Protein AF-0000000084848000 (afdb_homodimer)

Structure (mmCIF, N/CA/C/O backbone):
data_AF-0000000084848000-model_v1
#
loop_
_entity.id
_entity.type
_entity.pdbx_description
1 polymer 'Auxin efflux carrier'
#
loop_
_atom_site.group_PDB
_atom_site.id
_atom_site.type_symbol
_atom_site.label_atom_id
_atom_site.label_alt_id
_atom_site.label_comp_id
_atom_site.label_asym_id
_atom_site.label_entity_id
_atom_site.label_seq_id
_atom_site.pdbx_PDB_ins_code
_atom_site.Cartn_x
_atom_site.Cartn_y
_atom_site.Cartn_z
_atom_site.occupancy
_atom_site.B_iso_or_equiv
_atom_site.auth_seq_id
_atom_site.auth_comp_id
_atom_site.auth_asym_id
_atom_site.auth_atom_id
_atom_site.pdbx_PDB_model_num
ATOM 1 N N . MET A 1 1 ? 20.281 26.844 -19.078 1 39.47 1 MET A N 1
ATOM 2 C CA . MET A 1 1 ? 20.391 26 -17.891 1 39.47 1 MET A CA 1
ATOM 3 C C . MET A 1 1 ? 19.266 26.266 -16.906 1 39.47 1 MET A C 1
ATOM 5 O O . MET A 1 1 ? 19.109 27.391 -16.422 1 39.47 1 MET A O 1
ATOM 9 N N . VAL A 1 2 ? 18.25 25.625 -17.125 1 59.88 2 VAL A N 1
ATOM 10 C CA . VAL A 1 2 ? 17.094 25.906 -16.281 1 59.88 2 VAL A CA 1
ATOM 11 C C . VAL A 1 2 ? 17.516 25.922 -14.812 1 59.88 2 VAL A C 1
ATOM 13 O O . VAL A 1 2 ? 18.281 25.062 -14.375 1 59.88 2 VAL A O 1
ATOM 16 N N . SER A 1 3 ? 17.391 27.094 -14.102 1 76.31 3 SER A N 1
ATOM 17 C CA . SER A 1 3 ? 17.797 27.344 -12.727 1 76.31 3 SER A CA 1
ATOM 18 C C . SER A 1 3 ? 17.344 26.219 -11.805 1 76.31 3 SER A C 1
ATOM 20 O O . SER A 1 3 ? 16.344 25.547 -12.078 1 76.31 3 SER A O 1
ATOM 22 N N . ALA A 1 4 ? 18.281 25.672 -11.039 1 79.06 4 ALA A N 1
ATOM 23 C CA . ALA A 1 4 ? 18.031 24.656 -10.008 1 79.06 4 ALA A CA 1
ATOM 24 C C . ALA A 1 4 ? 16.719 24.938 -9.273 1 79.06 4 ALA A C 1
ATOM 26 O O . ALA A 1 4 ? 16.016 24.016 -8.875 1 79.06 4 ALA A O 1
ATOM 27 N N . LEU A 1 5 ? 16.359 26.219 -9.25 1 83.38 5 LEU A N 1
ATOM 28 C CA . LEU A 1 5 ? 15.141 26.641 -8.555 1 83.38 5 LEU A CA 1
ATOM 29 C C . LEU A 1 5 ? 13.898 26.25 -9.352 1 83.38 5 LEU A C 1
ATOM 31 O O . LEU A 1 5 ? 12.914 25.781 -8.781 1 83.38 5 LEU A O 1
ATOM 35 N N . VAL A 1 6 ? 13.977 26.422 -10.609 1 84.81 6 VAL A N 1
ATOM 36 C CA . VAL A 1 6 ? 12.836 26.109 -11.469 1 84.81 6 VAL A CA 1
ATOM 37 C C . VAL A 1 6 ? 12.602 24.609 -11.5 1 84.81 6 VAL A C 1
ATOM 39 O O . VAL A 1 6 ? 11.453 24.156 -11.445 1 84.81 6 VAL A O 1
ATOM 42 N N . VAL A 1 7 ? 13.664 23.891 -11.508 1 82.38 7 VAL A N 1
ATOM 43 C CA . VAL A 1 7 ? 13.578 22.438 -11.531 1 82.38 7 VAL A CA 1
ATOM 44 C C . VAL A 1 7 ? 12.961 21.938 -10.227 1 82.38 7 VAL A C 1
ATOM 46 O O . VAL A 1 7 ? 12.094 21.062 -10.234 1 82.38 7 VAL A O 1
ATOM 49 N N . SER A 1 8 ? 13.383 22.547 -9.141 1 85.5 8 SER A N 1
ATOM 50 C CA . SER A 1 8 ? 12.852 22.156 -7.84 1 85.5 8 SER A CA 1
ATOM 51 C C . SER A 1 8 ? 11.375 22.531 -7.711 1 85.5 8 SER A C 1
ATOM 53 O O . SER A 1 8 ? 10.594 21.797 -7.109 1 85.5 8 SER A O 1
ATOM 55 N N . PHE A 1 9 ? 11.094 23.641 -8.25 1 89.44 9 PHE A N 1
ATOM 56 C CA . PHE A 1 9 ? 9.703 24.078 -8.18 1 89.44 9 PHE A CA 1
ATOM 57 C C . PHE A 1 9 ? 8.797 23.125 -8.953 1 89.44 9 PHE A C 1
ATOM 59 O O . PHE A 1 9 ? 7.75 22.719 -8.453 1 89.44 9 PHE A O 1
ATOM 66 N N . PHE A 1 10 ? 9.18 22.797 -10.141 1 88.69 10 PHE A N 1
ATOM 67 C CA . PHE A 1 10 ? 8.367 21.906 -10.961 1 88.69 10 PHE A CA 1
ATOM 68 C C . PHE A 1 10 ? 8.297 20.516 -10.328 1 88.69 10 PHE A C 1
ATOM 70 O O . PHE A 1 10 ? 7.266 19.844 -10.414 1 88.69 10 PHE A O 1
ATOM 77 N N . GLY A 1 11 ? 9.391 20.094 -9.75 1 87.12 11 GLY A N 1
ATOM 78 C CA . GLY A 1 11 ? 9.359 18.844 -9.008 1 87.12 11 GLY A CA 1
ATOM 79 C C . GLY A 1 11 ? 8.375 18.859 -7.852 1 87.12 11 GLY A C 1
ATOM 80 O O . GLY A 1 11 ? 7.617 17.906 -7.668 1 87.12 11 GLY A O 1
ATOM 81 N N . GLY A 1 12 ? 8.43 19.984 -7.105 1 89.44 12 GLY A N 1
ATOM 82 C CA . GLY A 1 12 ? 7.484 20.141 -6.012 1 89.44 12 GLY A CA 1
ATOM 83 C C . GLY A 1 12 ? 6.043 20.172 -6.477 1 89.44 12 GLY A C 1
ATOM 84 O O . GLY A 1 12 ? 5.164 19.594 -5.832 1 89.44 12 GLY A O 1
ATOM 85 N N . LEU A 1 13 ? 5.836 20.812 -7.555 1 92.06 13 LEU A N 1
ATOM 86 C CA . LEU A 1 13 ? 4.488 20.891 -8.117 1 92.06 13 LEU A CA 1
ATOM 87 C C . LEU A 1 13 ? 3.996 19.516 -8.547 1 92.06 13 LEU A C 1
ATOM 89 O O . LEU A 1 13 ? 2.852 19.141 -8.273 1 92.06 13 LEU A O 1
ATOM 93 N N . GLN A 1 14 ? 4.793 18.828 -9.211 1 91 14 GLN A N 1
ATOM 94 C CA . GLN A 1 14 ? 4.434 17.484 -9.664 1 91 14 GLN A CA 1
ATOM 95 C C . GLN A 1 14 ? 4.105 16.562 -8.484 1 91 14 GLN A C 1
ATOM 97 O O . GLN A 1 14 ? 3.115 15.836 -8.523 1 91 14 GLN A O 1
ATOM 102 N N . ALA A 1 15 ? 4.922 16.641 -7.516 1 90.94 15 ALA A N 1
ATOM 103 C CA . ALA A 1 15 ? 4.703 15.812 -6.328 1 90.94 15 ALA A CA 1
ATOM 104 C C . ALA A 1 15 ? 3.379 16.156 -5.652 1 90.94 15 ALA A C 1
ATOM 106 O O . ALA A 1 15 ? 2.633 15.266 -5.242 1 90.94 15 ALA A O 1
ATOM 107 N N . SER A 1 16 ? 3.115 17.422 -5.555 1 92.31 16 SER A N 1
ATOM 108 C CA . SER A 1 16 ? 1.875 17.844 -4.922 1 92.31 16 SER A CA 1
ATOM 109 C C . SER A 1 16 ? 0.66 17.438 -5.746 1 92.31 16 SER A C 1
ATOM 111 O O . SER A 1 16 ? -0.38 17.078 -5.191 1 92.31 16 SER A O 1
ATOM 113 N N . VAL A 1 17 ? 0.767 17.5 -7 1 92.81 17 VAL A N 1
ATOM 114 C CA . VAL A 1 17 ? -0.326 17.109 -7.883 1 92.81 17 VAL A CA 1
ATOM 115 C C . VAL A 1 17 ? -0.573 15.602 -7.758 1 92.81 17 VAL A C 1
ATOM 117 O O . VAL A 1 17 ? -1.718 15.148 -7.828 1 92.81 17 VAL A O 1
ATOM 120 N N . SER A 1 18 ? 0.479 14.859 -7.613 1 92.81 18 SER A N 1
ATOM 121 C CA . SER A 1 18 ? 0.333 13.422 -7.43 1 92.81 18 SER A CA 1
ATOM 122 C C . SER A 1 18 ? -0.536 13.102 -6.215 1 92.81 18 SER A C 1
ATOM 124 O O . SER A 1 18 ? -1.395 12.227 -6.273 1 92.81 18 SER A O 1
ATOM 126 N N . VAL A 1 19 ? -0.26 13.789 -5.188 1 91.75 19 VAL A N 1
ATOM 127 C CA . VAL A 1 19 ? -1.029 13.586 -3.963 1 91.75 19 VAL A CA 1
ATOM 128 C C . VAL A 1 19 ? -2.49 13.969 -4.203 1 91.75 19 VAL A C 1
ATOM 130 O O . VAL A 1 19 ? -3.398 13.234 -3.799 1 91.75 19 VAL A O 1
ATOM 133 N N . LEU A 1 20 ? -2.68 15.07 -4.875 1 92.94 20 LEU A N 1
ATOM 134 C CA . LEU A 1 20 ? -4.031 15.523 -5.191 1 92.94 20 LEU A CA 1
ATOM 135 C C . LEU A 1 20 ? -4.742 14.523 -6.098 1 92.94 20 LEU A C 1
ATOM 137 O O . LEU A 1 20 ? -5.934 14.266 -5.922 1 92.94 20 LEU A O 1
ATOM 141 N N . LEU A 1 21 ? -4.035 14.016 -7.043 1 94.38 21 LEU A N 1
ATOM 142 C CA . LEU A 1 21 ? -4.633 13.047 -7.961 1 94.38 21 LEU A CA 1
ATOM 143 C C . LEU A 1 21 ? -5.012 11.766 -7.23 1 94.38 21 LEU A C 1
ATOM 145 O O . LEU A 1 21 ? -6.02 11.133 -7.555 1 94.38 21 LEU A O 1
ATOM 149 N N . THR A 1 22 ? -4.227 11.375 -6.324 1 93.56 22 THR A N 1
ATOM 150 C CA . THR A 1 22 ? -4.562 10.211 -5.52 1 93.56 22 THR A CA 1
ATOM 151 C C . THR A 1 22 ? -5.867 10.43 -4.758 1 93.56 22 THR A C 1
ATOM 153 O O . THR A 1 22 ? -6.73 9.555 -4.723 1 93.56 22 THR A O 1
ATOM 156 N N . LEU A 1 23 ? -5.938 11.578 -4.195 1 93.12 23 LEU A N 1
ATOM 157 C CA . LEU A 1 23 ? -7.172 11.977 -3.529 1 93.12 23 LEU A CA 1
ATOM 158 C C . LEU A 1 23 ? -8.336 11.992 -4.508 1 93.12 23 LEU A C 1
ATOM 160 O O . LEU A 1 23 ? -9.445 11.547 -4.176 1 93.12 23 LEU A O 1
ATOM 164 N N . CYS A 1 24 ? -8.141 12.438 -5.688 1 94 24 CYS A N 1
ATOM 165 C CA . CYS A 1 24 ? -9.18 12.531 -6.711 1 94 24 CYS A CA 1
ATOM 166 C C . CYS A 1 24 ? -9.672 11.148 -7.121 1 94 24 CYS A C 1
ATOM 168 O O . CYS A 1 24 ? -10.844 10.984 -7.453 1 94 24 CYS A O 1
ATOM 170 N N . CYS A 1 25 ? -8.805 10.211 -7.098 1 93.94 25 CYS A N 1
ATOM 171 C CA . CYS A 1 25 ? -9.234 8.844 -7.391 1 93.94 25 CYS A CA 1
ATOM 172 C C . CYS A 1 25 ? -10.305 8.391 -6.41 1 93.94 25 CYS A C 1
ATOM 174 O O . CYS A 1 25 ? -11.289 7.758 -6.805 1 93.94 25 CYS A O 1
ATOM 176 N N . GLY A 1 26 ? -10.125 8.695 -5.133 1 92.12 26 GLY A N 1
ATOM 177 C CA . GLY A 1 26 ? -11.156 8.406 -4.152 1 92.12 26 GLY A CA 1
ATOM 178 C C . GLY A 1 26 ? -12.438 9.188 -4.375 1 92.12 26 GLY A C 1
ATOM 179 O O . GLY A 1 26 ? -13.531 8.648 -4.23 1 92.12 26 GLY A O 1
ATOM 180 N N . PHE A 1 27 ? -12.242 10.414 -4.754 1 91.94 27 PHE A N 1
ATOM 181 C CA . PHE A 1 27 ? -13.375 11.289 -5.031 1 91.94 27 PHE A CA 1
ATOM 182 C C . PHE A 1 27 ? -14.195 10.758 -6.199 1 91.94 27 PHE A C 1
ATOM 184 O O . PHE A 1 27 ? -15.422 10.633 -6.098 1 91.94 27 PHE A O 1
ATOM 191 N N . ILE A 1 28 ? -13.547 10.398 -7.254 1 91.06 28 ILE A N 1
ATOM 192 C CA . ILE A 1 28 ? -14.195 9.891 -8.461 1 91.06 28 ILE A CA 1
ATOM 193 C C . ILE A 1 28 ? -14.82 8.531 -8.172 1 91.06 28 ILE A C 1
ATOM 195 O O . ILE A 1 28 ? -15.922 8.234 -8.641 1 91.06 28 ILE A O 1
ATOM 199 N N . GLY A 1 29 ? -14.109 7.742 -7.441 1 89.25 29 GLY A N 1
ATOM 200 C CA . GLY A 1 29 ? -14.664 6.453 -7.055 1 89.25 29 GLY A CA 1
ATOM 201 C C . GLY A 1 29 ? -15.984 6.574 -6.316 1 89.25 29 GLY A C 1
ATOM 202 O O . GLY A 1 29 ? -16.922 5.805 -6.57 1 89.25 29 GLY A O 1
ATOM 203 N N . ALA A 1 30 ? -16.047 7.492 -5.43 1 89.19 30 ALA A N 1
ATOM 204 C CA . ALA A 1 30 ? -17.281 7.719 -4.684 1 89.19 30 ALA A CA 1
ATOM 205 C C . ALA A 1 30 ? -18.375 8.273 -5.598 1 89.19 30 ALA A C 1
ATOM 207 O O . ALA A 1 30 ? -19.531 7.859 -5.508 1 89.19 30 ALA A O 1
ATOM 208 N N . ARG A 1 31 ? -18.047 9.125 -6.488 1 88.12 31 ARG A N 1
ATOM 209 C CA . ARG A 1 31 ? -19 9.758 -7.398 1 88.12 31 ARG A CA 1
ATOM 210 C C . ARG A 1 31 ? -19.578 8.734 -8.383 1 88.12 31 ARG A C 1
ATOM 212 O O . ARG A 1 31 ? -20.734 8.844 -8.789 1 88.12 31 ARG A O 1
ATOM 219 N N . MET A 1 32 ? -18.766 7.77 -8.68 1 88.5 32 MET A N 1
ATOM 220 C CA . MET A 1 32 ? -19.188 6.742 -9.625 1 88.5 32 MET A CA 1
ATOM 221 C C . MET A 1 32 ? -19.922 5.617 -8.914 1 88.5 32 MET A C 1
ATOM 223 O O . MET A 1 32 ? -20.297 4.617 -9.539 1 88.5 32 MET A O 1
ATOM 227 N N . GLY A 1 33 ? -20.078 5.719 -7.617 1 85.12 33 GLY A N 1
ATOM 228 C CA . GLY A 1 33 ? -20.828 4.746 -6.844 1 85.12 33 GLY A CA 1
ATOM 229 C C . GLY A 1 33 ? -20.031 3.512 -6.492 1 85.12 33 GLY A C 1
ATOM 230 O O . GLY A 1 33 ? -20.594 2.496 -6.07 1 85.12 33 GLY A O 1
ATOM 231 N N . MET A 1 34 ? -18.781 3.588 -6.633 1 85 34 MET A N 1
ATOM 232 C CA . MET A 1 34 ? -17.922 2.445 -6.328 1 85 34 MET A CA 1
ATOM 233 C C . MET A 1 34 ? -17.656 2.352 -4.832 1 85 34 MET A C 1
ATOM 235 O O . MET A 1 34 ? -17.328 1.278 -4.32 1 85 34 MET A O 1
ATOM 239 N N . VAL A 1 35 ? -17.719 3.463 -4.172 1 88.75 35 VAL A N 1
ATOM 240 C CA . VAL A 1 35 ? -17.453 3.523 -2.74 1 88.75 35 VAL A CA 1
ATOM 241 C C . VAL A 1 35 ? -18.625 4.18 -2.02 1 88.75 35 VAL A C 1
ATOM 243 O O . VAL A 1 35 ? -18.859 5.383 -2.164 1 88.75 35 VAL A O 1
ATOM 246 N N . ARG A 1 36 ? -19.328 3.387 -1.323 1 88.62 36 ARG A N 1
ATOM 247 C CA . ARG A 1 36 ? -20.422 3.916 -0.509 1 88.62 36 ARG A CA 1
ATOM 248 C C . ARG A 1 36 ? -19.891 4.656 0.711 1 88.62 36 ARG A C 1
ATOM 250 O O . ARG A 1 36 ? -18.75 4.441 1.122 1 88.62 36 ARG A O 1
ATOM 257 N N . SER A 1 37 ? -20.672 5.516 1.333 1 85.31 37 SER A N 1
ATOM 258 C CA . SER A 1 37 ? -20.281 6.273 2.516 1 85.31 37 SER A CA 1
ATOM 259 C C . SER A 1 37 ? -19.922 5.348 3.676 1 85.31 37 SER A C 1
ATOM 261 O O . SER A 1 37 ? -18.984 5.609 4.422 1 85.31 37 SER A O 1
ATOM 263 N N . THR A 1 38 ? -20.641 4.348 3.77 1 86.81 38 THR A N 1
ATOM 264 C CA . THR A 1 38 ? -20.375 3.377 4.824 1 86.81 38 THR A CA 1
ATOM 265 C C . THR A 1 38 ? -19.031 2.686 4.602 1 86.81 38 THR A C 1
ATOM 267 O O . THR A 1 38 ? -18.297 2.43 5.555 1 86.81 38 THR A O 1
ATOM 270 N N . THR A 1 39 ? -18.75 2.43 3.395 1 90.56 39 THR A N 1
ATOM 271 C CA . THR A 1 39 ? -17.469 1.815 3.045 1 90.56 39 THR A CA 1
ATOM 272 C C . THR A 1 39 ? -16.312 2.748 3.383 1 90.56 39 THR A C 1
ATOM 274 O O . THR A 1 39 ? -15.305 2.316 3.955 1 90.56 39 THR A O 1
ATOM 277 N N . ALA A 1 40 ? -16.516 3.977 3.047 1 88.56 40 ALA A N 1
ATOM 278 C CA . ALA A 1 40 ? -15.477 4.961 3.35 1 88.56 40 ALA A CA 1
ATOM 279 C C . ALA A 1 40 ? -15.234 5.055 4.855 1 88.56 40 ALA A C 1
ATOM 281 O O . ALA A 1 40 ? -14.094 5.176 5.301 1 88.56 40 ALA A O 1
ATOM 282 N N . ARG A 1 41 ? -16.25 4.961 5.57 1 85.31 41 ARG A N 1
ATOM 283 C CA . ARG A 1 41 ? -16.156 5.023 7.027 1 85.31 41 ARG A CA 1
ATOM 284 C C . ARG A 1 41 ? -15.43 3.799 7.578 1 85.31 41 ARG A C 1
ATOM 286 O O . ARG A 1 41 ? -14.594 3.916 8.477 1 85.31 41 ARG A O 1
ATOM 293 N N . ASP A 1 42 ? -15.766 2.703 7.047 1 89.38 42 ASP A N 1
ATOM 294 C CA . ASP A 1 42 ? -15.141 1.468 7.5 1 89.38 42 ASP A CA 1
ATOM 295 C C . ASP A 1 42 ? -13.648 1.456 7.168 1 89.38 42 ASP A C 1
ATOM 297 O O . ASP A 1 42 ? -12.828 1.024 7.98 1 89.38 42 ASP A O 1
ATOM 301 N N . ILE A 1 43 ? -13.359 1.891 6.004 1 90.94 43 ILE A N 1
ATOM 302 C CA . ILE A 1 43 ? -11.953 1.924 5.598 1 90.94 43 ILE A CA 1
ATOM 303 C C . ILE A 1 43 ? -11.188 2.9 6.48 1 90.94 43 ILE A C 1
ATOM 305 O O . ILE A 1 43 ? -10.055 2.619 6.891 1 90.94 43 ILE A O 1
ATOM 309 N N . SER A 1 44 ? -11.781 4.02 6.777 1 87.88 44 SER A N 1
ATOM 310 C CA . SER A 1 44 ? -11.148 4.992 7.66 1 87.88 44 SER A CA 1
ATOM 311 C C . SER A 1 44 ? -10.891 4.402 9.039 1 87.88 44 SER A C 1
ATOM 313 O O . SER A 1 44 ? -9.852 4.664 9.648 1 87.88 44 SER A O 1
ATOM 315 N N . ALA A 1 45 ? -11.82 3.666 9.484 1 87 45 ALA A N 1
ATOM 316 C CA . ALA A 1 45 ? -11.672 3.006 10.773 1 87 45 ALA A CA 1
ATOM 317 C C . ALA A 1 45 ? -10.547 1.974 10.734 1 87 45 ALA A C 1
ATOM 319 O O . ALA A 1 45 ? -9.781 1.846 11.695 1 87 45 ALA A O 1
ATOM 320 N N . LEU A 1 46 ? -10.469 1.281 9.68 1 90.94 46 LEU A N 1
ATOM 321 C CA . LEU A 1 46 ? -9.391 0.312 9.516 1 90.94 46 LEU A CA 1
ATOM 322 C C . LEU A 1 46 ? -8.031 1.008 9.492 1 90.94 46 LEU A C 1
ATOM 324 O O . LEU A 1 46 ? -7.07 0.514 10.086 1 90.94 46 LEU A O 1
ATOM 328 N N . CYS A 1 47 ? -7.957 2.113 8.781 1 91 47 CYS A N 1
ATOM 329 C CA . CYS A 1 47 ? -6.727 2.896 8.727 1 91 47 CYS A CA 1
ATOM 330 C C . CYS A 1 47 ? -6.289 3.324 10.117 1 91 47 CYS A C 1
ATOM 332 O O . CYS A 1 47 ? -5.121 3.182 10.477 1 91 47 CYS A O 1
ATOM 334 N N . ARG A 1 48 ? -7.23 3.736 10.883 1 85.75 48 ARG A N 1
ATOM 335 C CA . ARG A 1 48 ? -6.93 4.27 12.211 1 85.75 48 ARG A CA 1
ATOM 336 C C . ARG A 1 48 ? -6.598 3.148 13.188 1 85.75 48 ARG A C 1
ATOM 338 O O . ARG A 1 48 ? -5.711 3.299 14.031 1 85.75 48 ARG A O 1
ATOM 345 N N . ASN A 1 49 ? -7.254 2.004 13.062 1 89.19 49 ASN A N 1
ATOM 346 C CA . ASN A 1 49 ? -7.191 0.981 14.102 1 89.19 49 ASN A CA 1
ATOM 347 C C . ASN A 1 49 ? -6.172 -0.103 13.766 1 89.19 49 ASN A C 1
ATOM 349 O O . ASN A 1 49 ? -5.699 -0.818 14.648 1 89.19 49 ASN A O 1
ATOM 353 N N . LEU A 1 50 ? -5.949 -0.204 12.523 1 92.88 50 LEU A N 1
ATOM 354 C CA . LEU A 1 50 ? -5.117 -1.347 12.156 1 92.88 50 LEU A CA 1
ATOM 355 C C . LEU A 1 50 ? -3.934 -0.907 11.297 1 92.88 50 LEU A C 1
ATOM 357 O O . LEU A 1 50 ? -2.783 -1.22 11.617 1 92.88 50 LEU A O 1
ATOM 361 N N . PHE A 1 51 ? -4.113 -0.175 10.234 1 95.38 51 PHE A N 1
ATOM 362 C CA . PHE A 1 51 ? -3.064 0.145 9.273 1 95.38 51 PHE A CA 1
ATOM 363 C C . PHE A 1 51 ? -2.043 1.097 9.883 1 95.38 51 PHE A C 1
ATOM 365 O O . PHE A 1 51 ? -0.835 0.871 9.781 1 95.38 51 PHE A O 1
ATOM 372 N N . LEU A 1 52 ? -2.504 2.17 10.516 1 93.31 52 LEU A N 1
ATOM 373 C CA . LEU A 1 52 ? -1.604 3.178 11.062 1 93.31 52 LEU A CA 1
ATOM 374 C C . LEU A 1 52 ? -0.755 2.592 12.188 1 93.31 52 LEU A C 1
ATOM 376 O O . LEU A 1 52 ? 0.466 2.764 12.203 1 93.31 52 LEU A O 1
ATOM 380 N N . PRO A 1 53 ? -1.347 1.887 13.164 1 93.5 53 PRO A N 1
ATOM 381 C CA . PRO A 1 53 ? -0.516 1.258 14.195 1 93.5 53 PRO A CA 1
ATOM 382 C C . PRO A 1 53 ? 0.545 0.328 13.609 1 93.5 53 PRO A C 1
ATOM 384 O O . PRO A 1 53 ? 1.689 0.326 14.07 1 93.5 53 PRO A O 1
ATOM 387 N N . ALA A 1 54 ? 0.153 -0.478 12.648 1 95.75 54 ALA A N 1
ATOM 388 C CA . ALA A 1 54 ? 1.112 -1.37 12 1 95.75 54 ALA A CA 1
ATOM 389 C C . ALA A 1 54 ? 2.23 -0.578 11.328 1 95.75 54 ALA A C 1
ATOM 391 O O . ALA A 1 54 ? 3.4 -0.964 11.391 1 95.75 54 ALA A O 1
ATOM 392 N N . LEU A 1 55 ? 1.863 0.519 10.695 1 95.44 55 LEU A N 1
ATOM 393 C CA . LEU A 1 55 ? 2.834 1.387 10.039 1 95.44 55 LEU A CA 1
ATOM 394 C C . LEU A 1 55 ? 3.795 1.995 11.055 1 95.44 55 LEU A C 1
ATOM 396 O O . LEU A 1 55 ? 5 2.072 10.812 1 95.44 55 LEU A O 1
ATOM 400 N N . LEU A 1 56 ? 3.287 2.42 12.195 1 95.12 56 LEU A N 1
ATOM 401 C CA . LEU A 1 56 ? 4.109 2.99 13.258 1 95.12 56 LEU A CA 1
ATOM 402 C C . LEU A 1 56 ? 5.125 1.974 13.766 1 95.12 56 LEU A C 1
ATOM 404 O O . LEU A 1 56 ? 6.312 2.283 13.883 1 95.12 56 LEU A O 1
ATOM 408 N N . ILE A 1 57 ? 4.684 0.788 13.992 1 95.88 57 ILE A N 1
ATOM 409 C CA . ILE A 1 57 ? 5.559 -0.254 14.523 1 95.88 57 ILE A CA 1
ATOM 410 C C . ILE A 1 57 ? 6.695 -0.525 13.539 1 95.88 57 ILE A C 1
ATOM 412 O O . ILE A 1 57 ? 7.859 -0.612 13.938 1 95.88 57 ILE A O 1
ATOM 416 N N . THR A 1 58 ? 6.41 -0.601 12.273 1 95.06 58 THR A N 1
ATOM 417 C CA . THR A 1 58 ? 7.414 -1.021 11.305 1 95.06 58 THR A CA 1
ATOM 418 C C . THR A 1 58 ? 8.32 0.147 10.922 1 95.06 58 THR A C 1
ATOM 420 O O . THR A 1 58 ? 9.547 -0 10.875 1 95.06 58 THR A O 1
ATOM 423 N N . GLU A 1 59 ? 7.758 1.342 10.695 1 94.5 59 GLU A N 1
ATOM 424 C CA . GLU A 1 59 ? 8.547 2.447 10.164 1 94.5 59 GLU A CA 1
ATOM 425 C C . GLU A 1 59 ? 9.25 3.215 11.281 1 94.5 59 GLU A C 1
ATOM 427 O O . GLU A 1 59 ? 10.391 3.645 11.133 1 94.5 59 GLU A O 1
ATOM 432 N N . VAL A 1 60 ? 8.578 3.453 12.391 1 93.56 60 VAL A N 1
ATOM 433 C CA . VAL A 1 60 ? 9.219 4.121 13.516 1 93.56 60 VAL A CA 1
ATOM 434 C C . VAL A 1 60 ? 10.07 3.125 14.297 1 93.56 60 VAL A C 1
ATOM 436 O O . VAL A 1 60 ? 11.211 3.422 14.656 1 93.56 60 VAL A O 1
ATOM 439 N N . GLY A 1 61 ? 9.586 1.946 14.508 1 93.94 61 GLY A N 1
ATOM 440 C CA . GLY A 1 61 ? 10.312 0.938 15.258 1 93.94 61 GLY A CA 1
ATOM 441 C C . GLY A 1 61 ? 11.633 0.548 14.625 1 93.94 61 GLY A C 1
ATOM 442 O O . GLY A 1 61 ? 12.617 0.316 15.32 1 93.94 61 GLY A O 1
ATOM 443 N N . SER A 1 62 ? 11.648 0.441 13.328 1 93.25 62 SER A N 1
ATOM 444 C CA . SER A 1 62 ? 12.852 -0.014 12.641 1 93.25 62 SER A CA 1
ATOM 445 C C . SER A 1 62 ? 13.938 1.052 12.672 1 93.25 62 SER A C 1
ATOM 447 O O . SER A 1 62 ? 15.133 0.734 12.594 1 93.25 62 SER A O 1
ATOM 449 N N . GLN A 1 63 ? 13.531 2.324 12.781 1 90.19 63 GLN A N 1
ATOM 450 C CA . GLN A 1 63 ? 14.508 3.406 12.719 1 90.19 63 GLN A CA 1
ATOM 451 C C . GLN A 1 63 ? 14.859 3.902 14.117 1 90.19 63 GLN A C 1
ATOM 453 O O . GLN A 1 63 ? 15.898 4.539 14.312 1 90.19 63 GLN A O 1
ATOM 458 N N . LEU A 1 64 ? 13.977 3.561 15.055 1 89.5 64 LEU A N 1
ATOM 459 C CA . LEU A 1 64 ? 14.148 4.031 16.422 1 89.5 64 LEU A CA 1
ATOM 460 C C . LEU A 1 64 ? 15.07 3.102 17.203 1 89.5 64 LEU A C 1
ATOM 462 O O . LEU A 1 64 ? 14.633 2.066 17.703 1 89.5 64 LEU A O 1
ATOM 466 N N . THR A 1 65 ? 16.328 3.342 17.234 1 90.94 65 THR A N 1
ATOM 467 C CA . THR A 1 65 ? 17.297 2.605 18.031 1 90.94 65 THR A CA 1
ATOM 468 C C . THR A 1 65 ? 17.797 3.461 19.203 1 90.94 65 THR A C 1
ATOM 470 O O . THR A 1 65 ? 17.625 4.68 19.188 1 90.94 65 THR A O 1
ATOM 473 N N . LEU A 1 66 ? 18.406 2.834 20.109 1 89.75 66 LEU A N 1
ATOM 474 C CA . LEU A 1 66 ? 18.953 3.561 21.25 1 89.75 66 LEU A CA 1
ATOM 475 C C . LEU A 1 66 ? 20 4.578 20.797 1 89.75 66 LEU A C 1
ATOM 477 O O . LEU A 1 66 ? 20.094 5.672 21.359 1 89.75 66 LEU A O 1
ATOM 481 N N . GLU A 1 67 ? 20.703 4.219 19.766 1 87.88 67 GLU A N 1
ATOM 482 C CA . GLU A 1 67 ? 21.766 5.082 19.266 1 87.88 67 GLU A CA 1
ATOM 483 C C . GLU A 1 67 ? 21.188 6.301 18.547 1 87.88 67 GLU A C 1
ATOM 485 O O . GLU A 1 67 ? 21.797 7.371 18.531 1 87.88 67 GLU A O 1
ATOM 490 N N . ARG A 1 68 ? 19.922 6.176 18.047 1 88.75 68 ARG A N 1
ATOM 491 C CA . ARG A 1 68 ? 19.344 7.238 17.234 1 88.75 68 ARG A CA 1
ATOM 492 C C . ARG A 1 68 ? 18.25 7.969 18.016 1 88.75 68 ARG A C 1
ATOM 494 O O . ARG A 1 68 ? 17.609 8.883 17.484 1 88.75 68 ARG A O 1
ATOM 501 N N . LEU A 1 69 ? 18.062 7.625 19.203 1 88.56 69 LEU A N 1
ATOM 502 C CA . LEU A 1 69 ? 16.984 8.195 20.031 1 88.56 69 LEU A CA 1
ATOM 503 C C . LEU A 1 69 ? 17.109 9.711 20.094 1 88.56 69 LEU A C 1
ATOM 505 O O . LEU A 1 69 ? 16.109 10.422 20.141 1 88.56 69 LEU A O 1
ATOM 509 N N . HIS A 1 70 ? 18.281 10.227 20.078 1 88.88 70 HIS A N 1
ATOM 510 C CA . HIS A 1 70 ? 18.531 11.656 20.188 1 88.88 70 HIS A CA 1
ATOM 511 C C . HIS A 1 70 ? 18.031 12.414 18.969 1 88.88 70 HIS A C 1
ATOM 513 O O . HIS A 1 70 ? 17.734 13.609 19.047 1 88.88 70 HIS A O 1
ATOM 519 N N . GLU A 1 71 ? 17.875 11.758 17.859 1 90.31 71 GLU A N 1
ATOM 520 C CA . GLU A 1 71 ? 17.375 12.375 16.641 1 90.31 71 GLU A CA 1
ATOM 521 C C . GLU A 1 71 ? 15.867 12.594 16.719 1 90.31 71 GLU A C 1
ATOM 523 O O . GLU A 1 71 ? 15.32 13.43 15.992 1 90.31 71 GLU A O 1
ATOM 528 N N . TYR A 1 72 ? 15.227 11.938 17.609 1 92.81 72 TYR A N 1
ATOM 529 C CA . TYR A 1 72 ? 13.773 11.992 17.656 1 92.81 72 TYR A CA 1
ATOM 530 C C . TYR A 1 72 ? 13.305 12.969 18.734 1 92.81 72 TYR A C 1
ATOM 532 O O . TYR A 1 72 ? 12.148 13.414 18.719 1 92.81 72 TYR A O 1
ATOM 540 N N . THR A 1 73 ? 14.172 13.359 19.625 1 93.06 73 THR A N 1
ATOM 541 C CA . THR A 1 73 ? 13.812 14.281 20.688 1 93.06 73 THR A CA 1
ATOM 542 C C . THR A 1 73 ? 13.438 15.648 20.125 1 93.06 73 THR A C 1
ATOM 544 O O . THR A 1 73 ? 12.414 16.219 20.516 1 93.06 73 THR A O 1
ATOM 547 N N . PRO A 1 74 ? 14.219 16.141 19.188 1 95.31 74 PRO A N 1
ATOM 548 C CA . PRO A 1 74 ? 13.82 17.422 18.609 1 95.31 74 PRO A CA 1
ATOM 549 C C . PRO A 1 74 ? 12.469 17.359 17.906 1 95.31 74 PRO A C 1
ATOM 551 O O . PRO A 1 74 ? 11.719 18.344 17.906 1 95.31 74 PRO A O 1
ATOM 554 N N . ILE A 1 75 ? 12.188 16.25 17.25 1 96.06 75 ILE A N 1
ATOM 555 C CA . ILE A 1 75 ? 10.906 16.094 16.562 1 96.06 75 ILE A CA 1
ATOM 556 C C . ILE A 1 75 ? 9.766 16.156 17.562 1 96.06 75 ILE A C 1
ATOM 558 O O . ILE A 1 75 ? 8.75 16.812 17.328 1 96.06 75 ILE A O 1
ATOM 562 N N . PHE A 1 76 ? 9.977 15.492 18.672 1 94.62 76 PHE A N 1
ATOM 563 C CA . PHE A 1 76 ? 8.984 15.453 19.734 1 94.62 76 PHE A CA 1
ATOM 564 C C . PHE A 1 76 ? 8.703 16.859 20.281 1 94.62 76 PHE A C 1
ATOM 566 O O . PHE A 1 76 ? 7.543 17.25 20.406 1 94.62 76 PHE A O 1
ATOM 573 N N . ILE A 1 77 ? 9.664 17.562 20.516 1 96.38 77 ILE A N 1
ATOM 574 C CA . ILE A 1 77 ? 9.547 18.906 21.062 1 96.38 77 ILE A CA 1
ATOM 575 C C . ILE A 1 77 ? 8.938 19.828 20 1 96.38 77 ILE A C 1
ATOM 577 O O . ILE A 1 77 ? 8.039 20.625 20.312 1 96.38 77 ILE A O 1
ATOM 581 N N . TRP A 1 78 ? 9.391 19.719 18.781 1 97.44 78 TRP A N 1
ATOM 582 C CA . TRP A 1 78 ? 8.906 20.547 17.688 1 97.44 78 TRP A CA 1
ATOM 583 C C . TRP A 1 78 ? 7.422 20.312 17.438 1 97.44 78 TRP A C 1
ATOM 585 O O . TRP A 1 78 ? 6.668 21.266 17.203 1 97.44 78 TRP A O 1
ATOM 595 N N . SER A 1 79 ? 7.023 19.078 17.484 1 96.69 79 SER A N 1
ATOM 596 C CA . SER A 1 79 ? 5.625 18.734 17.25 1 96.69 79 SER A CA 1
ATOM 597 C C . SER A 1 79 ? 4.707 19.422 18.25 1 96.69 79 SER A C 1
ATOM 599 O O . SER A 1 79 ? 3.641 19.922 17.891 1 96.69 79 SER A O 1
ATOM 601 N N . ILE A 1 80 ? 5.129 19.469 19.469 1 95.94 80 ILE A N 1
ATOM 602 C CA . ILE A 1 80 ? 4.352 20.109 20.516 1 95.94 80 ILE A CA 1
ATOM 603 C C . ILE A 1 80 ? 4.406 21.625 20.359 1 95.94 80 ILE A C 1
ATOM 605 O O . ILE A 1 80 ? 3.379 22.297 20.438 1 95.94 80 ILE A O 1
ATOM 609 N N . ALA A 1 81 ? 5.555 22.094 20.109 1 97.12 81 ALA A N 1
ATOM 610 C CA . ALA A 1 81 ? 5.777 23.547 20.031 1 97.12 81 ALA A CA 1
ATOM 611 C C . ALA A 1 81 ? 4.957 24.156 18.891 1 97.12 81 ALA A C 1
ATOM 613 O O . ALA A 1 81 ? 4.305 25.188 19.094 1 97.12 81 ALA A O 1
ATOM 614 N N . TYR A 1 82 ? 5.02 23.531 17.719 1 96.62 82 TYR A N 1
ATOM 615 C CA . TYR A 1 82 ? 4.301 24.172 16.625 1 96.62 82 TYR A CA 1
ATOM 616 C C . TYR A 1 82 ? 2.793 24 16.781 1 96.62 82 TYR A C 1
ATOM 618 O O . TYR A 1 82 ? 2.016 24.859 16.344 1 96.62 82 TYR A O 1
ATOM 626 N N . ALA A 1 83 ? 2.379 22.891 17.406 1 95.19 83 ALA A N 1
ATOM 627 C CA . ALA A 1 83 ? 0.956 22.734 17.703 1 95.19 83 ALA A CA 1
ATOM 628 C C . ALA A 1 83 ? 0.468 23.859 18.609 1 95.19 83 ALA A C 1
ATOM 630 O O . ALA A 1 83 ? -0.576 24.469 18.359 1 95.19 83 ALA A O 1
ATOM 631 N N . MET A 1 84 ? 1.224 24.172 19.641 1 95.81 84 MET A N 1
ATOM 632 C CA . MET A 1 84 ? 0.866 25.234 20.578 1 95.81 84 MET A CA 1
ATOM 633 C C . MET A 1 84 ? 0.872 26.594 19.891 1 95.81 84 MET A C 1
ATOM 635 O O . MET A 1 84 ? -0.004 27.422 20.156 1 95.81 84 MET A O 1
ATOM 639 N N . THR A 1 85 ? 1.824 26.781 19.156 1 96.88 85 THR A N 1
ATOM 640 C CA . THR A 1 85 ? 1.904 28.031 18.422 1 96.88 85 THR A CA 1
ATOM 641 C C . THR A 1 85 ? 0.711 28.188 17.484 1 96.88 85 THR A C 1
ATOM 643 O O . THR A 1 85 ? 0.14 29.281 17.375 1 96.88 85 THR A O 1
ATOM 646 N N . MET A 1 86 ? 0.367 27.094 16.781 1 96.12 86 MET A N 1
ATOM 647 C CA . MET A 1 86 ? -0.752 27.141 15.844 1 96.12 86 MET A CA 1
ATOM 648 C C . MET A 1 86 ? -2.07 27.359 16.578 1 96.12 86 MET A C 1
ATOM 650 O O . MET A 1 86 ? -2.98 28 16.047 1 96.12 86 MET A O 1
ATOM 654 N N . ILE A 1 87 ? -2.184 26.812 17.766 1 94.75 87 ILE A N 1
ATOM 655 C CA . ILE A 1 87 ? -3.357 27.094 18.578 1 94.75 87 ILE A CA 1
ATOM 656 C C . ILE A 1 87 ? -3.453 28.578 18.875 1 94.75 87 ILE A C 1
ATOM 658 O O . ILE A 1 87 ? -4.523 29.188 18.734 1 94.75 87 ILE A O 1
ATOM 662 N N . ALA A 1 88 ? -2.355 29.156 19.266 1 96.31 88 ALA A N 1
ATOM 663 C CA . ALA A 1 88 ? -2.32 30.578 19.562 1 96.31 88 ALA A CA 1
ATOM 664 C C . ALA A 1 88 ? -2.705 31.406 18.344 1 96.31 88 ALA A C 1
ATOM 666 O O . ALA A 1 88 ? -3.484 32.375 18.438 1 96.31 88 ALA A O 1
ATOM 667 N N . ILE A 1 89 ? -2.189 31.016 17.234 1 96.12 89 ILE A N 1
ATOM 668 C CA . ILE A 1 89 ? -2.498 31.719 15.984 1 96.12 89 ILE A CA 1
ATOM 669 C C . ILE A 1 89 ? -3.979 31.547 15.648 1 96.12 89 ILE A C 1
ATOM 671 O O . ILE A 1 89 ? -4.637 32.5 15.211 1 96.12 89 ILE A O 1
ATOM 675 N N . GLY A 1 90 ? -4.441 30.328 15.812 1 94.31 90 GLY A N 1
ATOM 676 C CA . GLY A 1 90 ? -5.855 30.062 15.578 1 94.31 90 GLY A CA 1
ATOM 677 C C . GLY A 1 90 ? -6.762 30.891 16.469 1 94.31 90 GLY A C 1
ATOM 678 O O . GLY A 1 90 ? -7.754 31.453 16 1 94.31 90 GLY A O 1
ATOM 679 N N . GLU A 1 91 ? -6.426 31.031 17.734 1 94.06 91 GLU A N 1
ATOM 680 C CA . GLU A 1 91 ? -7.199 31.828 18.672 1 94.06 91 GLU A CA 1
ATOM 681 C C . GLU A 1 91 ? -7.188 33.312 18.297 1 94.06 91 GLU A C 1
ATOM 683 O O . GLU A 1 91 ? -8.203 34 18.406 1 94.06 91 GLU A O 1
ATOM 688 N N . MET A 1 92 ? -6.07 33.719 17.906 1 95.69 92 MET A N 1
ATOM 689 C CA . MET A 1 92 ? -5.949 35.094 17.469 1 95.69 92 MET A CA 1
ATOM 690 C C . MET A 1 92 ? -6.801 35.344 16.219 1 95.69 92 MET A C 1
ATOM 692 O O . MET A 1 92 ? -7.398 36.406 16.078 1 95.69 92 MET A O 1
ATOM 696 N N . ALA A 1 93 ? -6.844 34.375 15.336 1 94.5 93 ALA A N 1
ATOM 697 C CA . ALA A 1 93 ? -7.629 34.5 14.109 1 94.5 93 ALA A CA 1
ATOM 698 C C . ALA A 1 93 ? -9.117 34.594 14.422 1 94.5 93 ALA A C 1
ATOM 700 O O . ALA A 1 93 ? -9.859 35.312 13.766 1 94.5 93 ALA A O 1
ATOM 701 N N . VAL A 1 94 ? -9.516 33.781 15.375 1 92.44 94 VAL A N 1
ATOM 702 C CA . VAL A 1 94 ? -10.922 33.812 15.781 1 92.44 94 VAL A CA 1
ATOM 703 C C . VAL A 1 94 ? -11.273 35.219 16.297 1 92.44 94 VAL A C 1
ATOM 705 O O . VAL A 1 94 ? -12.336 35.75 15.969 1 92.44 94 VAL A O 1
ATOM 708 N N . LYS A 1 95 ? -10.453 35.875 17.047 1 93.19 95 LYS A N 1
ATOM 709 C CA . LYS A 1 95 ? -10.703 37.188 17.641 1 93.19 95 LYS A CA 1
ATOM 710 C C . LYS A 1 95 ? -10.602 38.281 16.609 1 93.19 95 LYS A C 1
ATOM 712 O O . LYS A 1 95 ? -11.438 39.188 16.578 1 93.19 95 LYS A O 1
ATOM 717 N N . LEU A 1 96 ? -9.617 38.156 15.781 1 94.44 96 LEU A N 1
ATOM 718 C CA . LEU A 1 96 ? -9.312 39.25 14.859 1 94.44 96 LEU A CA 1
ATOM 719 C C . LEU A 1 96 ? -10.242 39.188 13.648 1 94.44 96 LEU A C 1
ATOM 721 O O . LEU A 1 96 ? -10.633 40.25 13.133 1 94.44 96 LEU A O 1
ATOM 725 N N . PHE A 1 97 ? -10.602 38 13.172 1 94.38 97 PHE A N 1
ATOM 726 C CA . PHE A 1 97 ? -11.328 37.906 11.914 1 94.38 97 PHE A CA 1
ATOM 727 C C . PHE A 1 97 ? -12.742 37.375 12.148 1 94.38 97 PHE A C 1
ATOM 729 O O . PHE A 1 97 ? -13.5 37.156 11.195 1 94.38 97 PHE A O 1
ATOM 736 N N . GLN A 1 98 ? -13.133 37.031 13.336 1 91.56 98 GLN A N 1
ATOM 737 C CA . GLN A 1 98 ? -14.469 36.562 13.734 1 91.56 98 GLN A CA 1
ATOM 738 C C . GLN A 1 98 ? -14.867 35.312 12.984 1 91.56 98 GLN A C 1
ATOM 740 O O . GLN A 1 98 ? -15.953 35.25 12.406 1 91.56 98 GLN A O 1
ATOM 745 N N . VAL A 1 99 ? -13.938 34.438 12.891 1 90.69 99 VAL A N 1
ATOM 746 C CA . VAL A 1 99 ? -14.203 33.125 12.258 1 90.69 99 VAL A CA 1
ATOM 747 C C . VAL A 1 99 ? -14.68 32.125 13.305 1 90.69 99 VAL A C 1
ATOM 749 O O . VAL A 1 99 ? -14.484 32.344 14.508 1 90.69 99 VAL A O 1
ATOM 752 N N . PRO A 1 100 ? -15.406 31.141 12.867 1 85.44 100 PRO A N 1
ATOM 753 C CA . PRO A 1 100 ? -15.914 30.141 13.82 1 85.44 100 PRO A CA 1
ATOM 754 C C . PRO A 1 100 ? -14.797 29.469 14.609 1 85.44 100 PRO A C 1
ATOM 756 O O . PRO A 1 100 ? -13.672 29.359 14.125 1 85.44 100 PRO A O 1
ATOM 759 N N . ARG A 1 101 ? -15.133 28.969 15.727 1 85.06 101 ARG A N 1
ATOM 760 C CA . ARG A 1 101 ? -14.18 28.406 16.672 1 85.06 101 ARG A CA 1
ATOM 761 C C . ARG A 1 101 ? -13.523 27.141 16.094 1 85.06 101 ARG A C 1
ATOM 763 O O . ARG A 1 101 ? -12.383 26.828 16.422 1 85.06 101 ARG A O 1
ATOM 770 N N . TRP A 1 102 ? -14.219 26.422 15.273 1 83.5 102 TRP A N 1
ATOM 771 C CA . TRP A 1 102 ? -13.664 25.203 14.703 1 83.5 102 TRP A CA 1
ATOM 772 C C . TRP A 1 102 ? -12.469 25.516 13.805 1 83.5 102 TRP A C 1
ATOM 774 O O . TRP A 1 102 ? -11.695 24.625 13.445 1 83.5 102 TRP A O 1
ATOM 784 N N . THR A 1 103 ? -12.281 26.797 13.508 1 88.69 103 THR A N 1
ATOM 785 C CA . THR A 1 103 ? -11.133 27.234 12.727 1 88.69 103 THR A CA 1
ATOM 786 C C . THR A 1 103 ? -9.836 26.984 13.484 1 88.69 103 THR A C 1
ATOM 788 O O . THR A 1 103 ? -8.797 26.703 12.875 1 88.69 103 THR A O 1
ATOM 791 N N . VAL A 1 104 ? -9.906 27.016 14.797 1 91.06 104 VAL A N 1
ATOM 792 C CA . VAL A 1 104 ? -8.711 26.781 15.602 1 91.06 104 VAL A CA 1
ATOM 793 C C . VAL A 1 104 ? -8.219 25.344 15.391 1 91.06 104 VAL A C 1
ATOM 795 O O . VAL A 1 104 ? -7.023 25.125 15.203 1 91.06 104 VAL A O 1
ATOM 798 N N . VAL A 1 105 ? -9.141 24.438 15.352 1 88.5 105 VAL A N 1
ATOM 799 C CA . VAL A 1 105 ? -8.797 23.031 15.164 1 88.5 105 VAL A CA 1
ATOM 800 C C . VAL A 1 105 ? -8.289 22.797 13.742 1 88.5 105 VAL A C 1
ATOM 802 O O . VAL A 1 105 ? -7.32 22.062 13.531 1 88.5 105 VAL A O 1
ATOM 805 N N . ALA A 1 106 ? -8.883 23.453 12.812 1 89.94 106 ALA A N 1
ATOM 806 C CA . ALA A 1 106 ? -8.516 23.297 11.406 1 89.94 106 ALA A CA 1
ATOM 807 C C . ALA A 1 106 ? -7.117 23.859 11.148 1 89.94 106 ALA A C 1
ATOM 809 O O . ALA A 1 106 ? -6.379 23.328 10.32 1 89.94 106 ALA A O 1
ATOM 810 N N . VAL A 1 107 ? -6.773 24.891 11.891 1 92.75 107 VAL A N 1
ATOM 811 C CA . VAL A 1 107 ? -5.48 25.531 11.711 1 92.75 107 VAL A CA 1
ATOM 812 C C . VAL A 1 107 ? -4.402 24.766 12.461 1 92.75 107 VAL A C 1
ATOM 814 O O . VAL A 1 107 ? -3.246 24.719 12.031 1 92.75 107 VAL A O 1
ATOM 817 N N . THR A 1 108 ? -4.777 24.125 13.508 1 92.62 108 THR A N 1
ATOM 818 C CA . THR A 1 108 ? -3.811 23.5 14.398 1 92.62 108 THR A CA 1
ATOM 819 C C . THR A 1 108 ? -3.41 22.125 13.883 1 92.62 108 THR A C 1
ATOM 821 O O . THR A 1 108 ? -2.225 21.781 13.844 1 92.62 108 THR A O 1
ATOM 824 N N . PHE A 1 109 ? -4.402 21.344 13.445 1 90.88 109 PHE A N 1
ATOM 825 C CA . PHE A 1 109 ? -4.129 19.938 13.148 1 90.88 109 PHE A CA 1
ATOM 826 C C . PHE A 1 109 ? -4.215 19.688 11.648 1 90.88 109 PHE A C 1
ATOM 828 O O . PHE A 1 109 ? -5.27 19.859 11.039 1 90.88 109 PHE A O 1
ATOM 835 N N . ASN A 1 110 ? -3.115 19.312 11.086 1 91.75 110 ASN A N 1
ATOM 836 C CA . ASN A 1 110 ? -3.049 19.016 9.656 1 91.75 110 ASN A CA 1
ATOM 837 C C . ASN A 1 110 ? -2.824 17.531 9.406 1 91.75 110 ASN A C 1
ATOM 839 O O . ASN A 1 110 ? -2.697 16.75 10.352 1 91.75 110 ASN A O 1
ATOM 843 N N . ASN A 1 111 ? -2.904 17.125 8.148 1 88.81 111 ASN A N 1
ATOM 844 C CA . ASN A 1 111 ? -2.541 15.773 7.742 1 88.81 111 ASN A CA 1
ATOM 845 C C . ASN A 1 111 ? -1.04 15.531 7.879 1 88.81 111 ASN A C 1
ATOM 847 O O . ASN A 1 111 ? -0.253 16.016 7.066 1 88.81 111 ASN A O 1
ATOM 851 N N . THR A 1 112 ? -0.707 14.734 8.844 1 90.25 112 THR A N 1
ATOM 852 C CA . THR A 1 112 ? 0.7 14.641 9.219 1 90.25 112 THR A CA 1
ATOM 853 C C . THR A 1 112 ? 1.311 13.336 8.711 1 90.25 112 THR A C 1
ATOM 855 O O . THR A 1 112 ? 2.518 13.125 8.836 1 90.25 112 THR A O 1
ATOM 858 N N . VAL A 1 113 ? 0.521 12.445 8.133 1 90.75 113 VAL A N 1
ATOM 859 C CA . VAL A 1 113 ? 1.091 11.141 7.793 1 90.75 113 VAL A CA 1
ATOM 860 C C . VAL A 1 113 ? 1.042 10.93 6.281 1 90.75 113 VAL A C 1
ATOM 862 O O . VAL A 1 113 ? 2.053 11.094 5.594 1 90.75 113 VAL A O 1
ATOM 865 N N . SER A 1 114 ? -0.137 10.797 5.746 1 90.88 114 SER A N 1
ATOM 866 C CA . SER A 1 114 ? -0.298 10.359 4.363 1 90.88 114 SER A CA 1
ATOM 867 C C . SER A 1 114 ? 0.226 11.406 3.389 1 90.88 114 SER A C 1
ATOM 869 O O . SER A 1 114 ? 0.947 11.078 2.443 1 90.88 114 SER A O 1
ATOM 871 N N . LEU A 1 115 ? -0.047 12.656 3.699 1 91 115 LEU A N 1
ATOM 872 C CA . LEU A 1 115 ? 0.293 13.703 2.742 1 91 115 LEU A CA 1
ATOM 873 C C . LEU A 1 115 ? 1.805 13.875 2.645 1 91 115 LEU A C 1
ATOM 875 O O . LEU A 1 115 ? 2.381 13.75 1.562 1 91 115 LEU A O 1
ATOM 879 N N . PRO A 1 116 ? 2.482 14.109 3.711 1 92.81 116 PRO A N 1
ATOM 880 C CA . PRO A 1 116 ? 3.926 14.328 3.576 1 92.81 116 PRO A CA 1
ATOM 881 C C . PRO A 1 116 ? 4.66 13.086 3.072 1 92.81 116 PRO A C 1
ATOM 883 O O . PRO A 1 116 ? 5.652 13.203 2.346 1 92.81 116 PRO A O 1
ATOM 886 N N . ILE A 1 117 ? 4.188 11.93 3.441 1 94 117 ILE A N 1
ATOM 887 C CA . ILE A 1 117 ? 4.875 10.711 3.029 1 94 117 ILE A CA 1
ATOM 888 C C . ILE A 1 117 ? 4.676 10.484 1.532 1 94 117 ILE A C 1
ATOM 890 O O . ILE A 1 117 ? 5.633 10.188 0.812 1 94 117 ILE A O 1
ATOM 894 N N . LEU A 1 118 ? 3.482 10.633 1.029 1 92.38 118 LEU A N 1
ATOM 895 C CA . LEU A 1 118 ? 3.227 10.492 -0.399 1 92.38 118 LEU A CA 1
ATOM 896 C C . LEU A 1 118 ? 3.945 11.57 -1.193 1 92.38 118 LEU A C 1
ATOM 898 O O . LEU A 1 118 ? 4.465 11.312 -2.281 1 92.38 118 LEU A O 1
ATOM 902 N N . LEU A 1 119 ? 3.928 12.719 -0.58 1 91.88 119 LEU A N 1
ATOM 903 C CA . LEU A 1 119 ? 4.625 13.836 -1.212 1 91.88 119 LEU A CA 1
ATOM 904 C C . LEU A 1 119 ? 6.117 13.547 -1.331 1 91.88 119 LEU A C 1
ATOM 906 O O . LEU A 1 119 ? 6.711 13.75 -2.393 1 91.88 119 LEU A O 1
ATOM 910 N N . THR A 1 120 ? 6.695 13.109 -0.322 1 92.12 120 THR A N 1
ATOM 911 C CA . THR A 1 120 ? 8.117 12.797 -0.301 1 92.12 120 THR A CA 1
ATOM 912 C C . THR A 1 120 ? 8.438 11.672 -1.283 1 92.12 120 THR A C 1
ATOM 914 O O . THR A 1 120 ? 9.453 11.711 -1.974 1 92.12 120 THR A O 1
ATOM 917 N N . ARG A 1 121 ? 7.59 10.703 -1.338 1 90.31 121 ARG A N 1
ATOM 918 C CA . ARG A 1 121 ? 7.777 9.602 -2.275 1 90.31 121 ARG A CA 1
ATOM 919 C C . ARG A 1 121 ? 7.746 10.094 -3.717 1 90.31 121 ARG A C 1
ATOM 921 O O . ARG A 1 121 ? 8.539 9.656 -4.551 1 90.31 121 ARG A O 1
ATOM 928 N N . SER A 1 122 ? 6.84 10.953 -4 1 88.94 122 SER A N 1
ATOM 929 C CA . SER A 1 122 ? 6.746 11.531 -5.336 1 88.94 122 SER A CA 1
ATOM 930 C C . SER A 1 122 ? 7.969 12.383 -5.664 1 88.94 122 SER A C 1
ATOM 932 O O . SER A 1 122 ? 8.43 12.391 -6.805 1 88.94 122 SER A O 1
ATOM 934 N N . LEU A 1 123 ? 8.5 13.062 -4.68 1 89.06 123 LEU A N 1
ATOM 935 C CA . LEU A 1 123 ? 9.672 13.906 -4.871 1 89.06 123 LEU A CA 1
ATOM 936 C C . LEU A 1 123 ? 10.914 13.062 -5.164 1 89.06 123 LEU A C 1
ATOM 938 O O . LEU A 1 123 ? 11.812 13.5 -5.883 1 89.06 123 LEU A O 1
ATOM 942 N N . LEU A 1 124 ? 10.938 11.867 -4.586 1 84.5 124 LEU A N 1
ATOM 943 C CA . LEU A 1 124 ? 12.031 10.945 -4.867 1 84.5 124 LEU A CA 1
ATOM 944 C C . LEU A 1 124 ? 12.094 10.609 -6.352 1 84.5 124 LEU A C 1
ATOM 946 O O . LEU A 1 124 ? 13.18 10.477 -6.922 1 84.5 124 LEU A O 1
ATOM 950 N N . GLU A 1 125 ? 10.922 10.516 -6.934 1 81.5 125 GLU A N 1
ATOM 951 C CA . GLU A 1 125 ? 10.836 10.148 -8.344 1 81.5 125 GLU A CA 1
ATOM 952 C C . GLU A 1 125 ? 11.344 11.281 -9.234 1 81.5 125 GLU A C 1
ATOM 954 O O . GLU A 1 125 ? 11.75 11.039 -10.375 1 81.5 125 GLU A O 1
ATOM 959 N N . THR A 1 126 ? 11.305 12.469 -8.742 1 82.56 126 THR A N 1
ATOM 960 C CA . THR A 1 126 ? 11.789 13.617 -9.5 1 82.56 126 THR A CA 1
ATOM 961 C C . THR A 1 126 ? 13.312 13.719 -9.406 1 82.56 126 THR A C 1
ATOM 963 O O . THR A 1 126 ? 13.945 14.375 -10.234 1 82.56 126 THR A O 1
ATOM 966 N N . GLY A 1 127 ? 13.93 13.227 -8.328 1 82.19 127 GLY A N 1
ATOM 967 C CA . GLY A 1 127 ? 15.367 13.273 -8.117 1 82.19 127 GLY A CA 1
ATOM 968 C C . GLY A 1 127 ? 15.828 14.531 -7.395 1 82.19 127 GLY A C 1
ATOM 969 O O . GLY A 1 127 ? 17.016 14.688 -7.117 1 82.19 127 GLY A O 1
ATOM 970 N N . ILE A 1 128 ? 14.953 15.375 -7.012 1 83.5 128 ILE A N 1
ATOM 971 C CA . ILE A 1 128 ? 15.344 16.672 -6.465 1 83.5 128 ILE A CA 1
ATOM 972 C C . ILE A 1 128 ? 15.875 16.5 -5.047 1 83.5 128 ILE A C 1
ATOM 974 O O . ILE A 1 128 ? 16.578 17.359 -4.527 1 83.5 128 ILE A O 1
ATOM 978 N N . LEU A 1 129 ? 15.555 15.344 -4.414 1 86.25 129 LEU A N 1
ATOM 979 C CA . LEU A 1 129 ? 15.961 15.125 -3.027 1 86.25 129 LEU A CA 1
ATOM 980 C C . LEU A 1 129 ? 17.344 14.508 -2.957 1 86.25 129 LEU A C 1
ATOM 982 O O . LEU A 1 129 ? 17.891 14.289 -1.866 1 86.25 129 LEU A O 1
ATOM 986 N N . THR A 1 130 ? 17.969 14.219 -4.066 1 85.56 130 THR A N 1
ATOM 987 C CA . THR A 1 130 ? 19.266 13.555 -4.102 1 85.56 130 THR A CA 1
ATOM 988 C C . THR A 1 130 ? 20.328 14.398 -3.416 1 85.56 130 THR A C 1
ATOM 990 O O . THR A 1 130 ? 21.281 13.867 -2.838 1 85.56 130 THR A O 1
ATOM 993 N N . GLY A 1 131 ? 20.188 15.688 -3.426 1 85.19 131 GLY A N 1
ATOM 994 C CA . GLY A 1 131 ? 21.172 16.578 -2.84 1 85.19 131 GLY A CA 1
ATOM 995 C C . GLY A 1 131 ? 21.234 16.5 -1.326 1 85.19 131 GLY A C 1
ATOM 996 O O . GLY A 1 131 ? 22.266 16.797 -0.723 1 85.19 131 GLY A O 1
ATOM 997 N N . ILE A 1 132 ? 20.125 16 -0.742 1 89 132 ILE A N 1
ATOM 998 C CA . ILE A 1 132 ? 20.109 15.969 0.716 1 89 132 ILE A CA 1
ATOM 999 C C . ILE A 1 132 ? 20.109 14.523 1.201 1 89 132 ILE A C 1
ATOM 1001 O O . ILE A 1 132 ? 20.141 14.266 2.406 1 89 132 ILE A O 1
ATOM 1005 N N . ALA A 1 133 ? 20.016 13.438 0.362 1 87 133 ALA A N 1
ATOM 1006 C CA . ALA A 1 133 ? 19.859 12.031 0.713 1 87 133 ALA A CA 1
ATOM 1007 C C . ALA A 1 133 ? 21.203 11.383 1.026 1 87 133 ALA A C 1
ATOM 1009 O O . ALA A 1 133 ? 21.25 10.234 1.482 1 87 133 ALA A O 1
ATOM 1010 N N . ASP A 1 134 ? 22.266 12.023 1.058 1 81.56 134 ASP A N 1
ATOM 1011 C CA . ASP A 1 134 ? 23.594 11.516 1.38 1 81.56 134 ASP A CA 1
ATOM 1012 C C . ASP A 1 134 ? 23.906 10.227 0.616 1 81.56 134 ASP A C 1
ATOM 1014 O O . ASP A 1 134 ? 24.297 9.227 1.213 1 81.56 134 ASP A O 1
ATOM 1018 N N . GLY A 1 135 ? 23.531 10.016 -0.667 1 80.38 135 GLY A N 1
ATOM 1019 C CA . GLY A 1 135 ? 23.922 8.906 -1.523 1 80.38 135 GLY A CA 1
ATOM 1020 C C . GLY A 1 135 ? 22.906 7.789 -1.573 1 80.38 135 GLY A C 1
ATOM 1021 O O . GLY A 1 135 ? 22.875 7.016 -2.529 1 80.38 135 GLY A O 1
ATOM 1022 N N . ASN A 1 136 ? 22.125 7.594 -0.508 1 85.5 136 ASN A N 1
ATOM 1023 C CA . ASN A 1 136 ? 21.125 6.543 -0.491 1 85.5 136 ASN A CA 1
ATOM 1024 C C . ASN A 1 136 ? 19.719 7.121 -0.346 1 85.5 136 ASN A C 1
ATOM 1026 O O . ASN A 1 136 ? 19.234 7.34 0.77 1 85.5 136 ASN A O 1
ATOM 1030 N N . VAL A 1 137 ? 19.062 7.191 -1.399 1 84.75 137 VAL A N 1
ATOM 1031 C CA . VAL A 1 137 ? 17.766 7.867 -1.473 1 84.75 137 VAL A CA 1
ATOM 1032 C C . VAL A 1 137 ? 16.719 7.035 -0.752 1 84.75 137 VAL A C 1
ATOM 1034 O O . VAL A 1 137 ? 15.844 7.582 -0.066 1 84.75 137 VAL A O 1
ATOM 1037 N N . GLU A 1 138 ? 16.781 5.742 -0.842 1 83.69 138 GLU A N 1
ATOM 1038 C CA . GLU A 1 138 ? 15.805 4.879 -0.188 1 83.69 138 GLU A CA 1
ATOM 1039 C C . GLU A 1 138 ? 15.93 4.953 1.331 1 83.69 138 GLU A C 1
ATOM 1041 O O . GLU A 1 138 ? 14.922 4.957 2.043 1 83.69 138 GLU A O 1
ATOM 1046 N N . ALA A 1 139 ? 17.156 5.004 1.76 1 87.44 139 ALA A N 1
ATOM 1047 C CA . ALA A 1 139 ? 17.391 5.129 3.197 1 87.44 139 ALA A CA 1
ATOM 1048 C C . ALA A 1 139 ? 16.891 6.477 3.715 1 87.44 139 ALA A C 1
ATOM 1050 O O . ALA A 1 139 ? 16.328 6.555 4.809 1 87.44 139 ALA A O 1
ATOM 1051 N N . ALA A 1 140 ? 17.125 7.516 2.947 1 90.25 140 ALA A N 1
ATOM 1052 C CA . ALA A 1 140 ? 16.641 8.844 3.305 1 90.25 140 ALA A CA 1
ATOM 1053 C C . ALA A 1 140 ? 15.117 8.867 3.385 1 90.25 140 ALA A C 1
ATOM 1055 O O . ALA A 1 140 ? 14.547 9.508 4.273 1 90.25 140 ALA A O 1
ATOM 1056 N N . MET A 1 141 ? 14.453 8.164 2.504 1 90.31 141 MET A N 1
ATOM 1057 C CA . MET A 1 141 ? 12.992 8.078 2.492 1 90.31 141 MET A CA 1
ATOM 1058 C C . MET A 1 141 ? 12.484 7.359 3.738 1 90.31 141 MET A C 1
ATOM 1060 O O . MET A 1 141 ? 11.484 7.777 4.336 1 90.31 141 MET A O 1
ATOM 1064 N N . ARG A 1 142 ? 13.156 6.348 4.133 1 90.56 142 ARG A N 1
ATOM 1065 C CA . ARG A 1 142 ? 12.758 5.602 5.324 1 90.56 142 ARG A CA 1
ATOM 1066 C C . ARG A 1 142 ? 12.906 6.453 6.578 1 90.56 142 ARG A C 1
ATOM 1068 O O . ARG A 1 142 ? 12.047 6.426 7.461 1 90.56 142 ARG A O 1
ATOM 1075 N N . ARG A 1 143 ? 13.953 7.215 6.629 1 92.56 143 ARG A N 1
ATOM 1076 C CA . ARG A 1 143 ? 14.156 8.117 7.758 1 92.56 143 ARG A CA 1
ATOM 1077 C C . ARG A 1 143 ? 13.086 9.195 7.801 1 92.56 143 ARG A C 1
ATOM 1079 O O . ARG A 1 143 ? 12.492 9.445 8.844 1 92.56 143 ARG A O 1
ATOM 1086 N N . ALA A 1 144 ? 12.883 9.797 6.664 1 94.44 144 ALA A N 1
ATOM 1087 C CA . ALA A 1 144 ? 11.867 10.844 6.59 1 94.44 144 ALA A CA 1
ATOM 1088 C C . ALA A 1 144 ? 10.5 10.312 7.02 1 94.44 144 ALA A C 1
ATOM 1090 O O . ALA A 1 144 ? 9.781 10.977 7.773 1 94.44 144 ALA A O 1
ATOM 1091 N N . THR A 1 145 ? 10.195 9.141 6.527 1 94.62 145 THR A N 1
ATOM 1092 C CA . THR A 1 145 ? 8.938 8.508 6.887 1 94.62 145 THR A CA 1
ATOM 1093 C C . THR A 1 145 ? 8.828 8.32 8.398 1 94.62 145 THR A C 1
ATOM 1095 O O . THR A 1 145 ? 7.797 8.617 8.992 1 94.62 145 THR A O 1
ATOM 1098 N N . SER A 1 146 ? 9.891 7.848 8.961 1 95.19 146 SER A N 1
ATOM 1099 C CA . SER A 1 146 ? 9.906 7.641 10.406 1 95.19 146 SER A CA 1
ATOM 1100 C C . SER A 1 146 ? 9.75 8.961 11.156 1 95.19 146 SER A C 1
ATOM 1102 O O . SER A 1 146 ? 9.062 9.023 12.18 1 95.19 146 SER A O 1
ATOM 1104 N N . TYR A 1 147 ? 10.344 10.031 10.68 1 96.19 147 TYR A N 1
ATOM 1105 C CA . TYR A 1 147 ? 10.234 11.344 11.305 1 96.19 147 TYR A CA 1
ATOM 1106 C C . TYR A 1 147 ? 8.805 11.867 11.219 1 96.19 147 TYR A C 1
ATOM 1108 O O . TYR A 1 147 ? 8.266 12.367 12.211 1 96.19 147 TYR A O 1
ATOM 1116 N N . PHE A 1 148 ? 8.227 11.734 10.07 1 96.38 148 PHE A N 1
ATOM 1117 C CA . PHE A 1 148 ? 6.848 12.188 9.898 1 96.38 148 PHE A CA 1
ATOM 1118 C C . PHE A 1 148 ? 5.906 11.398 10.805 1 96.38 148 PHE A C 1
ATOM 1120 O O . PHE A 1 148 ? 4.953 11.953 11.352 1 96.38 148 PHE A O 1
ATOM 1127 N N . LEU A 1 149 ? 6.219 10.141 10.891 1 94.81 149 LEU A N 1
ATOM 1128 C CA . LEU A 1 149 ? 5.352 9.297 11.711 1 94.81 149 LEU A CA 1
ATOM 1129 C C . LEU A 1 149 ? 5.484 9.648 13.188 1 94.81 149 LEU A C 1
ATOM 1131 O O . LEU A 1 149 ? 4.504 9.617 13.93 1 94.81 149 LEU A O 1
ATOM 1135 N N . MET A 1 150 ? 6.656 9.953 13.625 1 94.19 150 MET A N 1
ATOM 1136 C CA . MET A 1 150 ? 6.836 10.414 15 1 94.19 150 MET A CA 1
ATOM 1137 C C . MET A 1 150 ? 6.059 11.703 15.25 1 94.19 150 MET A C 1
ATOM 1139 O O . MET A 1 150 ? 5.398 11.844 16.281 1 94.19 150 MET A O 1
ATOM 1143 N N . ASN A 1 151 ? 6.188 12.57 14.352 1 95.5 151 ASN A N 1
ATOM 1144 C CA . ASN A 1 151 ? 5.402 13.797 14.43 1 95.5 151 ASN A CA 1
ATOM 1145 C C . ASN A 1 151 ? 3.904 13.508 14.477 1 95.5 151 ASN A C 1
ATOM 1147 O O . ASN A 1 151 ? 3.172 14.117 15.25 1 95.5 151 ASN A O 1
ATOM 1151 N N . SER A 1 152 ? 3.514 12.648 13.609 1 92.44 152 SER A N 1
ATOM 1152 C CA . SER A 1 152 ? 2.1 12.297 13.539 1 92.44 152 SER A CA 1
ATOM 1153 C C . SER A 1 152 ? 1.613 11.68 14.844 1 92.44 152 SER A C 1
ATOM 1155 O O . SER A 1 152 ? 0.47 11.898 15.25 1 92.44 152 SER A O 1
ATOM 1157 N N . PHE A 1 153 ? 2.434 10.875 15.383 1 90.88 153 PHE A N 1
ATOM 1158 C CA . PHE A 1 153 ? 2.098 10.25 16.656 1 90.88 153 PHE A CA 1
ATOM 1159 C C . PHE A 1 153 ? 1.803 11.305 17.719 1 90.88 153 PHE A C 1
ATOM 1161 O O . PHE A 1 153 ? 0.762 11.258 18.375 1 90.88 153 PHE A O 1
ATOM 1168 N N . VAL A 1 154 ? 2.645 12.25 17.844 1 91.56 154 VAL A N 1
ATOM 1169 C CA . VAL A 1 154 ? 2.479 13.32 18.828 1 91.56 154 VAL A CA 1
ATOM 1170 C C . VAL A 1 154 ? 1.249 14.156 18.484 1 91.56 154 VAL A C 1
ATOM 1172 O O . VAL A 1 154 ? 0.436 14.469 19.344 1 91.56 154 VAL A O 1
ATOM 1175 N N . SER A 1 155 ? 1.162 14.477 17.25 1 91.25 155 SER A N 1
ATOM 1176 C CA . SER A 1 155 ? 0.046 15.289 16.781 1 91.25 155 SER A CA 1
ATOM 1177 C C . SER A 1 155 ? -1.291 14.617 17.062 1 91.25 155 SER A C 1
ATOM 1179 O O . SER A 1 155 ? -2.256 15.273 17.453 1 91.25 155 SER A O 1
ATOM 1181 N N . LYS A 1 156 ? -1.397 13.359 16.875 1 85.81 156 LYS A N 1
ATOM 1182 C CA . LYS A 1 156 ? -2.645 12.633 17.094 1 85.81 156 LYS A CA 1
ATOM 1183 C C . LYS A 1 156 ? -2.98 12.57 18.594 1 85.81 156 LYS A C 1
ATOM 1185 O O . LYS A 1 156 ? -4.148 12.656 18.969 1 85.81 156 LYS A O 1
ATOM 1190 N N . VAL A 1 157 ? -1.979 12.367 19.344 1 84.19 157 VAL A N 1
ATOM 1191 C CA . VAL A 1 157 ? -2.201 12.383 20.781 1 84.19 157 VAL A CA 1
ATOM 1192 C C . VAL A 1 157 ? -2.742 13.742 21.203 1 84.19 157 VAL A C 1
ATOM 1194 O O . VAL A 1 157 ? -3.701 13.828 21.984 1 84.19 157 VAL A O 1
ATOM 1197 N N . LEU A 1 158 ? -2.221 14.781 20.656 1 86.38 158 LEU A N 1
ATOM 1198 C CA . LEU A 1 158 ? -2.664 16.141 20.969 1 86.38 158 LEU A CA 1
ATOM 1199 C C . LEU A 1 158 ? -4.074 16.375 20.453 1 86.38 158 LEU A C 1
ATOM 1201 O O . LEU A 1 158 ? -4.879 17.047 21.109 1 86.38 158 LEU A O 1
ATOM 1205 N N . THR A 1 159 ? -4.32 15.883 19.297 1 84.5 159 THR A N 1
ATOM 1206 C CA . THR A 1 159 ? -5.629 16.062 18.672 1 84.5 159 THR A CA 1
ATOM 1207 C C . THR A 1 159 ? -6.73 15.477 19.547 1 84.5 159 THR A C 1
ATOM 1209 O O . THR A 1 159 ? -7.762 16.109 19.766 1 84.5 159 THR A O 1
ATOM 1212 N N . PHE A 1 160 ? -6.555 14.398 20.078 1 76.94 160 PHE A N 1
ATOM 1213 C CA . PHE A 1 160 ? -7.605 13.727 20.828 1 76.94 160 PHE A CA 1
ATOM 1214 C C . PHE A 1 160 ? -7.617 14.195 22.281 1 76.94 160 PHE A C 1
ATOM 1216 O O . PHE A 1 160 ? -8.648 14.117 22.953 1 76.94 160 PHE A O 1
ATOM 1223 N N . SER A 1 161 ? -6.508 14.727 22.703 1 78.44 161 SER A N 1
ATOM 1224 C CA . SER A 1 161 ? -6.434 15.219 24.078 1 78.44 161 SER A CA 1
ATOM 1225 C C . SER A 1 161 ? -6.965 16.641 24.188 1 78.44 161 SER A C 1
ATOM 1227 O O . SER A 1 161 ? -7.703 16.969 25.109 1 78.44 161 SER A O 1
ATOM 1229 N N . ILE A 1 162 ? -6.633 17.453 23.172 1 83.44 162 ILE A N 1
ATOM 1230 C CA . ILE A 1 162 ? -6.926 18.875 23.297 1 83.44 162 ILE A CA 1
ATOM 1231 C C . ILE A 1 162 ? -7.965 19.281 22.25 1 83.44 162 ILE A C 1
ATOM 1233 O O . ILE A 1 162 ? -8.648 20.297 22.406 1 83.44 162 ILE A O 1
ATOM 1237 N N . GLY A 1 163 ? -8.125 18.484 21.25 1 81.31 163 GLY A N 1
ATOM 1238 C CA . GLY A 1 163 ? -9.031 18.812 20.172 1 81.31 163 GLY A CA 1
ATOM 1239 C C . GLY A 1 163 ? -10.445 19.078 20.625 1 81.31 163 GLY A C 1
ATOM 1240 O O . GLY A 1 163 ? -11.008 20.141 20.328 1 81.31 163 GLY A O 1
ATOM 1241 N N . PRO A 1 164 ? -11.047 18.172 21.375 1 77.56 164 PRO A N 1
ATOM 1242 C CA . PRO A 1 164 ? -12.422 18.375 21.859 1 77.56 164 PRO A CA 1
ATOM 1243 C C . PRO A 1 164 ? -12.562 19.625 22.719 1 77.56 164 PRO A C 1
ATOM 1245 O O . PRO A 1 164 ? -13.602 20.297 22.688 1 77.56 164 PRO A O 1
ATOM 1248 N N . LEU A 1 165 ? -11.578 20 23.391 1 78.69 165 LEU A N 1
ATOM 1249 C CA . LEU A 1 165 ? -11.594 21.188 24.234 1 78.69 165 LEU A CA 1
ATOM 1250 C C . LEU A 1 165 ? -11.602 22.453 23.406 1 78.69 165 LEU A C 1
ATOM 1252 O O . LEU A 1 165 ? -12.25 23.438 23.766 1 78.69 165 LEU A O 1
ATOM 1256 N N . LEU A 1 166 ? -10.961 22.391 22.359 1 81.31 166 LEU A N 1
ATOM 1257 C CA . LEU A 1 166 ? -10.859 23.547 21.484 1 81.31 166 LEU A CA 1
ATOM 1258 C C . LEU A 1 166 ? -12.18 23.797 20.75 1 81.31 166 LEU A C 1
ATOM 1260 O O . LEU A 1 166 ? -12.477 24.938 20.375 1 81.31 166 LEU A O 1
ATOM 1264 N N . LEU A 1 167 ? -12.977 22.766 20.578 1 75.94 167 LEU A N 1
ATOM 1265 C CA . LEU A 1 167 ? -14.242 22.891 19.875 1 75.94 167 LEU A CA 1
ATOM 1266 C C . LEU A 1 167 ? -15.352 23.359 20.812 1 75.94 167 LEU A C 1
ATOM 1268 O O . LEU A 1 167 ? -16.266 24.078 20.391 1 75.94 167 LEU A O 1
ATOM 1272 N N . HIS A 1 168 ? -15.531 22.922 22.047 1 66.81 168 HIS A N 1
ATOM 1273 C CA . HIS A 1 168 ? -16.609 23.188 22.984 1 66.81 168 HIS A CA 1
ATOM 1274 C C . HIS A 1 168 ? -16.438 24.547 23.656 1 66.81 168 HIS A C 1
ATOM 1276 O O . HIS A 1 168 ? -17.406 25.109 24.188 1 66.81 168 HIS A O 1
ATOM 1282 N N . SER A 1 169 ? -15.484 25.156 23.719 1 54.31 169 SER A N 1
ATOM 1283 C CA . SER A 1 169 ? -15.359 26.359 24.531 1 54.31 169 SER A CA 1
ATOM 1284 C C . SER A 1 169 ? -16.359 27.422 24.109 1 54.31 169 SER A C 1
ATOM 1286 O O . SER A 1 169 ? -16.438 28.5 24.719 1 54.31 169 SER A O 1
ATOM 1288 N N . ASP A 1 170 ? -17.234 27.281 23.141 1 46.19 170 ASP A N 1
ATOM 1289 C CA . ASP A 1 170 ? -18.234 28.328 22.953 1 46.19 170 ASP A CA 1
ATOM 1290 C C . ASP A 1 170 ? -19.359 28.203 23.969 1 46.19 170 ASP A C 1
ATOM 1292 O O . ASP A 1 170 ? -20.422 28.828 23.812 1 46.19 170 ASP A O 1
ATOM 1296 N N . SER A 1 171 ? -19.547 27.188 24.766 1 38.12 171 SER A N 1
ATOM 1297 C CA . SER A 1 171 ? -20.797 27.328 25.5 1 38.12 171 SER A CA 1
ATOM 1298 C C . SER A 1 171 ? -20.859 28.656 26.25 1 38.12 171 SER A C 1
ATOM 1300 O O . SER A 1 171 ? -20.109 28.875 27.188 1 38.12 171 SER A O 1
ATOM 1302 N N . THR A 1 172 ? -21.141 29.672 25.672 1 34.38 172 THR A N 1
ATOM 1303 C CA . THR A 1 172 ? -21.859 30.703 26.422 1 34.38 172 THR A CA 1
ATOM 1304 C C . THR A 1 172 ? -22.828 30.078 27.422 1 34.38 172 THR A C 1
ATOM 1306 O O . THR A 1 172 ? -23.484 29.094 27.109 1 34.38 172 THR A O 1
ATOM 1309 N N . PRO A 1 173 ? -22.703 30.234 28.766 1 34.53 173 PRO A N 1
ATOM 1310 C CA . PRO A 1 173 ? -23.781 29.938 29.703 1 34.53 173 PRO A CA 1
ATOM 1311 C C . PRO A 1 173 ? -25.172 30.281 29.156 1 34.53 173 PRO A C 1
ATOM 1313 O O . PRO A 1 173 ? -26.125 30.406 29.906 1 34.53 173 PRO A O 1
ATOM 1316 N N . SER A 1 174 ? -25.328 30.531 27.875 1 32.34 174 SER A N 1
ATOM 1317 C CA . SER A 1 174 ? -26.703 31 27.688 1 32.34 174 SER A CA 1
ATOM 1318 C C . SER A 1 174 ? -27.703 30.047 28.312 1 32.34 174 SER A C 1
ATOM 1320 O O . SER A 1 174 ? -28.547 30.453 29.125 1 32.34 174 SER A O 1
ATOM 1322 N N . ASP A 1 175 ? -28.656 29.391 27.469 1 31.14 175 ASP A N 1
ATOM 1323 C CA . ASP A 1 175 ? -30.047 29.062 27.75 1 31.14 175 ASP A CA 1
ATOM 1324 C C . ASP A 1 175 ? -30.172 27.797 28.562 1 31.14 175 ASP A C 1
ATOM 1326 O O . ASP A 1 175 ? -30.062 26.688 28.031 1 31.14 175 ASP A O 1
ATOM 1330 N N . HIS A 1 176 ? -29.438 27.531 29.703 1 28.3 176 HIS A N 1
ATOM 1331 C CA . HIS A 1 176 ? -30.188 26.766 30.688 1 28.3 176 HIS A CA 1
ATOM 1332 C C . HIS A 1 176 ? -31.625 27.234 30.781 1 28.3 176 HIS A C 1
ATOM 1334 O O . HIS A 1 176 ? -31.922 28.25 31.438 1 28.3 176 HIS A O 1
ATOM 1340 N N . VAL A 1 177 ? -32.406 27.25 29.656 1 26.98 177 VAL A N 1
ATOM 1341 C CA . VAL A 1 177 ? -33.875 27.328 29.859 1 26.98 177 VAL A CA 1
ATOM 1342 C C . VAL A 1 177 ? -34.281 26.422 31.016 1 26.98 177 VAL A C 1
ATOM 1344 O O . VAL A 1 177 ? -34 25.219 30.984 1 26.98 177 VAL A O 1
ATOM 1347 N N . GLU A 1 178 ? -34.344 26.922 32.25 1 27.77 178 GLU A N 1
ATOM 1348 C CA . GLU A 1 178 ? -35.188 26.5 33.344 1 27.77 178 GLU A CA 1
ATOM 1349 C C . GLU A 1 178 ? -36.5 25.906 32.844 1 27.77 178 GLU A C 1
ATOM 1351 O O . GLU A 1 178 ? -37.312 26.609 32.219 1 27.77 178 GLU A O 1
ATOM 1356 N N . ARG A 1 179 ? -36.406 24.672 32.219 1 25.19 179 ARG A N 1
ATOM 1357 C CA . ARG A 1 179 ? -37.688 24.016 32.219 1 25.19 179 ARG A CA 1
ATOM 1358 C C . ARG A 1 179 ? -38.469 24.297 33.5 1 25.19 179 ARG A C 1
ATOM 1360 O O . ARG A 1 179 ? -38.031 23.922 34.594 1 25.19 179 ARG A O 1
ATOM 1367 N N . GLY A 1 180 ? -39.125 25.469 33.688 1 24.36 180 GLY A N 1
ATOM 1368 C CA . GLY A 1 180 ? -40.188 25.734 34.594 1 24.36 180 GLY A CA 1
ATOM 1369 C C . GLY A 1 180 ? -41.125 24.562 34.781 1 24.36 180 GLY A C 1
ATOM 1370 O O . GLY A 1 180 ? -41.562 23.938 33.812 1 24.36 180 GLY A O 1
ATOM 1371 N N . VAL A 1 181 ? -40.875 23.75 35.812 1 22.72 181 VAL A N 1
ATOM 1372 C CA . VAL A 1 181 ? -41.875 22.891 36.438 1 22.72 181 VAL A CA 1
ATOM 1373 C C . VAL A 1 181 ? -43.25 23.578 36.375 1 22.72 181 VAL A C 1
ATOM 1375 O O . VAL A 1 181 ? -43.406 24.672 36.938 1 22.72 181 VAL A O 1
ATOM 1378 N N . GLU A 1 182 ? -43.875 23.5 35.156 1 24.94 182 GLU A N 1
ATOM 1379 C CA . GLU A 1 182 ? -45.312 23.75 35.188 1 24.94 182 GLU A CA 1
ATOM 1380 C C . GLU A 1 182 ? -46 23.016 36.344 1 24.94 182 GLU A C 1
ATOM 1382 O O . GLU A 1 182 ? -46 21.781 36.375 1 24.94 182 GLU A O 1
ATOM 1387 N N . GLY A 1 183 ? -45.75 23.453 37.656 1 20.22 183 GLY A N 1
ATOM 1388 C CA . GLY A 1 183 ? -46.719 23.234 38.719 1 20.22 183 GLY A CA 1
ATOM 1389 C C . GLY A 1 183 ? -48.156 23.328 38.25 1 20.22 183 GLY A C 1
ATOM 1390 O O . GLY A 1 183 ? -48.469 24.141 37.375 1 20.22 183 GLY A O 1
ATOM 1391 N N . GLY A 1 184 ? -48.906 22.25 38.375 1 21.67 184 GLY A N 1
ATOM 1392 C CA . GLY A 1 184 ? -50.344 22.062 38.375 1 21.67 184 GLY A CA 1
ATOM 1393 C C . GLY A 1 184 ? -51.094 23.062 39.219 1 21.67 184 GLY A C 1
ATOM 1394 O O . GLY A 1 184 ? -52.281 22.891 39.5 1 21.67 184 GLY A O 1
ATOM 1395 N N . ASP A 1 185 ? -50.438 24.016 40.031 1 21.38 185 ASP A N 1
ATOM 1396 C CA . ASP A 1 185 ? -51.562 24.531 40.812 1 21.38 185 ASP A CA 1
ATOM 1397 C C . ASP A 1 185 ? -52.688 24.984 39.875 1 21.38 185 ASP A C 1
ATOM 1399 O O . ASP A 1 185 ? -52.438 25.406 38.75 1 21.38 185 ASP A O 1
ATOM 1403 N N . ILE A 1 186 ? -53.906 24.656 40.438 1 21.55 186 ILE A N 1
ATOM 1404 C CA . ILE A 1 186 ? -55.344 24.812 40.344 1 21.55 186 ILE A CA 1
ATOM 1405 C C . ILE A 1 186 ? -55.688 26.266 40.125 1 21.55 186 ILE A C 1
ATOM 1407 O O . ILE A 1 186 ? -55.094 27.172 40.719 1 21.55 186 ILE A O 1
ATOM 1411 N N . ASP A 1 187 ? -56.531 26.531 39.156 1 20.31 187 ASP A N 1
ATOM 1412 C CA . ASP A 1 187 ? -57.406 27.562 38.625 1 20.31 187 ASP A CA 1
ATOM 1413 C C . ASP A 1 187 ? -58.125 28.297 39.719 1 20.31 187 ASP A C 1
ATOM 1415 O O . ASP A 1 187 ? -59.125 27.812 40.25 1 20.31 187 ASP A O 1
ATOM 1419 N N . ASP A 1 188 ? -57.375 28.969 40.781 1 19.56 188 ASP A N 1
ATOM 1420 C CA . ASP A 1 188 ? -58.281 29.969 41.344 1 19.56 188 ASP A CA 1
ATOM 1421 C C . ASP A 1 188 ? -58.719 30.953 40.25 1 19.56 188 ASP A C 1
ATOM 1423 O O . ASP A 1 188 ? -57.969 31.203 39.281 1 19.56 188 ASP A O 1
ATOM 1427 N N . ASP A 1 189 ? -60 31.438 40.281 1 20.16 189 ASP A N 1
ATOM 1428 C CA . ASP A 1 189 ? -60.75 32.125 39.25 1 20.16 189 ASP A CA 1
ATOM 1429 C C . ASP A 1 189 ? -60.031 33.375 38.781 1 20.16 189 ASP A C 1
ATOM 1431 O O . ASP A 1 189 ? -59.781 33.531 37.562 1 20.16 189 ASP A O 1
ATOM 1435 N N . GLU A 1 190 ? -60.406 34.562 39.219 1 18.42 190 GLU A N 1
ATOM 1436 C CA . GLU A 1 190 ? -61.094 35.781 38.812 1 18.42 190 GLU A CA 1
ATOM 1437 C C . GLU A 1 190 ? -60.156 36.969 38.75 1 18.42 190 GLU A C 1
ATOM 1439 O O . GLU A 1 190 ? -60.438 37.969 38.094 1 18.42 190 GLU A O 1
ATOM 1444 N N . ALA A 1 191 ? -59.219 37.156 39.719 1 19.19 191 ALA A N 1
ATOM 1445 C CA . ALA A 1 191 ? -59.375 38.5 40.281 1 19.19 191 ALA A CA 1
ATOM 1446 C C . ALA A 1 191 ? -58.719 39.531 39.375 1 19.19 191 ALA A C 1
ATOM 1448 O O . ALA A 1 191 ? -57.781 39.188 38.625 1 19.19 191 ALA A O 1
ATOM 1449 N N . GLU A 1 192 ? -59.031 40.812 39.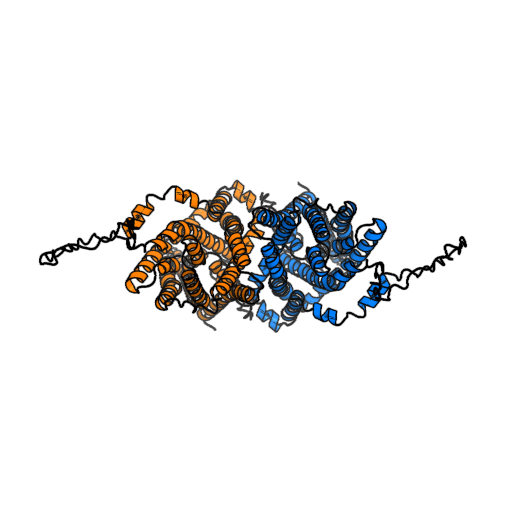531 1 20.25 192 GLU A N 1
ATOM 1450 C CA . GLU A 1 192 ? -59.312 42.094 38.906 1 20.25 192 GLU A CA 1
ATOM 1451 C C . GLU A 1 192 ? -58.031 42.844 38.594 1 20.25 192 GLU A C 1
ATOM 1453 O O . GLU A 1 192 ? -57.844 43.312 37.469 1 20.25 192 GLU A O 1
ATOM 1458 N N . SER A 1 193 ? -57.281 43.406 39.656 1 20.94 193 SER A N 1
ATOM 1459 C CA . SER A 1 193 ? -57.125 44.875 39.594 1 20.94 193 SER A CA 1
ATOM 1460 C C . SER A 1 193 ? -55.844 45.25 38.844 1 20.94 193 SER A C 1
ATOM 1462 O O . SER A 1 193 ? -54.781 44.594 39.031 1 20.94 193 SER A O 1
ATOM 1464 N N . CYS A 1 194 ? -55.875 46.125 37.781 1 19.22 194 CYS A N 1
ATOM 1465 C CA . CYS A 1 194 ? -55.188 46.75 36.656 1 19.22 194 CYS A CA 1
ATOM 1466 C C . CYS A 1 194 ? -54 47.594 37.156 1 19.22 194 CYS A C 1
ATOM 1468 O O . CYS A 1 194 ? -53.344 48.219 36.344 1 19.22 194 CYS A O 1
ATOM 1470 N N . GLN A 1 195 ? -53.844 47.844 38.5 1 18 195 GLN A N 1
ATOM 1471 C CA . GLN A 1 195 ? -53.406 49.25 38.531 1 18 195 GLN A CA 1
ATOM 1472 C C . GLN A 1 195 ? -52 49.406 37.969 1 18 195 GLN A C 1
ATOM 1474 O O . GLN A 1 195 ? -51.781 50.219 37.094 1 18 195 GLN A O 1
ATOM 1479 N N . ASP A 1 196 ? -51 49.844 38.875 1 20.2 196 ASP A N 1
ATOM 1480 C CA . ASP A 1 196 ? -50.188 51.031 38.844 1 20.2 196 ASP A CA 1
ATOM 1481 C C . ASP A 1 196 ? -48.875 50.812 38.125 1 20.2 196 ASP A C 1
ATOM 1483 O O . ASP A 1 196 ? -48.344 49.719 38.125 1 20.2 196 ASP A O 1
ATOM 1487 N N . GLU A 1 197 ? -48.281 51.844 37.594 1 20.64 197 GLU A N 1
ATOM 1488 C CA . GLU A 1 197 ? -47.469 52.375 36.5 1 20.64 197 GLU A CA 1
ATOM 1489 C C . GLU A 1 197 ? -46 51.938 36.688 1 20.64 197 GLU A C 1
ATOM 1491 O O . GLU A 1 197 ? -45.438 51.25 35.812 1 20.64 197 GLU A O 1
ATOM 1496 N N . ARG A 1 198 ? -44.969 53.094 36.938 1 22.16 198 ARG A N 1
ATOM 1497 C CA . ARG A 1 198 ? -43.938 53.812 36.188 1 22.16 198 ARG A CA 1
ATOM 1498 C C . ARG A 1 198 ? -42.562 53.375 36.625 1 22.16 198 ARG A C 1
ATOM 1500 O O . ARG A 1 198 ? -41.562 53.906 36.094 1 22.16 198 ARG A O 1
ATOM 1507 N N . ALA A 1 199 ? -42.156 53 37.875 1 21.06 199 ALA A N 1
ATOM 1508 C CA . ALA A 1 199 ? -40.844 53.5 38.344 1 21.06 199 ALA A CA 1
ATOM 1509 C C . ALA A 1 199 ? -39.719 52.75 37.656 1 21.06 199 ALA A C 1
ATOM 1511 O O . ALA A 1 199 ? -39.719 51.531 37.5 1 21.06 199 ALA A O 1
ATOM 1512 N N . LEU A 1 200 ? -38.719 53.5 37.031 1 23.09 200 LEU A N 1
ATOM 1513 C CA . LEU A 1 200 ? -37.531 53.562 36.188 1 23.09 200 LEU A CA 1
ATOM 1514 C C . LEU A 1 200 ? -36.344 52.906 36.875 1 23.09 200 LEU A C 1
ATOM 1516 O O . LEU A 1 200 ? -35.5 53.562 37.469 1 23.09 200 LEU A O 1
ATOM 1520 N N . LEU A 1 201 ? -36.438 51.938 37.781 1 20.08 201 LEU A N 1
ATOM 1521 C CA . LEU A 1 201 ? -35.281 51.531 38.562 1 20.08 201 LEU A CA 1
ATOM 1522 C C . LEU A 1 201 ? -34.125 51.156 37.625 1 20.08 201 LEU A C 1
ATOM 1524 O O . LEU A 1 201 ? -34.281 50.312 36.75 1 20.08 201 LEU A O 1
ATOM 1528 N N . LEU A 1 202 ? -33.188 52.156 37.375 1 22.92 202 LEU A N 1
ATOM 1529 C CA . LEU A 1 202 ? -31.938 52.188 36.625 1 22.92 202 LEU A CA 1
ATOM 1530 C C . LEU A 1 202 ? -31.016 51.062 37.062 1 22.92 202 LEU A C 1
ATOM 1532 O O . LEU A 1 202 ? -30.625 51 38.25 1 22.92 202 LEU A O 1
ATOM 1536 N N . PRO A 1 203 ? -31.125 49.875 36.625 1 26.95 203 PRO A N 1
ATOM 1537 C CA . PRO A 1 203 ? -30.234 48.812 37.125 1 26.95 203 PRO A CA 1
ATOM 1538 C C . PRO A 1 203 ? -28.766 49.125 36.875 1 26.95 203 PRO A C 1
ATOM 1540 O O . PRO A 1 203 ? -28.406 49.656 35.812 1 26.95 203 PRO A O 1
ATOM 1543 N N . ARG A 1 204 ? -28 49.688 37.875 1 25.98 204 ARG A N 1
ATOM 1544 C CA . ARG A 1 204 ? -26.562 49.938 37.938 1 25.98 204 ARG A CA 1
ATOM 1545 C C . ARG A 1 204 ? -25.797 48.719 37.438 1 25.98 204 ARG A C 1
ATOM 1547 O O . ARG A 1 204 ? -25.859 47.625 38 1 25.98 204 ARG A O 1
ATOM 1554 N N . THR A 1 205 ? -25.516 48.656 36.094 1 26.06 205 THR A N 1
ATOM 1555 C CA . THR A 1 205 ? -24.719 47.688 35.344 1 26.06 205 THR A CA 1
ATOM 1556 C C . THR A 1 205 ? -23.281 47.656 35.844 1 26.06 205 THR A C 1
ATOM 1558 O O . THR A 1 205 ? -22.516 48.594 35.594 1 26.06 205 THR A O 1
ATOM 1561 N N . GLN A 1 206 ? -22.969 47.5 37.188 1 26.8 206 GLN A N 1
ATOM 1562 C CA . GLN A 1 206 ? -21.562 47.438 37.562 1 26.8 206 GLN A CA 1
ATOM 1563 C C . GLN A 1 206 ? -20.828 46.406 36.688 1 26.8 206 GLN A C 1
ATOM 1565 O O . GLN A 1 206 ? -21.219 45.219 36.656 1 26.8 206 GLN A O 1
ATOM 1570 N N . SER A 1 207 ? -20.109 46.844 35.625 1 27.8 207 SER A N 1
ATOM 1571 C CA . SER A 1 207 ? -19.203 46.219 34.688 1 27.8 207 SER A CA 1
ATOM 1572 C C . SER A 1 207 ? -18.094 45.438 35.406 1 27.8 207 SER A C 1
ATOM 1574 O O . SER A 1 207 ? -17.125 46.062 35.875 1 27.8 207 SER A O 1
ATOM 1576 N N . THR A 1 208 ? -18.297 44.719 36.5 1 29.45 208 THR A N 1
ATOM 1577 C CA . THR A 1 208 ? -17.109 44.031 36.969 1 29.45 208 THR A CA 1
ATOM 1578 C C . THR A 1 208 ? -16.438 43.25 35.844 1 29.45 208 THR A C 1
ATOM 1580 O O . THR A 1 208 ? -17.047 42.406 35.219 1 29.45 208 THR A O 1
ATOM 1583 N N . LEU A 1 209 ? -15.531 43.938 35.125 1 28.81 209 LEU A N 1
ATOM 1584 C CA . LEU A 1 209 ? -14.547 43.344 34.219 1 28.81 209 LEU A CA 1
ATOM 1585 C C . LEU A 1 209 ? -13.922 42.094 34.812 1 28.81 209 LEU A C 1
ATOM 1587 O O . LEU A 1 209 ? -13.156 42.188 35.781 1 28.81 209 LEU A O 1
ATOM 1591 N N . GLU A 1 210 ? -14.656 41.094 35.125 1 33.75 210 GLU A N 1
ATOM 1592 C CA . GLU A 1 210 ? -13.922 39.875 35.469 1 33.75 210 GLU A CA 1
ATOM 1593 C C . GLU A 1 210 ? -12.75 39.625 34.531 1 33.75 210 GLU A C 1
ATOM 1595 O O . GLU A 1 210 ? -12.906 39.719 33.312 1 33.75 210 GLU A O 1
ATOM 1600 N N . PRO A 1 211 ? -11.539 39.906 35 1 33.19 211 PRO A N 1
ATOM 1601 C CA . PRO A 1 211 ? -10.359 39.656 34.156 1 33.19 211 PRO A CA 1
ATOM 1602 C C . PRO A 1 211 ? -10.492 38.375 33.344 1 33.19 211 PRO A C 1
ATOM 1604 O O . PRO A 1 211 ? -11.109 37.406 33.781 1 33.19 211 PRO A O 1
ATOM 1607 N N . SER A 1 212 ? -10.641 38.531 32.062 1 34.59 212 SER A N 1
ATOM 1608 C CA . SER A 1 212 ? -10.523 37.469 31.062 1 34.59 212 SER A CA 1
ATOM 1609 C C . SER A 1 212 ? -9.469 36.438 31.469 1 34.59 212 SER A C 1
ATOM 1611 O O . SER A 1 212 ? -8.297 36.781 31.625 1 34.59 212 SER A O 1
ATOM 1613 N N . ALA A 1 213 ? -9.742 35.594 32.469 1 38.34 213 ALA A N 1
ATOM 1614 C CA . ALA A 1 213 ? -8.836 34.5 32.781 1 38.34 213 ALA A CA 1
ATOM 1615 C C . ALA A 1 213 ? -8.094 34.031 31.531 1 38.34 213 ALA A C 1
ATOM 1617 O O . ALA A 1 213 ? -8.719 33.75 30.5 1 38.34 213 ALA A O 1
ATOM 1618 N N . ASN A 1 214 ? -6.902 34.562 31.359 1 36.81 214 ASN A N 1
ATOM 1619 C CA . ASN A 1 214 ? -5.973 34.281 30.266 1 36.81 214 ASN A CA 1
ATOM 1620 C C . ASN A 1 214 ? -6.059 32.844 29.812 1 36.81 214 ASN A C 1
ATOM 1622 O O . ASN A 1 214 ? -6.109 31.938 30.656 1 36.81 214 ASN A O 1
ATOM 1626 N N . ILE A 1 215 ? -6.695 32.594 28.719 1 40.34 215 ILE A N 1
ATOM 1627 C CA . ILE A 1 215 ? -6.766 31.312 28.031 1 40.34 215 ILE A CA 1
ATOM 1628 C C . ILE A 1 215 ? -5.512 30.484 28.328 1 40.34 215 ILE A C 1
ATOM 1630 O O . ILE A 1 215 ? -5.547 29.266 28.328 1 40.34 215 ILE A O 1
ATOM 1634 N N . GLY A 1 216 ? -4.398 31.188 28.578 1 38.94 216 GLY A N 1
ATOM 1635 C CA . GLY A 1 216 ? -3.168 30.531 28.984 1 38.94 216 GLY A CA 1
ATOM 1636 C C . GLY A 1 216 ? -3.283 29.812 30.312 1 38.94 216 GLY A C 1
ATOM 1637 O O . GLY A 1 216 ? -2.738 28.719 30.484 1 38.94 216 GLY A O 1
ATOM 1638 N N . ASP A 1 217 ? -3.844 30.422 31.312 1 44.78 217 ASP A N 1
ATOM 1639 C CA . ASP A 1 217 ? -3.969 29.828 32.656 1 44.78 217 ASP A CA 1
ATOM 1640 C C . ASP A 1 217 ? -4.91 28.625 32.625 1 44.78 217 ASP A C 1
ATOM 1642 O O . ASP A 1 217 ? -4.711 27.672 33.375 1 44.78 217 ASP A O 1
ATOM 1646 N N . LYS A 1 218 ? -6.016 28.703 31.844 1 42.88 218 LYS A N 1
ATOM 1647 C CA . LYS A 1 218 ? -6.914 27.547 31.75 1 42.88 218 LYS A CA 1
ATOM 1648 C C . LYS A 1 218 ? -6.254 26.406 30.984 1 42.88 218 LYS A C 1
ATOM 1650 O O . LYS A 1 218 ? -6.465 25.234 31.312 1 42.88 218 LYS A O 1
ATOM 1655 N N . ILE A 1 219 ? -5.496 26.719 29.984 1 44.06 219 ILE A N 1
ATOM 1656 C CA . ILE A 1 219 ? -4.711 25.688 29.328 1 44.06 219 ILE A CA 1
ATOM 1657 C C . ILE A 1 219 ? -3.709 25.094 30.312 1 44.06 219 ILE A C 1
ATOM 1659 O O . ILE A 1 219 ? -3.537 23.875 30.391 1 44.06 219 ILE A O 1
ATOM 1663 N N . ALA A 1 220 ? -2.889 25.969 31.109 1 42.12 220 ALA A N 1
ATOM 1664 C CA . ALA A 1 220 ? -1.94 25.484 32.125 1 42.12 220 ALA A CA 1
ATOM 1665 C C . ALA A 1 220 ? -2.654 24.719 33.219 1 42.12 220 ALA A C 1
ATOM 1667 O O . ALA A 1 220 ? -2.146 23.703 33.719 1 42.12 220 ALA A O 1
ATOM 1668 N N . SER A 1 221 ? -3.693 25.188 33.812 1 43.34 221 SER A N 1
ATOM 1669 C CA . SER A 1 221 ? -4.43 24.453 34.844 1 43.34 221 SER A CA 1
ATOM 1670 C C . SER A 1 221 ? -5.027 23.156 34.281 1 43.34 221 SER A C 1
ATOM 1672 O O . SER A 1 221 ? -5.109 22.156 35 1 43.34 221 SER A O 1
ATOM 1674 N N . THR A 1 222 ? -5.594 23.234 33.156 1 38.06 222 THR A N 1
ATOM 1675 C CA . THR A 1 222 ? -6.125 22.016 32.531 1 38.06 222 THR A CA 1
ATOM 1676 C C . THR A 1 222 ? -4.992 21.125 32.031 1 38.06 222 THR A C 1
ATOM 1678 O O . THR A 1 222 ? -5.133 19.891 32 1 38.06 222 THR A O 1
ATOM 1681 N N . LEU A 1 223 ? -3.914 21.625 31.625 1 41.75 223 LEU A N 1
ATOM 1682 C CA . LEU A 1 223 ? -2.764 20.781 31.328 1 41.75 223 LEU A CA 1
ATOM 1683 C C . LEU A 1 223 ? -2.252 20.094 32.594 1 41.75 223 LEU A C 1
ATOM 1685 O O . LEU A 1 223 ? -1.58 19.062 32.5 1 41.75 223 LEU A O 1
ATOM 1689 N N . GLY A 1 224 ? -2.211 20.703 33.781 1 38.38 224 GLY A N 1
ATOM 1690 C CA . GLY A 1 224 ? -1.769 20.047 35 1 38.38 224 GLY A CA 1
ATOM 1691 C C . GLY A 1 224 ? -2.562 18.797 35.312 1 38.38 224 GLY A C 1
ATOM 1692 O O . GLY A 1 224 ? -2.057 17.875 35.969 1 38.38 224 GLY A O 1
ATOM 1693 N N . PHE A 1 225 ? -3.951 18.781 35.406 1 35.66 225 PHE A N 1
ATOM 1694 C CA . PHE A 1 225 ? -4.738 17.594 35.688 1 35.66 225 PHE A CA 1
ATOM 1695 C C . PHE A 1 225 ? -5.031 16.828 34.406 1 35.66 225 PHE A C 1
ATOM 1697 O O . PHE A 1 225 ? -5.988 17.125 33.719 1 35.66 225 PHE A O 1
ATOM 1704 N N . ILE A 1 226 ? -4.172 16.375 33.688 1 41.88 226 ILE A N 1
ATOM 1705 C CA . ILE A 1 226 ? -4.512 15.383 32.688 1 41.88 226 ILE A CA 1
ATOM 1706 C C . ILE A 1 226 ? -5.551 14.414 33.25 1 41.88 226 ILE A C 1
ATOM 1708 O O . ILE A 1 226 ? -5.262 13.648 34.156 1 41.88 226 ILE A O 1
ATOM 1712 N N . PRO A 1 227 ? -6.848 14.711 33.312 1 40.56 227 PRO A N 1
ATOM 1713 C CA . PRO A 1 227 ? -7.773 13.727 33.875 1 40.56 227 PRO A CA 1
ATOM 1714 C C . PRO A 1 227 ? -7.445 12.297 33.469 1 40.56 227 PRO A C 1
ATOM 1716 O O . PRO A 1 227 ? -6.867 12.078 32.375 1 40.56 227 PRO A O 1
ATOM 1719 N N . LEU A 1 228 ? -7.281 11.328 34.375 1 41.66 2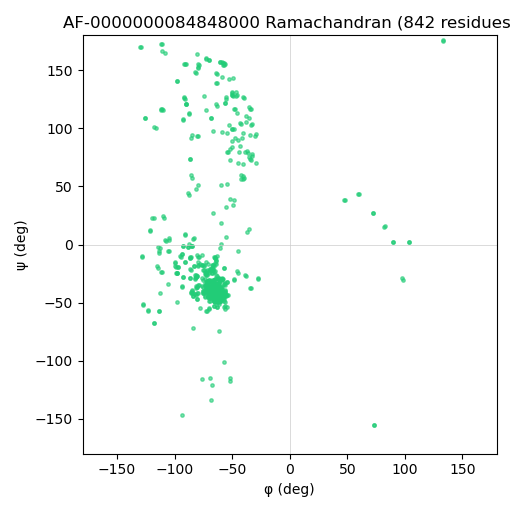28 LEU A N 1
ATOM 1720 C CA . LEU A 1 228 ? -7.18 9.883 34.219 1 41.66 228 LEU A CA 1
ATOM 1721 C C . LEU A 1 228 ? -8.047 9.391 33.062 1 41.66 228 LEU A C 1
ATOM 1723 O O . LEU A 1 228 ? -7.719 8.398 32.406 1 41.66 228 LEU A O 1
ATOM 1727 N N . SER A 1 229 ? -9.18 10.008 32.938 1 44.09 229 SER A N 1
ATOM 1728 C CA . SER A 1 229 ? -10.031 9.664 31.797 1 44.09 229 SER A CA 1
ATOM 1729 C C . SER A 1 229 ? -9.312 9.906 30.484 1 44.09 229 SER A C 1
ATOM 1731 O O . SER A 1 229 ? -9.672 9.32 29.453 1 44.09 229 SER A O 1
ATOM 1733 N N . PHE A 1 230 ? -8.453 10.812 30.453 1 44.66 230 PHE A N 1
ATOM 1734 C CA . PHE A 1 230 ? -7.559 11.109 29.344 1 44.66 230 PHE A CA 1
ATOM 1735 C C . PHE A 1 230 ? -6.668 9.914 29.031 1 44.66 230 PHE A C 1
ATOM 1737 O O . PHE A 1 230 ? -6.375 9.633 27.875 1 44.66 230 PHE A O 1
ATOM 1744 N N . ILE A 1 231 ? -6.246 9.289 30.172 1 46.31 231 ILE A N 1
ATOM 1745 C CA . ILE A 1 231 ? -5.422 8.102 30 1 46.31 231 ILE A CA 1
ATOM 1746 C C . ILE A 1 231 ? -6.215 7.035 29.25 1 46.31 231 ILE A C 1
ATOM 1748 O O . ILE A 1 231 ? -5.656 6.301 28.422 1 46.31 231 ILE A O 1
ATOM 1752 N N . GLY A 1 232 ? -7.461 6.957 29.625 1 47.06 232 GLY A N 1
ATOM 1753 C CA . GLY A 1 232 ? -8.281 5.965 28.953 1 47.06 232 GLY A CA 1
ATOM 1754 C C . GLY A 1 232 ? -8.398 6.203 27.469 1 47.06 232 GLY A C 1
ATOM 1755 O O . GLY A 1 232 ? -8.438 5.254 26.672 1 47.06 232 GLY A O 1
ATOM 1756 N N . SER A 1 233 ? -8.594 7.477 27.125 1 50.91 233 SER A N 1
ATOM 1757 C CA . SER A 1 233 ? -8.695 7.852 25.719 1 50.91 233 SER A CA 1
ATOM 1758 C C . SER A 1 233 ? -7.363 7.664 25 1 50.91 233 SER A C 1
ATOM 1760 O O . SER A 1 233 ? -7.309 7.68 23.766 1 50.91 233 SER A O 1
ATOM 1762 N N . LEU A 1 234 ? -6.34 7.719 25.844 1 52.06 234 LEU A N 1
ATOM 1763 C CA . LEU A 1 234 ? -5.008 7.465 25.297 1 52.06 234 LEU A CA 1
ATOM 1764 C C . LEU A 1 234 ? -4.895 6.031 24.781 1 52.06 234 LEU A C 1
ATOM 1766 O O . LEU A 1 234 ? -3.961 5.703 24.047 1 52.06 234 LEU A O 1
ATOM 1770 N N . PHE A 1 235 ? -5.824 5.203 25.141 1 62.22 235 PHE A N 1
ATOM 1771 C CA . PHE A 1 235 ? -5.664 3.816 24.719 1 62.22 235 PHE A CA 1
ATOM 1772 C C . PHE A 1 235 ? -6.273 3.6 23.328 1 62.22 235 PHE A C 1
ATOM 1774 O O . PHE A 1 235 ? -7.16 2.762 23.156 1 62.22 235 PHE A O 1
ATOM 1781 N N . ASN A 1 236 ? -5.973 4.617 22.5 1 76.94 236 ASN A N 1
ATOM 1782 C CA . ASN A 1 236 ? -6.34 4.43 21.109 1 76.94 236 ASN A CA 1
ATOM 1783 C C . ASN A 1 236 ? -5.309 3.582 20.359 1 76.94 236 ASN A C 1
ATOM 1785 O O . ASN A 1 236 ? -4.168 3.449 20.812 1 76.94 236 ASN A O 1
ATOM 1789 N N . PRO A 1 237 ? -5.738 2.844 19.438 1 83.75 237 PRO A N 1
ATOM 1790 C CA . PRO A 1 237 ? -4.848 1.943 18.703 1 83.75 237 PRO A CA 1
ATOM 1791 C C . PRO A 1 237 ? -3.57 2.635 18.219 1 83.75 237 PRO A C 1
ATOM 1793 O O . PRO A 1 237 ? -2.502 2.02 18.203 1 83.75 237 PRO A O 1
ATOM 1796 N N . THR A 1 238 ? -3.66 3.871 17.969 1 84.81 238 THR A N 1
ATOM 1797 C CA . THR A 1 238 ? -2.488 4.617 17.531 1 84.81 238 THR A CA 1
ATOM 1798 C C . THR A 1 238 ? -1.467 4.742 18.656 1 84.81 238 THR A C 1
ATOM 1800 O O . THR A 1 238 ? -0.265 4.586 18.438 1 84.81 238 THR A O 1
ATOM 1803 N N . THR A 1 239 ? -1.896 5 19.812 1 87.12 239 THR A N 1
ATOM 1804 C CA . THR A 1 239 ? -1 5.098 20.969 1 87.12 239 THR A CA 1
ATOM 1805 C C . THR A 1 239 ? -0.326 3.754 21.234 1 87.12 239 THR A C 1
ATOM 1807 O O . THR A 1 239 ? 0.872 3.701 21.516 1 87.12 239 THR A O 1
ATOM 1810 N N . TRP A 1 240 ? -1.107 2.752 21.062 1 89.25 240 TRP A N 1
ATOM 1811 C CA . TRP A 1 240 ? -0.521 1.429 21.25 1 89.25 240 TRP A CA 1
ATOM 1812 C C . TRP A 1 240 ? 0.495 1.125 20.141 1 89.25 240 TRP A C 1
ATOM 1814 O O . TRP A 1 240 ? 1.515 0.477 20.406 1 89.25 240 TRP A O 1
ATOM 1824 N N . GLY A 1 241 ? 0.162 1.513 18.953 1 91.81 241 GLY A N 1
ATOM 1825 C CA . GLY A 1 241 ? 1.142 1.381 17.891 1 91.81 241 GLY A CA 1
ATOM 1826 C C . GLY A 1 241 ? 2.447 2.092 18.188 1 91.81 241 GLY A C 1
ATOM 1827 O O . GLY A 1 241 ? 3.527 1.548 17.938 1 91.81 241 GLY A O 1
ATOM 1828 N N . GLY A 1 242 ? 2.318 3.281 18.766 1 91.25 242 GLY A N 1
ATOM 1829 C CA . GLY A 1 242 ? 3.502 4.035 19.156 1 91.25 242 GLY A CA 1
ATOM 1830 C C . GLY A 1 242 ? 4.289 3.379 20.281 1 91.25 242 GLY A C 1
ATOM 1831 O O . GLY A 1 242 ? 5.52 3.336 20.234 1 91.25 242 GLY A O 1
ATOM 1832 N N . VAL A 1 243 ? 3.629 2.848 21.266 1 91.38 243 VAL A N 1
ATOM 1833 C CA . VAL A 1 243 ? 4.281 2.184 22.391 1 91.38 243 VAL A CA 1
ATOM 1834 C C . VAL A 1 243 ? 5.016 0.938 21.891 1 91.38 243 VAL A C 1
ATOM 1836 O O . VAL A 1 243 ? 6.172 0.708 22.266 1 91.38 243 VAL A O 1
ATOM 1839 N N . LEU A 1 244 ? 4.359 0.169 21.062 1 94.5 244 LEU A N 1
ATOM 1840 C CA . LEU A 1 244 ? 4.988 -1.034 20.531 1 94.5 244 LEU A CA 1
ATOM 1841 C C . LEU A 1 244 ? 6.168 -0.677 19.641 1 94.5 244 LEU A C 1
ATOM 1843 O O . LEU A 1 244 ? 7.172 -1.393 19.609 1 94.5 244 LEU A O 1
ATOM 1847 N N . ALA A 1 245 ? 5.984 0.381 18.859 1 95.44 245 ALA A N 1
ATOM 1848 C CA . ALA A 1 245 ? 7.109 0.86 18.062 1 95.44 245 ALA A CA 1
ATOM 1849 C C . ALA A 1 245 ? 8.312 1.178 18.938 1 95.44 245 ALA A C 1
ATOM 1851 O O . ALA A 1 245 ? 9.445 0.826 18.609 1 95.44 245 ALA A O 1
ATOM 1852 N N . ALA A 1 246 ? 8.062 1.802 20.094 1 93.19 246 ALA A N 1
ATOM 1853 C CA . ALA A 1 246 ? 9.133 2.141 21.031 1 93.19 246 ALA A CA 1
ATOM 1854 C C . ALA A 1 246 ? 9.75 0.885 21.641 1 93.19 246 ALA A C 1
ATOM 1856 O O . ALA A 1 246 ? 10.969 0.79 21.781 1 93.19 246 ALA A O 1
ATOM 1857 N N . ILE A 1 247 ? 8.938 -0.073 21.953 1 95.38 247 ILE A N 1
ATOM 1858 C CA . ILE A 1 247 ? 9.414 -1.312 22.562 1 95.38 247 ILE A CA 1
ATOM 1859 C C . ILE A 1 247 ? 10.289 -2.066 21.562 1 95.38 247 ILE A C 1
ATOM 1861 O O . ILE A 1 247 ? 11.422 -2.439 21.875 1 95.38 247 ILE A O 1
ATOM 1865 N N . PHE A 1 248 ? 9.844 -2.246 20.344 1 95.12 248 PHE A N 1
ATOM 1866 C CA . PHE A 1 248 ? 10.602 -2.965 19.328 1 95.12 248 PHE A CA 1
ATOM 1867 C C . PHE A 1 248 ? 11.82 -2.16 18.891 1 95.12 248 PHE A C 1
ATOM 1869 O O . PHE A 1 248 ? 12.836 -2.732 18.484 1 95.12 248 PHE A O 1
ATOM 1876 N N . GLY A 1 249 ? 11.695 -0.858 18.938 1 93.94 249 GLY A N 1
ATOM 1877 C CA . GLY A 1 249 ? 12.773 0.007 18.484 1 93.94 249 GLY A CA 1
ATOM 1878 C C . GLY A 1 249 ? 13.867 0.177 19.531 1 93.94 249 GLY A C 1
ATOM 1879 O O . GLY A 1 249 ? 15.055 0.125 19.203 1 93.94 249 GLY A O 1
ATOM 1880 N N . LEU A 1 250 ? 13.586 0.249 20.875 1 93.44 250 LEU A N 1
ATOM 1881 C CA . LEU A 1 250 ? 14.531 0.656 21.906 1 93.44 250 LEU A CA 1
ATOM 1882 C C . LEU A 1 250 ? 15.141 -0.56 22.594 1 93.44 250 LEU A C 1
ATOM 1884 O O . LEU A 1 250 ? 16.234 -0.475 23.141 1 93.44 250 LEU A O 1
ATOM 1888 N N . ILE A 1 251 ? 14.461 -1.697 22.578 1 95.19 251 ILE A N 1
ATOM 1889 C CA . ILE A 1 251 ? 15.023 -2.916 23.141 1 95.19 251 ILE A CA 1
ATOM 1890 C C . ILE A 1 251 ? 15.852 -3.648 22.078 1 95.19 251 ILE A C 1
ATOM 1892 O O . ILE A 1 251 ? 15.297 -4.176 21.109 1 95.19 251 ILE A O 1
ATOM 1896 N N . PRO A 1 252 ? 17.172 -3.734 22.266 1 93.5 252 PRO A N 1
ATOM 1897 C CA . PRO A 1 252 ? 18.062 -4.258 21.234 1 93.5 252 PRO A CA 1
ATOM 1898 C C . PRO A 1 252 ? 17.703 -5.676 20.797 1 93.5 252 PRO A C 1
ATOM 1900 O O . PRO A 1 252 ? 17.734 -5.988 19.609 1 93.5 252 PRO A O 1
ATOM 1903 N N . PHE A 1 253 ? 17.359 -6.508 21.719 1 94.12 253 PHE A N 1
ATOM 1904 C CA . PHE A 1 253 ? 17 -7.883 21.391 1 94.12 253 PHE A CA 1
ATOM 1905 C C . PHE A 1 253 ? 15.773 -7.922 20.484 1 94.12 253 PHE A C 1
ATOM 1907 O O . PHE A 1 253 ? 15.758 -8.625 19.469 1 94.12 253 PHE A O 1
ATOM 1914 N N . LEU A 1 254 ? 14.781 -7.16 20.797 1 94.75 254 LEU A N 1
ATOM 1915 C CA . LEU A 1 254 ? 13.539 -7.141 20.047 1 94.75 254 LEU A CA 1
ATOM 1916 C C . LEU A 1 254 ? 13.734 -6.438 18.703 1 94.75 254 LEU A C 1
ATOM 1918 O O . LEU A 1 254 ? 13.125 -6.82 17.703 1 94.75 254 LEU A O 1
ATOM 1922 N N . HIS A 1 255 ? 14.555 -5.465 18.719 1 94.88 255 HIS A N 1
ATOM 1923 C CA . HIS A 1 255 ? 14.859 -4.754 17.484 1 94.88 255 HIS A CA 1
ATOM 1924 C C . HIS A 1 255 ? 15.516 -5.68 16.469 1 94.88 255 HIS A C 1
ATOM 1926 O O . HIS A 1 255 ? 15.141 -5.688 15.297 1 94.88 255 HIS A O 1
ATOM 1932 N N . GLN A 1 256 ? 16.5 -6.414 16.969 1 93.62 256 GLN A N 1
ATOM 1933 C CA . GLN A 1 256 ? 17.188 -7.363 16.109 1 93.62 256 GLN A CA 1
ATOM 1934 C C . GLN A 1 256 ? 16.234 -8.461 15.633 1 93.62 256 GLN A C 1
ATOM 1936 O O . GLN A 1 256 ? 16.25 -8.828 14.453 1 93.62 256 GLN A O 1
ATOM 1941 N N . ALA A 1 257 ? 15.469 -8.891 16.5 1 93.5 257 ALA A N 1
ATOM 1942 C CA . ALA A 1 257 ? 14.547 -9.977 16.188 1 93.5 257 ALA A CA 1
ATOM 1943 C C . ALA A 1 257 ? 13.516 -9.531 15.148 1 93.5 257 ALA A C 1
ATOM 1945 O O . ALA A 1 257 ? 13.133 -10.312 14.273 1 93.5 257 ALA A O 1
ATOM 1946 N N . ALA A 1 258 ? 13.117 -8.336 15.18 1 94.12 258 ALA A N 1
ATOM 1947 C CA . ALA A 1 258 ? 11.992 -7.867 14.375 1 94.12 258 ALA A CA 1
ATOM 1948 C C . ALA A 1 258 ? 12.469 -7.293 13.047 1 94.12 258 ALA A C 1
ATOM 1950 O O . ALA A 1 258 ? 11.766 -7.375 12.039 1 94.12 258 ALA A O 1
ATOM 1951 N N . PHE A 1 259 ? 13.734 -6.746 13 1 92.31 259 PHE A N 1
ATOM 1952 C CA . PHE A 1 259 ? 14.031 -5.926 11.836 1 92.31 259 PHE A CA 1
ATOM 1953 C C . PHE A 1 259 ? 15.328 -6.379 11.172 1 92.31 259 PHE A C 1
ATOM 1955 O O . PHE A 1 259 ? 15.625 -5.992 10.039 1 92.31 259 PHE A O 1
ATOM 1962 N N . ALA A 1 260 ? 16.078 -7.215 11.773 1 89.12 260 ALA A N 1
ATOM 1963 C CA . ALA A 1 260 ? 17.281 -7.762 11.148 1 89.12 260 ALA A CA 1
ATOM 1964 C C . ALA A 1 260 ? 16.922 -8.883 10.18 1 89.12 260 ALA A C 1
ATOM 1966 O O . ALA A 1 260 ? 15.852 -9.484 10.273 1 89.12 260 ALA A O 1
ATOM 1967 N N . PRO A 1 261 ? 17.781 -9.039 9.195 1 82.56 261 PRO A N 1
ATOM 1968 C CA . PRO A 1 261 ? 17.547 -10.195 8.328 1 82.56 261 PRO A CA 1
ATOM 1969 C C . PRO A 1 261 ? 17.547 -11.516 9.086 1 82.56 261 PRO A C 1
ATOM 1971 O O . PRO A 1 261 ? 18.156 -11.617 10.156 1 82.56 261 PRO A O 1
ATOM 1974 N N . SER A 1 262 ? 16.875 -12.461 8.539 1 80.62 262 SER A N 1
ATOM 1975 C CA . SER A 1 262 ? 16.719 -13.75 9.203 1 80.62 262 SER A CA 1
ATOM 1976 C C . SER A 1 262 ? 18.062 -14.398 9.492 1 80.62 262 SER A C 1
ATOM 1978 O O . SER A 1 262 ? 18.219 -15.094 10.5 1 80.62 262 SER A O 1
ATOM 1980 N N . ASN A 1 263 ? 19.031 -14.102 8.664 1 77.12 263 ASN A N 1
ATOM 1981 C CA . ASN A 1 263 ? 20.344 -14.703 8.836 1 77.12 263 ASN A CA 1
ATOM 1982 C C . ASN A 1 263 ? 21.156 -13.984 9.914 1 77.12 263 ASN A C 1
ATOM 1984 O O . ASN A 1 263 ? 22.156 -14.5 10.398 1 77.12 263 ASN A O 1
ATOM 1988 N N . GLN A 1 264 ? 20.672 -12.875 10.383 1 83.31 264 GLN A N 1
ATOM 1989 C CA . GLN A 1 264 ? 21.391 -12.094 11.391 1 83.31 264 GLN A CA 1
ATOM 1990 C C . GLN A 1 264 ? 20.562 -11.969 12.664 1 83.31 264 GLN A C 1
ATOM 1992 O O . GLN A 1 264 ? 20.578 -10.93 13.328 1 83.31 264 GLN A O 1
ATOM 1997 N N . GLY A 1 265 ? 19.625 -12.938 12.82 1 83.81 265 GLY A N 1
ATOM 1998 C CA . GLY A 1 265 ? 18.906 -12.984 14.078 1 83.81 265 GLY A CA 1
ATOM 1999 C C . GLY A 1 265 ? 17.5 -12.43 13.977 1 83.81 265 GLY A C 1
ATOM 2000 O O . GLY A 1 265 ? 16.781 -12.336 14.977 1 83.81 265 GLY A O 1
ATOM 2001 N N . GLY A 1 266 ? 17.109 -12.055 12.852 1 89.44 266 GLY A N 1
ATOM 2002 C CA . GLY A 1 266 ? 15.766 -11.516 12.664 1 89.44 266 GLY A CA 1
ATOM 2003 C C . GLY A 1 266 ? 14.727 -12.586 12.414 1 89.44 266 GLY A C 1
ATOM 2004 O O . GLY A 1 266 ? 14.102 -12.617 11.344 1 89.44 266 GLY A O 1
ATOM 2005 N N . PHE A 1 267 ? 14.375 -13.305 13.461 1 87.19 267 PHE A N 1
ATOM 2006 C CA . PHE A 1 267 ? 13.508 -14.453 13.25 1 87.19 267 PHE A CA 1
ATOM 2007 C C . PHE A 1 267 ? 12.055 -14.008 13.102 1 87.19 267 PHE A C 1
ATOM 2009 O O . PHE A 1 267 ? 11.211 -14.773 12.625 1 87.19 267 PHE A O 1
ATOM 2016 N N . LEU A 1 268 ? 11.711 -12.773 13.477 1 92.38 268 LEU A N 1
ATOM 2017 C CA . LEU A 1 268 ? 10.344 -12.281 13.344 1 92.38 268 LEU A CA 1
ATOM 2018 C C . LEU A 1 268 ? 10.164 -11.5 12.047 1 92.38 268 LEU A C 1
ATOM 2020 O O . LEU A 1 268 ? 9.039 -11.203 11.648 1 92.38 268 LEU A O 1
ATOM 2024 N N . ASN A 1 269 ? 11.219 -11.211 11.383 1 90.94 269 ASN A N 1
ATOM 2025 C CA . ASN A 1 269 ? 11.211 -10.258 10.281 1 90.94 269 ASN A CA 1
ATOM 2026 C C . ASN A 1 269 ? 10.414 -10.781 9.094 1 90.94 269 ASN A C 1
ATOM 2028 O O . ASN A 1 269 ? 9.547 -10.094 8.562 1 90.94 269 ASN A O 1
ATOM 2032 N N . ALA A 1 270 ? 10.555 -12.031 8.766 1 87.56 270 ALA A N 1
ATOM 2033 C CA . ALA A 1 270 ? 10.055 -12.547 7.496 1 87.56 270 ALA A CA 1
ATOM 2034 C C . ALA A 1 270 ? 8.594 -12.961 7.609 1 87.56 270 ALA A C 1
ATOM 2036 O O . ALA A 1 270 ? 7.926 -13.203 6.598 1 87.56 270 ALA A O 1
ATOM 2037 N N . TRP A 1 271 ? 8.125 -13.008 8.797 1 89.06 271 TRP A N 1
ATOM 2038 C CA . TRP A 1 271 ? 6.715 -13.367 8.906 1 89.06 271 TRP A CA 1
ATOM 2039 C C . TRP A 1 271 ? 5.934 -12.297 9.648 1 89.06 271 TRP A C 1
ATOM 2041 O O . TRP A 1 271 ? 5.336 -11.406 9.031 1 89.06 271 TRP A O 1
ATOM 2051 N N . PHE A 1 272 ? 6.367 -11.992 10.875 1 93.5 272 PHE A N 1
ATOM 2052 C CA . PHE A 1 272 ? 5.621 -11.047 11.695 1 93.5 272 PHE A CA 1
ATOM 2053 C C . PHE A 1 272 ? 5.785 -9.625 11.172 1 93.5 272 PHE A C 1
ATOM 2055 O O . PHE A 1 272 ? 4.801 -8.961 10.836 1 93.5 272 PHE A O 1
ATOM 2062 N N . THR A 1 273 ? 6.961 -9.156 11.078 1 94 273 THR A N 1
ATOM 2063 C CA . THR A 1 273 ? 7.234 -7.793 10.617 1 94 273 THR A CA 1
ATOM 2064 C C . THR A 1 273 ? 6.781 -7.605 9.18 1 94 273 THR A C 1
ATOM 2066 O O . THR A 1 273 ? 6.246 -6.551 8.82 1 94 273 THR A O 1
ATOM 2069 N N . SER A 1 274 ? 6.969 -8.602 8.398 1 92.88 274 SER A N 1
ATOM 2070 C CA . SER A 1 274 ? 6.527 -8.539 7.012 1 92.88 274 SER A CA 1
ATOM 2071 C C . SER A 1 274 ? 5.012 -8.383 6.918 1 92.88 274 SER A C 1
ATOM 2073 O O . SER A 1 274 ? 4.508 -7.645 6.066 1 92.88 274 SER A O 1
ATOM 2075 N N . THR A 1 275 ? 4.34 -9.07 7.746 1 94.31 275 THR A N 1
ATOM 2076 C CA . THR A 1 275 ? 2.889 -8.93 7.793 1 94.31 275 THR A CA 1
ATOM 2077 C C . THR A 1 275 ? 2.5 -7.5 8.172 1 94.31 275 THR A C 1
ATOM 2079 O O . THR A 1 275 ? 1.62 -6.902 7.543 1 94.31 275 THR A O 1
ATOM 2082 N N . LEU A 1 276 ? 3.164 -6.996 9.156 1 95.31 276 LEU A N 1
ATOM 2083 C CA . LEU A 1 276 ? 2.891 -5.633 9.594 1 95.31 276 LEU A CA 1
ATOM 2084 C C . LEU A 1 276 ? 3.207 -4.637 8.477 1 95.31 276 LEU A C 1
ATOM 2086 O O . LEU A 1 276 ? 2.508 -3.631 8.32 1 95.31 276 LEU A O 1
ATOM 2090 N N . ARG A 1 277 ? 4.18 -4.941 7.715 1 94.25 277 ARG A N 1
ATOM 2091 C CA . ARG A 1 277 ? 4.535 -4.086 6.59 1 94.25 277 ARG A CA 1
ATOM 2092 C C . ARG A 1 277 ? 3.473 -4.148 5.496 1 94.25 277 ARG A C 1
ATOM 2094 O O . ARG A 1 277 ? 3.145 -3.129 4.883 1 94.25 277 ARG A O 1
ATOM 2101 N N . ASN A 1 278 ? 2.959 -5.301 5.277 1 93.19 278 ASN A N 1
ATOM 2102 C CA . ASN A 1 278 ? 1.908 -5.461 4.281 1 93.19 278 ASN A CA 1
ATOM 2103 C C . ASN A 1 278 ? 0.665 -4.652 4.637 1 93.19 278 ASN A C 1
ATOM 2105 O O . ASN A 1 278 ? 0.075 -4 3.775 1 93.19 278 ASN A O 1
ATOM 2109 N N . ILE A 1 279 ? 0.385 -4.707 5.875 1 95.25 279 ILE A N 1
ATOM 2110 C CA . ILE A 1 279 ? -0.822 -4.047 6.359 1 95.25 279 ILE A CA 1
ATOM 2111 C C . ILE A 1 279 ? -0.561 -2.553 6.523 1 95.25 279 ILE A C 1
ATOM 2113 O O . ILE A 1 279 ? -1.386 -1.724 6.129 1 95.25 279 ILE A O 1
ATOM 2117 N N . GLY A 1 280 ? 0.516 -2.211 7.117 1 95.62 280 GLY A N 1
ATOM 2118 C CA . GLY A 1 280 ? 0.866 -0.816 7.336 1 95.62 280 GLY A CA 1
ATOM 2119 C C . GLY A 1 280 ? 1.065 -0.041 6.047 1 95.62 280 GLY A C 1
ATOM 2120 O O . GLY A 1 280 ? 0.766 1.153 5.984 1 95.62 280 GLY A O 1
ATOM 2121 N N . GLY A 1 281 ? 1.569 -0.718 5.059 1 94.38 281 GLY A N 1
ATOM 2122 C CA . GLY A 1 281 ? 1.818 -0.086 3.773 1 94.38 281 GLY A CA 1
ATOM 2123 C C . GLY A 1 281 ? 0.552 0.379 3.08 1 94.38 281 GLY A C 1
ATOM 2124 O O . GLY A 1 281 ? 0.607 1.179 2.145 1 94.38 281 GLY A O 1
ATOM 2125 N N . LEU A 1 282 ? -0.524 -0.039 3.574 1 95.56 282 LEU A N 1
ATOM 2126 C CA . LEU A 1 282 ? -1.808 0.315 2.979 1 95.56 282 LEU A CA 1
ATOM 2127 C C . LEU A 1 282 ? -2.271 1.687 3.459 1 95.56 282 LEU A C 1
ATOM 2129 O O . LEU A 1 282 ? -3.162 2.291 2.859 1 95.56 282 LEU A O 1
ATOM 2133 N N . PHE A 1 283 ? -1.751 2.154 4.504 1 94.75 283 PHE A N 1
ATOM 2134 C CA . PHE A 1 283 ? -2.307 3.305 5.207 1 94.75 283 PHE A CA 1
ATOM 2135 C C . PHE A 1 283 ? -2.268 4.547 4.328 1 94.75 283 PHE A C 1
ATOM 2137 O O . PHE A 1 283 ? -3.297 5.188 4.098 1 94.75 283 PHE A O 1
ATOM 2144 N N . ASN A 1 284 ? -1.125 4.895 3.797 1 93.69 284 ASN A N 1
ATOM 2145 C CA . ASN A 1 284 ? -0.943 6.184 3.139 1 93.69 284 ASN A CA 1
ATOM 2146 C C . ASN A 1 284 ? -1.84 6.32 1.912 1 93.69 284 ASN A C 1
ATOM 2148 O O . ASN A 1 284 ? -2.57 7.305 1.777 1 93.69 284 ASN A O 1
ATOM 2152 N N . GLY A 1 285 ? -1.798 5.316 1.096 1 94.12 285 GLY A N 1
ATOM 2153 C CA . GLY A 1 285 ? -2.625 5.355 -0.099 1 94.12 285 GLY A CA 1
ATOM 2154 C C . GLY A 1 285 ? -4.109 5.285 0.202 1 94.12 285 GLY A C 1
ATOM 2155 O O . GLY A 1 285 ? -4.902 6.039 -0.367 1 94.12 285 GLY A O 1
ATOM 2156 N N . MET A 1 286 ? -4.43 4.449 1.1 1 94.75 286 MET A N 1
ATOM 2157 C CA . MET A 1 286 ? -5.84 4.246 1.423 1 94.75 286 MET A CA 1
ATOM 2158 C C . MET A 1 286 ? -6.418 5.473 2.129 1 94.75 286 MET A C 1
ATOM 2160 O O . MET A 1 286 ? -7.566 5.844 1.893 1 94.75 286 MET A O 1
ATOM 2164 N N . GLU A 1 287 ? -5.633 5.98 3.027 1 92.31 287 GLU A N 1
ATOM 2165 C CA . GLU A 1 287 ? -6.105 7.156 3.75 1 92.31 287 GLU A CA 1
ATOM 2166 C C . GLU A 1 287 ? -6.391 8.312 2.795 1 92.31 287 GLU A C 1
ATOM 2168 O O . GLU A 1 287 ? -7.422 8.977 2.906 1 92.31 287 GLU A O 1
ATOM 2173 N N . MET A 1 288 ? -5.477 8.531 1.88 1 92.5 288 MET A N 1
ATOM 2174 C CA . MET A 1 288 ? -5.688 9.602 0.91 1 92.5 288 MET A CA 1
ATOM 2175 C C . MET A 1 288 ? -6.891 9.297 0.022 1 92.5 288 MET A C 1
ATOM 2177 O O . MET A 1 288 ? -7.656 10.203 -0.315 1 92.5 288 MET A O 1
ATOM 2181 N N . PHE A 1 289 ? -7.016 8.07 -0.356 1 92.19 289 PHE A N 1
ATOM 2182 C CA . PHE A 1 289 ? -8.156 7.625 -1.153 1 92.19 289 PHE A CA 1
ATOM 2183 C C . PHE A 1 289 ? -9.461 7.875 -0.415 1 92.19 289 PHE A C 1
ATOM 2185 O O . PHE A 1 289 ? -10.43 8.367 -1.004 1 92.19 289 PHE A O 1
ATOM 2192 N N . VAL A 1 290 ? -9.555 7.641 0.866 1 89.38 290 VAL A N 1
ATOM 2193 C CA . VAL A 1 290 ? -10.766 7.773 1.676 1 89.38 290 VAL A CA 1
ATOM 2194 C C . VAL A 1 290 ? -11.078 9.25 1.891 1 89.38 290 VAL A C 1
ATOM 2196 O O . VAL A 1 290 ? -12.25 9.641 1.937 1 89.38 290 VAL A O 1
ATOM 2199 N N . VAL A 1 291 ? -10.055 10.047 2.107 1 86.75 291 VAL A N 1
ATOM 2200 C CA . VAL A 1 291 ? -10.281 11.484 2.221 1 86.75 291 VAL A CA 1
ATOM 2201 C C . VAL A 1 291 ? -11.031 11.992 0.994 1 86.75 291 VAL A C 1
ATOM 2203 O O . VAL A 1 291 ? -12 12.742 1.119 1 86.75 291 VAL A O 1
ATOM 2206 N N . GLY A 1 292 ? -10.633 11.539 -0.15 1 89.06 292 GLY A N 1
ATOM 2207 C CA . GLY A 1 292 ? -11.328 11.906 -1.37 1 89.06 292 GLY A CA 1
ATOM 2208 C C . GLY A 1 292 ? -12.773 11.43 -1.396 1 89.06 292 GLY A C 1
ATOM 2209 O O . GLY A 1 292 ? -13.672 12.188 -1.78 1 89.06 292 GLY A O 1
ATOM 2210 N N . SER A 1 293 ? -12.961 10.25 -0.964 1 88.94 293 SER A N 1
ATOM 2211 C CA . SER A 1 293 ? -14.312 9.688 -0.955 1 88.94 293 SER A CA 1
ATOM 2212 C C . SER A 1 293 ? -15.219 10.438 0.014 1 88.94 293 SER A C 1
ATOM 2214 O O . SER A 1 293 ? -16.375 10.703 -0.293 1 88.94 293 SER A O 1
ATOM 2216 N N . LYS A 1 294 ? -14.672 10.75 1.124 1 82.62 294 LYS A N 1
ATOM 2217 C CA . LYS A 1 294 ? -15.453 11.469 2.133 1 82.62 294 LYS A CA 1
ATOM 2218 C C . LYS A 1 294 ? -15.773 12.883 1.67 1 82.62 294 LYS A C 1
ATOM 2220 O O . LYS A 1 294 ? -16.844 13.414 1.99 1 82.62 294 LYS A O 1
ATOM 2225 N N . LEU A 1 295 ? -14.844 13.438 0.977 1 83.56 295 LEU A N 1
ATOM 2226 C CA . LEU A 1 295 ? -15.094 14.758 0.417 1 83.56 295 LEU A CA 1
ATOM 2227 C C . LEU A 1 295 ? -16.25 14.719 -0.583 1 83.56 295 LEU A C 1
ATOM 2229 O O . LEU A 1 295 ? -17.094 15.617 -0.604 1 83.56 295 LEU A O 1
ATOM 2233 N N . SER A 1 296 ? -16.266 13.688 -1.374 1 84.31 296 SER A N 1
ATOM 2234 C CA . SER A 1 296 ? -17.359 13.523 -2.342 1 84.31 296 SER A CA 1
ATOM 2235 C C . SER A 1 296 ? -18.703 13.406 -1.646 1 84.31 296 SER A C 1
ATOM 2237 O O . SER A 1 296 ? -19.688 14.023 -2.07 1 84.31 296 SER A O 1
ATOM 2239 N N . ASP A 1 297 ? -18.719 12.664 -0.592 1 78.44 297 ASP A N 1
ATOM 2240 C CA . ASP A 1 297 ? -19.938 12.453 0.167 1 78.44 297 ASP A CA 1
ATOM 2241 C C . ASP A 1 297 ? -20.422 13.75 0.817 1 78.44 297 ASP A C 1
ATOM 2243 O O . ASP A 1 297 ? -21.625 14 0.904 1 78.44 297 ASP A O 1
ATOM 2247 N N . SER A 1 298 ? -19.531 14.477 1.27 1 72.94 298 SER A N 1
ATOM 2248 C CA . SER A 1 298 ? -19.875 15.711 1.969 1 72.94 298 SER A CA 1
ATOM 2249 C C . SER A 1 298 ? -20.391 16.766 1 1 72.94 298 SER A C 1
ATOM 2251 O O . SER A 1 298 ? -21.078 17.719 1.408 1 72.94 298 SER A O 1
ATOM 2253 N N . LEU A 1 299 ? -20.016 16.609 -0.234 1 75.25 299 LEU A N 1
ATOM 2254 C CA . LEU A 1 299 ? -20.453 17.578 -1.235 1 75.25 299 LEU A CA 1
ATOM 2255 C C . LEU A 1 299 ? -21.828 17.203 -1.787 1 75.25 299 LEU A C 1
ATOM 2257 O O . LEU A 1 299 ? -22.453 18 -2.484 1 75.25 299 LEU A O 1
ATOM 2261 N N . ASP A 1 300 ? -22.219 15.961 -1.419 1 74.62 300 ASP A N 1
ATOM 2262 C CA . ASP A 1 300 ? -23.547 15.555 -1.861 1 74.62 300 ASP A CA 1
ATOM 2263 C C . ASP A 1 300 ? -24.625 16.125 -0.948 1 74.62 300 ASP A C 1
ATOM 2265 O O . ASP A 1 300 ? -24.781 15.672 0.187 1 74.62 300 ASP A O 1
ATOM 2269 N N . VAL A 1 301 ? -25.188 17.25 -1.261 1 66.69 301 VAL A N 1
ATOM 2270 C CA . VAL A 1 301 ? -26.234 17.938 -0.521 1 66.69 301 VAL A CA 1
ATOM 2271 C C . VAL A 1 301 ? -27.594 17.5 -1.047 1 66.69 301 VAL A C 1
ATOM 2273 O O . VAL A 1 301 ? -27.797 17.375 -2.258 1 66.69 301 VAL A O 1
ATOM 2276 N N . PRO A 1 302 ? -28.312 17.062 -0.028 1 63.72 302 PRO A N 1
ATOM 2277 C CA . PRO A 1 302 ? -29.672 16.797 -0.509 1 63.72 302 PRO A CA 1
ATOM 2278 C C . PRO A 1 302 ? -30.266 17.953 -1.297 1 63.72 302 PRO A C 1
ATOM 2280 O O . PRO A 1 302 ? -29.984 19.125 -0.99 1 63.72 302 PRO A O 1
ATOM 2283 N N . PRO A 1 303 ? -30.766 17.641 -2.402 1 64.06 303 PRO A N 1
ATOM 2284 C CA . PRO A 1 303 ? -31.266 18.672 -3.32 1 64.06 303 PRO A CA 1
ATOM 2285 C C . PRO A 1 303 ? -32.125 19.734 -2.615 1 64.06 303 PRO A C 1
ATOM 2287 O O . PRO A 1 303 ? -32.156 20.875 -3.059 1 64.06 303 PRO A O 1
ATOM 2290 N N . HIS A 1 304 ? -32.688 19.422 -1.506 1 67.25 304 HIS A N 1
ATOM 2291 C CA . HIS A 1 304 ? -33.656 20.359 -0.952 1 67.25 304 HIS A CA 1
ATOM 2292 C C . HIS A 1 304 ? -33 21.312 0.041 1 67.25 304 HIS A C 1
ATOM 2294 O O . HIS A 1 304 ? -33.625 22.281 0.493 1 67.25 304 HIS A O 1
ATOM 2300 N N . ILE A 1 305 ? -31.844 21.094 0.351 1 64.25 305 ILE A N 1
ATOM 2301 C CA . ILE A 1 305 ? -31.172 21.938 1.33 1 64.25 305 ILE A CA 1
ATOM 2302 C C . ILE A 1 305 ? -30.062 22.75 0.648 1 64.25 305 ILE A C 1
ATOM 2304 O O . ILE A 1 305 ? -29.25 22.188 -0.095 1 64.25 305 ILE A O 1
ATOM 2308 N N . PRO A 1 306 ? -30.266 24.016 0.673 1 66.81 306 PRO A N 1
ATOM 2309 C CA . PRO A 1 306 ? -29.172 24.812 0.098 1 66.81 306 PRO A CA 1
ATOM 2310 C C . PRO A 1 306 ? -27.812 24.422 0.657 1 66.81 306 PRO A C 1
ATOM 2312 O O . PRO A 1 306 ? -27.672 24.156 1.854 1 66.81 306 PRO A O 1
ATOM 2315 N N . PRO A 1 307 ? -26.891 24.172 -0.209 1 65.38 307 PRO A N 1
ATOM 2316 C CA . PRO A 1 307 ? -25.547 23.797 0.256 1 65.38 307 PRO A CA 1
ATOM 2317 C C . PRO A 1 307 ? -24.938 24.844 1.191 1 65.38 307 PRO A C 1
ATOM 2319 O O . PRO A 1 307 ? -24.938 26.031 0.886 1 65.38 307 PRO A O 1
ATOM 2322 N N . PRO A 1 308 ? -24.625 24.344 2.396 1 72.12 308 PRO A N 1
ATOM 2323 C CA . PRO A 1 308 ? -24.016 25.297 3.316 1 72.12 308 PRO A CA 1
ATOM 2324 C C . PRO A 1 308 ? -22.672 25.812 2.82 1 72.12 308 PRO A C 1
ATOM 2326 O O . PRO A 1 308 ? -21.844 25.031 2.35 1 72.12 308 PRO A O 1
ATOM 2329 N N . ARG A 1 309 ? -22.641 27.156 2.631 1 77.31 309 ARG A N 1
ATOM 2330 C CA . ARG A 1 309 ? -21.375 27.766 2.229 1 77.31 309 ARG A CA 1
ATOM 2331 C C . ARG A 1 309 ? -20.562 28.188 3.445 1 77.31 309 ARG A C 1
ATOM 2333 O O . ARG A 1 309 ? -21.062 28.891 4.324 1 77.31 309 ARG A O 1
ATOM 2340 N N . PRO A 1 310 ? -19.328 27.578 3.51 1 81.75 310 PRO A N 1
ATOM 2341 C CA . PRO A 1 310 ? -18.484 28.031 4.613 1 81.75 310 PRO A CA 1
ATOM 2342 C C . PRO A 1 310 ? -18.125 29.516 4.496 1 81.75 310 PRO A C 1
ATOM 2344 O O . PRO A 1 310 ? -18.047 30.047 3.389 1 81.75 310 PRO A O 1
ATOM 2347 N N . PRO A 1 311 ? -18 30.156 5.652 1 85.88 311 PRO A N 1
ATOM 2348 C CA . PRO A 1 311 ? -17.562 31.562 5.598 1 85.88 311 PRO A CA 1
ATOM 2349 C C . PRO A 1 311 ? -16.25 31.734 4.852 1 85.88 311 PRO A C 1
ATOM 2351 O O . PRO A 1 311 ? -15.266 31.047 5.145 1 85.88 311 PRO A O 1
ATOM 2354 N N . ARG A 1 312 ? -16.234 32.594 3.904 1 88.25 312 ARG A N 1
ATOM 2355 C CA . ARG A 1 312 ? -15.078 32.812 3.055 1 88.25 312 ARG A CA 1
ATOM 2356 C C . ARG A 1 312 ? -13.859 33.219 3.887 1 88.25 312 ARG A C 1
ATOM 2358 O O . ARG A 1 312 ? -12.734 32.844 3.576 1 88.25 312 ARG A O 1
ATOM 2365 N N . ASN A 1 313 ? -14.141 34 4.91 1 91.12 313 ASN A N 1
ATOM 2366 C CA . ASN A 1 313 ? -13.039 34.438 5.762 1 91.12 313 ASN A CA 1
ATOM 2367 C C . ASN A 1 313 ? -12.367 33.281 6.461 1 91.12 313 ASN A C 1
ATOM 2369 O O . ASN A 1 313 ? -11.148 33.25 6.617 1 91.12 313 ASN A O 1
ATOM 2373 N N . ALA A 1 314 ? -13.172 32.344 6.871 1 89.94 314 ALA A N 1
ATOM 2374 C CA . ALA A 1 314 ? -12.617 31.156 7.527 1 89.94 314 ALA A CA 1
ATOM 2375 C C . ALA A 1 314 ? -11.742 30.344 6.566 1 89.94 314 ALA A C 1
ATOM 2377 O O . ALA A 1 314 ? -10.641 29.922 6.93 1 89.94 314 ALA A O 1
ATOM 2378 N N . VAL A 1 315 ? -12.219 30.188 5.328 1 91.38 315 VAL A N 1
ATOM 2379 C CA . VAL A 1 315 ? -11.484 29.438 4.316 1 91.38 315 VAL A CA 1
ATOM 2380 C C . VAL A 1 315 ? -10.156 30.125 4.023 1 91.38 315 VAL A C 1
ATOM 2382 O O . VAL A 1 315 ? -9.109 29.469 3.977 1 91.38 315 VAL A O 1
ATOM 2385 N N . ILE A 1 316 ? -10.133 31.391 3.938 1 93.38 316 ILE A N 1
ATOM 2386 C CA . ILE A 1 316 ? -8.945 32.188 3.586 1 93.38 316 ILE A CA 1
ATOM 2387 C C . ILE A 1 316 ? -7.949 32.125 4.742 1 93.38 316 ILE A C 1
ATOM 2389 O O . ILE A 1 316 ? -6.75 31.953 4.531 1 93.38 316 ILE A O 1
ATOM 2393 N N . VAL A 1 317 ? -8.5 32.312 5.941 1 94.38 317 VAL A N 1
ATOM 2394 C CA . VAL A 1 317 ? -7.633 32.312 7.117 1 94.38 317 VAL A CA 1
ATOM 2395 C C . VAL A 1 317 ? -6.941 30.969 7.254 1 94.38 317 VAL A C 1
ATOM 2397 O O . VAL A 1 317 ? -5.742 30.906 7.531 1 94.38 317 VAL A O 1
ATOM 2400 N N . ILE A 1 318 ? -7.672 29.922 7.066 1 93.88 318 ILE A N 1
ATOM 2401 C CA . ILE A 1 318 ? -7.109 28.594 7.191 1 93.88 318 ILE A CA 1
ATOM 2402 C C . ILE A 1 318 ? -6.066 28.359 6.102 1 93.88 318 ILE A C 1
ATOM 2404 O O . ILE A 1 318 ? -4.965 27.875 6.375 1 93.88 318 ILE A O 1
ATOM 2408 N N . MET A 1 319 ? -6.301 28.75 4.91 1 93.81 319 MET A N 1
ATOM 2409 C CA . MET A 1 319 ? -5.391 28.547 3.785 1 93.81 319 MET A CA 1
ATOM 2410 C C . MET A 1 319 ? -4.098 29.328 3.99 1 93.81 319 MET A C 1
ATOM 2412 O O . MET A 1 319 ? -3.006 28.781 3.822 1 93.81 319 MET A O 1
ATOM 2416 N N . ILE A 1 320 ? -4.23 30.531 4.387 1 94.62 320 ILE A N 1
ATOM 2417 C CA . ILE A 1 320 ? -3.061 31.391 4.57 1 94.62 320 ILE A CA 1
ATOM 2418 C C . ILE A 1 320 ? -2.221 30.875 5.734 1 94.62 320 ILE A C 1
ATOM 2420 O O . ILE A 1 320 ? -0.991 30.828 5.645 1 94.62 320 ILE A O 1
ATOM 2424 N N . THR A 1 321 ? -2.867 30.516 6.777 1 94.94 321 THR A N 1
ATOM 2425 C CA . THR A 1 321 ? -2.145 30.062 7.961 1 94.94 321 THR A CA 1
ATOM 2426 C C . THR A 1 321 ? -1.467 28.719 7.695 1 94.94 321 THR A C 1
ATOM 2428 O O . THR A 1 321 ? -0.306 28.531 8.062 1 94.94 321 THR A O 1
ATOM 2431 N N . ARG A 1 322 ? -2.104 27.828 6.98 1 93.56 322 ARG A N 1
ATOM 2432 C CA . ARG A 1 322 ? -1.633 26.469 6.805 1 93.56 322 ARG A CA 1
ATOM 2433 C C . ARG A 1 322 ? -0.569 26.391 5.715 1 93.56 322 ARG A C 1
ATOM 2435 O O . ARG A 1 322 ? 0.319 25.531 5.77 1 93.56 322 ARG A O 1
ATOM 2442 N N . PHE A 1 323 ? -0.569 27.266 4.719 1 94.19 323 PHE A N 1
ATOM 2443 C CA . PHE A 1 323 ? 0.328 27.109 3.578 1 94.19 323 PHE A CA 1
ATOM 2444 C C . PHE A 1 323 ? 1.396 28.188 3.578 1 94.19 323 PHE A C 1
ATOM 2446 O O . PHE A 1 323 ? 2.492 28 3.051 1 94.19 323 PHE A O 1
ATOM 2453 N N . LEU A 1 324 ? 1.086 29.297 4.23 1 94.81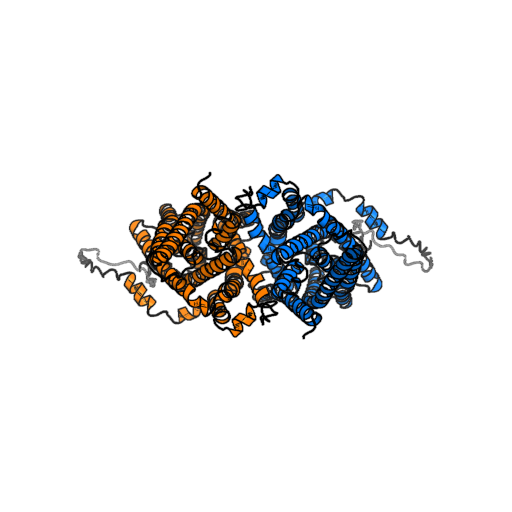 324 LEU A N 1
ATOM 2454 C CA . LEU A 1 324 ? 2.041 30.406 4.168 1 94.81 324 LEU A CA 1
ATOM 2455 C C . LEU A 1 324 ? 2.646 30.672 5.543 1 94.81 324 LEU A C 1
ATOM 2457 O O . LEU A 1 324 ? 3.863 30.578 5.719 1 94.81 324 LEU A O 1
ATOM 2461 N N . VAL A 1 325 ? 1.81 30.938 6.527 1 96 325 VAL A N 1
ATOM 2462 C CA . VAL A 1 325 ? 2.293 31.297 7.855 1 96 325 VAL A CA 1
ATOM 2463 C C . VAL A 1 325 ? 3.076 30.141 8.461 1 96 325 VAL A C 1
ATOM 2465 O O . VAL A 1 325 ? 4.176 30.328 8.984 1 96 325 VAL A O 1
ATOM 2468 N N . SER A 1 326 ? 2.492 28.969 8.398 1 96 326 SER A N 1
ATOM 2469 C CA . SER A 1 326 ? 3.168 27.812 8.953 1 96 326 SER A CA 1
ATOM 2470 C C . SER A 1 326 ? 4.477 27.531 8.227 1 96 326 SER A C 1
ATOM 2472 O O . SER A 1 326 ? 5.473 27.156 8.852 1 96 326 SER A O 1
ATOM 2474 N N . ALA A 1 327 ? 4.555 27.703 6.918 1 96.5 327 ALA A N 1
ATOM 2475 C CA . ALA A 1 327 ? 5.758 27.469 6.129 1 96.5 327 ALA A CA 1
ATOM 2476 C C . ALA A 1 327 ? 6.867 28.453 6.516 1 96.5 327 ALA A C 1
ATOM 2478 O O . ALA A 1 327 ? 8 28.047 6.781 1 96.5 327 ALA A O 1
ATOM 2479 N N . LEU A 1 328 ? 6.527 29.719 6.574 1 96.62 328 LEU A N 1
ATOM 2480 C CA . LEU A 1 328 ? 7.523 30.734 6.898 1 96.62 328 LEU A CA 1
ATOM 2481 C C . LEU A 1 328 ? 8.039 30.562 8.32 1 96.62 328 LEU A C 1
ATOM 2483 O O . LEU A 1 328 ? 9.242 30.672 8.57 1 96.62 328 LEU A O 1
ATOM 2487 N N . MET A 1 329 ? 7.129 30.297 9.18 1 96.94 329 MET A N 1
ATOM 2488 C CA . MET A 1 329 ? 7.504 30.109 10.586 1 96.94 329 MET A CA 1
ATOM 2489 C C . MET A 1 329 ? 8.375 28.859 10.75 1 96.94 329 MET A C 1
ATOM 2491 O O . MET A 1 329 ? 9.438 28.922 11.367 1 96.94 329 MET A O 1
ATOM 2495 N N . SER A 1 330 ? 7.922 27.719 10.25 1 97.62 330 SER A N 1
ATOM 2496 C CA . SER A 1 330 ? 8.625 26.453 10.438 1 97.62 330 SER A CA 1
ATOM 2497 C C . SER A 1 330 ? 9.984 26.469 9.75 1 97.62 330 SER A C 1
ATOM 2499 O O . SER A 1 330 ? 10.992 26.078 10.344 1 97.62 330 SER A O 1
ATOM 2501 N N . ILE A 1 331 ? 10.047 26.922 8.492 1 97.69 331 ILE A N 1
ATOM 2502 C CA . ILE A 1 331 ? 11.297 26.953 7.73 1 97.69 331 ILE A CA 1
ATOM 2503 C C . ILE A 1 331 ? 12.273 27.922 8.383 1 97.69 331 ILE A C 1
ATOM 2505 O O . ILE A 1 331 ? 13.453 27.609 8.547 1 97.69 331 ILE A O 1
ATOM 2509 N N . GLY A 1 332 ? 11.781 29.094 8.82 1 97.19 332 GLY A N 1
ATOM 2510 C CA . GLY A 1 332 ? 12.625 30.062 9.492 1 97.19 332 GLY A CA 1
ATOM 2511 C C . GLY A 1 332 ? 13.203 29.562 10.797 1 97.19 332 GLY A C 1
ATOM 2512 O O . GLY A 1 332 ? 14.406 29.641 11.031 1 97.19 332 GLY A O 1
ATOM 2513 N N . ILE A 1 333 ? 12.367 28.984 11.641 1 97.31 333 ILE A N 1
ATOM 2514 C CA . ILE A 1 333 ? 12.781 28.531 12.969 1 97.31 333 ILE A CA 1
ATOM 2515 C C . ILE A 1 333 ? 13.75 27.359 12.836 1 97.31 333 ILE A C 1
ATOM 2517 O O . ILE A 1 333 ? 14.797 27.344 13.484 1 97.31 333 ILE A O 1
ATOM 2521 N N . ILE A 1 334 ? 13.43 26.391 11.977 1 97.56 334 ILE A N 1
ATOM 2522 C CA . ILE A 1 334 ? 14.273 25.203 11.844 1 97.56 334 ILE A CA 1
ATOM 2523 C C . ILE A 1 334 ? 15.602 25.578 11.188 1 97.56 334 ILE A C 1
ATOM 2525 O O . ILE A 1 334 ? 16.656 25.031 11.539 1 97.56 334 ILE A O 1
ATOM 2529 N N . TYR A 1 335 ? 15.516 26.516 10.203 1 96.5 335 TYR A N 1
ATOM 2530 C CA . TYR A 1 335 ? 16.75 26.984 9.586 1 96.5 335 TYR A CA 1
ATOM 2531 C C . TYR A 1 335 ? 17.672 27.609 10.625 1 96.5 335 TYR A C 1
ATOM 2533 O O . TYR A 1 335 ? 18.859 27.297 10.68 1 96.5 335 TYR A O 1
ATOM 2541 N N . LEU A 1 336 ? 17.141 28.484 11.492 1 95.62 336 LEU A N 1
ATOM 2542 C CA . LEU A 1 336 ? 17.922 29.156 12.516 1 95.62 336 LEU A CA 1
ATOM 2543 C C . LEU A 1 336 ? 18.484 28.141 13.516 1 95.62 336 LEU A C 1
ATOM 2545 O O . LEU A 1 336 ? 19.641 28.25 13.945 1 95.62 336 LEU A O 1
ATOM 2549 N N . LEU A 1 337 ? 17.688 27.172 13.867 1 95.5 337 LEU A N 1
ATOM 2550 C CA . LEU A 1 337 ? 18.141 26.141 14.797 1 95.5 337 LEU A CA 1
ATOM 2551 C C . LEU A 1 337 ? 19.234 25.281 14.172 1 95.5 337 LEU A C 1
ATOM 2553 O O . LEU A 1 337 ? 20.172 24.859 14.852 1 95.5 337 LEU A O 1
ATOM 2557 N N . ALA A 1 338 ? 19.078 24.938 12.875 1 94.25 338 ALA A N 1
ATOM 2558 C CA . ALA A 1 338 ? 20.031 24.094 12.172 1 94.25 338 ALA A CA 1
ATOM 2559 C C . ALA A 1 338 ? 21.375 24.797 12.008 1 94.25 338 ALA A C 1
ATOM 2561 O O . ALA A 1 338 ? 22.438 24.172 12.102 1 94.25 338 ALA A O 1
ATOM 2562 N N . VAL A 1 339 ? 21.391 26.141 11.812 1 93.31 339 VAL A N 1
ATOM 2563 C CA . VAL A 1 339 ? 22.625 26.875 11.5 1 93.31 339 VAL A CA 1
ATOM 2564 C C . VAL A 1 339 ? 23.25 27.406 12.789 1 93.31 339 VAL A C 1
ATOM 2566 O O . VAL A 1 339 ? 24.469 27.375 12.953 1 93.31 339 VAL A O 1
ATOM 2569 N N . LYS A 1 340 ? 22.438 27.797 13.695 1 92.81 340 LYS A N 1
ATOM 2570 C CA . LYS A 1 340 ? 22.969 28.516 14.852 1 92.81 340 LYS A CA 1
ATOM 2571 C C . LYS A 1 340 ? 23.172 27.578 16.031 1 92.81 340 LYS A C 1
ATOM 2573 O O . LYS A 1 340 ? 23.891 27.906 16.984 1 92.81 340 LYS A O 1
ATOM 2578 N N . THR A 1 341 ? 22.516 26.438 16 1 91.38 341 THR A N 1
ATOM 2579 C CA . THR A 1 341 ? 22.641 25.531 17.125 1 91.38 341 THR A CA 1
ATOM 2580 C C . THR A 1 341 ? 22.984 24.125 16.641 1 91.38 341 THR A C 1
ATOM 2582 O O . THR A 1 341 ? 23 23.859 15.43 1 91.38 341 THR A O 1
ATOM 2585 N N . ASN A 1 342 ? 23.344 23.219 17.625 1 88.56 342 ASN A N 1
ATOM 2586 C CA . ASN A 1 342 ? 23.594 21.812 17.328 1 88.56 342 ASN A CA 1
ATOM 2587 C C . ASN A 1 342 ? 22.484 20.922 17.906 1 88.56 342 ASN A C 1
ATOM 2589 O O . ASN A 1 342 ? 22.688 19.719 18.094 1 88.56 342 ASN A O 1
ATOM 2593 N N . LEU A 1 343 ? 21.375 21.516 18.078 1 90.06 343 LEU A N 1
ATOM 2594 C CA . LEU A 1 343 ? 20.266 20.812 18.734 1 90.06 343 LEU A CA 1
ATOM 2595 C C . LEU A 1 343 ? 19.641 19.797 17.781 1 90.06 343 LEU A C 1
ATOM 2597 O O . LEU A 1 343 ? 19.062 18.797 18.234 1 90.06 343 LEU A O 1
ATOM 2601 N N . LEU A 1 344 ? 19.812 19.969 16.422 1 92.94 344 LEU A N 1
ATOM 2602 C CA . LEU A 1 344 ? 19.109 19.141 15.461 1 92.94 344 LEU A CA 1
ATOM 2603 C C . LEU A 1 344 ? 20.047 18.094 14.844 1 92.94 344 LEU A C 1
ATOM 2605 O O . LEU A 1 344 ? 19.625 17.297 14 1 92.94 344 LEU A O 1
ATOM 2609 N N . GLY A 1 345 ? 21.172 18.031 15.266 1 88.44 345 GLY A N 1
ATOM 2610 C CA . GLY A 1 345 ? 22.109 17.062 14.703 1 88.44 345 GLY A CA 1
ATOM 2611 C C . GLY A 1 345 ? 22.594 17.438 13.32 1 88.44 345 GLY A C 1
ATOM 2612 O O . GLY A 1 345 ? 22.531 18.609 12.93 1 88.44 345 GLY A O 1
ATOM 2613 N N . HIS A 1 346 ? 23.047 16.375 12.469 1 88.31 346 HIS A N 1
ATOM 2614 C CA . HIS A 1 346 ? 23.703 16.656 11.203 1 88.31 346 HIS A CA 1
ATOM 2615 C C . HIS A 1 346 ? 22.953 16.031 10.031 1 88.31 346 HIS A C 1
ATOM 2617 O O . HIS A 1 346 ? 23.453 16.031 8.906 1 88.31 346 HIS A O 1
ATOM 2623 N N . ASP A 1 347 ? 21.734 15.57 10.289 1 91.81 347 ASP A N 1
ATOM 2624 C CA . ASP A 1 347 ? 20.984 14.922 9.219 1 91.81 347 ASP A CA 1
ATOM 2625 C C . ASP A 1 347 ? 20.094 15.93 8.492 1 91.81 347 ASP A C 1
ATOM 2627 O O . ASP A 1 347 ? 19.062 16.359 9.023 1 91.81 347 ASP A O 1
ATOM 2631 N N . PRO A 1 348 ? 20.422 16.297 7.305 1 94.5 348 PRO A N 1
ATOM 2632 C CA . PRO A 1 348 ? 19.609 17.266 6.555 1 94.5 348 PRO A CA 1
ATOM 2633 C C . PRO A 1 348 ? 18.188 16.781 6.297 1 94.5 348 PRO A C 1
ATOM 2635 O O . PRO A 1 348 ? 17.266 17.594 6.152 1 94.5 348 PRO A O 1
ATOM 2638 N N . VAL A 1 349 ? 18.016 15.484 6.199 1 94.56 349 VAL A N 1
ATOM 2639 C CA . VAL A 1 349 ? 16.688 14.93 5.996 1 94.56 349 VAL A CA 1
ATOM 2640 C C . VAL A 1 349 ? 15.797 15.273 7.188 1 94.56 349 VAL A C 1
ATOM 2642 O O . VAL A 1 349 ? 14.602 15.531 7.023 1 94.56 349 VAL A O 1
ATOM 2645 N N . LEU A 1 350 ? 16.391 15.273 8.344 1 95.88 350 LEU A N 1
ATOM 2646 C CA . LEU A 1 350 ? 15.656 15.648 9.547 1 95.88 350 LEU A CA 1
ATOM 2647 C C . LEU A 1 350 ? 15.203 17.109 9.484 1 95.88 350 LEU A C 1
ATOM 2649 O O . LEU A 1 350 ? 14.047 17.406 9.781 1 95.88 350 LEU A O 1
ATOM 2653 N N . TRP A 1 351 ? 16.094 18 9.102 1 97 351 TRP A N 1
ATOM 2654 C CA . TRP A 1 351 ? 15.773 19.422 9.008 1 97 351 TRP A CA 1
ATOM 2655 C C . TRP A 1 351 ? 14.641 19.656 8.016 1 97 351 TRP A C 1
ATOM 2657 O O . TRP A 1 351 ? 13.664 20.344 8.328 1 97 351 TRP A O 1
ATOM 2667 N N . TRP A 1 352 ? 14.82 19.062 6.891 1 96.25 352 TRP A N 1
ATOM 2668 C CA . TRP A 1 352 ? 13.844 19.219 5.82 1 96.25 352 TRP A CA 1
ATOM 2669 C C . TRP A 1 352 ? 12.477 18.703 6.258 1 96.25 352 TRP A C 1
ATOM 2671 O O . TRP A 1 352 ? 11.453 19.344 6.016 1 96.25 352 TRP A O 1
ATOM 2681 N N . SER A 1 353 ? 12.422 17.547 6.887 1 96.56 353 SER A N 1
ATOM 2682 C CA . SER A 1 353 ? 11.172 16.953 7.359 1 96.56 353 SER A CA 1
ATOM 2683 C C . SER A 1 353 ? 10.508 17.859 8.398 1 96.56 353 SER A C 1
ATOM 2685 O O . SER A 1 353 ? 9.289 18.062 8.352 1 96.56 353 SER A O 1
ATOM 2687 N N . MET A 1 354 ? 11.312 18.359 9.32 1 97.44 354 MET A N 1
ATOM 2688 C CA . MET A 1 354 ? 10.773 19.203 10.375 1 97.44 354 MET A CA 1
ATOM 2689 C C . MET A 1 354 ? 10.18 20.484 9.797 1 97.44 354 MET A C 1
ATOM 2691 O O . MET A 1 354 ? 9.18 21 10.297 1 97.44 354 MET A O 1
ATOM 2695 N N . MET A 1 355 ? 10.789 21.031 8.797 1 97.56 355 MET A N 1
ATOM 2696 C CA . MET A 1 355 ? 10.281 22.234 8.141 1 97.56 355 MET A CA 1
ATOM 2697 C C . MET A 1 355 ? 8.898 21.984 7.535 1 97.56 355 MET A C 1
ATOM 2699 O O . MET A 1 355 ? 8.047 22.875 7.531 1 97.56 355 MET A O 1
ATOM 2703 N N . LEU A 1 356 ? 8.68 20.766 7.094 1 96.5 356 LEU A N 1
ATOM 2704 C CA . LEU A 1 356 ? 7.469 20.453 6.34 1 96.5 356 LEU A CA 1
ATOM 2705 C C . LEU A 1 356 ? 6.348 20 7.27 1 96.5 356 LEU A C 1
ATOM 2707 O O . LEU A 1 356 ? 5.176 20.016 6.887 1 96.5 356 LEU A O 1
ATOM 2711 N N . MET A 1 357 ? 6.598 19.672 8.453 1 96.88 357 MET A N 1
ATOM 2712 C CA . MET A 1 357 ? 5.676 19 9.367 1 96.88 357 MET A CA 1
ATOM 2713 C C . MET A 1 357 ? 4.43 19.844 9.609 1 96.88 357 MET A C 1
ATOM 2715 O O . MET A 1 357 ? 3.309 19.344 9.523 1 96.88 357 MET A O 1
ATOM 2719 N N . PRO A 1 358 ? 4.551 21.109 9.82 1 96.25 358 PRO A N 1
ATOM 2720 C CA . PRO A 1 358 ? 3.342 21.875 10.141 1 96.25 358 PRO A CA 1
ATOM 2721 C C . PRO A 1 358 ? 2.584 22.328 8.898 1 96.25 358 PRO A C 1
ATOM 2723 O O . PRO A 1 358 ? 1.521 22.953 9.008 1 96.25 358 PRO A O 1
ATOM 2726 N N . ILE A 1 359 ? 3.049 22.047 7.715 1 95.62 359 ILE A N 1
ATOM 2727 C CA . ILE A 1 359 ? 2.504 22.609 6.48 1 95.62 359 ILE A CA 1
ATOM 2728 C C . ILE A 1 359 ? 1.536 21.609 5.848 1 95.62 359 ILE A C 1
ATOM 2730 O O . ILE A 1 359 ? 1.813 20.406 5.801 1 95.62 359 ILE A O 1
ATOM 2734 N N . GLY A 1 360 ? 0.455 22.109 5.312 1 92.56 360 GLY A N 1
ATOM 2735 C CA . GLY A 1 360 ? -0.481 21.266 4.59 1 92.56 360 GLY A CA 1
ATOM 2736 C C . GLY A 1 360 ? -1.926 21.5 4.988 1 92.56 360 GLY A C 1
ATOM 2737 O O . GLY A 1 360 ? -2.205 22.266 5.914 1 92.56 360 GLY A O 1
ATOM 2738 N N . PRO A 1 361 ? -2.84 20.828 4.324 1 91.81 361 PRO A N 1
ATOM 2739 C CA . PRO A 1 361 ? -4.266 20.984 4.621 1 91.81 361 PRO A CA 1
ATOM 2740 C C . PRO A 1 361 ? -4.656 20.391 5.969 1 91.81 361 PRO A C 1
ATOM 2742 O O . PRO A 1 361 ? -3.912 19.578 6.523 1 91.81 361 PRO A O 1
ATOM 2745 N N . PRO A 1 362 ? -5.773 20.875 6.465 1 88.81 362 PRO A N 1
ATOM 2746 C CA . PRO A 1 362 ? -6.238 20.328 7.742 1 88.81 362 PRO A CA 1
ATOM 2747 C C . PRO A 1 362 ? -6.527 18.828 7.68 1 88.81 362 PRO A C 1
ATOM 2749 O O . PRO A 1 362 ? -6.793 18.297 6.598 1 88.81 362 PRO A O 1
ATOM 2752 N N . ALA A 1 363 ? -6.48 18.234 8.805 1 78.56 363 ALA A N 1
ATOM 2753 C CA . ALA A 1 363 ? -6.695 16.797 8.938 1 78.56 363 ALA A CA 1
ATOM 2754 C C . ALA A 1 363 ? -8.18 16.453 8.898 1 78.56 363 ALA A C 1
ATOM 2756 O O . ALA A 1 363 ? -9.023 17.297 9.242 1 78.56 363 ALA A O 1
ATOM 2757 N N . LEU A 1 364 ? -8.469 15.25 8.492 1 67.75 364 LEU A N 1
ATOM 2758 C CA . LEU A 1 364 ? -9.828 14.719 8.453 1 67.75 364 LEU A CA 1
ATOM 2759 C C . LEU A 1 364 ? -10.391 14.57 9.867 1 67.75 364 LEU A C 1
ATOM 2761 O O . LEU A 1 364 ? -11.602 14.469 10.047 1 67.75 364 LEU A O 1
ATOM 2765 N N . VAL A 1 365 ? -9.508 14.523 10.711 1 63.84 365 VAL A N 1
ATOM 2766 C CA . VAL A 1 365 ? -9.922 14.32 12.094 1 63.84 365 VAL A CA 1
ATOM 2767 C C . VAL A 1 365 ? -10.898 15.43 12.508 1 63.84 365 VAL A C 1
ATOM 2769 O O . VAL A 1 365 ? -11.703 15.242 13.422 1 63.84 365 VAL A O 1
ATOM 2772 N N . LEU A 1 366 ? -10.844 16.484 11.789 1 66.69 366 LEU A N 1
ATOM 2773 C CA . LEU A 1 366 ? -11.781 17.562 12.031 1 66.69 366 LEU A CA 1
ATOM 2774 C C . LEU A 1 366 ? -13.227 17.094 11.875 1 66.69 366 LEU A C 1
ATOM 2776 O O . LEU A 1 366 ? -14.094 17.453 12.664 1 66.69 366 LEU A O 1
ATOM 2780 N N . VAL A 1 367 ? -13.328 16.234 10.859 1 66.31 367 VAL A N 1
ATOM 2781 C CA . VAL A 1 367 ? -14.664 15.727 10.578 1 66.31 367 VAL A CA 1
ATOM 2782 C C . VAL A 1 367 ? -15.039 14.672 11.617 1 66.31 367 VAL A C 1
ATOM 2784 O O . VAL A 1 367 ? -16.188 14.602 12.047 1 66.31 367 VAL A O 1
ATOM 2787 N N . VAL A 1 368 ? -14.055 14.047 12.086 1 63.69 368 VAL A N 1
ATOM 2788 C CA . VAL A 1 368 ? -14.289 12.984 13.062 1 63.69 368 VAL A CA 1
ATOM 2789 C C . VAL A 1 368 ? -14.641 13.594 14.414 1 63.69 368 VAL A C 1
ATOM 2791 O O . VAL A 1 368 ? -15.531 13.102 15.109 1 63.69 368 VAL A O 1
ATOM 2794 N N . LEU A 1 369 ? -13.984 14.633 14.766 1 65.25 369 LEU A N 1
ATOM 2795 C CA . LEU A 1 369 ? -14.211 15.297 16.047 1 65.25 369 LEU A CA 1
ATOM 2796 C C . LEU A 1 369 ? -15.617 15.891 16.109 1 65.25 369 LEU A C 1
ATOM 2798 O O . LEU A 1 369 ? -16.234 15.945 17.172 1 65.25 369 LEU A O 1
ATOM 2802 N N . GLN A 1 370 ? -16.109 16.109 15.008 1 64.94 370 GLN A N 1
ATOM 2803 C CA . GLN A 1 370 ? -17.453 16.672 14.969 1 64.94 370 GLN A CA 1
ATOM 2804 C C . GLN A 1 370 ? -18.5 15.602 15.203 1 64.94 370 GLN A C 1
ATOM 2806 O O . GLN A 1 370 ? -19.578 15.891 15.75 1 64.94 370 GLN A O 1
ATOM 2811 N N . GLU A 1 371 ? -18.125 14.516 14.68 1 61.09 371 GLU A N 1
ATOM 2812 C CA . GLU A 1 371 ? -19.047 13.406 14.914 1 61.09 371 GLU A CA 1
ATOM 2813 C C . GLU A 1 371 ? -19.156 13.086 16.406 1 61.09 371 GLU A C 1
ATOM 2815 O O . GLU A 1 371 ? -20.234 12.75 16.891 1 61.09 371 GLU A O 1
ATOM 2820 N N . VAL A 1 372 ? -18.156 13.391 17.062 1 57.75 372 VAL A N 1
ATOM 2821 C CA . VAL A 1 372 ? -18.109 13.07 18.484 1 57.75 372 VAL A CA 1
ATOM 2822 C C . VAL A 1 372 ? -18.766 14.188 19.297 1 57.75 372 VAL A C 1
ATOM 2824 O O . VAL A 1 372 ? -19.375 13.93 20.328 1 57.75 372 VAL A O 1
ATOM 2827 N N . THR A 1 373 ? -18.719 15.398 18.781 1 59.06 373 THR A N 1
ATOM 2828 C CA . THR A 1 373 ? -19.25 16.531 19.531 1 59.06 373 THR A CA 1
ATOM 2829 C C . THR A 1 373 ? -20.703 16.781 19.172 1 59.06 373 THR A C 1
ATOM 2831 O O . THR A 1 373 ? -21.375 17.594 19.828 1 59.06 373 THR A O 1
ATOM 2834 N N . GLY A 1 374 ? -21.219 16 18.266 1 59.19 374 GLY A N 1
ATOM 2835 C CA . GLY A 1 374 ? -22.625 16.125 17.922 1 59.19 374 GLY A CA 1
ATOM 2836 C C . GLY A 1 374 ? -22.938 17.375 17.125 1 59.19 374 GLY A C 1
ATOM 2837 O O . GLY A 1 374 ? -24.016 17.969 17.281 1 59.19 374 GLY A O 1
ATOM 2838 N N . VAL A 1 375 ? -22.062 17.844 16.438 1 60.88 375 VAL A N 1
ATOM 2839 C CA . VAL A 1 375 ? -22.312 19 15.586 1 60.88 375 VAL A CA 1
ATOM 2840 C C . VAL A 1 375 ? -23.359 18.641 14.523 1 60.88 375 VAL A C 1
ATOM 2842 O O . VAL A 1 375 ? -23.422 17.5 14.07 1 60.88 375 VAL A O 1
ATOM 2845 N N . GLU A 1 376 ? -24.234 19.531 14.281 1 65.5 376 GLU A N 1
ATOM 2846 C CA . GLU A 1 376 ? -25.312 19.344 13.312 1 65.5 376 GLU A CA 1
ATOM 2847 C C . GLU A 1 376 ? -24.75 19 11.93 1 65.5 376 GLU A C 1
ATOM 2849 O O . GLU A 1 376 ? -23.594 19.281 11.641 1 65.5 376 GLU A O 1
ATOM 2854 N N . GLN A 1 377 ? -25.516 18.375 11.172 1 69.62 377 GLN A N 1
ATOM 2855 C CA . GLN A 1 377 ? -25.172 17.938 9.828 1 69.62 377 GLN A CA 1
ATOM 2856 C C . GLN A 1 377 ? -24.688 19.094 8.969 1 69.62 377 GLN A C 1
ATOM 2858 O O . GLN A 1 377 ? -23.781 18.938 8.148 1 69.62 377 GLN A O 1
ATOM 2863 N N . ARG A 1 378 ? -25.25 20.25 9.25 1 71.5 378 ARG A N 1
ATOM 2864 C CA . ARG A 1 378 ? -24.859 21.438 8.492 1 71.5 378 ARG A CA 1
ATOM 2865 C C . ARG A 1 378 ? -23.406 21.828 8.781 1 71.5 378 ARG A C 1
ATOM 2867 O O . ARG A 1 378 ? -22.672 22.203 7.875 1 71.5 378 ARG A O 1
ATOM 2874 N N . GLY A 1 379 ? -23.078 21.734 10.039 1 71.19 379 GLY A N 1
ATOM 2875 C CA . GLY A 1 379 ? -21.719 22.016 10.43 1 71.19 379 GLY A CA 1
ATOM 2876 C C . GLY A 1 379 ? -20.703 21.047 9.828 1 71.19 379 GLY A C 1
ATOM 2877 O O . GLY A 1 379 ? -19.641 21.453 9.383 1 71.19 379 GLY A O 1
ATOM 2878 N N . LYS A 1 380 ? -21.094 19.844 9.711 1 72.38 380 LYS A N 1
ATOM 2879 C CA . LYS A 1 380 ? -20.25 18.812 9.125 1 72.38 380 LYS A CA 1
ATOM 2880 C C . LYS A 1 380 ? -20 19.078 7.645 1 72.38 380 LYS A C 1
ATOM 2882 O O . LYS A 1 380 ? -18.891 18.922 7.152 1 72.38 380 LYS A O 1
ATOM 2887 N N . MET A 1 381 ? -21 19.547 7.016 1 75.62 381 MET A N 1
ATOM 2888 C CA . MET A 1 381 ? -20.906 19.797 5.582 1 75.62 381 MET A CA 1
ATOM 2889 C C . MET A 1 381 ? -20.031 21.031 5.309 1 75.62 381 MET A C 1
ATOM 2891 O O . MET A 1 381 ? -19.281 21.047 4.328 1 75.62 381 MET A O 1
ATOM 2895 N N . MET A 1 382 ? -20.156 21.984 6.152 1 77.44 382 MET A N 1
ATOM 2896 C CA . MET A 1 382 ? -19.328 23.188 5.992 1 77.44 382 MET A CA 1
ATOM 2897 C C . MET A 1 382 ? -17.859 22.859 6.176 1 77.44 382 MET A C 1
ATOM 2899 O O . MET A 1 382 ? -17.016 23.312 5.395 1 77.44 382 MET A O 1
ATOM 2903 N N . MET A 1 383 ? -17.609 22.062 7.113 1 77.31 383 MET A N 1
ATOM 2904 C CA . MET A 1 383 ? -16.219 21.672 7.391 1 77.31 383 MET A CA 1
ATOM 2905 C C . MET A 1 383 ? -15.648 20.844 6.254 1 77.31 383 MET A C 1
ATOM 2907 O O . MET A 1 383 ? -14.484 20.984 5.895 1 77.31 383 MET A O 1
ATOM 2911 N N . ALA A 1 384 ? -16.469 20.016 5.75 1 76.31 384 ALA A N 1
ATOM 2912 C CA . ALA A 1 384 ? -16.047 19.188 4.629 1 76.31 384 ALA A CA 1
ATOM 2913 C C . ALA A 1 384 ? -15.68 20.031 3.42 1 76.31 384 ALA A C 1
ATOM 2915 O O . ALA A 1 384 ? -14.719 19.734 2.707 1 76.31 384 ALA A O 1
ATOM 2916 N N . ARG A 1 385 ? -16.406 21.062 3.236 1 81.5 385 ARG A N 1
ATOM 2917 C CA . ARG A 1 385 ? -16.125 21.938 2.107 1 81.5 385 ARG A CA 1
ATOM 2918 C C . ARG A 1 385 ? -14.82 22.719 2.326 1 81.5 385 ARG A C 1
ATOM 2920 O O . ARG A 1 385 ? -14.047 22.922 1.388 1 81.5 385 ARG A O 1
ATOM 2927 N N . VAL A 1 386 ? -14.742 23.125 3.537 1 83.12 386 VAL A N 1
ATOM 2928 C CA . VAL A 1 386 ? -13.5 23.812 3.867 1 83.12 386 VAL A CA 1
ATOM 2929 C C . VAL A 1 386 ? -12.312 22.875 3.621 1 83.12 386 VAL A C 1
ATOM 2931 O O . VAL A 1 386 ? -11.289 23.297 3.07 1 83.12 386 VAL A O 1
ATOM 2934 N N . LEU A 1 387 ? -12.453 21.703 4.008 1 83.25 387 LEU A N 1
ATOM 2935 C CA . LEU A 1 387 ? -11.414 20.688 3.801 1 83.25 387 LEU A CA 1
ATOM 2936 C C . LEU A 1 387 ? -11.148 20.484 2.314 1 83.25 387 LEU A C 1
ATOM 2938 O O . LEU A 1 387 ? -9.992 20.406 1.89 1 83.25 387 LEU A O 1
ATOM 2942 N N . ALA A 1 388 ? -12.219 20.469 1.566 1 83.56 388 ALA A N 1
ATOM 2943 C CA . ALA A 1 388 ? -12.094 20.266 0.127 1 83.56 388 ALA A CA 1
ATOM 2944 C C . ALA A 1 388 ? -11.305 21.391 -0.523 1 83.56 388 ALA A C 1
ATOM 2946 O O . ALA A 1 388 ? -10.406 21.141 -1.333 1 83.56 388 ALA A O 1
ATOM 2947 N N . TYR A 1 389 ? -11.578 22.578 -0.109 1 86.62 389 TYR A N 1
ATOM 2948 C CA . TYR A 1 389 ? -10.883 23.719 -0.671 1 86.62 389 TYR A CA 1
ATOM 2949 C C . TYR A 1 389 ? -9.398 23.703 -0.304 1 86.62 389 TYR A C 1
ATOM 2951 O O . TYR A 1 389 ? -8.547 24.031 -1.128 1 86.62 389 TYR A O 1
ATOM 2959 N N . ASN A 1 390 ? -9.164 23.312 0.847 1 88.81 390 ASN A N 1
ATOM 2960 C CA . ASN A 1 390 ? -7.777 23.297 1.295 1 88.81 390 ASN A CA 1
ATOM 2961 C C . ASN A 1 390 ? -6.984 22.172 0.617 1 88.81 390 ASN A C 1
ATOM 2963 O O . ASN A 1 390 ? -5.797 22.344 0.332 1 88.81 390 ASN A O 1
ATOM 2967 N N . TYR A 1 391 ? -7.582 21.078 0.356 1 88.31 391 TYR A N 1
ATOM 2968 C CA . TYR A 1 391 ? -6.883 20.016 -0.35 1 88.31 391 TYR A CA 1
ATOM 2969 C C . TYR A 1 391 ? -6.66 20.375 -1.812 1 88.31 391 TYR A C 1
ATOM 2971 O O . TYR A 1 391 ? -5.648 20 -2.408 1 88.31 391 TYR A O 1
ATOM 2979 N N . LEU A 1 392 ? -7.59 21.156 -2.4 1 88.06 392 LEU A N 1
ATOM 2980 C CA . LEU A 1 392 ? -7.414 21.625 -3.771 1 88.06 392 LEU A CA 1
ATOM 2981 C C . LEU A 1 392 ? -6.238 22.594 -3.867 1 88.06 392 LEU A C 1
ATOM 2983 O O . LEU A 1 392 ? -5.637 22.734 -4.934 1 88.06 392 LEU A O 1
ATOM 2987 N N . ALA A 1 393 ? -5.898 23.172 -2.717 1 89.75 393 ALA A N 1
ATOM 2988 C CA . ALA A 1 393 ? -4.805 24.141 -2.68 1 89.75 393 ALA A CA 1
ATOM 2989 C C . ALA A 1 393 ? -3.475 23.453 -2.385 1 89.75 393 ALA A C 1
ATOM 2991 O O . ALA A 1 393 ? -2.447 24.109 -2.232 1 89.75 393 ALA A O 1
ATOM 2992 N N . THR A 1 394 ? -3.42 22.141 -2.377 1 89.25 394 THR A N 1
ATOM 2993 C CA . THR A 1 394 ? -2.23 21.375 -2.027 1 89.25 394 THR A CA 1
ATOM 2994 C C . THR A 1 394 ? -1.079 21.688 -2.975 1 89.25 394 THR A C 1
ATOM 2996 O O . THR A 1 394 ? 0.085 21.688 -2.568 1 89.25 394 THR A O 1
ATOM 2999 N N . PRO A 1 395 ? -1.325 22.047 -4.219 1 90.06 395 PRO A N 1
ATOM 3000 C CA . PRO A 1 395 ? -0.206 22.391 -5.102 1 90.06 395 PRO A CA 1
ATOM 3001 C C . PRO A 1 395 ? 0.559 23.625 -4.637 1 90.06 395 PRO A C 1
ATOM 3003 O O . PRO A 1 395 ? 1.704 23.844 -5.043 1 90.06 395 PRO A O 1
ATOM 3006 N N . LEU A 1 396 ? -0.022 24.422 -3.758 1 90.44 396 LEU A N 1
ATOM 3007 C CA . LEU A 1 396 ? 0.662 25.578 -3.189 1 90.44 396 LEU A CA 1
ATOM 3008 C C . LEU A 1 396 ? 1.82 25.141 -2.299 1 90.44 396 LEU A C 1
ATOM 3010 O O . LEU A 1 396 ? 2.713 25.938 -1.998 1 90.44 396 LEU A O 1
ATOM 3014 N N . MET A 1 397 ? 1.775 23.906 -1.928 1 91.75 397 MET A N 1
ATOM 3015 C CA . MET A 1 397 ? 2.85 23.359 -1.098 1 91.75 397 MET A CA 1
ATOM 3016 C C . MET A 1 397 ? 4.164 23.328 -1.87 1 91.75 397 MET A C 1
ATOM 3018 O O . MET A 1 397 ? 5.238 23.219 -1.272 1 91.75 397 MET A O 1
ATOM 3022 N N . ALA A 1 398 ? 4.062 23.406 -3.195 1 91.38 398 ALA A N 1
ATOM 3023 C CA . ALA A 1 398 ? 5.266 23.391 -4.023 1 91.38 398 ALA A CA 1
ATOM 3024 C C . ALA A 1 398 ? 6.23 24.5 -3.619 1 91.38 398 ALA A C 1
ATOM 3026 O O . ALA A 1 398 ? 7.445 24.297 -3.584 1 91.38 398 ALA A O 1
ATOM 3027 N N . PHE A 1 399 ? 5.723 25.609 -3.227 1 91.81 399 PHE A N 1
ATOM 3028 C CA . PHE A 1 399 ? 6.555 26.734 -2.816 1 91.81 399 PHE A CA 1
ATOM 3029 C C . PHE A 1 399 ? 7.281 26.422 -1.513 1 91.81 399 PHE A C 1
ATOM 3031 O O . PHE A 1 399 ? 8.477 26.688 -1.383 1 91.81 399 PHE A O 1
ATOM 3038 N N . ALA A 1 400 ? 6.543 25.875 -0.612 1 93.44 400 ALA A N 1
ATOM 3039 C CA . ALA A 1 400 ? 7.125 25.531 0.684 1 93.44 400 ALA A CA 1
ATOM 3040 C C . ALA A 1 400 ? 8.188 24.438 0.539 1 93.44 400 ALA A C 1
ATOM 3042 O O . ALA A 1 400 ? 9.219 24.484 1.216 1 93.44 400 ALA A O 1
ATOM 3043 N N . ILE A 1 401 ? 7.945 23.531 -0.314 1 92.12 401 ILE A N 1
ATOM 3044 C CA . ILE A 1 401 ? 8.867 22.422 -0.54 1 92.12 401 ILE A CA 1
ATOM 3045 C C . ILE A 1 401 ? 10.188 22.953 -1.091 1 92.12 401 ILE A C 1
ATOM 3047 O O . ILE A 1 401 ? 11.266 22.594 -0.613 1 92.12 401 ILE A O 1
ATOM 3051 N N . VAL A 1 402 ? 10.102 23.828 -2.047 1 90.38 402 VAL A N 1
ATOM 3052 C CA . VAL A 1 402 ? 11.289 24.391 -2.68 1 90.38 402 VAL A CA 1
ATOM 3053 C C . VAL A 1 402 ? 12.062 25.234 -1.674 1 90.38 402 VAL A C 1
ATOM 3055 O O . VAL A 1 402 ? 13.281 25.141 -1.577 1 90.38 402 VAL A O 1
ATOM 3058 N N . LEU A 1 403 ? 11.32 26 -1.007 1 93.62 403 LEU A N 1
ATOM 3059 C CA . LEU A 1 403 ? 11.953 26.859 -0.012 1 93.62 403 LEU A CA 1
ATOM 3060 C C . LEU A 1 403 ? 12.641 26.031 1.064 1 93.62 403 LEU A C 1
ATOM 3062 O O . LEU A 1 403 ? 13.758 26.344 1.479 1 93.62 403 LEU A O 1
ATOM 3066 N N . ALA A 1 404 ? 11.977 25.016 1.534 1 95.56 404 ALA A N 1
ATOM 3067 C CA . ALA A 1 404 ? 12.539 24.141 2.553 1 95.56 404 ALA A CA 1
ATOM 3068 C C . ALA A 1 404 ? 13.789 23.438 2.035 1 95.56 404 ALA A C 1
ATOM 3070 O O . ALA A 1 404 ? 14.773 23.297 2.76 1 95.56 404 ALA A O 1
ATOM 3071 N N . LEU A 1 405 ? 13.734 22.969 0.8 1 93.19 405 LEU A N 1
ATOM 3072 C CA . LEU A 1 405 ? 14.867 22.25 0.208 1 93.19 405 LEU A CA 1
ATOM 3073 C C . LEU A 1 405 ? 16.062 23.188 0.049 1 93.19 405 LEU A C 1
ATOM 3075 O O . LEU A 1 405 ? 17.188 22.828 0.411 1 93.19 405 LEU A O 1
ATOM 3079 N N . ARG A 1 406 ? 15.859 24.359 -0.449 1 92.94 406 ARG A N 1
ATOM 3080 C CA . ARG A 1 406 ? 16.938 25.312 -0.661 1 92.94 406 ARG A CA 1
ATOM 3081 C C . ARG A 1 406 ? 17.531 25.766 0.667 1 92.94 406 ARG A C 1
ATOM 3083 O O . ARG A 1 406 ? 18.75 25.953 0.782 1 92.94 406 ARG A O 1
ATOM 3090 N N . THR A 1 407 ? 16.688 25.969 1.563 1 94.62 407 THR A N 1
ATOM 3091 C CA . THR A 1 407 ? 17.141 26.375 2.885 1 94.62 407 THR A CA 1
ATOM 3092 C C . THR A 1 407 ? 17.953 25.266 3.543 1 94.62 407 THR A C 1
ATOM 3094 O O . THR A 1 407 ? 18.953 25.547 4.223 1 94.62 407 THR A O 1
ATOM 3097 N N . THR A 1 408 ? 17.516 24.047 3.381 1 95.12 408 THR A N 1
ATOM 3098 C CA . THR A 1 408 ? 18.25 22.906 3.932 1 95.12 408 THR A CA 1
ATOM 3099 C C . THR A 1 408 ? 19.625 22.781 3.275 1 95.12 408 THR A C 1
ATOM 3101 O O . THR A 1 408 ? 20.625 22.531 3.953 1 95.12 408 THR A O 1
ATOM 3104 N N . GLU A 1 409 ? 19.672 22.938 1.967 1 92.44 409 GLU A N 1
ATOM 3105 C CA . GLU A 1 409 ? 20.953 22.891 1.253 1 92.44 409 GLU A CA 1
ATOM 3106 C C . GLU A 1 409 ? 21.875 24.031 1.688 1 92.44 409 GLU A C 1
ATOM 3108 O O . GLU A 1 409 ? 23.078 23.828 1.824 1 92.44 409 GLU A O 1
ATOM 3113 N N . ALA A 1 410 ? 21.297 25.188 1.841 1 92.12 410 ALA A N 1
ATOM 3114 C CA . ALA A 1 410 ? 22.062 26.328 2.307 1 92.12 410 ALA A CA 1
ATOM 3115 C C . ALA A 1 410 ? 22.625 26.078 3.703 1 92.12 410 ALA A C 1
ATOM 3117 O O . ALA A 1 410 ? 23.766 26.453 3.996 1 92.12 410 ALA A O 1
ATOM 3118 N N . ALA A 1 411 ? 21.828 25.516 4.559 1 93.12 411 ALA A N 1
ATOM 3119 C CA . ALA A 1 411 ? 22.281 25.203 5.91 1 93.12 411 ALA A CA 1
ATOM 3120 C C . ALA A 1 411 ? 23.406 24.172 5.879 1 93.12 411 ALA A C 1
ATOM 3122 O O . ALA A 1 411 ? 24.359 24.266 6.664 1 93.12 411 ALA A O 1
ATOM 3123 N N . LEU A 1 412 ? 23.297 23.203 5 1 90.56 412 LEU A N 1
ATOM 3124 C CA . LEU A 1 412 ? 24.312 22.188 4.848 1 90.56 412 LEU A CA 1
ATOM 3125 C C . LEU A 1 412 ? 25.641 22.797 4.395 1 90.56 412 LEU A C 1
ATOM 3127 O O . LEU A 1 412 ? 26.703 22.422 4.875 1 90.56 412 LEU A O 1
ATOM 3131 N N . GLU A 1 413 ? 25.594 23.75 3.488 1 88.88 413 GLU A N 1
ATOM 3132 C CA . GLU A 1 413 ? 26.781 24.422 2.98 1 88.88 413 GLU A CA 1
ATOM 3133 C C . GLU A 1 413 ? 27.422 25.281 4.066 1 88.88 413 GLU A C 1
ATOM 3135 O O . GLU A 1 413 ? 28.656 25.312 4.18 1 88.88 413 GLU A O 1
ATOM 3140 N N . LEU A 1 414 ? 26.656 25.938 4.816 1 88.56 414 LEU A N 1
ATOM 3141 C CA . LEU A 1 414 ? 27.172 26.797 5.871 1 88.56 414 LEU A CA 1
ATOM 3142 C C . LEU A 1 414 ? 27.828 25.969 6.973 1 88.56 414 LEU A C 1
ATOM 3144 O O . LEU A 1 414 ? 28.859 26.375 7.531 1 88.56 414 LEU A O 1
ATOM 3148 N N . ARG A 1 415 ? 27.234 24.891 7.281 1 86.62 415 ARG A N 1
ATOM 3149 C CA . ARG A 1 415 ? 27.797 24.031 8.32 1 86.62 415 ARG A CA 1
ATOM 3150 C C . ARG A 1 415 ? 29.094 23.375 7.852 1 86.62 415 ARG A C 1
ATOM 3152 O O . ARG A 1 415 ? 30 23.125 8.648 1 86.62 415 ARG A O 1
ATOM 3159 N N . SER A 1 416 ? 29.094 22.969 6.613 1 80.56 416 SER A N 1
ATOM 3160 C CA . SER A 1 416 ? 30.312 22.391 6.07 1 80.56 416 SER A CA 1
ATOM 3161 C C . SER A 1 416 ? 31.453 23.406 6.035 1 80.56 416 SER A C 1
ATOM 3163 O O . SER A 1 416 ? 32.625 23.047 6.254 1 80.56 416 SER A O 1
ATOM 3165 N N . GLN A 1 417 ? 31.156 24.625 5.77 1 74.81 417 GLN A N 1
ATOM 3166 C CA . GLN A 1 417 ? 32.156 25.672 5.754 1 74.81 417 GLN A CA 1
ATOM 3167 C C . GLN A 1 417 ? 32.625 26 7.164 1 74.81 417 GLN A C 1
ATOM 3169 O O . GLN A 1 417 ? 33.812 26.281 7.375 1 74.81 417 GLN A O 1
ATOM 3174 N N . SER A 1 418 ? 31.672 26.031 8.055 1 65.69 418 SER A N 1
ATOM 3175 C CA . SER A 1 418 ? 32.062 26.312 9.438 1 65.69 418 SER A CA 1
ATOM 3176 C C . SER A 1 418 ? 32.969 25.219 9.992 1 65.69 418 SER A C 1
ATOM 3178 O O . SER A 1 418 ? 33.875 25.5 10.781 1 65.69 418 SER A O 1
ATOM 3180 N N . PHE A 1 419 ? 32.688 24.047 9.547 1 58.19 419 PHE A N 1
ATOM 3181 C CA . PHE A 1 419 ? 33.594 22.969 9.969 1 58.19 419 PHE A CA 1
ATOM 3182 C C . PHE A 1 419 ? 34.938 23.047 9.25 1 58.19 419 PHE A C 1
ATOM 3184 O O . PHE A 1 419 ? 35.969 22.703 9.82 1 58.19 419 PHE A O 1
ATOM 3191 N N . SER A 1 420 ? 34.969 23.484 8.016 1 54.19 420 SER A N 1
ATOM 3192 C CA . SER A 1 420 ? 36.219 23.656 7.312 1 54.19 420 SER A CA 1
ATOM 3193 C C . SER A 1 420 ? 37 24.859 7.84 1 54.19 420 SER A C 1
ATOM 3195 O O . SER A 1 420 ? 38.219 24.922 7.719 1 54.19 420 SER A O 1
ATOM 3197 N N . GLY A 1 421 ? 36.375 25.953 8.273 1 44.5 421 GLY A N 1
ATOM 3198 C CA . GLY A 1 421 ? 37.094 27.078 8.836 1 44.5 421 GLY A CA 1
ATOM 3199 C C . GLY A 1 421 ? 37.719 26.781 10.18 1 44.5 421 GLY A C 1
ATOM 3200 O O . GLY A 1 421 ? 38.5 27.578 10.703 1 44.5 421 GLY A O 1
ATOM 3201 N N . VAL A 1 422 ? 37.219 26.031 10.938 1 39.31 422 VAL A N 1
ATOM 3202 C CA . VAL A 1 422 ? 37.906 25.688 12.188 1 39.31 422 VAL A CA 1
ATOM 3203 C C . VAL A 1 422 ? 39.094 24.781 11.914 1 39.31 422 VAL A C 1
ATOM 3205 O O . VAL A 1 422 ? 39.875 24.484 12.812 1 39.31 422 VAL A O 1
ATOM 3208 N N . ILE A 1 423 ? 39.219 24.156 10.727 1 31.95 423 ILE A N 1
ATOM 3209 C CA . ILE A 1 423 ? 40.562 23.578 10.508 1 31.95 423 ILE A CA 1
ATOM 3210 C C . ILE A 1 423 ? 41.5 24.656 9.992 1 31.95 423 ILE A C 1
ATOM 3212 O O . ILE A 1 423 ? 41.188 25.359 9.031 1 31.95 423 ILE A O 1
ATOM 3216 N N . MET B 1 1 ? 26.672 -26.266 10.617 1 39.41 1 MET B N 1
ATOM 3217 C CA . MET B 1 1 ? 26.344 -25.422 9.477 1 39.41 1 MET B CA 1
ATOM 3218 C C . MET B 1 1 ? 24.953 -25.75 8.93 1 39.41 1 MET B C 1
ATOM 3220 O O . MET B 1 1 ? 24.719 -26.875 8.5 1 39.41 1 MET B O 1
ATOM 3224 N N . VAL B 1 2 ? 24.031 -25.172 9.477 1 60.19 2 VAL B N 1
ATOM 3225 C CA . VAL B 1 2 ? 22.672 -25.516 9.07 1 60.19 2 VAL B CA 1
ATOM 3226 C C . VAL B 1 2 ? 22.578 -25.5 7.543 1 60.19 2 VAL B C 1
ATOM 3228 O O . VAL B 1 2 ? 23.125 -24.609 6.887 1 60.19 2 VAL B O 1
ATOM 3231 N N . SER B 1 3 ? 22.281 -26.688 6.898 1 76.12 3 SER B N 1
ATOM 3232 C CA . SER B 1 3 ? 22.219 -26.922 5.457 1 76.12 3 SER B CA 1
ATOM 3233 C C . SER B 1 3 ? 21.438 -25.812 4.758 1 76.12 3 SER B C 1
ATOM 3235 O O . SER B 1 3 ? 20.547 -25.203 5.355 1 76.12 3 SER B O 1
ATOM 3237 N N . ALA B 1 4 ? 22.031 -25.25 3.744 1 78.94 4 ALA B N 1
ATOM 3238 C CA . ALA B 1 4 ? 21.422 -24.25 2.867 1 78.94 4 ALA B CA 1
ATOM 3239 C C . ALA B 1 4 ? 19.953 -24.609 2.598 1 78.94 4 ALA B C 1
ATOM 3241 O O . ALA B 1 4 ? 19.109 -23.703 2.469 1 78.94 4 ALA B O 1
ATOM 3242 N N . LEU B 1 5 ? 19.656 -25.906 2.688 1 83.19 5 LEU B N 1
ATOM 3243 C CA . LEU B 1 5 ? 18.312 -26.375 2.432 1 83.19 5 LEU B CA 1
ATOM 3244 C C . LEU B 1 5 ? 17.391 -26.047 3.598 1 83.19 5 LEU B C 1
ATOM 3246 O O . LEU B 1 5 ? 16.234 -25.625 3.391 1 83.19 5 LEU B O 1
ATOM 3250 N N . VAL B 1 6 ? 17.875 -26.219 4.758 1 84.69 6 VAL B N 1
ATOM 3251 C CA . VAL B 1 6 ? 17.078 -25.953 5.949 1 84.69 6 VAL B CA 1
ATOM 3252 C C . VAL B 1 6 ? 16.797 -24.469 6.074 1 84.69 6 VAL B C 1
ATOM 3254 O O . VAL B 1 6 ? 15.672 -24.062 6.402 1 84.69 6 VAL B O 1
ATOM 3257 N N . VAL B 1 7 ? 17.766 -23.719 5.738 1 82.19 7 VAL B N 1
ATOM 3258 C CA . VAL B 1 7 ? 17.625 -22.266 5.801 1 82.19 7 VAL B CA 1
ATOM 3259 C C . VAL B 1 7 ? 16.594 -21.797 4.781 1 82.19 7 VAL B C 1
ATOM 3261 O O . VAL B 1 7 ? 15.742 -20.969 5.086 1 82.19 7 VAL B O 1
ATOM 3264 N N . SER B 1 8 ? 16.641 -22.391 3.611 1 85.56 8 SER B N 1
ATOM 3265 C CA . SER B 1 8 ? 15.688 -22.031 2.564 1 85.56 8 SER B CA 1
ATOM 3266 C C . SER B 1 8 ? 14.273 -22.469 2.93 1 85.56 8 SER B C 1
ATOM 3268 O O . SER B 1 8 ? 13.305 -21.766 2.633 1 85.56 8 SER B O 1
ATOM 3270 N N . PHE B 1 9 ? 14.234 -23.562 3.529 1 89.44 9 PHE B N 1
ATOM 3271 C CA . PHE B 1 9 ? 12.922 -24.078 3.922 1 89.44 9 PHE B CA 1
ATOM 3272 C C . PHE B 1 9 ? 12.281 -23.172 4.969 1 89.44 9 PHE B C 1
ATOM 3274 O O . PHE B 1 9 ? 11.109 -22.797 4.848 1 89.44 9 PHE B O 1
ATOM 3281 N N . PHE B 1 10 ? 13.031 -22.812 5.957 1 88.62 10 PHE B N 1
ATOM 3282 C CA . PHE B 1 10 ? 12.5 -21.953 7.004 1 88.62 10 PHE B CA 1
ATOM 3283 C C . PHE B 1 10 ? 12.156 -20.578 6.445 1 88.62 10 PHE B C 1
ATOM 3285 O O . PHE B 1 10 ? 11.188 -19.953 6.879 1 88.62 10 PHE B O 1
ATOM 3292 N N . GLY B 1 11 ? 12.977 -20.109 5.527 1 87.12 11 GLY B N 1
ATOM 3293 C CA . GLY B 1 11 ? 12.641 -18.875 4.848 1 87.12 11 GLY B CA 1
ATOM 3294 C C . GLY B 1 11 ? 11.328 -18.938 4.09 1 87.12 11 GLY B C 1
ATOM 3295 O O . GLY B 1 11 ? 10.508 -18.031 4.18 1 87.12 11 GLY B O 1
ATOM 3296 N N . GLY B 1 12 ? 11.188 -20.062 3.365 1 89.5 12 GLY B N 1
ATOM 3297 C CA . GLY B 1 12 ? 9.938 -20.281 2.652 1 89.5 12 GLY B CA 1
ATOM 3298 C C . GLY B 1 12 ? 8.734 -20.375 3.57 1 89.5 12 GLY B C 1
ATOM 3299 O O . GLY B 1 12 ? 7.668 -19.828 3.264 1 89.5 12 GLY B O 1
ATOM 3300 N N . LEU B 1 13 ? 8.93 -21 4.656 1 92 13 LEU B N 1
ATOM 3301 C CA . LEU B 1 13 ? 7.855 -21.141 5.633 1 92 13 LEU B CA 1
ATOM 3302 C C . LEU B 1 13 ? 7.477 -19.781 6.219 1 92 13 LEU B C 1
ATOM 3304 O O . LEU B 1 13 ? 6.289 -19.469 6.344 1 92 13 LEU B O 1
ATOM 3308 N N . GLN B 1 14 ? 8.414 -19.047 6.582 1 90.94 14 GLN B N 1
ATOM 3309 C CA . GLN B 1 14 ? 8.164 -17.734 7.141 1 90.94 14 GLN B CA 1
ATOM 3310 C C . GLN B 1 14 ? 7.418 -16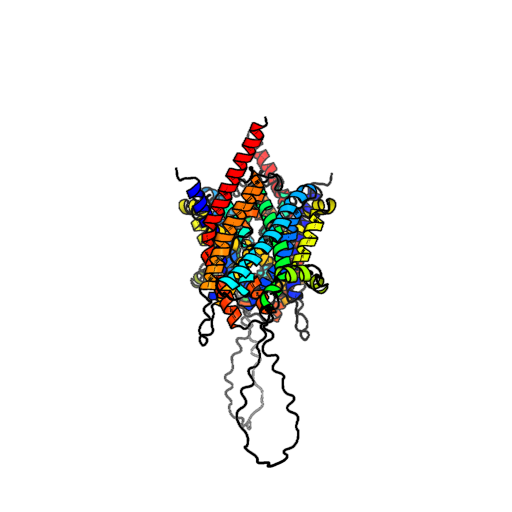.844 6.148 1 90.94 14 GLN B C 1
ATOM 3312 O O . GLN B 1 14 ? 6.469 -16.141 6.52 1 90.94 14 GLN B O 1
ATOM 3317 N N . ALA B 1 15 ? 7.871 -16.891 4.949 1 91 15 ALA B N 1
ATOM 3318 C CA . ALA B 1 15 ? 7.23 -16.078 3.912 1 91 15 ALA B CA 1
ATOM 3319 C C . ALA B 1 15 ? 5.773 -16.484 3.721 1 91 15 ALA B C 1
ATOM 3321 O O . ALA B 1 15 ? 4.895 -15.633 3.596 1 91 15 ALA B O 1
ATOM 3322 N N . SER B 1 16 ? 5.539 -17.75 3.717 1 92.38 16 SER B N 1
ATOM 3323 C CA . SER B 1 16 ? 4.176 -18.25 3.537 1 92.38 16 SER B CA 1
ATOM 3324 C C . SER B 1 16 ? 3.295 -17.875 4.727 1 92.38 16 SER B C 1
ATOM 3326 O O . SER B 1 16 ? 2.115 -17.578 4.559 1 92.38 16 SER B O 1
ATOM 3328 N N . VAL B 1 17 ? 3.816 -17.922 5.867 1 92.81 17 VAL B N 1
ATOM 3329 C CA . VAL B 1 17 ? 3.072 -17.562 7.07 1 92.81 17 VAL B CA 1
ATOM 3330 C C . VAL B 1 17 ? 2.73 -16.078 7.051 1 92.81 17 VAL B C 1
ATOM 3332 O O . VAL B 1 17 ? 1.655 -15.68 7.504 1 92.81 17 VAL B O 1
ATOM 3335 N N . SER B 1 18 ? 3.639 -15.297 6.559 1 92.69 18 SER B N 1
ATOM 3336 C CA . SER B 1 18 ? 3.373 -13.867 6.445 1 92.69 18 SER B CA 1
ATOM 3337 C C . SER B 1 18 ? 2.135 -13.602 5.598 1 92.69 18 SER B C 1
ATOM 3339 O O . SER B 1 18 ? 1.307 -12.758 5.949 1 92.69 18 SER B O 1
ATOM 3341 N N . VAL B 1 19 ? 2.08 -14.289 4.535 1 91.75 19 VAL B N 1
ATOM 3342 C CA . VAL B 1 19 ? 0.936 -14.133 3.643 1 91.75 19 VAL B CA 1
ATOM 3343 C C . VAL B 1 19 ? -0.341 -14.57 4.359 1 91.75 19 VAL B C 1
ATOM 3345 O O . VAL B 1 19 ? -1.364 -13.883 4.289 1 91.75 19 VAL B O 1
ATOM 3348 N N . LEU B 1 20 ? -0.25 -15.672 5.051 1 93 20 LEU B N 1
ATOM 3349 C CA . LEU B 1 20 ? -1.392 -16.188 5.801 1 93 20 LEU B CA 1
ATOM 3350 C C . LEU B 1 20 ? -1.801 -15.211 6.902 1 93 20 LEU B C 1
ATOM 3352 O O . LEU B 1 20 ? -2.992 -15 7.141 1 93 20 LEU B O 1
ATOM 3356 N N . LEU B 1 21 ? -0.84 -14.656 7.551 1 94.38 21 LEU B N 1
ATOM 3357 C CA . LEU B 1 21 ? -1.136 -13.711 8.625 1 94.38 21 LEU B CA 1
ATOM 3358 C C . LEU B 1 21 ? -1.795 -12.453 8.07 1 94.38 21 LEU B C 1
ATOM 3360 O O . LEU B 1 21 ? -2.662 -11.867 8.719 1 94.38 21 LEU B O 1
ATOM 3364 N N . THR B 1 22 ? -1.378 -12.039 6.953 1 93.5 22 THR B N 1
ATOM 3365 C CA . THR B 1 22 ? -2.018 -10.891 6.316 1 93.5 22 THR B CA 1
ATOM 3366 C C . THR B 1 22 ? -3.49 -11.18 6.039 1 93.5 22 THR B C 1
ATOM 3368 O O . THR B 1 22 ? -4.352 -10.344 6.301 1 93.5 22 THR B O 1
ATOM 3371 N N . LEU B 1 23 ? -3.691 -12.344 5.527 1 93.19 23 LEU B N 1
ATOM 3372 C CA . LEU B 1 23 ? -5.062 -12.797 5.312 1 93.19 23 LEU B CA 1
ATOM 3373 C C . LEU B 1 23 ? -5.828 -12.859 6.629 1 93.19 23 LEU B C 1
ATOM 3375 O O . LEU B 1 23 ? -6.996 -12.469 6.691 1 93.19 23 LEU B O 1
ATOM 3379 N N . CYS B 1 24 ? -5.23 -13.281 7.672 1 93.94 24 CYS B N 1
ATOM 3380 C CA . CYS B 1 24 ? -5.852 -13.414 8.984 1 93.94 24 CYS B CA 1
ATOM 3381 C C . CYS B 1 24 ? -6.246 -12.055 9.547 1 93.94 24 CYS B C 1
ATOM 3383 O O . CYS B 1 24 ? -7.246 -11.938 10.258 1 93.94 24 CYS B O 1
ATOM 3385 N N . CYS B 1 25 ? -5.48 -11.07 9.234 1 93.88 25 CYS B N 1
ATOM 3386 C CA . CYS B 1 25 ? -5.852 -9.727 9.664 1 93.88 25 CYS B CA 1
ATOM 3387 C C . CYS B 1 25 ? -7.211 -9.328 9.109 1 93.88 25 CYS B C 1
ATOM 3389 O O . CYS B 1 25 ? -8.031 -8.742 9.812 1 93.88 25 CYS B O 1
ATOM 3391 N N . GLY B 1 26 ? -7.457 -9.641 7.852 1 92.25 26 GLY B N 1
ATOM 3392 C CA . GLY B 1 26 ? -8.766 -9.398 7.273 1 92.25 26 GLY B CA 1
ATOM 3393 C C . GLY B 1 26 ? -9.859 -10.242 7.906 1 92.25 26 GLY B C 1
ATOM 3394 O O . GLY B 1 26 ? -10.969 -9.758 8.148 1 92.25 26 GLY B O 1
ATOM 3395 N N . PHE B 1 27 ? -9.5 -11.469 8.188 1 91.88 27 PHE B N 1
ATOM 3396 C CA . PHE B 1 27 ? -10.43 -12.391 8.828 1 91.88 27 PHE B CA 1
ATOM 3397 C C . PHE B 1 27 ? -10.836 -11.883 10.211 1 91.88 27 PHE B C 1
ATOM 3399 O O . 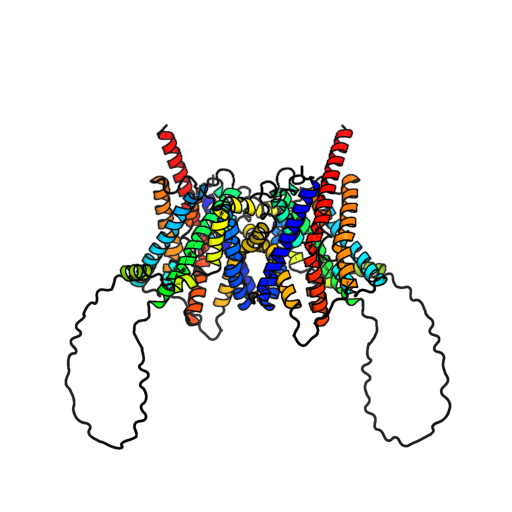PHE B 1 27 ? -12.023 -11.812 10.523 1 91.88 27 PHE B O 1
ATOM 3406 N N . ILE B 1 28 ? -9.883 -11.477 10.984 1 91 28 ILE B N 1
ATOM 3407 C CA . ILE B 1 28 ? -10.117 -10.992 12.336 1 91 28 ILE B CA 1
ATOM 3408 C C . ILE B 1 28 ? -10.859 -9.664 12.289 1 91 28 ILE B C 1
ATOM 3410 O O . ILE B 1 28 ? -11.758 -9.414 13.102 1 91 28 ILE B O 1
ATOM 3414 N N . GLY B 1 29 ? -10.469 -8.852 11.367 1 89.19 29 GLY B N 1
ATOM 3415 C CA . GLY B 1 29 ? -11.18 -7.594 11.203 1 89.19 29 GLY B CA 1
ATOM 3416 C C . GLY B 1 29 ? -12.664 -7.777 10.953 1 89.19 29 GLY B C 1
ATOM 3417 O O . GLY B 1 29 ? -13.492 -7.051 11.508 1 89.19 29 GLY B O 1
ATOM 3418 N N . ALA B 1 30 ? -12.984 -8.703 10.125 1 89.19 30 ALA B N 1
ATOM 3419 C CA . ALA B 1 30 ? -14.391 -8.992 9.844 1 89.19 30 ALA B CA 1
ATOM 3420 C C . ALA B 1 30 ? -15.086 -9.586 11.062 1 89.19 30 ALA B C 1
ATOM 3422 O O . ALA B 1 30 ? -16.219 -9.227 11.375 1 89.19 30 ALA B O 1
ATOM 3423 N N . ARG B 1 31 ? -14.43 -10.422 11.797 1 88.12 31 ARG B N 1
ATOM 3424 C CA . ARG B 1 31 ? -14.992 -11.086 12.969 1 88.12 31 ARG B CA 1
ATOM 3425 C C . ARG B 1 31 ? -15.25 -10.086 14.086 1 88.12 31 ARG B C 1
ATOM 3427 O O . ARG B 1 31 ? -16.203 -10.242 14.859 1 88.12 31 ARG B O 1
ATOM 3434 N N . MET B 1 32 ? -14.422 -9.086 14.109 1 88.5 32 MET B N 1
ATOM 3435 C CA . MET B 1 32 ? -14.547 -8.062 15.148 1 88.5 32 MET B CA 1
ATOM 3436 C C . MET B 1 32 ? -15.547 -6.984 14.734 1 88.5 32 MET B C 1
ATOM 3438 O O . MET B 1 32 ? -15.734 -6 15.453 1 88.5 32 MET B O 1
ATOM 3442 N N . GLY B 1 33 ? -16.109 -7.102 13.57 1 85.06 33 GLY B N 1
ATOM 3443 C CA . GLY B 1 33 ? -17.125 -6.172 13.102 1 85.06 33 GLY B CA 1
ATOM 3444 C C . GLY B 1 33 ? -16.547 -4.902 12.508 1 85.06 33 GLY B C 1
ATOM 3445 O O . GLY B 1 33 ? -17.266 -3.922 12.305 1 85.06 33 GLY B O 1
ATOM 3446 N N . MET B 1 34 ? -15.328 -4.918 12.211 1 84.88 34 MET B N 1
ATOM 3447 C CA . MET B 1 34 ? -14.68 -3.74 11.648 1 84.88 34 MET B CA 1
ATOM 3448 C C . MET B 1 34 ? -14.93 -3.645 10.148 1 84.88 34 MET B C 1
ATOM 3450 O O . MET B 1 34 ? -14.844 -2.561 9.562 1 84.88 34 MET B O 1
ATOM 3454 N N . VAL B 1 35 ? -15.156 -4.77 9.547 1 88.69 35 VAL B N 1
ATOM 3455 C CA . VAL B 1 35 ? -15.383 -4.828 8.109 1 88.69 35 VAL B CA 1
ATOM 3456 C C . VAL B 1 35 ? -16.703 -5.539 7.816 1 88.69 35 VAL B C 1
ATOM 3458 O O . VAL B 1 35 ? -16.812 -6.75 8.023 1 88.69 35 VAL B O 1
ATOM 3461 N N . ARG B 1 36 ? -17.641 -4.781 7.398 1 88.5 36 ARG B N 1
ATOM 3462 C CA . ARG B 1 36 ? -18.922 -5.359 6.992 1 88.5 36 ARG B CA 1
ATOM 3463 C C . ARG B 1 36 ? -18.797 -6.086 5.656 1 88.5 36 ARG B C 1
ATOM 3465 O O . ARG B 1 36 ? -17.859 -5.828 4.891 1 88.5 36 ARG B O 1
ATOM 3472 N N . SER B 1 37 ? -19.703 -6.988 5.328 1 85.44 37 SER B N 1
ATOM 3473 C CA . SER B 1 37 ? -19.688 -7.734 4.078 1 85.44 37 SER B CA 1
ATOM 3474 C C . SER B 1 37 ? -19.797 -6.805 2.873 1 85.44 37 SER B C 1
ATOM 3476 O O . SER B 1 37 ? -19.141 -7.027 1.852 1 85.44 37 SER B O 1
ATOM 3478 N N . THR B 1 38 ? -20.547 -5.828 3.031 1 87 38 THR B N 1
ATOM 3479 C CA . THR B 1 38 ? -20.688 -4.855 1.953 1 87 38 THR B CA 1
ATOM 3480 C C . THR B 1 38 ? -19.391 -4.102 1.718 1 87 38 THR B C 1
ATOM 3482 O O . THR B 1 38 ? -19.031 -3.818 0.573 1 87 38 THR B O 1
ATOM 3485 N N . THR B 1 39 ? -18.719 -3.836 2.758 1 90.62 39 THR B N 1
ATOM 3486 C CA . THR B 1 39 ? -17.422 -3.162 2.662 1 90.62 39 THR B CA 1
ATOM 3487 C C . THR B 1 39 ? -16.406 -4.043 1.947 1 90.62 39 THR B C 1
ATOM 3489 O O . THR B 1 39 ? -15.68 -3.574 1.072 1 90.62 39 THR B O 1
ATOM 3492 N N . ALA B 1 40 ? -16.422 -5.277 2.33 1 88.62 40 ALA B N 1
ATOM 3493 C CA . ALA B 1 40 ? -15.508 -6.215 1.688 1 88.62 40 ALA B CA 1
ATOM 3494 C C . ALA B 1 40 ? -15.789 -6.312 0.19 1 88.62 40 ALA B C 1
ATOM 3496 O O . ALA B 1 40 ? -14.852 -6.387 -0.615 1 88.62 40 ALA B O 1
ATOM 3497 N N . ARG B 1 41 ? -16.984 -6.27 -0.143 1 85.44 41 ARG B N 1
ATOM 3498 C CA . ARG B 1 41 ? -17.391 -6.34 -1.547 1 85.44 41 ARG B CA 1
ATOM 3499 C C . ARG B 1 41 ? -16.938 -5.09 -2.301 1 85.44 41 ARG B C 1
ATOM 3501 O O . ARG B 1 41 ? -16.453 -5.176 -3.428 1 85.44 41 ARG B O 1
ATOM 3508 N N . ASP B 1 42 ? -17.125 -3.998 -1.684 1 89.44 42 ASP B N 1
ATOM 3509 C CA . ASP B 1 42 ? -16.734 -2.74 -2.314 1 89.44 42 ASP B CA 1
ATOM 3510 C C . ASP B 1 42 ? -15.219 -2.664 -2.502 1 89.44 42 ASP B C 1
ATOM 3512 O O . ASP B 1 42 ? -14.742 -2.201 -3.537 1 89.44 42 ASP B O 1
ATOM 3516 N N . ILE B 1 43 ? -14.539 -3.082 -1.507 1 91.06 43 ILE B N 1
ATOM 3517 C CA . ILE B 1 43 ? -13.086 -3.053 -1.593 1 91.06 43 ILE B CA 1
ATOM 3518 C C . ILE B 1 43 ? -12.609 -3.998 -2.693 1 91.06 43 ILE B C 1
ATOM 3520 O O . ILE B 1 43 ? -11.703 -3.668 -3.457 1 91.06 43 ILE B O 1
ATOM 3524 N N . SER B 1 44 ? -13.227 -5.141 -2.771 1 88 44 SER B N 1
ATOM 3525 C CA . SER B 1 44 ? -12.883 -6.094 -3.824 1 88 44 SER B CA 1
ATOM 3526 C C . SER B 1 44 ? -13.133 -5.5 -5.207 1 88 44 SER B C 1
ATOM 3528 O O . SER B 1 44 ? -12.352 -5.719 -6.133 1 88 44 SER B O 1
ATOM 3530 N N . ALA B 1 45 ? -14.188 -4.812 -5.312 1 87.12 45 ALA B N 1
ATOM 3531 C CA . ALA B 1 45 ? -14.508 -4.156 -6.578 1 87.12 45 ALA B CA 1
ATOM 3532 C C . ALA B 1 45 ? -13.484 -3.076 -6.914 1 87.12 45 ALA B C 1
ATOM 3534 O O . ALA B 1 45 ? -13.086 -2.924 -8.07 1 87.12 45 ALA B O 1
ATOM 3535 N N . LEU B 1 46 ? -13.094 -2.365 -5.926 1 91 46 LEU B N 1
ATOM 3536 C CA . LEU B 1 46 ? -12.062 -1.349 -6.125 1 91 46 LEU B CA 1
ATOM 3537 C C . LEU B 1 46 ? -10.75 -1.983 -6.57 1 91 46 LEU B C 1
ATOM 3539 O O . LEU B 1 46 ? -10.062 -1.452 -7.445 1 91 46 LEU B O 1
ATOM 3543 N N . CYS B 1 47 ? -10.383 -3.08 -5.938 1 91.06 47 CYS B N 1
ATOM 3544 C CA . CYS B 1 47 ? -9.172 -3.805 -6.305 1 91.06 47 CYS B CA 1
ATOM 3545 C C . CYS B 1 47 ? -9.211 -4.227 -7.77 1 91.06 47 CYS B C 1
ATOM 3547 O O . CYS B 1 47 ? -8.242 -4.031 -8.5 1 91.06 47 CYS B O 1
ATOM 3549 N N . ARG B 1 48 ? -10.328 -4.691 -8.172 1 85.88 48 ARG B N 1
ATOM 3550 C CA . ARG B 1 48 ? -10.469 -5.223 -9.523 1 85.88 48 ARG B CA 1
ATOM 3551 C C . ARG B 1 48 ? -10.531 -4.098 -10.555 1 85.88 48 ARG B C 1
ATOM 3553 O O . ARG B 1 48 ? -9.977 -4.215 -11.648 1 85.88 48 ARG B O 1
ATOM 3560 N N . ASN B 1 49 ? -11.172 -2.977 -10.211 1 89.12 49 ASN B N 1
ATOM 3561 C CA . ASN B 1 49 ? -11.5 -1.961 -11.203 1 89.12 49 ASN B CA 1
ATOM 3562 C C . ASN B 1 49 ? -10.477 -0.831 -11.219 1 89.12 49 ASN B C 1
ATOM 3564 O O . ASN B 1 49 ? -10.359 -0.105 -12.203 1 89.12 49 ASN B O 1
ATOM 3568 N N . LEU B 1 50 ? -9.852 -0.7 -10.133 1 92.88 50 LEU B N 1
ATOM 3569 C CA . LEU B 1 50 ? -8.992 0.481 -10.062 1 92.88 50 LEU B CA 1
ATOM 3570 C C . LEU B 1 50 ? -7.574 0.103 -9.656 1 92.88 50 LEU B C 1
ATOM 3572 O O . LEU B 1 50 ? -6.613 0.464 -10.336 1 92.88 50 LEU B O 1
ATOM 3576 N N . PHE B 1 51 ? -7.359 -0.629 -8.594 1 95.44 51 PHE B N 1
ATOM 3577 C CA . PHE B 1 51 ? -6.031 -0.894 -8.039 1 95.44 51 PHE B CA 1
ATOM 3578 C C . PHE B 1 51 ? -5.234 -1.804 -8.969 1 95.44 51 PHE B C 1
ATOM 3580 O O . PHE B 1 51 ? -4.074 -1.521 -9.273 1 95.44 51 PHE B O 1
ATOM 3587 N N . LEU B 1 52 ? -5.836 -2.9 -9.406 1 93.31 52 LEU B N 1
ATOM 3588 C CA . LEU B 1 52 ? -5.133 -3.869 -10.242 1 93.31 52 LEU B CA 1
ATOM 3589 C C . LEU B 1 52 ? -4.738 -3.254 -11.578 1 93.31 52 LEU B C 1
ATOM 3591 O O . LEU B 1 52 ? -3.588 -3.371 -12.008 1 93.31 52 LEU B O 1
ATOM 3595 N N . PRO B 1 53 ? -5.652 -2.586 -12.297 1 93.5 53 PRO B N 1
ATOM 3596 C CA . PRO B 1 53 ? -5.246 -1.929 -13.539 1 93.5 53 PRO B CA 1
ATOM 3597 C C . PRO B 1 53 ? -4.094 -0.947 -13.344 1 93.5 53 PRO B C 1
ATOM 3599 O O . PRO B 1 53 ? -3.174 -0.896 -14.164 1 93.5 53 PRO B O 1
ATOM 3602 N N . ALA B 1 54 ? -4.168 -0.153 -12.297 1 95.75 54 ALA B N 1
ATOM 3603 C CA . ALA B 1 54 ? -3.086 0.786 -12 1 95.75 54 ALA B CA 1
ATOM 3604 C C . ALA B 1 54 ? -1.773 0.05 -11.75 1 95.75 54 ALA B C 1
ATOM 3606 O O . ALA B 1 54 ? -0.713 0.489 -12.203 1 95.75 54 ALA B O 1
ATOM 3607 N N . LEU B 1 55 ? -1.864 -1.061 -11.047 1 95.5 55 LEU B N 1
ATOM 3608 C CA . LEU B 1 55 ? -0.691 -1.879 -10.758 1 95.5 55 LEU B CA 1
ATOM 3609 C C . LEU B 1 55 ? -0.1 -2.449 -12.047 1 95.5 55 LEU B C 1
ATOM 3611 O O . LEU B 1 55 ? 1.12 -2.467 -12.219 1 95.5 55 LEU B O 1
ATOM 3615 N N . LEU B 1 56 ? -0.939 -2.904 -12.953 1 95.12 56 LEU B N 1
ATOM 3616 C CA . LEU B 1 56 ? -0.495 -3.445 -14.234 1 95.12 56 LEU B CA 1
ATOM 3617 C C . LEU B 1 56 ? 0.246 -2.389 -15.039 1 95.12 56 LEU B C 1
ATOM 3619 O O . LEU B 1 56 ? 1.336 -2.646 -15.555 1 95.12 56 LEU B O 1
ATOM 3623 N N . ILE B 1 57 ? -0.299 -1.22 -15.102 1 95.88 57 ILE B N 1
ATOM 3624 C CA . ILE B 1 57 ? 0.297 -0.143 -15.883 1 95.88 57 ILE B CA 1
ATOM 3625 C C . ILE B 1 57 ? 1.684 0.188 -15.336 1 95.88 57 ILE B C 1
ATOM 3627 O O . ILE B 1 57 ? 2.643 0.324 -16.094 1 95.88 57 ILE B O 1
ATOM 3631 N N . THR B 1 58 ? 1.832 0.254 -14.047 1 95.12 58 THR B N 1
ATOM 3632 C CA . THR B 1 58 ? 3.084 0.724 -13.461 1 95.12 58 THR B CA 1
ATOM 3633 C C . THR B 1 58 ? 4.117 -0.4 -13.422 1 95.12 58 THR B C 1
ATOM 3635 O O . THR B 1 58 ? 5.277 -0.2 -13.781 1 95.12 58 THR B O 1
ATOM 3638 N N . GLU B 1 59 ? 3.723 -1.614 -13.023 1 94.56 59 GLU B N 1
ATOM 3639 C CA . GLU B 1 59 ? 4.695 -2.68 -12.797 1 94.56 59 GLU B CA 1
ATOM 3640 C C . GLU B 1 59 ? 5.012 -3.422 -14.094 1 94.56 59 GLU B C 1
ATOM 3642 O O . GLU B 1 59 ? 6.16 -3.799 -14.328 1 94.56 59 GLU B O 1
ATOM 3647 N N . VAL B 1 60 ? 4.031 -3.693 -14.914 1 93.56 60 VAL B N 1
ATOM 3648 C CA . VAL B 1 60 ? 4.285 -4.344 -16.188 1 93.56 60 VAL B CA 1
ATOM 3649 C C . VAL B 1 60 ? 4.777 -3.314 -17.203 1 93.56 60 VAL B C 1
ATOM 3651 O O . VAL B 1 60 ? 5.742 -3.561 -17.938 1 93.56 60 VAL B O 1
ATOM 3654 N N . GLY B 1 61 ? 4.191 -2.164 -17.219 1 94 61 GLY B N 1
ATOM 3655 C CA . GLY B 1 61 ? 4.57 -1.128 -18.172 1 94 61 GLY B CA 1
ATOM 3656 C C . GLY B 1 61 ? 6.012 -0.673 -18.016 1 94 61 GLY B C 1
ATOM 3657 O O . GLY B 1 61 ? 6.695 -0.402 -19 1 94 61 GLY B O 1
ATOM 3658 N N . SER B 1 62 ? 6.457 -0.558 -16.797 1 93.19 62 SER B N 1
ATOM 3659 C CA . SER B 1 62 ? 7.801 -0.04 -16.562 1 93.19 62 SER B CA 1
ATOM 3660 C C . SER B 1 62 ? 8.867 -1.055 -16.953 1 93.19 62 SER B C 1
ATOM 3662 O O . SER B 1 62 ? 9.992 -0.681 -17.297 1 93.19 62 SER B O 1
ATOM 3664 N N . GLN B 1 63 ? 8.508 -2.34 -16.922 1 90.19 63 GLN B N 1
ATOM 3665 C CA . GLN B 1 63 ? 9.492 -3.375 -17.203 1 90.19 63 GLN B CA 1
ATOM 3666 C C . GLN B 1 63 ? 9.383 -3.861 -18.656 1 90.19 63 GLN B C 1
ATOM 3668 O O . GLN B 1 63 ? 10.328 -4.449 -19.188 1 90.19 63 GLN B O 1
ATOM 3673 N N . LEU B 1 64 ? 8.227 -3.576 -19.219 1 89.44 64 LEU B N 1
ATOM 3674 C CA . LEU B 1 64 ? 7.957 -4.039 -20.578 1 89.44 64 LEU B CA 1
ATOM 3675 C C . LEU B 1 64 ? 8.523 -3.07 -21.609 1 89.44 64 LEU B C 1
ATOM 3677 O O . LEU B 1 64 ? 7.945 -2.014 -21.859 1 89.44 64 LEU B O 1
ATOM 3681 N N . THR B 1 65 ? 9.68 -3.285 -22.094 1 90.81 65 THR B N 1
ATOM 3682 C CA . THR B 1 65 ? 10.281 -2.51 -23.172 1 90.81 65 THR B CA 1
ATOM 3683 C C . THR B 1 65 ? 10.398 -3.35 -24.438 1 90.81 65 THR B C 1
ATOM 3685 O O . THR B 1 65 ? 10.289 -4.578 -24.391 1 90.81 65 THR B O 1
ATOM 3688 N N . LEU B 1 66 ? 10.648 -2.701 -25.5 1 89.69 66 LEU B N 1
ATOM 3689 C CA . LEU B 1 66 ? 10.805 -3.414 -26.766 1 89.69 66 LEU B CA 1
ATOM 3690 C C . LEU B 1 66 ? 11.992 -4.375 -26.703 1 89.69 66 LEU B C 1
ATOM 3692 O O . LEU B 1 66 ? 11.938 -5.473 -27.266 1 89.69 66 LEU B O 1
ATOM 3696 N N . GLU B 1 67 ? 12.984 -3.977 -25.969 1 87.75 67 GLU B N 1
ATOM 3697 C CA . GLU B 1 67 ? 14.195 -4.785 -25.844 1 87.75 67 GLU B CA 1
ATOM 3698 C C . GLU B 1 67 ? 13.945 -6.023 -24.984 1 87.75 67 GLU B C 1
ATOM 3700 O O . GLU B 1 67 ? 14.578 -7.062 -25.188 1 87.75 67 GLU B O 1
ATOM 3705 N N . ARG B 1 68 ? 12.93 -5.949 -24.094 1 88.62 68 ARG B N 1
ATOM 3706 C CA . ARG B 1 68 ? 12.688 -7.031 -23.141 1 88.62 68 ARG B CA 1
ATOM 3707 C C . ARG B 1 68 ? 11.438 -7.816 -23.516 1 88.62 68 ARG B C 1
ATOM 3709 O O . ARG B 1 68 ? 11.055 -8.75 -22.797 1 88.62 68 ARG B O 1
ATOM 3716 N N . LEU B 1 69 ? 10.844 -7.504 -24.562 1 88.5 69 LEU B N 1
ATOM 3717 C CA . LEU B 1 69 ? 9.594 -8.133 -24.984 1 88.5 69 LEU B CA 1
ATOM 3718 C C . LEU B 1 69 ? 9.75 -9.641 -25.094 1 88.5 69 LEU B C 1
ATOM 3720 O O . LEU B 1 69 ? 8.828 -10.391 -24.797 1 88.5 69 LEU B O 1
ATOM 3724 N N . HIS B 1 70 ? 10.891 -10.102 -25.469 1 88.81 70 HIS B N 1
ATOM 3725 C CA . HIS B 1 70 ? 11.148 -11.516 -25.688 1 88.81 70 HIS B CA 1
ATOM 3726 C C . HIS B 1 70 ? 11.125 -12.281 -24.359 1 88.81 70 HIS B C 1
ATOM 3728 O O . HIS B 1 70 ? 10.867 -13.484 -24.344 1 88.81 70 HIS B O 1
ATOM 3734 N N . GLU B 1 71 ? 11.305 -11.625 -23.266 1 90.31 71 GLU B N 1
ATOM 3735 C CA . GLU B 1 71 ? 11.273 -12.25 -21.953 1 90.31 71 GLU B CA 1
ATOM 3736 C C . GLU B 1 71 ? 9.836 -12.547 -21.516 1 90.31 71 GLU B C 1
ATOM 3738 O O . GLU B 1 71 ? 9.602 -13.391 -20.656 1 90.31 71 GLU B O 1
ATOM 3743 N N . TYR B 1 72 ? 8.914 -11.93 -22.141 1 92.69 72 TYR B N 1
ATOM 3744 C CA . TYR B 1 72 ? 7.527 -12.047 -21.703 1 92.69 72 TYR B CA 1
ATOM 3745 C C . TYR B 1 72 ? 6.77 -13.055 -22.562 1 92.69 72 TYR B C 1
ATOM 3747 O O . TYR B 1 72 ? 5.711 -13.547 -22.156 1 92.69 72 TYR B O 1
ATOM 3755 N N . THR B 1 73 ? 7.301 -13.414 -23.688 1 92.88 73 THR B N 1
ATOM 3756 C CA . THR B 1 73 ? 6.648 -14.359 -24.578 1 92.88 73 THR B CA 1
ATOM 3757 C C . THR B 1 73 ? 6.543 -15.734 -23.922 1 92.88 73 THR B C 1
ATOM 3759 O O . THR B 1 73 ? 5.48 -16.359 -23.953 1 92.88 73 THR B O 1
ATOM 3762 N N . PRO B 1 74 ? 7.613 -16.172 -23.312 1 95.31 74 PRO B N 1
ATOM 3763 C CA . PRO B 1 74 ? 7.496 -17.469 -22.641 1 95.31 74 PRO B CA 1
ATOM 3764 C C . PRO B 1 74 ? 6.457 -17.469 -21.516 1 95.31 74 PRO B C 1
ATOM 3766 O O . PRO B 1 74 ? 5.797 -18.484 -21.281 1 95.31 74 PRO B O 1
ATOM 3769 N N . ILE B 1 75 ? 6.359 -16.359 -20.797 1 96 75 ILE B N 1
ATOM 3770 C CA . ILE B 1 75 ? 5.383 -16.266 -19.719 1 96 75 ILE B CA 1
ATOM 3771 C C . ILE B 1 75 ? 3.969 -16.375 -20.297 1 96 75 ILE B C 1
ATOM 3773 O O . ILE B 1 75 ? 3.125 -17.078 -19.734 1 96 75 ILE B O 1
ATOM 3777 N N . PHE B 1 76 ? 3.766 -15.727 -21.406 1 94.5 76 PHE B N 1
ATOM 3778 C CA . PHE B 1 76 ? 2.469 -15.742 -22.078 1 94.5 76 PHE B CA 1
ATOM 3779 C C . PHE B 1 76 ? 2.092 -17.156 -22.484 1 94.5 76 PHE B C 1
ATOM 3781 O O . PHE B 1 76 ? 0.981 -17.625 -22.219 1 94.5 76 PHE B O 1
ATOM 3788 N N . ILE B 1 77 ? 2.949 -17.828 -23.031 1 96.31 77 ILE B N 1
ATOM 3789 C CA . ILE B 1 77 ? 2.725 -19.188 -23.516 1 96.31 77 ILE B CA 1
ATOM 3790 C C . ILE B 1 77 ? 2.543 -20.125 -22.328 1 96.31 77 ILE B C 1
ATOM 3792 O O . ILE B 1 77 ? 1.639 -20.969 -22.312 1 96.31 77 ILE B O 1
ATOM 3796 N N . TRP B 1 78 ? 3.379 -19.969 -21.328 1 97.44 78 TRP B N 1
ATOM 3797 C CA . TRP B 1 78 ? 3.334 -20.812 -20.141 1 97.44 78 TRP B CA 1
ATOM 3798 C C . TRP B 1 78 ? 2.01 -20.641 -19.406 1 97.44 78 TRP B C 1
ATOM 3800 O O . TRP B 1 78 ? 1.422 -21.625 -18.938 1 97.44 78 TRP B O 1
ATOM 3810 N N . SER B 1 79 ? 1.563 -19.422 -19.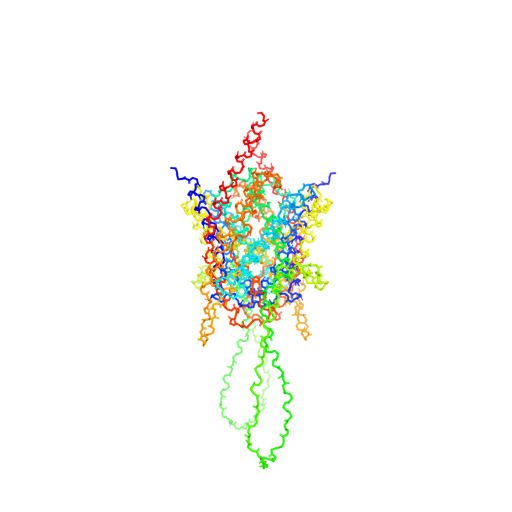297 1 96.62 79 SER B N 1
ATOM 3811 C CA . SER B 1 79 ? 0.312 -19.141 -18.609 1 96.62 79 SER B CA 1
ATOM 3812 C C . SER B 1 79 ? -0.857 -19.875 -19.25 1 96.62 79 SER B C 1
ATOM 3814 O O . SER B 1 79 ? -1.712 -20.438 -18.562 1 96.62 79 SER B O 1
ATOM 3816 N N . ILE B 1 80 ? -0.87 -19.922 -20.531 1 95.94 80 ILE B N 1
ATOM 3817 C CA . ILE B 1 80 ? -1.928 -20.609 -21.266 1 95.94 80 ILE B CA 1
ATOM 3818 C C . ILE B 1 80 ? -1.749 -22.109 -21.141 1 95.94 80 ILE B C 1
ATOM 3820 O O . ILE B 1 80 ? -2.711 -22.844 -20.875 1 95.94 80 ILE B O 1
ATOM 3824 N N . ALA B 1 81 ? -0.565 -22.547 -21.312 1 97.12 81 ALA B N 1
ATOM 3825 C CA . ALA B 1 81 ? -0.258 -23.969 -21.312 1 97.12 81 ALA B CA 1
ATOM 3826 C C . ALA B 1 81 ? -0.623 -24.609 -19.969 1 97.12 81 ALA B C 1
ATOM 3828 O O . ALA B 1 81 ? -1.258 -25.672 -19.938 1 97.12 81 ALA B O 1
ATOM 3829 N N . TYR B 1 82 ? -0.189 -23.984 -18.875 1 96.69 82 TYR B N 1
ATOM 3830 C CA . TYR B 1 82 ? -0.473 -24.641 -17.609 1 96.69 82 TYR B CA 1
ATOM 3831 C C . TYR B 1 82 ? -1.954 -24.547 -17.266 1 96.69 82 TYR B C 1
ATOM 3833 O O . TYR B 1 82 ? -2.5 -25.422 -16.594 1 96.69 82 TYR B O 1
ATOM 3841 N N . ALA B 1 83 ? -2.604 -23.438 -17.688 1 95.19 83 ALA B N 1
ATOM 3842 C CA . ALA B 1 83 ? -4.047 -23.359 -17.5 1 95.19 83 ALA B CA 1
ATOM 3843 C C . ALA B 1 83 ? -4.766 -24.516 -18.203 1 95.19 83 ALA B C 1
ATOM 3845 O O . ALA B 1 83 ? -5.633 -25.156 -17.609 1 95.19 83 ALA B O 1
ATOM 3846 N N . MET B 1 84 ? -4.395 -24.797 -19.422 1 95.81 84 MET B N 1
ATOM 3847 C CA . MET B 1 84 ? -5 -25.891 -20.188 1 95.81 84 MET B CA 1
ATOM 3848 C C . MET B 1 84 ? -4.703 -27.234 -19.562 1 95.81 84 MET B C 1
ATOM 3850 O O . MET B 1 84 ? -5.574 -28.109 -19.5 1 95.81 84 MET B O 1
ATOM 3854 N N . THR B 1 85 ? -3.541 -27.375 -19.172 1 96.94 85 THR B N 1
ATOM 3855 C CA . THR B 1 85 ? -3.16 -28.625 -18.516 1 96.94 85 THR B CA 1
ATOM 3856 C C . THR B 1 85 ? -3.961 -28.828 -17.234 1 96.94 85 THR B C 1
ATOM 3858 O O . THR B 1 85 ? -4.41 -29.938 -16.938 1 96.94 85 THR B O 1
ATOM 3861 N N . MET B 1 86 ? -4.098 -27.75 -16.453 1 96.12 86 MET B N 1
ATOM 3862 C CA . MET B 1 86 ? -4.832 -27.828 -15.195 1 96.12 86 MET B CA 1
ATOM 3863 C C . MET B 1 86 ? -6.312 -28.109 -15.445 1 96.12 86 MET B C 1
ATOM 3865 O O . MET B 1 86 ? -6.961 -28.797 -14.648 1 96.12 86 MET B O 1
ATOM 3869 N N . ILE B 1 87 ? -6.844 -27.594 -16.516 1 94.81 87 ILE B N 1
ATOM 3870 C CA . ILE B 1 87 ? -8.211 -27.922 -16.891 1 94.81 87 ILE B CA 1
ATOM 3871 C C . ILE B 1 87 ? -8.336 -29.422 -17.156 1 94.81 87 ILE B C 1
ATOM 3873 O O . ILE B 1 87 ? -9.266 -30.062 -16.672 1 94.81 87 ILE B O 1
ATOM 3877 N N . ALA B 1 88 ? -7.402 -29.938 -17.891 1 96.31 88 ALA B N 1
ATOM 3878 C CA . ALA B 1 88 ? -7.402 -31.375 -18.203 1 96.31 88 ALA B CA 1
ATOM 3879 C C . ALA B 1 88 ? -7.32 -32.219 -16.922 1 96.31 88 ALA B C 1
ATOM 3881 O O . ALA B 1 88 ? -8.047 -33.188 -16.766 1 96.31 88 ALA B O 1
ATOM 3882 N N . ILE B 1 89 ? -6.48 -31.781 -16.047 1 96.19 89 ILE B N 1
ATOM 3883 C CA . ILE B 1 89 ? -6.324 -32.5 -14.773 1 96.19 89 ILE B CA 1
ATOM 3884 C C . ILE B 1 89 ? -7.609 -32.375 -13.953 1 96.19 89 ILE B C 1
ATOM 3886 O O . ILE B 1 89 ? -8.047 -33.344 -13.336 1 96.19 89 ILE B O 1
ATOM 3890 N N . GLY B 1 90 ? -8.148 -31.188 -13.938 1 94.31 90 GLY B N 1
ATOM 3891 C CA . GLY B 1 90 ? -9.414 -30.984 -13.25 1 94.31 90 GLY B CA 1
ATOM 3892 C C . GLY B 1 90 ? -10.531 -31.859 -13.789 1 94.31 90 GLY B C 1
ATOM 3893 O O . GLY B 1 90 ? -11.289 -32.469 -13.023 1 94.31 90 GLY B O 1
ATOM 3894 N N . GLU B 1 91 ? -10.641 -32 -15.094 1 94 91 GLU B N 1
ATOM 3895 C CA . GLU B 1 91 ? -11.648 -32.844 -15.727 1 94 91 GLU B CA 1
ATOM 3896 C C . GLU B 1 91 ? -11.438 -34.312 -15.383 1 94 91 GLU B C 1
ATOM 3898 O O . GLU B 1 91 ? -12.398 -35.062 -15.156 1 94 91 GLU B O 1
ATOM 3903 N N . MET B 1 92 ? -10.234 -34.656 -15.398 1 95.69 92 MET B N 1
ATOM 3904 C CA . MET B 1 92 ? -9.906 -36.031 -15.031 1 95.69 92 MET B CA 1
ATOM 3905 C C . MET B 1 92 ? -10.281 -36.312 -13.578 1 95.69 92 MET B C 1
ATOM 3907 O O . MET B 1 92 ? -10.766 -37.406 -13.258 1 95.69 92 MET B O 1
ATOM 3911 N N . ALA B 1 93 ? -10.078 -35.344 -12.719 1 94.5 93 ALA B N 1
ATOM 3912 C CA . ALA B 1 93 ? -10.406 -35.5 -11.305 1 94.5 93 ALA B CA 1
ATOM 3913 C C . ALA B 1 93 ? -11.906 -35.656 -11.102 1 94.5 93 ALA B C 1
ATOM 3915 O O . ALA B 1 93 ? -12.352 -36.406 -10.242 1 94.5 93 ALA B O 1
ATOM 3916 N N . VAL B 1 94 ? -12.641 -34.875 -11.844 1 92.38 94 VAL B N 1
ATOM 3917 C CA . VAL B 1 94 ? -14.094 -34.969 -11.758 1 92.38 94 VAL B CA 1
ATOM 3918 C C . VAL B 1 94 ? -14.539 -36.375 -12.133 1 92.38 94 VAL B C 1
ATOM 3920 O O . VAL B 1 94 ? -15.398 -36.969 -11.477 1 92.38 94 VAL B O 1
ATOM 3923 N N . LYS B 1 95 ? -13.977 -37 -13.125 1 93.12 95 LYS B N 1
ATOM 3924 C CA . LYS B 1 95 ? -14.352 -38.312 -13.625 1 93.12 95 LYS B CA 1
ATOM 3925 C C . LYS B 1 95 ? -13.859 -39.438 -12.688 1 93.12 95 LYS B C 1
ATOM 3927 O O . LYS B 1 95 ? -14.594 -40.375 -12.383 1 93.12 95 LYS B O 1
ATOM 3932 N N . LEU B 1 96 ? -12.656 -39.25 -12.234 1 94.5 96 LEU B N 1
ATOM 3933 C CA . LEU B 1 96 ? -12.016 -40.312 -11.477 1 94.5 96 LEU B CA 1
ATOM 3934 C C . LEU B 1 96 ? -12.484 -40.312 -10.023 1 94.5 96 LEU B C 1
ATOM 3936 O O . LEU B 1 96 ? -12.633 -41.375 -9.414 1 94.5 96 LEU B O 1
ATOM 3940 N N . PHE B 1 97 ? -12.703 -39.125 -9.43 1 94.31 97 PHE B N 1
ATOM 3941 C CA . PHE B 1 97 ? -12.969 -39.031 -8 1 94.31 97 PHE B CA 1
ATOM 3942 C C . PHE B 1 97 ? -14.398 -38.562 -7.742 1 94.31 97 PHE B C 1
ATOM 3944 O O . PHE B 1 97 ? -14.797 -38.375 -6.59 1 94.31 97 PHE B O 1
ATOM 3951 N N . GLN B 1 98 ? -15.195 -38.25 -8.727 1 91.56 98 GLN B N 1
ATOM 3952 C CA . GLN B 1 98 ? -16.609 -37.875 -8.648 1 91.56 98 GLN B CA 1
ATOM 3953 C C . GLN B 1 98 ? -16.781 -36.625 -7.801 1 91.56 98 GLN B C 1
ATOM 3955 O O . GLN B 1 98 ? -17.625 -36.594 -6.895 1 91.56 98 GLN B O 1
ATOM 3960 N N . VAL B 1 99 ? -15.922 -35.688 -8.023 1 90.56 99 VAL B N 1
ATOM 3961 C CA . VAL B 1 99 ? -16.016 -34.406 -7.336 1 90.56 99 VAL B CA 1
ATOM 3962 C C . VAL B 1 99 ? -16.859 -33.438 -8.148 1 90.56 99 VAL B C 1
ATOM 3964 O O . VAL B 1 99 ? -17.078 -33.656 -9.352 1 90.56 99 VAL B O 1
ATOM 3967 N N . PRO B 1 100 ? -17.438 -32.469 -7.492 1 85.38 100 PRO B N 1
ATOM 3968 C CA . PRO B 1 100 ? -18.281 -31.516 -8.211 1 85.38 100 PRO B CA 1
ATOM 3969 C C . PRO B 1 100 ? -17.531 -30.781 -9.328 1 85.38 100 PRO B C 1
ATOM 3971 O O . PRO B 1 100 ? -16.312 -30.625 -9.25 1 85.38 100 PRO B O 1
ATOM 3974 N N . ARG B 1 101 ? -18.25 -30.312 -10.258 1 85.06 101 ARG B N 1
ATOM 3975 C CA . ARG B 1 101 ? -17.703 -29.703 -11.461 1 85.06 101 ARG B CA 1
ATOM 3976 C C . ARG B 1 101 ? -16.953 -28.422 -11.141 1 85.06 101 ARG B C 1
ATOM 3978 O O . ARG B 1 101 ? -16 -28.062 -11.836 1 85.06 101 ARG B O 1
ATOM 3985 N N . TRP B 1 102 ? -17.359 -27.734 -10.125 1 83.5 102 TRP B N 1
ATOM 3986 C CA . TRP B 1 102 ? -16.688 -26.469 -9.766 1 83.5 102 TRP B CA 1
ATOM 3987 C C . TRP B 1 102 ? -15.258 -26.719 -9.32 1 83.5 102 TRP B C 1
ATOM 3989 O O . TRP B 1 102 ? -14.453 -25.797 -9.242 1 83.5 102 TRP B O 1
ATOM 3999 N N . THR B 1 103 ? -14.93 -28 -9.117 1 88.62 103 THR B N 1
ATOM 4000 C CA . THR B 1 103 ? -13.562 -28.375 -8.766 1 88.62 103 THR B CA 1
ATOM 4001 C C . THR B 1 103 ? -12.602 -28.062 -9.914 1 88.62 103 THR B C 1
ATOM 4003 O O . THR B 1 103 ? -11.438 -27.734 -9.68 1 88.62 103 THR B O 1
ATOM 4006 N N . VAL B 1 104 ? -13.109 -28.109 -11.117 1 91 104 VAL B N 1
ATOM 4007 C CA . VAL B 1 104 ? -12.266 -27.828 -12.281 1 91 104 VAL B CA 1
ATOM 4008 C C . VAL B 1 104 ? -11.797 -26.375 -12.242 1 91 104 VAL B C 1
ATOM 4010 O O . VAL B 1 104 ? -10.617 -26.094 -12.453 1 91 104 VAL B O 1
ATOM 4013 N N . VAL B 1 105 ? -12.688 -25.5 -11.883 1 88.5 105 VAL B N 1
ATOM 4014 C CA . VAL B 1 105 ? -12.375 -24.078 -11.82 1 88.5 105 VAL B CA 1
ATOM 4015 C C . VAL B 1 105 ? -11.422 -23.812 -10.648 1 88.5 105 VAL B C 1
ATOM 4017 O O . VAL B 1 105 ? -10.477 -23.031 -10.773 1 88.5 105 VAL B O 1
ATOM 4020 N N . ALA B 1 106 ? -11.648 -24.484 -9.578 1 89.88 106 ALA B N 1
ATOM 4021 C CA . ALA B 1 106 ? -10.828 -24.312 -8.383 1 89.88 106 ALA B CA 1
ATOM 4022 C C . ALA B 1 106 ? -9.406 -24.797 -8.609 1 89.88 106 ALA B C 1
ATOM 4024 O O . ALA B 1 106 ? -8.453 -24.219 -8.078 1 89.88 106 ALA B O 1
ATOM 4025 N N . VAL B 1 107 ? -9.289 -25.812 -9.422 1 92.75 107 VAL B N 1
ATOM 4026 C CA . VAL B 1 107 ? -7.984 -26.406 -9.695 1 92.75 107 VAL B CA 1
ATOM 4027 C C . VAL B 1 107 ? -7.258 -25.594 -10.758 1 92.75 107 VAL B C 1
ATOM 4029 O O . VAL B 1 107 ? -6.027 -25.484 -10.75 1 92.75 107 VAL B O 1
ATOM 4032 N N . THR B 1 108 ? -7.988 -24.984 -11.609 1 92.62 108 THR B N 1
ATOM 4033 C CA . THR B 1 108 ? -7.41 -24.328 -12.773 1 92.62 108 THR B CA 1
ATOM 4034 C C . THR B 1 108 ? -6.922 -22.922 -12.414 1 92.62 108 THR B C 1
ATOM 4036 O O . THR B 1 108 ? -5.809 -22.531 -12.773 1 92.62 108 THR B O 1
ATOM 4039 N N . PHE B 1 109 ? -7.742 -22.188 -11.672 1 90.88 109 PHE B N 1
ATOM 4040 C CA . PHE B 1 109 ? -7.449 -20.766 -11.469 1 90.88 109 PHE B CA 1
ATOM 4041 C C . PHE B 1 109 ? -7.035 -20.5 -10.023 1 90.88 109 PHE B C 1
ATOM 4043 O O . PHE B 1 109 ? -7.809 -20.734 -9.102 1 90.88 109 PHE B O 1
ATOM 4050 N N . ASN B 1 110 ? -5.828 -20.078 -9.867 1 91.75 110 ASN B N 1
ATOM 4051 C CA . ASN B 1 110 ? -5.297 -19.766 -8.539 1 91.75 110 ASN B CA 1
ATOM 4052 C C . ASN B 1 110 ? -5.066 -18.266 -8.375 1 91.75 110 ASN B C 1
ATOM 4054 O O . ASN B 1 110 ? -5.293 -17.484 -9.297 1 91.75 110 ASN B O 1
ATOM 4058 N N . ASN B 1 111 ? -4.738 -17.859 -7.16 1 88.81 111 ASN B N 1
ATOM 4059 C CA . ASN B 1 111 ? -4.32 -16.484 -6.895 1 88.81 111 ASN B CA 1
ATOM 4060 C C . ASN B 1 111 ? -2.965 -16.172 -7.527 1 88.81 111 ASN B C 1
ATOM 4062 O O . ASN B 1 111 ? -1.931 -16.625 -7.031 1 88.81 111 ASN B O 1
ATOM 4066 N N . THR B 1 112 ? -3.008 -15.367 -8.539 1 90.19 112 THR B N 1
ATOM 4067 C CA . THR B 1 112 ? -1.814 -15.219 -9.359 1 90.19 112 THR B CA 1
ATOM 4068 C C . THR B 1 112 ? -1.13 -13.883 -9.078 1 90.19 112 THR B C 1
ATOM 4070 O O . THR B 1 112 ? -0.046 -13.609 -9.602 1 90.19 112 THR B O 1
ATOM 4073 N N . VAL B 1 113 ? -1.722 -13.023 -8.258 1 90.75 113 VAL B N 1
ATOM 4074 C CA . VAL B 1 113 ? -1.131 -11.695 -8.125 1 90.75 113 VAL B CA 1
ATOM 4075 C C . VAL B 1 113 ? -0.68 -11.477 -6.684 1 90.75 113 VAL B C 1
ATOM 4077 O O . VAL B 1 113 ? 0.511 -11.57 -6.379 1 90.75 113 VAL B O 1
ATOM 4080 N N . SER B 1 114 ? -1.614 -11.398 -5.789 1 90.94 114 SER B N 1
ATOM 4081 C CA . SER B 1 114 ? -1.323 -10.953 -4.43 1 90.94 114 SER B CA 1
ATOM 4082 C C . SER B 1 114 ? -0.452 -11.961 -3.691 1 90.94 114 SER B C 1
ATOM 4084 O O . SER B 1 114 ? 0.526 -11.594 -3.041 1 90.94 114 SER B O 1
ATOM 4086 N N . LEU B 1 115 ? -0.756 -13.227 -3.902 1 91.06 115 LEU B N 1
ATOM 4087 C CA . LEU B 1 115 ? -0.065 -14.242 -3.123 1 91.06 115 LEU B CA 1
ATOM 4088 C C . LEU B 1 115 ? 1.398 -14.352 -3.541 1 91.06 115 LEU B C 1
ATOM 4090 O O . LEU B 1 115 ? 2.299 -14.188 -2.713 1 91.06 115 LEU B O 1
ATOM 4094 N N . PRO B 1 116 ? 1.688 -14.555 -4.777 1 92.81 116 PRO B N 1
ATOM 4095 C CA . PRO B 1 116 ? 3.1 -14.703 -5.137 1 92.81 116 PRO B CA 1
ATOM 4096 C C . PRO B 1 116 ? 3.904 -13.43 -4.898 1 92.81 116 PRO B C 1
ATOM 4098 O O . PRO B 1 116 ? 5.086 -13.492 -4.547 1 92.81 116 PRO B O 1
ATOM 4101 N N . ILE B 1 117 ? 3.283 -12.297 -5.078 1 94 117 ILE B N 1
ATOM 4102 C CA . ILE B 1 117 ? 4.008 -11.039 -4.906 1 94 117 ILE B CA 1
ATOM 4103 C C . ILE B 1 117 ? 4.316 -10.812 -3.43 1 94 117 ILE B C 1
ATOM 4105 O O . ILE B 1 117 ? 5.445 -10.469 -3.068 1 94 117 ILE B O 1
ATOM 4109 N N . LEU B 1 118 ? 3.373 -11.016 -2.562 1 92.38 118 LEU B N 1
ATOM 4110 C CA . LEU B 1 118 ? 3.605 -10.875 -1.129 1 92.38 118 LEU B CA 1
ATOM 4111 C C . LEU B 1 118 ? 4.602 -11.922 -0.633 1 92.38 118 LEU B C 1
ATOM 4113 O O . LEU B 1 118 ? 5.445 -11.625 0.216 1 92.38 118 LEU B O 1
ATOM 4117 N N . LEU B 1 119 ? 4.426 -13.07 -1.208 1 91.81 119 LEU B N 1
ATOM 4118 C CA . LEU B 1 119 ? 5.348 -14.148 -0.857 1 91.81 119 LEU B CA 1
ATOM 4119 C C . LEU B 1 119 ? 6.777 -13.781 -1.245 1 91.81 119 LEU B C 1
ATOM 4121 O O . LEU B 1 119 ? 7.703 -13.953 -0.447 1 91.81 119 LEU B O 1
ATOM 4125 N N . THR B 1 120 ? 6.961 -13.336 -2.387 1 92.06 120 THR B N 1
ATOM 4126 C CA . THR B 1 120 ? 8.273 -12.945 -2.883 1 92.06 120 THR B CA 1
ATOM 4127 C C . THR B 1 120 ? 8.852 -11.805 -2.051 1 92.06 120 THR B C 1
ATOM 4129 O O . THR B 1 120 ? 10.047 -11.805 -1.739 1 92.06 120 THR B O 1
ATOM 4132 N N . ARG B 1 121 ? 8.031 -10.875 -1.708 1 90 121 ARG B N 1
ATOM 4133 C CA . ARG B 1 121 ? 8.477 -9.758 -0.877 1 90 121 ARG B CA 1
ATOM 4134 C C . ARG B 1 121 ? 8.953 -10.25 0.487 1 90 121 ARG B C 1
ATOM 4136 O O . ARG B 1 121 ? 9.961 -9.766 1.007 1 90 121 ARG B O 1
ATOM 4143 N N . SER B 1 122 ? 8.242 -11.141 1.047 1 88.81 122 SER B N 1
ATOM 4144 C CA . SER B 1 122 ? 8.625 -11.711 2.334 1 88.81 122 SER B CA 1
ATOM 4145 C C . SER B 1 122 ? 9.922 -12.508 2.221 1 88.81 122 SER B C 1
ATOM 4147 O O . SER B 1 122 ? 10.75 -12.492 3.139 1 88.81 122 SER B O 1
ATOM 4149 N N . LEU B 1 123 ? 10.125 -13.172 1.114 1 88.81 123 LEU B N 1
ATOM 4150 C CA . LEU B 1 123 ? 11.328 -13.961 0.889 1 88.81 123 LEU B CA 1
ATOM 4151 C C . LEU B 1 123 ? 12.555 -13.062 0.758 1 88.81 123 LEU B C 1
ATOM 4153 O O . LEU B 1 123 ? 13.664 -13.453 1.122 1 88.81 123 LEU B O 1
ATOM 4157 N N . LEU B 1 124 ? 12.336 -11.867 0.216 1 84.31 124 LEU B N 1
ATOM 4158 C CA . LEU B 1 124 ? 13.414 -10.898 0.119 1 84.31 124 LEU B CA 1
ATOM 4159 C C . LEU B 1 124 ? 13.953 -10.539 1.501 1 84.31 124 LEU B C 1
ATOM 4161 O O . LEU B 1 124 ? 15.164 -10.375 1.675 1 84.31 124 LEU B O 1
ATOM 4165 N N . GLU B 1 125 ? 13.047 -10.492 2.426 1 81.06 125 GLU B N 1
ATOM 4166 C CA . GLU B 1 125 ? 13.422 -10.125 3.787 1 81.06 125 GLU B CA 1
ATOM 4167 C C . GLU B 1 125 ? 14.25 -11.219 4.449 1 81.06 125 GLU B C 1
ATOM 4169 O O . GLU B 1 125 ? 15 -10.953 5.391 1 81.06 125 GLU B O 1
ATOM 4174 N N . THR B 1 126 ? 14.094 -12.422 3.99 1 82.31 126 THR B N 1
ATOM 4175 C CA . THR B 1 126 ? 14.859 -13.539 4.531 1 82.31 126 THR B CA 1
ATOM 4176 C C . THR B 1 126 ? 16.25 -13.578 3.926 1 82.31 126 THR B C 1
ATOM 4178 O O . THR B 1 126 ? 17.156 -14.203 4.484 1 82.31 126 THR B O 1
ATOM 4181 N N . GLY B 1 127 ? 16.453 -13.062 2.709 1 82 127 GLY B N 1
ATOM 4182 C CA . GLY B 1 127 ? 17.734 -13.047 2.029 1 82 127 GLY B CA 1
ATOM 4183 C C . GLY B 1 127 ? 17.984 -14.281 1.184 1 82 127 GLY B C 1
ATOM 4184 O O . GLY B 1 127 ? 19.016 -14.391 0.516 1 82 127 GLY B O 1
ATOM 4185 N N . ILE B 1 128 ? 17.062 -15.172 1.112 1 83.5 128 ILE B N 1
ATOM 4186 C CA . ILE B 1 128 ? 17.312 -16.453 0.455 1 83.5 128 ILE B CA 1
ATOM 4187 C C . ILE B 1 128 ? 17.328 -16.266 -1.06 1 83.5 128 ILE B C 1
ATOM 4189 O O . ILE B 1 128 ? 17.859 -17.094 -1.792 1 83.5 128 ILE B O 1
ATOM 4193 N N . LEU B 1 129 ? 16.766 -15.125 -1.539 1 86.31 129 LEU B N 1
ATOM 4194 C CA . LEU B 1 129 ? 16.656 -14.898 -2.979 1 86.31 129 LEU B CA 1
ATOM 4195 C C . LEU B 1 129 ? 17.922 -14.219 -3.508 1 86.31 129 LEU B C 1
ATOM 4197 O O . LEU B 1 129 ? 18.047 -13.984 -4.711 1 86.31 129 LEU B O 1
ATOM 4201 N N . THR B 1 130 ? 18.859 -13.898 -2.668 1 85.62 130 THR B N 1
ATOM 4202 C CA . THR B 1 130 ? 20.062 -13.172 -3.066 1 85.62 130 THR B CA 1
ATOM 4203 C C . THR B 1 130 ? 20.875 -13.984 -4.07 1 85.62 130 THR B C 1
ATOM 4205 O O . THR B 1 130 ? 21.562 -13.414 -4.926 1 85.62 130 THR B O 1
ATOM 4208 N N . GLY B 1 131 ? 20.797 -15.281 -4.016 1 85.12 131 GLY B N 1
ATOM 4209 C CA . GLY B 1 131 ? 21.562 -16.141 -4.898 1 85.12 131 GLY B CA 1
ATOM 4210 C C . GLY B 1 131 ? 21.109 -16.062 -6.348 1 85.12 131 GLY B C 1
ATOM 4211 O O . GLY B 1 131 ? 21.891 -16.328 -7.262 1 85.12 131 GLY B O 1
ATOM 4212 N N . ILE B 1 132 ? 19.859 -15.617 -6.535 1 89 132 ILE B N 1
ATOM 4213 C CA . ILE B 1 132 ? 19.344 -15.602 -7.902 1 89 132 ILE B CA 1
ATOM 4214 C C . ILE B 1 132 ? 19.125 -14.156 -8.352 1 89 132 ILE B C 1
ATOM 4216 O O . ILE B 1 132 ? 18.75 -13.906 -9.5 1 89 132 ILE B O 1
ATOM 4220 N N . ALA B 1 133 ? 19.25 -13.055 -7.523 1 87 133 ALA B N 1
ATOM 4221 C CA . ALA B 1 133 ? 18.922 -11.656 -7.793 1 87 133 ALA B CA 1
ATOM 4222 C C . ALA B 1 133 ? 20.062 -10.953 -8.523 1 87 133 ALA B C 1
ATOM 4224 O O . ALA B 1 133 ? 19.906 -9.812 -8.969 1 87 133 ALA B O 1
ATOM 4225 N N . ASP B 1 134 ? 21.094 -11.547 -8.938 1 81.38 134 ASP B N 1
ATOM 4226 C CA . ASP B 1 134 ? 22.219 -10.992 -9.68 1 81.38 134 ASP B CA 1
ATOM 4227 C C . ASP B 1 134 ? 22.703 -9.688 -9.047 1 81.38 134 ASP B C 1
ATOM 4229 O O . ASP B 1 134 ? 22.828 -8.672 -9.734 1 81.38 134 ASP B O 1
ATOM 4233 N N . GLY B 1 135 ? 22.766 -9.461 -7.703 1 80.25 135 GLY B N 1
ATOM 4234 C CA . GLY B 1 135 ? 23.375 -8.336 -7.023 1 80.25 135 GLY B CA 1
ATOM 4235 C C . GLY B 1 135 ? 22.375 -7.266 -6.617 1 80.25 135 GLY B C 1
ATOM 4236 O O . GLY B 1 135 ? 22.641 -6.488 -5.699 1 80.25 135 GLY B O 1
ATOM 4237 N N . ASN B 1 136 ? 21.281 -7.105 -7.375 1 85.19 136 ASN B N 1
ATOM 4238 C CA . ASN B 1 136 ? 20.281 -6.105 -7.043 1 85.19 136 ASN B CA 1
ATOM 4239 C C . ASN B 1 136 ? 18.938 -6.75 -6.711 1 85.19 136 ASN B C 1
ATOM 4241 O O . ASN B 1 136 ? 18.125 -7 -7.605 1 85.19 136 ASN B O 1
ATOM 4245 N N . VAL B 1 137 ? 18.688 -6.848 -5.492 1 84.62 137 VAL B N 1
ATOM 4246 C CA . VAL B 1 137 ? 17.531 -7.582 -4.996 1 84.62 137 VAL B CA 1
ATOM 4247 C C . VAL B 1 137 ? 16.25 -6.801 -5.312 1 84.62 137 VAL B C 1
ATOM 4249 O O . VAL B 1 137 ? 15.227 -7.391 -5.672 1 84.62 137 VAL B O 1
ATOM 4252 N N . GLU B 1 138 ? 16.281 -5.52 -5.238 1 83.25 138 GLU B N 1
ATOM 4253 C CA . GLU B 1 138 ? 15.109 -4.699 -5.52 1 83.25 138 GLU B CA 1
ATOM 4254 C C . GLU B 1 138 ? 14.719 -4.781 -6.992 1 83.25 138 GLU B C 1
ATOM 4256 O O . GLU B 1 138 ? 13.531 -4.848 -7.324 1 83.25 138 GLU B O 1
ATOM 4261 N N . ALA B 1 139 ? 15.727 -4.777 -7.809 1 87.31 139 ALA B N 1
ATOM 4262 C CA . ALA B 1 139 ? 15.461 -4.906 -9.242 1 87.31 139 ALA B CA 1
ATOM 4263 C C . ALA B 1 139 ? 14.875 -6.277 -9.57 1 87.31 139 ALA B C 1
ATOM 4265 O O . ALA B 1 139 ? 13.984 -6.391 -10.406 1 87.31 139 ALA B O 1
ATOM 4266 N N . ALA B 1 140 ? 15.414 -7.297 -8.938 1 90.31 140 ALA B N 1
ATOM 4267 C CA . ALA B 1 140 ? 14.898 -8.656 -9.117 1 90.31 140 ALA B CA 1
ATOM 4268 C C . ALA B 1 140 ? 13.438 -8.75 -8.68 1 90.31 140 ALA B C 1
ATOM 4270 O O . ALA B 1 140 ? 12.633 -9.414 -9.336 1 90.31 140 ALA B O 1
ATOM 4271 N N . MET B 1 141 ? 13.078 -8.062 -7.625 1 90.06 141 MET B N 1
ATOM 4272 C CA . MET B 1 141 ? 11.703 -8.047 -7.121 1 90.06 141 MET B CA 1
ATOM 4273 C C . MET B 1 141 ? 10.773 -7.363 -8.117 1 90.06 141 MET B C 1
ATOM 4275 O O . MET B 1 141 ? 9.656 -7.828 -8.352 1 90.06 141 MET B O 1
ATOM 4279 N N . ARG B 1 142 ? 11.219 -6.32 -8.703 1 90.5 142 ARG B N 1
ATOM 4280 C CA . ARG B 1 142 ? 10.414 -5.602 -9.688 1 90.5 142 ARG B CA 1
ATOM 4281 C C . ARG B 1 142 ? 10.172 -6.457 -10.93 1 90.5 142 ARG B C 1
ATOM 4283 O O . ARG B 1 142 ? 9.07 -6.473 -11.469 1 90.5 142 ARG B O 1
ATOM 4290 N N . ARG B 1 143 ? 11.18 -7.172 -11.328 1 92.5 143 ARG B N 1
ATOM 4291 C CA . ARG B 1 143 ? 11.039 -8.07 -12.469 1 92.5 143 ARG B CA 1
ATOM 4292 C C . ARG B 1 143 ? 10.062 -9.203 -12.156 1 92.5 143 ARG B C 1
ATOM 4294 O O . ARG B 1 143 ? 9.156 -9.484 -12.945 1 92.5 143 ARG B O 1
ATOM 4301 N N . ALA B 1 144 ? 10.273 -9.805 -11.023 1 94.38 144 ALA B N 1
ATOM 4302 C CA . ALA B 1 144 ? 9.391 -10.898 -10.625 1 94.38 144 ALA B CA 1
ATOM 4303 C C . ALA B 1 144 ? 7.941 -10.43 -10.57 1 94.38 144 ALA B C 1
ATOM 4305 O O . ALA B 1 144 ? 7.039 -11.125 -11.047 1 94.38 144 ALA B O 1
ATOM 4306 N N . THR B 1 145 ? 7.77 -9.266 -9.992 1 94.62 145 THR B N 1
ATOM 4307 C CA . THR B 1 145 ? 6.43 -8.695 -9.898 1 94.62 145 THR B CA 1
ATOM 4308 C C . THR B 1 145 ? 5.816 -8.523 -11.289 1 94.62 145 THR B C 1
ATOM 4310 O O . THR B 1 145 ? 4.656 -8.883 -11.508 1 94.62 145 THR B O 1
ATOM 4313 N N . SER B 1 146 ? 6.605 -8.016 -12.172 1 95.12 146 SER B N 1
ATOM 4314 C CA . SER B 1 146 ? 6.129 -7.82 -13.539 1 95.12 146 SER B CA 1
ATOM 4315 C C . SER B 1 146 ? 5.793 -9.148 -14.195 1 95.12 146 SER B C 1
ATOM 4317 O O . SER B 1 146 ? 4.805 -9.25 -14.93 1 95.12 146 SER B O 1
ATOM 4319 N N . TYR B 1 147 ? 6.559 -10.188 -13.961 1 96.12 147 TYR B N 1
ATOM 4320 C CA . TYR B 1 147 ? 6.305 -11.508 -14.516 1 96.12 147 TYR B CA 1
ATOM 4321 C C . TYR B 1 147 ? 5.012 -12.094 -13.961 1 96.12 147 TYR B C 1
ATOM 4323 O O . TYR B 1 147 ? 4.191 -12.625 -14.719 1 96.12 147 TYR B O 1
ATOM 4331 N N . PHE B 1 148 ? 4.836 -11.984 -12.688 1 96.38 148 PHE B N 1
ATOM 4332 C CA . PHE B 1 148 ? 3.619 -12.484 -12.062 1 96.38 148 PHE B CA 1
ATOM 4333 C C . PHE B 1 148 ? 2.395 -11.75 -12.594 1 96.38 148 PHE B C 1
ATOM 4335 O O . PHE B 1 148 ? 1.339 -12.359 -12.797 1 96.38 148 PHE B O 1
ATOM 4342 N N . LEU B 1 149 ? 2.604 -10.484 -12.766 1 94.81 149 LEU B N 1
ATOM 4343 C CA . LEU B 1 149 ? 1.477 -9.688 -13.234 1 94.81 149 LEU B CA 1
ATOM 4344 C C . LEU B 1 149 ? 1.121 -10.047 -14.672 1 94.81 149 LEU B C 1
ATOM 4346 O O . LEU B 1 149 ? -0.056 -10.07 -15.039 1 94.81 149 LEU B O 1
ATOM 4350 N N . MET B 1 150 ? 2.086 -10.297 -15.484 1 94.12 150 MET B N 1
ATOM 4351 C CA . MET B 1 150 ? 1.816 -10.758 -16.844 1 94.12 150 MET B CA 1
ATOM 4352 C C . MET B 1 150 ? 1.062 -12.086 -16.828 1 94.12 150 MET B C 1
ATOM 4354 O O . MET B 1 150 ? 0.098 -12.266 -17.578 1 94.12 150 MET B O 1
ATOM 4358 N N . ASN B 1 151 ? 1.52 -12.938 -16.047 1 95.5 151 ASN B N 1
ATOM 4359 C CA . ASN B 1 151 ? 0.812 -14.203 -15.859 1 95.5 151 ASN B CA 1
ATOM 4360 C C . ASN B 1 151 ? -0.625 -13.977 -15.391 1 95.5 151 ASN B C 1
ATOM 4362 O O . ASN B 1 151 ? -1.547 -14.633 -15.883 1 95.5 151 ASN B O 1
ATOM 4366 N N . SER B 1 152 ? -0.746 -13.141 -14.438 1 92.44 152 SER B N 1
ATOM 4367 C CA . SER B 1 152 ? -2.066 -12.852 -13.883 1 92.44 152 SER B CA 1
ATOM 4368 C C . SER B 1 152 ? -2.992 -12.266 -14.945 1 92.44 152 SER B C 1
ATOM 4370 O O . SER B 1 152 ? -4.195 -12.539 -14.945 1 92.44 152 SER B O 1
ATOM 4372 N N . PHE B 1 153 ? -2.436 -11.422 -15.719 1 90.81 153 PHE B N 1
ATOM 4373 C CA . PHE B 1 153 ? -3.209 -10.828 -16.797 1 90.81 153 PHE B CA 1
ATOM 4374 C C . PHE B 1 153 ? -3.793 -11.906 -17.703 1 90.81 153 PHE B C 1
ATOM 4376 O O . PHE B 1 153 ? -4.996 -11.906 -17.984 1 90.81 153 PHE B O 1
ATOM 4383 N N . VAL B 1 154 ? -3 -12.812 -18.125 1 91.5 154 VAL B N 1
ATOM 4384 C CA . VAL B 1 154 ? -3.439 -13.891 -19 1 91.5 154 VAL B CA 1
ATOM 4385 C C . VAL B 1 154 ? -4.438 -14.781 -18.266 1 91.5 154 VAL B C 1
ATOM 4387 O O . VAL B 1 154 ? -5.484 -15.133 -18.812 1 91.5 154 VAL B O 1
ATOM 4390 N N . SER B 1 155 ? -4.09 -15.102 -17.078 1 91.19 155 SER B N 1
ATOM 4391 C CA . SER B 1 155 ? -4.945 -15.961 -16.281 1 91.19 155 SER B CA 1
ATOM 4392 C C . SER B 1 155 ? -6.332 -15.352 -16.094 1 91.19 155 SER B C 1
ATOM 4394 O O . SER B 1 155 ? -7.34 -16.062 -16.141 1 91.19 155 SER B O 1
ATOM 4396 N N . LYS B 1 156 ? -6.43 -14.102 -15.859 1 85.69 156 LYS B N 1
ATOM 4397 C CA . LYS B 1 156 ? -7.711 -13.438 -15.648 1 85.69 156 LYS B CA 1
ATOM 4398 C C . LYS B 1 156 ? -8.531 -13.398 -16.938 1 85.69 156 LYS B C 1
ATOM 4400 O O . LYS B 1 156 ? -9.758 -13.539 -16.891 1 85.69 156 LYS B O 1
ATOM 4405 N N . VAL B 1 157 ? -7.855 -13.156 -17.984 1 84.19 157 VAL B N 1
ATOM 4406 C CA . VAL B 1 157 ? -8.547 -13.195 -19.266 1 84.19 157 VAL B CA 1
ATOM 4407 C C . VAL B 1 157 ? -9.133 -14.586 -19.5 1 84.19 157 VAL B C 1
ATOM 4409 O O . VAL B 1 157 ? -10.297 -14.727 -19.891 1 84.19 157 VAL B O 1
ATOM 4412 N N . LEU B 1 158 ? -8.406 -15.586 -19.156 1 86.31 158 LEU B N 1
ATOM 4413 C CA . LEU B 1 158 ? -8.867 -16.969 -19.312 1 86.31 158 LEU B CA 1
ATOM 4414 C C . LEU B 1 158 ? -10 -17.266 -18.344 1 86.31 158 LEU B C 1
ATOM 4416 O O . LEU B 1 158 ? -10.953 -17.969 -18.688 1 86.31 158 LEU B O 1
ATOM 4420 N N . THR B 1 159 ? -9.875 -16.781 -17.172 1 84.5 159 THR B N 1
ATOM 4421 C CA . THR B 1 159 ? -10.891 -17 -16.141 1 84.5 159 THR B CA 1
ATOM 4422 C C . THR B 1 159 ? -12.25 -16.484 -16.594 1 84.5 159 THR B C 1
ATOM 4424 O O . THR B 1 159 ? -13.266 -17.156 -16.469 1 84.5 159 THR B O 1
ATOM 4427 N N . PHE B 1 160 ? -12.305 -15.398 -17.141 1 76.75 160 PHE B N 1
ATOM 4428 C CA . PHE B 1 160 ? -13.578 -14.781 -17.484 1 76.75 160 PHE B CA 1
ATOM 4429 C C . PHE B 1 160 ? -14.062 -15.266 -18.844 1 76.75 160 PHE B C 1
ATOM 4431 O O . PHE B 1 160 ? -15.258 -15.234 -19.141 1 76.75 160 PHE B O 1
ATOM 4438 N N . SER B 1 161 ? -13.148 -15.75 -19.641 1 78.38 161 SER B N 1
ATOM 4439 C CA . SER B 1 161 ? -13.516 -16.25 -20.953 1 78.38 161 SER B CA 1
ATOM 4440 C C . SER B 1 161 ? -13.984 -17.703 -20.891 1 78.38 161 SER B C 1
ATOM 4442 O O . SER B 1 161 ? -14.984 -18.062 -21.516 1 78.38 161 SER B O 1
ATOM 4444 N N . ILE B 1 162 ? -13.289 -18.469 -20.062 1 83.31 162 ILE B N 1
ATOM 4445 C CA . ILE B 1 162 ? -13.539 -19.906 -20.078 1 83.31 162 ILE B CA 1
ATOM 4446 C C . ILE B 1 162 ? -14.148 -20.344 -18.75 1 83.31 162 ILE B C 1
ATOM 4448 O O . ILE B 1 162 ? -14.797 -21.391 -18.672 1 83.31 162 ILE B O 1
ATOM 4452 N N . GLY B 1 163 ? -13.992 -19.578 -17.75 1 81.19 163 GLY B N 1
ATOM 4453 C CA . GLY B 1 163 ? -14.461 -19.922 -16.422 1 81.19 163 GLY B CA 1
ATOM 4454 C C . GLY B 1 163 ? -15.945 -20.266 -16.375 1 81.19 163 GLY B C 1
ATOM 4455 O O . GLY B 1 163 ? -16.328 -21.344 -15.914 1 81.19 163 GLY B O 1
ATOM 4456 N N . PRO B 1 164 ? -16.812 -19.391 -16.875 1 77.44 164 PRO B N 1
ATOM 4457 C CA . PRO B 1 164 ? -18.25 -19.672 -16.875 1 77.44 164 PRO B CA 1
ATOM 4458 C C . PRO B 1 164 ? -18.609 -20.938 -17.641 1 77.44 164 PRO B C 1
ATOM 4460 O O . PRO B 1 164 ? -19.547 -21.641 -17.266 1 77.44 164 PRO B O 1
ATOM 4463 N N . LEU B 1 165 ? -17.891 -21.266 -18.609 1 78.62 165 LEU B N 1
ATOM 4464 C CA . LEU B 1 165 ? -18.141 -22.453 -19.422 1 78.62 165 LEU B CA 1
ATOM 4465 C C . LEU B 1 165 ? -17.812 -23.719 -18.625 1 78.62 165 LEU B C 1
ATOM 4467 O O . LEU B 1 165 ? -18.5 -24.734 -18.766 1 78.62 165 LEU B O 1
ATOM 4471 N N . LEU B 1 166 ? -16.859 -23.609 -17.859 1 81.19 166 LEU B N 1
ATOM 4472 C CA . LEU B 1 166 ? -16.422 -24.75 -17.078 1 81.19 166 LEU B CA 1
ATOM 4473 C C . LEU B 1 166 ? -17.406 -25.062 -15.953 1 81.19 166 LEU B C 1
ATOM 4475 O O . LEU B 1 166 ? -17.5 -26.203 -15.508 1 81.19 166 LEU B O 1
ATOM 4479 N N . LEU B 1 167 ? -18.125 -24.062 -15.516 1 75.75 167 LEU B N 1
ATOM 4480 C CA . LEU B 1 167 ? -19.078 -24.234 -14.422 1 75.75 167 LEU B CA 1
ATOM 4481 C C . LEU B 1 167 ? -20.422 -24.766 -14.938 1 75.75 167 LEU B C 1
ATOM 4483 O O . LEU B 1 167 ? -21.094 -25.516 -14.25 1 75.75 167 LEU B O 1
ATOM 4487 N N . HIS B 1 168 ? -21 -24.344 -16.031 1 66.44 168 HIS B N 1
ATOM 4488 C CA . HIS B 1 168 ? -22.328 -24.672 -16.562 1 66.44 168 HIS B CA 1
ATOM 4489 C C . HIS B 1 168 ? -22.312 -26.031 -17.266 1 66.44 168 HIS B C 1
ATOM 4491 O O . HIS B 1 168 ? -23.375 -26.641 -17.453 1 66.44 168 HIS B O 1
ATOM 4497 N N . SER B 1 169 ? -21.375 -26.594 -17.625 1 54.22 169 SER B N 1
ATOM 4498 C CA . SER B 1 169 ? -21.469 -27.797 -18.438 1 54.22 169 SER B CA 1
ATOM 4499 C C . SER B 1 169 ? -22.219 -28.906 -17.703 1 54.22 169 SER B C 1
ATOM 4501 O O . SER B 1 169 ? -22.422 -29.984 -18.25 1 54.22 169 SER B O 1
ATOM 4503 N N . ASP B 1 170 ? -22.672 -28.812 -16.484 1 46.12 170 ASP B N 1
ATOM 4504 C CA . ASP B 1 170 ? -23.484 -29.906 -15.953 1 46.12 170 ASP B CA 1
ATOM 4505 C C . ASP B 1 170 ? -24.906 -29.859 -16.531 1 46.12 170 ASP B C 1
ATOM 4507 O O . ASP B 1 170 ? -25.812 -30.516 -16 1 46.12 170 ASP B O 1
ATOM 4511 N N . SER B 1 171 ? -25.375 -28.875 -17.25 1 37.88 171 SER B N 1
ATOM 4512 C CA . SER B 1 171 ? -26.781 -29.109 -17.531 1 37.88 171 SER B CA 1
ATOM 4513 C C . SER B 1 171 ? -27 -30.484 -18.172 1 37.88 171 SER B C 1
ATOM 4515 O O . SER B 1 171 ? -26.578 -30.719 -19.312 1 37.88 171 SER B O 1
ATOM 4517 N N . THR B 1 172 ? -27.016 -31.484 -17.5 1 34.56 172 THR B N 1
ATOM 4518 C CA . THR B 1 172 ? -27.875 -32.562 -17.938 1 34.56 172 THR B CA 1
ATOM 4519 C C . THR B 1 172 ? -29.141 -32.031 -18.609 1 34.56 172 THR B C 1
ATOM 4521 O O . THR B 1 172 ? -29.719 -31.047 -18.141 1 34.56 172 THR B O 1
ATOM 4524 N N . PRO B 1 173 ? -29.422 -32.281 -19.906 1 34.5 173 PRO B N 1
ATOM 4525 C CA . PRO B 1 173 ? -30.75 -32.031 -20.469 1 34.5 173 PRO B CA 1
ATOM 4526 C C . PRO B 1 173 ? -31.875 -32.375 -19.469 1 34.5 173 PRO B C 1
ATOM 4528 O O . PRO B 1 173 ? -33.031 -32.562 -19.875 1 34.5 173 PRO B O 1
ATOM 4531 N N . SER B 1 174 ? -31.594 -32.625 -18.219 1 32.34 174 SER B N 1
ATOM 4532 C CA . SER B 1 174 ? -32.812 -33.125 -17.578 1 32.34 174 SER B CA 1
ATOM 4533 C C . SER B 1 174 ? -34 -32.188 -17.828 1 32.34 174 SER B C 1
ATOM 4535 O O . SER B 1 174 ? -35.031 -32.625 -18.312 1 32.34 174 SER B O 1
ATOM 4537 N N . ASP B 1 175 ? -34.562 -31.516 -16.719 1 30.88 175 ASP B N 1
ATOM 4538 C CA . ASP B 1 175 ? -35.969 -31.203 -16.5 1 30.88 175 ASP B CA 1
ATOM 4539 C C . ASP B 1 175 ? -36.375 -29.969 -17.297 1 30.88 175 ASP B C 1
ATOM 4541 O O . ASP B 1 175 ? -36.094 -28.844 -16.906 1 30.88 175 ASP B O 1
ATOM 4545 N N . HIS B 1 176 ? -36.156 -29.797 -18.609 1 28.02 176 HIS B N 1
ATOM 4546 C CA . HIS B 1 176 ? -37.219 -29.125 -19.297 1 28.02 176 HIS B CA 1
ATOM 4547 C C . HIS B 1 176 ? -38.594 -29.641 -18.844 1 28.02 176 HIS B C 1
ATOM 4549 O O . HIS B 1 176 ? -39.031 -30.703 -19.281 1 28.02 176 HIS B O 1
ATOM 4555 N N . VAL B 1 177 ? -38.938 -29.609 -17.516 1 27.27 177 VAL B N 1
ATOM 4556 C CA . VAL B 1 177 ? -40.375 -29.719 -17.172 1 27.27 177 VAL B CA 1
ATOM 4557 C C . VAL B 1 177 ? -41.188 -28.906 -18.156 1 27.27 177 VAL B C 1
ATOM 4559 O O . VAL B 1 177 ? -41 -27.703 -18.312 1 27.27 177 VAL B O 1
ATOM 4562 N N . GLU B 1 178 ? -41.75 -29.531 -19.234 1 27.86 178 GLU B N 1
ATOM 4563 C CA . GLU B 1 178 ? -42.969 -29.234 -19.938 1 27.86 178 GLU B CA 1
ATOM 4564 C C . GLU B 1 178 ? -44.031 -28.672 -18.984 1 27.86 178 GLU B C 1
ATOM 4566 O O . GLU B 1 178 ? -44.438 -29.344 -18.031 1 27.86 178 GLU B O 1
ATOM 4571 N N . ARG B 1 179 ? -43.875 -27.391 -18.609 1 25.48 179 ARG B N 1
ATOM 4572 C CA . ARG B 1 179 ? -45.156 -26.797 -18.188 1 25.48 179 ARG B CA 1
ATOM 4573 C C . ARG B 1 179 ? -46.312 -27.328 -19 1 25.48 179 ARG B C 1
ATOM 4575 O O . ARG B 1 179 ? -46.406 -27.047 -20.203 1 25.48 179 ARG B O 1
ATOM 4582 N N . GLY B 1 180 ? -46.844 -28.594 -18.812 1 24.52 180 GLY B N 1
ATOM 4583 C CA . GLY B 1 180 ? -48.188 -29.016 -19.172 1 24.52 180 GLY B CA 1
ATOM 4584 C C . GLY B 1 180 ? -49.219 -27.969 -18.922 1 24.52 180 GLY B C 1
ATOM 4585 O O . GLY B 1 180 ? -49.188 -27.266 -17.906 1 24.52 180 GLY B O 1
ATOM 4586 N N . VAL B 1 181 ? -49.719 -27.312 -19.969 1 23.64 181 VAL B N 1
ATOM 4587 C CA . VAL B 1 181 ? -51 -26.656 -20.062 1 23.64 181 VAL B CA 1
ATOM 4588 C C . VAL B 1 181 ? -52.094 -27.5 -19.375 1 23.64 181 VAL B C 1
ATOM 4590 O O . VAL B 1 181 ? -52.375 -28.625 -19.812 1 23.64 181 VAL B O 1
ATOM 4593 N N . GLU B 1 182 ? -52.125 -27.656 -18.031 1 24.64 182 GLU B N 1
ATOM 4594 C CA . GLU B 1 182 ? -53.344 -28.156 -17.406 1 24.64 182 GLU B CA 1
ATOM 4595 C C . GLU B 1 182 ? -54.594 -27.484 -17.969 1 24.64 182 GLU B C 1
ATOM 4597 O O . GLU B 1 182 ? -54.719 -26.25 -17.875 1 24.64 182 GLU B O 1
ATOM 4602 N N . GLY B 1 183 ? -55.094 -27.969 -19.234 1 22.16 183 GLY B N 1
ATOM 4603 C CA . GLY B 1 183 ? -56.5 -27.953 -19.594 1 22.16 183 GLY B CA 1
ATOM 4604 C C . GLY B 1 183 ? -57.406 -28.406 -18.469 1 22.16 183 GLY B C 1
ATOM 4605 O O . GLY B 1 183 ? -57.25 -29.531 -17.969 1 22.16 183 GLY B O 1
ATOM 4606 N N . GLY B 1 184 ? -57.812 -27.609 -17.562 1 21.78 184 GLY B N 1
ATOM 4607 C CA . GLY B 1 184 ? -58.875 -27.844 -16.594 1 21.78 184 GLY B CA 1
ATOM 4608 C C . GLY B 1 184 ? -60.156 -28.375 -17.234 1 21.78 184 GLY B C 1
ATOM 4609 O O . GLY B 1 184 ? -61.156 -27.656 -17.344 1 21.78 184 GLY B O 1
ATOM 4610 N N . ASP B 1 185 ? -60.219 -29.375 -18.391 1 21.95 185 ASP B N 1
ATOM 4611 C CA . ASP B 1 185 ? -61.469 -30.078 -18.547 1 21.95 185 ASP B CA 1
ATOM 4612 C C . ASP B 1 185 ? -61.938 -30.672 -17.219 1 21.95 185 ASP B C 1
ATOM 4614 O O . ASP B 1 185 ? -61.125 -30.969 -16.344 1 21.95 185 ASP B O 1
ATOM 4618 N N . ILE B 1 186 ? -63.375 -30.594 -17.109 1 22.45 186 ILE B N 1
ATOM 4619 C CA . ILE B 1 186 ? -64.688 -30.922 -16.609 1 22.45 186 ILE B CA 1
ATOM 4620 C C . ILE B 1 186 ? -64.875 -32.438 -16.516 1 22.45 186 ILE B C 1
ATOM 4622 O O . ILE B 1 186 ? -64.625 -33.156 -17.5 1 22.45 186 ILE B O 1
ATOM 4626 N N . ASP B 1 187 ? -65 -33.062 -15.344 1 21.34 187 ASP B N 1
ATOM 4627 C CA . ASP B 1 187 ? -65.188 -34.312 -14.609 1 21.34 187 ASP B CA 1
ATOM 4628 C C . ASP B 1 187 ? -66.438 -35.031 -15.062 1 21.34 187 ASP B C 1
ATOM 4630 O O . ASP B 1 187 ? -66.938 -35.969 -14.422 1 21.34 187 ASP B O 1
ATOM 4634 N N . ASP B 1 188 ? -67.5 -34.938 -16.094 1 25 188 ASP B N 1
ATOM 4635 C CA . ASP B 1 188 ? -68.5 -35.938 -15.734 1 25 188 ASP B CA 1
ATOM 4636 C C . ASP B 1 188 ? -67.875 -37.344 -15.906 1 25 188 ASP B C 1
ATOM 4638 O O . ASP B 1 188 ? -67.438 -37.719 -17 1 25 188 ASP B O 1
ATOM 4642 N N . ASP B 1 189 ? -67.312 -38.156 -14.906 1 22.52 189 ASP B N 1
ATOM 4643 C CA . ASP B 1 189 ? -66.812 -39.5 -14.695 1 22.52 189 ASP B CA 1
ATOM 4644 C C . ASP B 1 189 ? -67.875 -40.562 -14.961 1 22.52 189 ASP B C 1
ATOM 4646 O O . ASP B 1 189 ? -68 -41.531 -14.211 1 22.52 189 ASP B O 1
ATOM 4650 N N . GLU B 1 190 ? -69.062 -40.438 -15.688 1 19.91 190 GLU B N 1
ATOM 4651 C CA . GLU B 1 190 ? -69.75 -41.719 -15.648 1 19.91 190 GLU B CA 1
ATOM 4652 C C . GLU B 1 190 ? -68.938 -42.844 -16.297 1 19.91 190 GLU B C 1
ATOM 4654 O O . GLU B 1 190 ? -68.938 -43.969 -15.797 1 19.91 190 GLU B O 1
ATOM 4659 N N . ALA B 1 191 ? -68.875 -42.844 -17.703 1 19.45 191 ALA B N 1
ATOM 4660 C CA . ALA B 1 191 ? -69.312 -44.094 -18.328 1 19.45 191 ALA B CA 1
ATOM 4661 C C . ALA B 1 191 ? -68.312 -45.219 -18 1 19.45 191 ALA B C 1
ATOM 4663 O O . ALA B 1 191 ? -67.5 -45.094 -17.062 1 19.45 191 ALA B O 1
ATOM 4664 N N . GLU B 1 192 ? -67.688 -45.844 -19.203 1 21.03 192 GLU B N 1
ATOM 4665 C CA . GLU B 1 192 ? -67.75 -47.219 -19.719 1 21.03 192 GLU B CA 1
ATOM 4666 C C . GLU B 1 192 ? -66.562 -48.031 -19.188 1 21.03 192 GLU B C 1
ATOM 4668 O O . GLU B 1 192 ? -65.625 -47.469 -18.625 1 21.03 192 GLU B O 1
ATOM 4673 N N . SER B 1 193 ? -66.062 -49 -20.047 1 22.5 193 SER B N 1
ATOM 4674 C CA . SER B 1 193 ? -65.625 -50.406 -20.156 1 22.5 193 SER B CA 1
ATOM 4675 C C . SER B 1 193 ? -64.125 -50.531 -19.859 1 22.5 193 SER B C 1
ATOM 4677 O O . SER B 1 193 ? -63.375 -49.656 -20.266 1 22.5 193 SER B O 1
ATOM 4679 N N . CYS B 1 194 ? -63.625 -51.344 -18.797 1 21.28 194 CYS B N 1
ATOM 4680 C CA . CYS B 1 194 ? -62.5 -51.781 -17.969 1 21.28 194 CYS B CA 1
ATOM 4681 C C . CYS B 1 194 ? -61.406 -52.438 -18.812 1 21.28 194 CYS B C 1
ATOM 4683 O O . CYS B 1 194 ? -60.344 -52.781 -18.297 1 21.28 194 CYS B O 1
ATOM 4685 N N . GLN B 1 195 ? -61.75 -53.125 -19.969 1 19.28 195 GLN B N 1
ATOM 4686 C CA . GLN B 1 195 ? -61.062 -54.406 -20.062 1 19.28 195 GLN B CA 1
ATOM 4687 C C . GLN B 1 195 ? -59.562 -54.188 -20.281 1 19.28 195 GLN B C 1
ATOM 4689 O O . GLN B 1 195 ? -58.719 -54.688 -19.484 1 19.28 195 GLN B O 1
ATOM 4694 N N . ASP B 1 196 ? -58.906 -55.031 -21.375 1 21 196 ASP B N 1
ATOM 4695 C CA . ASP B 1 196 ? -57.906 -56.094 -21.594 1 21 196 ASP B CA 1
ATOM 4696 C C . ASP B 1 196 ? -56.562 -55.469 -22.016 1 21 196 ASP B C 1
ATOM 4698 O O . ASP B 1 196 ? -55.531 -56.094 -21.797 1 21 196 ASP B O 1
ATOM 4702 N N . GLU B 1 197 ? -56.531 -54.562 -23 1 19.12 197 GLU B N 1
ATOM 4703 C CA . GLU B 1 197 ? -55.656 -54.719 -24.172 1 19.12 197 GLU B CA 1
ATOM 4704 C C . GLU B 1 197 ? -54.219 -54.344 -23.859 1 19.12 197 GLU B C 1
ATOM 4706 O O . GLU B 1 197 ? -53.312 -54.688 -24.609 1 19.12 197 GLU B O 1
ATOM 4711 N N . ARG B 1 198 ? -53.875 -53.094 -23.312 1 22.66 198 ARG B N 1
ATOM 4712 C CA . ARG B 1 198 ? -52.844 -52.375 -24.062 1 22.66 198 ARG B CA 1
ATOM 4713 C C . ARG B 1 198 ? -51.469 -53.031 -23.859 1 22.66 198 ARG B C 1
ATOM 4715 O O . ARG B 1 198 ? -51.031 -53.188 -22.719 1 22.66 198 ARG B O 1
ATOM 4722 N N . ALA B 1 199 ? -50.719 -53.656 -24.953 1 21.98 199 ALA B N 1
ATOM 4723 C CA . ALA B 1 199 ? -49.531 -54.344 -25.406 1 21.98 199 ALA B CA 1
ATOM 4724 C C . ALA B 1 199 ? -48.25 -53.625 -24.953 1 21.98 199 ALA B C 1
ATOM 4726 O O . ALA B 1 199 ? -48.219 -52.375 -24.953 1 21.98 199 ALA B O 1
ATOM 4727 N N . LEU B 1 200 ? -47.281 -54.344 -24.297 1 23.34 200 LEU B N 1
ATOM 4728 C CA . LEU B 1 200 ? -45.969 -54.312 -23.656 1 23.34 200 LEU B CA 1
ATOM 4729 C C . LEU B 1 200 ? -44.938 -53.75 -24.625 1 23.34 200 LEU B C 1
ATOM 4731 O O . LEU B 1 200 ? -44.281 -54.531 -25.344 1 23.34 200 LEU B O 1
ATOM 4735 N N . LEU B 1 201 ? -45.344 -52.75 -25.578 1 23.02 201 LEU B N 1
ATOM 4736 C CA . LEU B 1 201 ? -44.312 -52.438 -26.578 1 23.02 201 LEU B CA 1
ATOM 4737 C C . LEU B 1 201 ? -43 -52.094 -25.906 1 23.02 201 LEU B C 1
ATOM 4739 O O . LEU B 1 201 ? -42.938 -51.281 -24.984 1 23.02 201 LEU B O 1
ATOM 4743 N N . LEU B 1 202 ? -42.062 -53.062 -25.922 1 22.94 202 LEU B N 1
ATOM 4744 C CA . LEU B 1 202 ? -40.656 -53.156 -25.5 1 22.94 202 LEU B CA 1
ATOM 4745 C C . LEU B 1 202 ? -39.844 -52 -26.109 1 22.94 202 LEU B C 1
ATOM 4747 O O . LEU B 1 202 ? -39.75 -51.906 -27.328 1 22.94 202 LEU B O 1
ATOM 4751 N N . PRO B 1 203 ? -40 -50.812 -25.656 1 29.17 203 PRO B N 1
ATOM 4752 C CA . PRO B 1 203 ? -39.219 -49.75 -26.328 1 29.17 203 PRO B CA 1
ATOM 4753 C C . PRO B 1 203 ? -37.75 -50.125 -26.484 1 29.17 203 PRO B C 1
ATOM 4755 O O . PRO B 1 203 ? -37.156 -50.688 -25.562 1 29.17 203 PRO B O 1
ATOM 4758 N N . ARG B 1 204 ? -37.281 -50.594 -27.656 1 25.89 204 ARG B N 1
ATOM 4759 C CA . ARG B 1 204 ? -35.906 -50.875 -28.078 1 25.89 204 ARG B CA 1
ATOM 4760 C C . ARG B 1 204 ? -35 -49.688 -27.781 1 25.89 204 ARG B C 1
ATOM 4762 O O . ARG B 1 204 ? -35.156 -48.625 -28.344 1 25.89 204 ARG B O 1
ATOM 4769 N N . THR B 1 205 ? -34.5 -49.594 -26.578 1 26.55 205 THR B N 1
ATOM 4770 C CA . THR B 1 205 ? -33.5 -48.656 -26.094 1 26.55 205 THR B CA 1
ATOM 4771 C C . THR B 1 205 ? -32.25 -48.719 -26.969 1 26.55 205 THR B C 1
ATOM 4773 O O . THR B 1 205 ? -31.469 -49.688 -26.875 1 26.55 205 THR B O 1
ATOM 4776 N N . GLN B 1 206 ? -32.344 -48.594 -28.344 1 27.06 206 GLN B N 1
ATOM 4777 C CA . GLN B 1 206 ? -31.078 -48.562 -29.078 1 27.06 206 GLN B CA 1
ATOM 4778 C C . GLN B 1 206 ? -30.109 -47.562 -28.484 1 27.06 206 GLN B C 1
ATOM 4780 O O . GLN B 1 206 ? -30.453 -46.375 -28.328 1 27.06 206 GLN B O 1
ATOM 4785 N N . SER B 1 207 ? -29.141 -48.031 -27.672 1 28.48 207 SER B N 1
ATOM 4786 C CA . SER B 1 207 ? -27.969 -47.406 -27.047 1 28.48 207 SER B CA 1
ATOM 4787 C C . SER B 1 207 ? -27.141 -46.625 -28.062 1 28.48 207 SER B C 1
ATOM 4789 O O . SER B 1 207 ? -26.344 -47.25 -28.797 1 28.48 207 SER B O 1
ATOM 4791 N N . THR B 1 208 ? -27.703 -45.969 -29.094 1 29.84 208 THR B N 1
ATOM 4792 C CA . THR B 1 208 ? -26.703 -45.281 -29.906 1 29.84 208 THR B CA 1
ATOM 4793 C C . THR B 1 208 ? -25.75 -44.5 -29.031 1 29.84 208 THR B C 1
ATOM 4795 O O . THR B 1 208 ? -26.172 -43.625 -28.266 1 29.84 208 THR B O 1
ATOM 4798 N N . LEU B 1 209 ? -24.656 -45.094 -28.625 1 29.16 209 LEU B N 1
ATOM 4799 C CA . LEU B 1 209 ? -23.453 -44.5 -28.078 1 29.16 209 LEU B CA 1
ATOM 4800 C C . LEU B 1 209 ? -23.094 -43.219 -28.844 1 29.16 209 LEU B C 1
ATOM 4802 O O . LEU B 1 209 ? -22.672 -43.281 -29.984 1 29.16 209 LEU B O 1
ATOM 4806 N N . GLU B 1 210 ? -23.953 -42.25 -28.875 1 34.31 210 GLU B N 1
ATOM 4807 C CA . GLU B 1 210 ? -23.406 -41.031 -29.438 1 34.31 210 GLU B CA 1
ATOM 4808 C C . GLU B 1 210 ? -22 -40.75 -28.922 1 34.31 210 GLU B C 1
ATOM 4810 O O . GLU B 1 210 ? -21.75 -40.875 -27.719 1 34.31 210 GLU B O 1
ATOM 4815 N N . PRO B 1 211 ? -21 -41 -29.766 1 33.34 211 PRO B N 1
ATOM 4816 C CA . PRO B 1 211 ? -19.625 -40.719 -29.359 1 33.34 211 PRO B CA 1
ATOM 4817 C C . PRO B 1 211 ? -19.516 -39.469 -28.484 1 33.34 211 PRO B C 1
ATOM 4819 O O . PRO B 1 211 ? -20.266 -38.5 -28.688 1 33.34 211 PRO B O 1
ATOM 4822 N N . SER B 1 212 ? -19.25 -39.656 -27.25 1 34.91 212 SER B N 1
ATOM 4823 C CA . SER B 1 212 ? -18.859 -38.594 -26.328 1 34.91 212 SER B CA 1
ATOM 4824 C C . SER B 1 212 ? -18.031 -37.531 -27.031 1 34.91 212 SER B C 1
ATOM 4826 O O . SER B 1 212 ? -16.938 -37.812 -27.547 1 34.91 212 SER B O 1
ATOM 4828 N N . ALA B 1 213 ? -18.656 -36.688 -27.859 1 38.69 213 ALA B N 1
ATOM 4829 C CA . ALA B 1 213 ? -17.922 -35.531 -28.422 1 38.69 213 ALA B CA 1
ATOM 4830 C C . ALA B 1 213 ? -16.844 -35.062 -27.469 1 38.69 213 ALA B C 1
ATOM 4832 O O . ALA B 1 213 ? -17.109 -34.781 -26.297 1 38.69 213 ALA B O 1
ATOM 4833 N N . ASN B 1 214 ? -15.641 -35.594 -27.688 1 37.16 214 ASN B N 1
ATOM 4834 C CA . ASN B 1 214 ? -14.422 -35.25 -26.938 1 37.16 214 ASN B CA 1
ATOM 4835 C C . ASN B 1 214 ? -14.406 -33.812 -26.484 1 37.16 214 ASN B C 1
ATOM 4837 O O . ASN B 1 214 ? -14.734 -32.906 -27.266 1 37.16 214 ASN B O 1
ATOM 4841 N N . ILE B 1 215 ? -14.656 -33.594 -25.234 1 40.28 215 ILE B N 1
ATOM 4842 C CA . ILE B 1 215 ? -14.539 -32.312 -24.562 1 40.28 215 ILE B CA 1
ATOM 4843 C C . ILE B 1 215 ? -13.484 -31.453 -25.266 1 40.28 215 ILE B C 1
ATOM 4845 O O . ILE B 1 215 ? -13.555 -30.219 -25.234 1 40.28 215 ILE B O 1
ATOM 4849 N N . GLY B 1 216 ? -12.492 -32.125 -25.875 1 39.16 216 GLY B N 1
ATOM 4850 C CA . GLY B 1 216 ? -11.492 -31.422 -26.656 1 39.16 216 GLY B CA 1
ATOM 4851 C C . GLY B 1 216 ? -12.078 -30.719 -27.875 1 39.16 216 GLY B C 1
ATOM 4852 O O . GLY B 1 216 ? -11.656 -29.625 -28.219 1 39.16 216 GLY B O 1
ATOM 4853 N N . ASP B 1 217 ? -12.922 -31.375 -28.625 1 45.38 217 ASP B N 1
ATOM 4854 C CA . ASP B 1 217 ? -13.5 -30.797 -29.828 1 45.38 217 ASP B CA 1
ATOM 4855 C C . ASP B 1 217 ? -14.414 -29.625 -29.484 1 45.38 217 ASP B C 1
ATOM 4857 O O . ASP B 1 217 ? -14.5 -28.656 -30.25 1 45.38 217 ASP B O 1
ATOM 4861 N N . LYS B 1 218 ? -15.188 -29.719 -28.391 1 43.06 218 LYS B N 1
ATOM 4862 C CA . LYS B 1 218 ? -16.031 -28.594 -27.984 1 43.06 218 LYS B CA 1
ATOM 4863 C C . LYS B 1 218 ? -15.195 -27.422 -27.484 1 43.06 218 LYS B C 1
ATOM 4865 O O . LYS B 1 218 ? -15.531 -26.266 -27.734 1 43.06 218 LYS B O 1
ATOM 4870 N N . ILE B 1 219 ? -14.133 -27.719 -26.797 1 44.25 219 ILE B N 1
ATOM 4871 C CA . ILE B 1 219 ? -13.203 -26.656 -26.438 1 44.25 219 ILE B CA 1
ATOM 4872 C C . ILE B 1 219 ? -12.594 -26.062 -27.703 1 44.25 219 ILE B C 1
ATOM 4874 O O . ILE B 1 219 ? -12.484 -24.828 -27.828 1 44.25 219 ILE B O 1
ATOM 4878 N N . ALA B 1 220 ? -12.062 -26.922 -28.688 1 42.53 220 ALA B N 1
ATOM 4879 C CA . ALA B 1 220 ? -11.508 -26.438 -29.953 1 42.53 220 ALA B CA 1
ATOM 4880 C C . ALA B 1 220 ? -12.562 -25.703 -30.766 1 42.53 220 ALA B C 1
ATOM 4882 O O . ALA B 1 220 ? -12.266 -24.688 -31.406 1 42.53 220 ALA B O 1
ATOM 4883 N N . SER B 1 221 ? -13.734 -26.219 -31.016 1 42.78 221 SER B N 1
ATOM 4884 C CA . SER B 1 221 ? -14.781 -25.516 -31.75 1 42.78 221 SER B CA 1
ATOM 4885 C C . SER B 1 221 ? -15.203 -24.234 -31.031 1 42.78 221 SER B C 1
ATOM 4887 O O . SER B 1 221 ? -15.555 -23.25 -31.672 1 42.78 221 SER B O 1
ATOM 4889 N N . THR B 1 222 ? -15.359 -24.312 -29.781 1 38.16 222 THR B N 1
ATOM 4890 C CA . THR B 1 222 ? -15.703 -23.109 -29.016 1 38.16 222 THR B CA 1
ATOM 4891 C C . THR B 1 222 ? -14.508 -22.172 -28.922 1 38.16 222 THR B C 1
ATOM 4893 O O . THR B 1 222 ? -14.68 -20.953 -28.875 1 38.16 222 THR B O 1
ATOM 4896 N N . LEU B 1 223 ? -13.336 -22.625 -28.875 1 41.78 223 LEU B N 1
ATOM 4897 C CA . LEU B 1 223 ? -12.18 -21.75 -28.969 1 41.78 223 LEU B CA 1
ATOM 4898 C C . LEU B 1 223 ? -12.141 -21.047 -30.328 1 41.78 223 LEU B C 1
ATOM 4900 O O . LEU B 1 223 ? -11.523 -19.984 -30.469 1 41.78 223 LEU B O 1
ATOM 4904 N N . GLY B 1 224 ? -12.469 -21.688 -31.484 1 38.66 224 GLY B N 1
ATOM 4905 C CA . GLY B 1 224 ? -12.484 -21.047 -32.781 1 38.66 224 GLY B CA 1
ATOM 4906 C C . GLY B 1 224 ? -13.398 -19.828 -32.812 1 38.66 224 GLY B C 1
ATOM 4907 O O . GLY B 1 224 ? -13.172 -18.906 -33.625 1 38.66 224 GLY B O 1
ATOM 4908 N N . PHE B 1 225 ? -14.727 -19.891 -32.469 1 35.84 225 PHE B N 1
ATOM 4909 C CA . PHE B 1 225 ? -15.609 -18.734 -32.5 1 35.84 225 PHE B CA 1
ATOM 4910 C C . PHE B 1 225 ? -15.5 -17.938 -31.203 1 35.84 225 PHE B C 1
ATOM 4912 O O . PHE B 1 225 ? -16.156 -18.266 -30.203 1 35.84 225 PHE B O 1
ATOM 4919 N N . ILE B 1 226 ? -14.461 -17.469 -30.781 1 41.84 226 ILE B N 1
ATOM 4920 C CA . ILE B 1 226 ? -14.484 -16.469 -29.719 1 41.84 226 ILE B CA 1
ATOM 4921 C C . ILE B 1 226 ? -15.68 -15.531 -29.922 1 41.84 226 ILE B C 1
ATOM 4923 O O . ILE B 1 226 ? -15.734 -14.773 -30.891 1 41.84 226 ILE B O 1
ATOM 4927 N N . PRO B 1 227 ? -16.906 -15.867 -29.547 1 40.41 227 PRO B N 1
ATOM 4928 C CA . PRO B 1 227 ? -18.016 -14.93 -29.797 1 40.41 227 PRO B CA 1
ATOM 4929 C C . PRO B 1 227 ? -17.625 -13.477 -29.516 1 40.41 227 PRO B C 1
ATOM 4931 O O . PRO B 1 227 ? -16.734 -13.219 -28.688 1 40.41 227 PRO B O 1
ATOM 4934 N N . LEU B 1 228 ? -17.812 -12.523 -30.438 1 41.75 228 LEU B N 1
ATOM 4935 C CA . LEU B 1 228 ? -17.719 -11.07 -30.344 1 41.75 228 LEU B CA 1
ATOM 4936 C C . LEU B 1 228 ? -18.188 -10.594 -28.969 1 41.75 228 LEU B C 1
ATOM 4938 O O . LEU B 1 228 ? -17.703 -9.578 -28.453 1 41.75 228 LEU B O 1
ATOM 4942 N N . SER B 1 229 ? -19.188 -11.242 -28.469 1 44.06 229 SER B N 1
ATOM 4943 C CA . SER B 1 229 ? -19.641 -10.914 -27.125 1 44.06 229 SER B CA 1
ATOM 4944 C C . SER B 1 229 ? -18.531 -11.109 -26.109 1 44.06 229 SER B C 1
ATOM 4946 O O . SER B 1 229 ? -18.578 -10.547 -25.016 1 44.06 229 SER B O 1
ATOM 4948 N N . PHE B 1 230 ? -17.672 -11.969 -26.359 1 44.72 230 PHE B N 1
ATOM 4949 C CA . PHE B 1 230 ? -16.453 -12.219 -25.609 1 44.72 230 PHE B CA 1
ATOM 4950 C C . PHE B 1 230 ? -15.562 -10.984 -25.594 1 44.72 230 PHE B C 1
ATOM 4952 O O . PHE B 1 230 ? -14.922 -10.688 -24.578 1 44.72 230 PHE B O 1
ATOM 4959 N N . ILE B 1 231 ? -15.555 -10.367 -26.812 1 46.41 231 ILE B N 1
ATOM 4960 C CA . ILE B 1 231 ? -14.773 -9.133 -26.891 1 46.41 231 ILE B CA 1
ATOM 4961 C C . ILE B 1 231 ? -15.336 -8.094 -25.922 1 46.41 231 ILE B C 1
ATOM 4963 O O . ILE B 1 231 ? -14.578 -7.332 -25.312 1 46.41 231 ILE B O 1
ATOM 4967 N N . GLY B 1 232 ? -16.625 -8.055 -25.891 1 46.94 232 GLY B N 1
ATOM 4968 C CA . GLY B 1 232 ? -17.234 -7.098 -24.984 1 46.94 232 GLY B CA 1
ATOM 4969 C C . GLY B 1 232 ? -16.875 -7.328 -23.531 1 46.94 232 GLY B C 1
ATOM 4970 O O . GLY B 1 232 ? -16.703 -6.371 -22.766 1 46.94 232 GLY B O 1
ATOM 4971 N N . SER B 1 233 ? -16.906 -8.594 -23.141 1 50.94 233 SER B N 1
ATOM 4972 C CA . SER B 1 233 ? -16.531 -8.961 -21.766 1 50.94 233 SER B CA 1
ATOM 4973 C C . SER B 1 233 ? -15.047 -8.719 -21.516 1 50.94 233 SER B C 1
ATOM 4975 O O . SER B 1 233 ? -14.602 -8.727 -20.375 1 50.94 233 SER B O 1
ATOM 4977 N N . LEU B 1 234 ? -14.344 -8.742 -22.641 1 52.22 234 LEU B N 1
ATOM 4978 C CA . LEU B 1 234 ? -12.922 -8.43 -22.547 1 52.22 234 LEU B CA 1
ATOM 4979 C C . LEU B 1 234 ? -12.703 -6.996 -22.094 1 52.22 234 LEU B C 1
ATOM 4981 O O . LEU B 1 234 ? -11.594 -6.625 -21.688 1 52.22 234 LEU B O 1
ATOM 4985 N N . PHE B 1 235 ? -13.727 -6.203 -22.109 1 62.31 235 PHE B N 1
ATOM 4986 C CA . PHE B 1 235 ? -13.492 -4.809 -21.75 1 62.31 235 PHE B CA 1
ATOM 4987 C C . PHE B 1 235 ? -13.625 -4.609 -20.25 1 62.31 235 PHE B C 1
ATOM 4989 O O . PHE B 1 235 ? -14.469 -3.826 -19.797 1 62.31 235 PHE B O 1
ATOM 4996 N N . ASN B 1 236 ? -13 -5.59 -19.562 1 77.06 236 ASN B N 1
ATOM 4997 C CA . ASN B 1 236 ? -12.898 -5.402 -18.125 1 77.06 236 ASN B CA 1
ATOM 4998 C C . ASN B 1 236 ? -11.711 -4.508 -17.766 1 77.06 236 ASN B C 1
ATOM 5000 O O . ASN B 1 236 ? -10.797 -4.324 -18.562 1 77.06 236 ASN B O 1
ATOM 5004 N N . PRO B 1 237 ? -11.844 -3.791 -16.734 1 83.69 237 PRO B N 1
ATOM 5005 C CA . PRO B 1 237 ? -10.797 -2.848 -16.328 1 83.69 237 PRO B CA 1
ATOM 5006 C C . PRO B 1 237 ? -9.406 -3.479 -16.312 1 83.69 237 PRO B C 1
ATOM 5008 O O . PRO B 1 237 ? -8.422 -2.816 -16.656 1 83.69 237 PRO B O 1
ATOM 5011 N N . THR B 1 238 ? -9.359 -4.715 -16.047 1 84.5 238 THR B N 1
ATOM 5012 C CA . THR B 1 238 ? -8.078 -5.406 -16.031 1 84.5 238 THR B CA 1
ATOM 5013 C C . THR B 1 238 ? -7.488 -5.488 -17.438 1 84.5 238 THR B C 1
ATOM 5015 O O . THR B 1 238 ? -6.293 -5.27 -17.641 1 84.5 238 THR B O 1
ATOM 5018 N N . THR B 1 239 ? -8.266 -5.785 -18.391 1 87.12 239 THR B N 1
ATOM 5019 C CA . THR B 1 239 ? -7.805 -5.852 -19.781 1 87.12 239 THR B CA 1
ATOM 5020 C C . THR B 1 239 ? -7.324 -4.48 -20.25 1 87.12 239 THR B C 1
ATOM 5022 O O . THR B 1 239 ? -6.293 -4.375 -20.922 1 87.12 239 THR B O 1
ATOM 5025 N N . TRP B 1 240 ? -8.047 -3.512 -19.812 1 89.19 240 TRP B N 1
ATOM 5026 C CA . TRP B 1 240 ? -7.621 -2.164 -20.172 1 89.19 240 TRP B CA 1
ATOM 5027 C C . TRP B 1 240 ? -6.309 -1.806 -19.484 1 89.19 240 TRP B C 1
ATOM 5029 O O . TRP B 1 240 ? -5.465 -1.117 -20.062 1 89.19 240 TRP B O 1
ATOM 5039 N N . GLY B 1 241 ? -6.195 -2.199 -18.25 1 91.75 241 GLY B N 1
ATOM 5040 C CA . GLY B 1 241 ? -4.922 -2.014 -17.578 1 91.75 241 GLY B CA 1
ATOM 5041 C C . GLY B 1 241 ? -3.762 -2.668 -18.297 1 91.75 241 GLY B C 1
ATOM 5042 O O . GLY B 1 241 ? -2.689 -2.076 -18.422 1 91.75 241 GLY B O 1
ATOM 5043 N N . GLY B 1 242 ? -4.02 -3.867 -18.812 1 91.25 242 GLY B N 1
ATOM 5044 C CA . GLY B 1 242 ? -3.002 -4.57 -19.578 1 91.25 242 GLY B CA 1
ATOM 5045 C C . GLY B 1 242 ? -2.666 -3.891 -20.891 1 91.25 242 GLY B C 1
ATOM 5046 O O . GLY B 1 242 ? -1.495 -3.791 -21.266 1 91.25 242 GLY B O 1
ATOM 5047 N N . VAL B 1 243 ? -3.645 -3.391 -21.609 1 91.25 243 VAL B N 1
ATOM 5048 C CA . VAL B 1 243 ? -3.438 -2.707 -22.875 1 91.25 243 VAL B CA 1
ATOM 5049 C C . VAL B 1 243 ? -2.639 -1.425 -22.656 1 91.25 243 VAL B C 1
ATOM 5051 O O . VAL B 1 243 ? -1.68 -1.146 -23.375 1 91.25 243 VAL B O 1
ATOM 5054 N N . LEU B 1 244 ? -3.01 -0.678 -21.641 1 94.44 244 LEU B N 1
ATOM 5055 C CA . LEU B 1 244 ? -2.293 0.557 -21.344 1 94.44 244 LEU B CA 1
ATOM 5056 C C . LEU B 1 244 ? -0.866 0.261 -20.891 1 94.44 244 LEU B C 1
ATOM 5058 O O . LEU B 1 244 ? 0.055 1.021 -21.203 1 94.44 244 LEU B O 1
ATOM 5062 N N . ALA B 1 245 ? -0.73 -0.803 -20.109 1 95.38 245 ALA B N 1
ATOM 5063 C CA . ALA B 1 245 ? 0.619 -1.225 -19.734 1 95.38 245 ALA B CA 1
ATOM 5064 C C . ALA B 1 245 ? 1.468 -1.493 -20.969 1 95.38 245 ALA B C 1
ATOM 5066 O O . ALA B 1 245 ? 2.631 -1.087 -21.047 1 95.38 245 ALA B O 1
ATOM 5067 N N . ALA B 1 246 ? 0.875 -2.129 -21.984 1 93.12 246 ALA B N 1
ATOM 5068 C CA . ALA B 1 246 ? 1.579 -2.424 -23.219 1 93.12 246 ALA B CA 1
ATOM 5069 C C . ALA B 1 246 ? 1.894 -1.145 -23.984 1 93.12 246 ALA B C 1
ATOM 5071 O O . ALA B 1 246 ? 2.992 -0.992 -24.531 1 93.12 246 ALA B O 1
ATOM 5072 N N . ILE B 1 247 ? 0.984 -0.228 -24.016 1 95.38 247 ILE B N 1
ATOM 5073 C CA . ILE B 1 247 ? 1.171 1.029 -24.734 1 95.38 247 ILE B CA 1
ATOM 5074 C C . ILE B 1 247 ? 2.297 1.83 -24.094 1 95.38 247 ILE B C 1
ATOM 5076 O O . ILE B 1 247 ? 3.234 2.256 -24.766 1 95.38 247 ILE B O 1
ATOM 5080 N N . PHE B 1 248 ? 2.279 2.002 -22.781 1 95.19 248 PHE B N 1
ATOM 5081 C CA . PHE B 1 248 ? 3.301 2.76 -22.078 1 95.19 248 PHE B CA 1
ATOM 5082 C C . PHE B 1 248 ? 4.629 2.014 -22.078 1 95.19 248 PHE B C 1
ATOM 5084 O O . PHE B 1 248 ? 5.695 2.633 -22.047 1 95.19 248 PHE B O 1
ATOM 5091 N N . GLY B 1 249 ? 4.555 0.706 -22.094 1 93.88 249 GLY B N 1
ATOM 5092 C CA . GLY B 1 249 ? 5.758 -0.109 -22.047 1 93.88 249 GLY B CA 1
ATOM 5093 C C . GLY B 1 249 ? 6.445 -0.237 -23.391 1 93.88 249 GLY B C 1
ATOM 5094 O O . GLY B 1 249 ? 7.668 -0.134 -23.484 1 93.88 249 GLY B O 1
ATOM 5095 N N . LEU B 1 250 ? 5.734 -0.334 -24.562 1 93.44 250 LEU B N 1
ATOM 5096 C CA . LEU B 1 250 ? 6.293 -0.705 -25.859 1 93.44 250 LEU B CA 1
ATOM 5097 C C . LEU B 1 250 ? 6.586 0.534 -26.703 1 93.44 250 LEU B C 1
ATOM 5099 O O . LEU B 1 250 ? 7.426 0.494 -27.594 1 93.44 250 LEU B O 1
ATOM 5103 N N . ILE B 1 251 ? 5.891 1.643 -26.438 1 95.19 251 ILE B N 1
ATOM 5104 C CA . ILE B 1 251 ? 6.172 2.883 -27.156 1 95.19 251 ILE B CA 1
ATOM 5105 C C . ILE B 1 251 ? 7.27 3.66 -26.438 1 95.19 251 ILE B C 1
ATOM 5107 O O . ILE B 1 251 ? 7.051 4.168 -25.328 1 95.19 251 ILE B O 1
ATOM 5111 N N . PRO B 1 252 ? 8.453 3.797 -27.047 1 93.5 252 PRO B N 1
ATOM 5112 C CA . PRO B 1 252 ? 9.617 4.367 -26.375 1 93.5 252 PRO B CA 1
ATOM 5113 C C . PRO B 1 252 ? 9.359 5.773 -25.828 1 93.5 252 PRO B C 1
ATOM 5115 O O . PRO B 1 252 ? 9.773 6.094 -24.719 1 93.5 252 PRO B O 1
ATOM 5118 N N . PHE B 1 253 ? 8.688 6.586 -26.578 1 94.12 253 PHE B N 1
ATOM 5119 C CA . PHE B 1 253 ? 8.406 7.945 -26.125 1 94.12 253 PHE B CA 1
ATOM 5120 C C . PHE B 1 253 ? 7.543 7.938 -24.875 1 94.12 253 PHE B C 1
ATOM 5122 O O . PHE B 1 253 ? 7.836 8.648 -23.906 1 94.12 253 PHE B O 1
ATOM 5129 N N . LEU B 1 254 ? 6.543 7.125 -24.844 1 94.81 254 LEU B N 1
ATOM 5130 C CA . LEU B 1 254 ? 5.629 7.055 -23.703 1 94.81 254 LEU B CA 1
ATOM 5131 C C . LEU B 1 254 ? 6.293 6.371 -22.516 1 94.81 254 LEU B C 1
ATOM 5133 O O . LEU B 1 254 ? 6.043 6.734 -21.359 1 94.81 254 LEU B O 1
ATOM 5137 N N . HIS B 1 255 ? 7.102 5.43 -22.828 1 94.88 255 HIS B N 1
ATOM 5138 C CA . HIS B 1 255 ? 7.836 4.746 -21.766 1 94.88 255 HIS B CA 1
ATOM 5139 C C . HIS B 1 255 ? 8.75 5.707 -21.016 1 94.88 255 HIS B C 1
ATOM 5141 O O . HIS B 1 255 ? 8.789 5.707 -19.781 1 94.88 255 HIS B O 1
ATOM 5147 N N . GLN B 1 256 ? 9.492 6.48 -21.812 1 93.69 256 GLN B N 1
ATOM 5148 C CA . GLN B 1 256 ? 10.383 7.469 -21.219 1 93.69 256 GLN B CA 1
ATOM 5149 C C . GLN B 1 256 ? 9.602 8.523 -20.438 1 93.69 256 GLN B C 1
ATOM 5151 O O . GLN B 1 256 ? 9.984 8.898 -19.328 1 93.69 256 GLN B O 1
ATOM 5156 N N . ALA B 1 257 ? 8.562 8.914 -21 1 93.5 257 ALA B N 1
ATOM 5157 C CA . ALA B 1 257 ? 7.746 9.961 -20.375 1 93.5 257 ALA B CA 1
ATOM 5158 C C . ALA B 1 257 ? 7.145 9.477 -19.062 1 93.5 257 ALA B C 1
ATOM 5160 O O . ALA B 1 257 ? 7.043 10.242 -18.109 1 93.5 257 ALA B O 1
ATOM 5161 N N . ALA B 1 258 ? 6.809 8.266 -18.969 1 94.19 258 ALA B N 1
ATOM 5162 C CA . ALA B 1 258 ? 6.043 7.75 -17.844 1 94.19 258 ALA B CA 1
ATOM 5163 C C . ALA B 1 258 ? 6.969 7.207 -16.75 1 94.19 258 ALA B C 1
ATOM 5165 O O . ALA B 1 258 ? 6.641 7.266 -15.57 1 94.19 258 ALA B O 1
ATOM 5166 N N . PHE B 1 259 ? 8.203 6.719 -17.141 1 92.38 259 PHE B N 1
ATOM 5167 C CA . PHE B 1 259 ? 8.914 5.922 -16.141 1 92.38 259 PHE B CA 1
ATOM 5168 C C . PHE B 1 259 ? 10.328 6.441 -15.953 1 92.38 259 PHE B C 1
ATOM 5170 O O . PHE B 1 259 ? 11 6.082 -14.984 1 92.38 259 PHE B O 1
ATOM 5177 N N . ALA B 1 260 ? 10.789 7.312 -16.766 1 89.25 260 ALA B N 1
ATOM 5178 C CA . ALA B 1 260 ? 12.102 7.918 -16.578 1 89.25 260 ALA B CA 1
ATOM 5179 C C . ALA B 1 260 ? 12.047 9.031 -15.539 1 89.25 260 ALA B C 1
ATOM 5181 O O . ALA B 1 260 ? 10.977 9.578 -15.266 1 89.25 260 ALA B O 1
ATOM 5182 N N . PRO B 1 261 ? 13.164 9.219 -14.898 1 82.69 261 PRO B N 1
ATOM 5183 C CA . PRO B 1 261 ? 13.188 10.375 -13.992 1 82.69 261 PRO B CA 1
ATOM 5184 C C . PRO B 1 261 ? 12.867 11.688 -14.695 1 82.69 261 PRO B C 1
ATOM 5186 O O . PRO B 1 261 ? 13.086 11.812 -15.906 1 82.69 261 PRO B O 1
ATOM 5189 N N . SER B 1 262 ? 12.383 12.594 -13.938 1 80.62 262 SER B N 1
ATOM 5190 C CA . SER B 1 262 ? 11.945 13.867 -14.5 1 80.62 262 SER B CA 1
ATOM 5191 C C . SER B 1 262 ? 13.086 14.578 -15.219 1 80.62 262 SER B C 1
ATOM 5193 O O . SER B 1 262 ? 12.859 15.273 -16.219 1 80.62 262 SER B O 1
ATOM 5195 N N . ASN B 1 263 ? 14.281 14.336 -14.758 1 77.19 263 ASN B N 1
ATOM 5196 C CA . ASN B 1 263 ? 15.438 15 -15.359 1 77.19 263 ASN B CA 1
ATOM 5197 C C . ASN B 1 263 ? 15.867 14.312 -16.656 1 77.19 263 ASN B C 1
ATOM 5199 O O . ASN B 1 263 ? 16.625 14.875 -17.438 1 77.19 263 ASN B O 1
ATOM 5203 N N . GLN B 1 264 ? 15.336 13.18 -16.938 1 83.5 264 GLN B N 1
ATOM 5204 C CA . GLN B 1 264 ? 15.695 12.43 -18.141 1 83.5 264 GLN B CA 1
ATOM 5205 C C . GLN B 1 264 ? 14.5 12.258 -19.062 1 83.5 264 GLN B C 1
ATOM 5207 O O . GLN B 1 264 ? 14.344 11.211 -19.703 1 83.5 264 GLN B O 1
ATOM 5212 N N . GLY B 1 265 ? 13.523 13.18 -18.891 1 83.94 265 GLY B N 1
ATOM 5213 C CA . GLY B 1 265 ? 12.414 13.18 -19.828 1 83.94 265 GLY B CA 1
ATOM 5214 C C . GLY B 1 265 ? 11.148 12.562 -19.266 1 83.94 265 GLY B C 1
ATOM 5215 O O . GLY B 1 265 ? 10.148 12.438 -19.969 1 83.94 265 GLY B O 1
ATOM 5216 N N . GLY B 1 266 ? 11.18 12.172 -18.078 1 89.5 266 GLY B N 1
ATOM 5217 C CA . GLY B 1 266 ? 10 11.57 -17.469 1 89.5 266 GLY B CA 1
ATOM 5218 C C . GLY B 1 266 ? 9.055 12.594 -16.859 1 89.5 266 GLY B C 1
ATOM 5219 O O . GLY B 1 266 ? 8.82 12.594 -15.656 1 89.5 266 GLY B O 1
ATOM 5220 N N . PHE B 1 267 ? 8.359 13.297 -17.719 1 87.31 267 PHE B N 1
ATOM 5221 C CA . PHE B 1 267 ? 7.555 14.406 -17.219 1 87.31 267 PHE B CA 1
ATOM 5222 C C . PHE B 1 267 ? 6.262 13.898 -16.594 1 87.31 267 PHE B C 1
ATOM 5224 O O . PHE B 1 267 ? 5.602 14.617 -15.844 1 87.31 267 PHE B O 1
ATOM 5231 N N . LEU B 1 268 ? 5.867 12.656 -16.859 1 92.5 268 LEU B N 1
ATOM 5232 C CA . LEU B 1 268 ? 4.645 12.102 -16.281 1 92.5 268 LEU B CA 1
ATOM 5233 C C . LEU B 1 268 ? 4.945 11.328 -15 1 92.5 268 LEU B C 1
ATOM 5235 O O . LEU B 1 268 ? 4.035 10.977 -14.25 1 92.5 268 LEU B O 1
ATOM 5239 N N . ASN B 1 269 ? 6.176 11.086 -14.734 1 91.12 269 ASN B N 1
ATOM 5240 C CA . ASN B 1 269 ? 6.582 10.133 -13.703 1 91.12 269 ASN B CA 1
ATOM 5241 C C . ASN B 1 269 ? 6.215 10.633 -12.305 1 91.12 269 ASN B C 1
ATOM 5243 O O . ASN B 1 269 ? 5.598 9.906 -11.523 1 91.12 269 ASN B O 1
ATOM 5247 N N . ALA B 1 270 ? 6.402 11.891 -12.047 1 87.75 270 ALA B N 1
ATOM 5248 C CA . ALA B 1 270 ? 6.336 12.391 -10.672 1 87.75 270 ALA B CA 1
ATOM 5249 C C . ALA B 1 270 ? 4.902 12.742 -10.289 1 87.75 270 ALA B C 1
ATOM 5251 O O . ALA B 1 270 ? 4.609 12.961 -9.109 1 87.75 270 ALA B O 1
ATOM 5252 N N . TRP B 1 271 ? 4.066 12.758 -11.242 1 89.38 271 TRP B N 1
ATOM 5253 C CA . TRP B 1 271 ? 2.688 13.055 -10.867 1 89.38 271 TRP B CA 1
ATOM 5254 C C . TRP B 1 271 ? 1.748 11.938 -11.312 1 89.38 271 TRP B C 1
ATOM 5256 O O . TRP B 1 271 ? 1.443 11.031 -10.539 1 89.38 271 TRP B O 1
ATOM 5266 N N . PHE B 1 272 ? 1.754 11.656 -12.617 1 93.62 272 PHE B N 1
ATOM 5267 C CA . PHE B 1 272 ? 0.816 10.672 -13.141 1 93.62 272 PHE B CA 1
ATOM 5268 C C . PHE B 1 272 ? 1.21 9.266 -12.719 1 93.62 272 PHE B C 1
ATOM 5270 O O . PHE B 1 272 ? 0.424 8.562 -12.078 1 93.62 272 PHE B O 1
ATOM 5277 N N . THR B 1 273 ? 2.371 8.844 -13.023 1 94.19 273 THR B N 1
ATOM 5278 C CA . THR B 1 273 ? 2.84 7.5 -12.703 1 94.19 273 THR B CA 1
ATOM 5279 C C . THR B 1 273 ? 2.904 7.297 -11.188 1 94.19 273 THR B C 1
ATOM 5281 O O . THR B 1 273 ? 2.572 6.223 -10.688 1 94.19 273 THR B O 1
ATOM 5284 N N . SER B 1 274 ? 3.305 8.312 -10.516 1 93 274 SER B N 1
ATOM 5285 C CA . SER B 1 274 ? 3.359 8.227 -9.062 1 93 274 SER B CA 1
ATOM 5286 C C . SER B 1 274 ? 1.971 8.008 -8.469 1 93 274 SER B C 1
ATOM 5288 O O . SER B 1 274 ? 1.815 7.258 -7.5 1 93 274 SER B O 1
ATOM 5290 N N . THR B 1 275 ? 1.035 8.664 -9.016 1 94.44 275 THR B N 1
ATOM 5291 C CA . THR B 1 275 ? -0.34 8.453 -8.578 1 94.44 275 THR B CA 1
ATOM 5292 C C . THR B 1 275 ? -0.769 7.004 -8.812 1 94.44 275 THR B C 1
ATOM 5294 O O . THR B 1 275 ? -1.36 6.375 -7.934 1 94.44 275 THR B O 1
ATOM 5297 N N . LEU B 1 276 ? -0.453 6.531 -9.969 1 95.44 276 LEU B N 1
ATOM 5298 C CA . LEU B 1 276 ? -0.794 5.148 -10.297 1 95.44 276 LEU B CA 1
ATOM 5299 C C . LEU B 1 276 ? -0.082 4.176 -9.359 1 95.44 276 LEU B C 1
ATOM 5301 O O . LEU B 1 276 ? -0.643 3.145 -8.984 1 95.44 276 LEU B O 1
ATOM 5305 N N . ARG B 1 277 ? 1.07 4.531 -8.969 1 94.31 277 ARG B N 1
ATOM 5306 C CA . ARG B 1 277 ? 1.821 3.701 -8.031 1 94.31 277 ARG B CA 1
ATOM 5307 C C . ARG B 1 277 ? 1.185 3.727 -6.645 1 94.31 277 ARG B C 1
ATOM 5309 O O . ARG B 1 277 ? 1.122 2.699 -5.965 1 94.31 277 ARG B O 1
ATOM 5316 N N . ASN B 1 278 ? 0.723 4.859 -6.262 1 93.31 278 ASN B N 1
ATOM 5317 C CA . ASN B 1 278 ? 0.06 4.98 -4.969 1 93.31 278 ASN B CA 1
ATOM 5318 C C . ASN B 1 278 ? -1.192 4.113 -4.895 1 93.31 278 ASN B C 1
ATOM 5320 O O . ASN B 1 278 ? -1.428 3.441 -3.889 1 93.31 278 ASN B O 1
ATOM 5324 N N . ILE B 1 279 ? -1.866 4.141 -5.961 1 95.38 279 ILE B N 1
ATOM 5325 C CA . ILE B 1 279 ? -3.133 3.418 -6.02 1 95.38 279 ILE B CA 1
ATOM 5326 C C . ILE B 1 279 ? -2.873 1.936 -6.27 1 95.38 279 ILE B C 1
ATOM 5328 O O . ILE B 1 279 ? -3.479 1.074 -5.629 1 95.38 279 ILE B O 1
ATOM 5332 N N . GLY B 1 280 ? -2.045 1.639 -7.191 1 95.69 280 GLY B N 1
ATOM 5333 C CA . GLY B 1 280 ? -1.724 0.26 -7.527 1 95.69 280 GLY B CA 1
ATOM 5334 C C . GLY B 1 280 ? -1.068 -0.493 -6.383 1 95.69 280 GLY B C 1
ATOM 5335 O O . GLY B 1 280 ? -1.271 -1.699 -6.23 1 95.69 280 GLY B O 1
ATOM 5336 N N . GLY B 1 281 ? -0.296 0.216 -5.617 1 94.44 281 GLY B N 1
ATOM 5337 C CA . GLY B 1 281 ? 0.398 -0.393 -4.492 1 94.44 281 GLY B CA 1
ATOM 5338 C C . GLY B 1 281 ? -0.541 -0.909 -3.42 1 94.44 281 GLY B C 1
ATOM 5339 O O . GLY B 1 281 ? -0.138 -1.697 -2.562 1 94.44 281 GLY B O 1
ATOM 5340 N N . LEU B 1 282 ? -1.74 -0.547 -3.521 1 95.69 282 LEU B N 1
ATOM 5341 C CA . LEU B 1 282 ? -2.732 -0.956 -2.533 1 95.69 282 LEU B CA 1
ATOM 5342 C C . LEU B 1 282 ? -3.268 -2.35 -2.844 1 95.69 282 LEU B C 1
ATOM 5344 O O . LEU B 1 282 ? -3.879 -2.99 -1.985 1 95.69 282 LEU B O 1
ATOM 5348 N N . PHE B 1 283 ? -3.107 -2.803 -3.996 1 94.81 283 PHE B N 1
ATOM 5349 C CA . PHE B 1 283 ? -3.814 -3.98 -4.484 1 94.81 283 PHE B CA 1
ATOM 5350 C C . PHE B 1 283 ? -3.428 -5.215 -3.676 1 94.81 283 PHE B C 1
ATOM 5352 O O . PHE B 1 283 ? -4.293 -5.895 -3.119 1 94.81 283 PHE B O 1
ATOM 5359 N N . ASN B 1 284 ? -2.162 -5.512 -3.568 1 93.69 284 ASN B N 1
ATOM 5360 C CA . ASN B 1 284 ? -1.715 -6.785 -3.02 1 93.69 284 ASN B CA 1
ATOM 5361 C C . ASN B 1 284 ? -2.141 -6.953 -1.563 1 93.69 284 ASN B C 1
ATOM 5363 O O . ASN B 1 284 ? -2.74 -7.965 -1.199 1 93.69 284 ASN B O 1
ATOM 5367 N N . GLY B 1 285 ? -1.874 -5.938 -0.8 1 94.19 285 GLY B N 1
ATOM 5368 C CA . GLY B 1 285 ? -2.252 -6.008 0.602 1 94.19 285 GLY B CA 1
ATOM 5369 C C . GLY B 1 285 ? -3.754 -6.008 0.816 1 94.19 285 GLY B C 1
ATOM 5370 O O . GLY B 1 285 ? -4.273 -6.797 1.608 1 94.19 285 GLY B O 1
ATOM 5371 N N . MET B 1 286 ? -4.391 -5.203 0.082 1 94.75 286 MET B N 1
ATOM 5372 C CA . MET B 1 286 ? -5.836 -5.07 0.252 1 94.75 286 MET B CA 1
ATOM 5373 C C . MET B 1 286 ? -6.559 -6.328 -0.227 1 94.75 286 MET B C 1
ATOM 5375 O O . MET B 1 286 ? -7.543 -6.75 0.377 1 94.75 286 MET B O 1
ATOM 5379 N N . GLU B 1 287 ? -6.102 -6.809 -1.34 1 92.25 287 GLU B N 1
ATOM 5380 C CA . GLU B 1 287 ? -6.734 -8.016 -1.867 1 92.25 287 GLU B CA 1
ATOM 5381 C C . GLU B 1 287 ? -6.633 -9.172 -0.877 1 92.25 287 GLU B C 1
ATOM 5383 O O . GLU B 1 287 ? -7.613 -9.875 -0.637 1 92.25 287 GLU B O 1
ATOM 5388 N N . MET B 1 288 ? -5.449 -9.336 -0.321 1 92.5 288 MET B N 1
ATOM 5389 C CA . MET B 1 288 ? -5.273 -10.406 0.657 1 92.5 288 MET B CA 1
ATOM 5390 C C . MET B 1 288 ? -6.121 -10.156 1.899 1 92.5 288 MET B C 1
ATOM 5392 O O . MET B 1 288 ? -6.691 -11.086 2.469 1 92.5 288 MET B O 1
ATOM 5396 N N . PHE B 1 289 ? -6.168 -8.93 2.305 1 92.12 289 PHE B N 1
ATOM 5397 C CA . PHE B 1 289 ? -6.992 -8.523 3.439 1 92.12 289 PHE B CA 1
ATOM 5398 C C . PHE B 1 289 ? -8.461 -8.844 3.184 1 92.12 289 PHE B C 1
ATOM 5400 O O . PHE B 1 289 ? -9.148 -9.367 4.059 1 92.12 289 PHE B O 1
ATOM 5407 N N . VAL B 1 290 ? -8.992 -8.609 2.012 1 89.44 290 VAL B N 1
ATOM 5408 C CA . VAL B 1 290 ? -10.391 -8.805 1.653 1 89.44 290 VAL B CA 1
ATOM 5409 C C . VAL B 1 290 ? -10.695 -10.297 1.548 1 89.44 290 VAL B C 1
ATOM 5411 O O . VAL B 1 290 ? -11.797 -10.742 1.896 1 89.44 290 VAL B O 1
ATOM 5414 N N . VAL B 1 291 ? -9.766 -11.055 0.99 1 86.69 291 VAL B N 1
ATOM 5415 C CA . VAL B 1 291 ? -9.953 -12.5 0.95 1 86.69 291 VAL B CA 1
ATOM 5416 C C . VAL B 1 291 ? -10.227 -13.023 2.357 1 86.69 291 VAL B C 1
ATOM 5418 O O . VAL B 1 291 ? -11.148 -13.82 2.561 1 86.69 291 VAL B O 1
ATOM 5421 N N . GLY B 1 292 ? -9.484 -12.547 3.307 1 89.06 292 GLY B N 1
ATOM 5422 C CA . GLY B 1 292 ? -9.711 -12.938 4.688 1 89.06 292 GLY B CA 1
ATOM 5423 C C . GLY B 1 292 ? -11.078 -12.531 5.203 1 89.06 292 GLY B C 1
ATOM 5424 O O . GLY B 1 292 ? -11.758 -13.32 5.863 1 89.06 292 GLY B O 1
ATOM 5425 N N . SER B 1 293 ? -11.461 -11.375 4.863 1 89 293 SER B N 1
ATOM 5426 C CA . SER B 1 293 ? -12.758 -10.875 5.312 1 89 293 SER B CA 1
ATOM 5427 C C . SER B 1 293 ? -13.898 -11.672 4.699 1 89 293 SER B C 1
ATOM 5429 O O . SER B 1 293 ? -14.883 -11.984 5.379 1 89 293 SER B O 1
ATOM 5431 N N . LYS B 1 294 ? -13.75 -11.953 3.469 1 82.62 294 LYS B N 1
ATOM 5432 C CA . LYS B 1 294 ? -14.789 -12.711 2.777 1 82.62 294 LYS B CA 1
ATOM 5433 C C . LYS B 1 294 ? -14.875 -14.141 3.312 1 82.62 294 LYS B C 1
ATOM 5435 O O . LYS B 1 294 ? -15.961 -14.727 3.369 1 82.62 294 LYS B O 1
ATOM 5440 N N . LEU B 1 295 ? -13.734 -14.648 3.645 1 83.56 295 LEU B N 1
ATOM 5441 C CA . LEU B 1 295 ? -13.719 -15.977 4.246 1 83.56 295 LEU B CA 1
ATOM 5442 C C . LEU B 1 295 ? -14.469 -15.977 5.574 1 83.56 295 LEU B C 1
ATOM 5444 O O . LEU B 1 295 ? -15.211 -16.922 5.871 1 83.56 295 LEU B O 1
ATOM 5448 N N . SER B 1 296 ? -14.281 -14.945 6.34 1 84.31 296 SER B N 1
ATOM 5449 C CA . SER B 1 296 ? -14.977 -14.828 7.617 1 84.31 296 SER B CA 1
ATOM 5450 C C . SER B 1 296 ? -16.484 -14.773 7.418 1 84.31 296 SER B C 1
ATOM 5452 O O . SER B 1 296 ? -17.234 -15.438 8.141 1 84.31 296 SER B O 1
ATOM 5454 N N . ASP B 1 297 ? -16.891 -14.039 6.43 1 78.31 297 ASP B N 1
ATOM 5455 C CA . ASP B 1 297 ? -18.312 -13.891 6.129 1 78.31 297 ASP B CA 1
ATOM 5456 C C . ASP B 1 297 ? -18.922 -15.211 5.672 1 78.31 297 ASP B C 1
ATOM 5458 O O . ASP B 1 297 ? -20.062 -15.516 5.992 1 78.31 297 ASP B O 1
ATOM 5462 N N . SER B 1 298 ? -18.203 -15.914 4.941 1 72.75 298 SER B N 1
ATOM 5463 C CA . SER B 1 298 ? -18.703 -17.172 4.387 1 72.75 298 SER B CA 1
ATOM 5464 C C . SER B 1 298 ? -18.812 -18.25 5.465 1 72.75 298 SER B C 1
ATOM 5466 O O . SER B 1 298 ? -19.547 -19.219 5.301 1 72.75 298 SER B O 1
ATOM 5468 N N . LEU B 1 299 ? -18.062 -18.047 6.516 1 75.12 299 LEU B N 1
ATOM 5469 C CA . LEU B 1 299 ? -18.109 -19.016 7.602 1 75.12 299 LEU B CA 1
ATOM 5470 C C . LEU B 1 299 ? -19.234 -18.703 8.578 1 75.12 299 LEU B C 1
ATOM 5472 O O . LEU B 1 299 ? -19.562 -19.531 9.438 1 75.12 299 LEU B O 1
ATOM 5476 N N . ASP B 1 300 ? -19.766 -17.469 8.359 1 74.38 300 ASP B N 1
ATOM 5477 C CA . ASP B 1 300 ? -20.891 -17.125 9.219 1 74.38 300 ASP B CA 1
ATOM 5478 C C . ASP B 1 300 ? -22.188 -17.766 8.719 1 74.38 300 ASP B C 1
ATOM 5480 O O . ASP B 1 300 ? -22.719 -17.344 7.688 1 74.38 300 ASP B O 1
ATOM 5484 N N . VAL B 1 301 ? -22.547 -18.906 9.203 1 66.69 301 VAL B N 1
ATOM 5485 C CA . VAL B 1 301 ? -23.766 -19.656 8.867 1 66.69 301 VAL B CA 1
ATOM 5486 C C . VAL B 1 301 ? -24.891 -19.266 9.82 1 66.69 301 VAL B C 1
ATOM 5488 O O . VAL B 1 301 ? -24.672 -19.125 11.023 1 66.69 301 VAL B O 1
ATOM 5491 N N . PRO B 1 302 ? -25.922 -18.875 9.086 1 63.53 302 PRO B N 1
ATOM 5492 C CA . PRO B 1 302 ? -27.062 -18.641 9.992 1 63.53 302 PRO B CA 1
ATOM 5493 C C . PRO B 1 302 ? -27.297 -19.828 10.93 1 63.53 302 PRO B C 1
ATOM 5495 O O . PRO B 1 302 ? -27.078 -20.984 10.547 1 63.53 302 PRO B O 1
ATOM 5498 N N . PRO B 1 303 ? -27.422 -19.516 12.141 1 63.78 303 PRO B N 1
ATOM 5499 C CA . PRO B 1 303 ? -27.547 -20.547 13.18 1 63.78 303 PRO B CA 1
ATOM 5500 C C . PRO B 1 303 ? -28.531 -21.656 12.781 1 63.78 303 PRO B C 1
ATOM 5502 O O . PRO B 1 303 ? -28.375 -22.797 13.227 1 63.78 303 PRO B O 1
ATOM 5505 N N . HIS B 1 304 ? -29.438 -21.391 11.93 1 67.06 304 HIS B N 1
ATOM 5506 C CA . HIS B 1 304 ? -30.5 -22.375 11.727 1 67.06 304 HIS B CA 1
ATOM 5507 C C . HIS B 1 304 ? -30.156 -23.312 10.57 1 67.06 304 HIS B C 1
ATOM 5509 O O . HIS B 1 304 ? -30.859 -24.312 10.344 1 67.06 304 HIS B O 1
ATOM 5515 N N . ILE B 1 305 ? -29.172 -23.047 9.891 1 64.38 305 ILE B N 1
ATOM 5516 C CA . ILE B 1 305 ? -28.828 -23.875 8.75 1 64.38 305 ILE B CA 1
ATOM 5517 C C . ILE B 1 305 ? -27.531 -24.625 9.023 1 64.38 305 ILE B C 1
ATOM 5519 O O . ILE B 1 305 ? -26.547 -24.016 9.445 1 64.38 305 ILE B O 1
ATOM 5523 N N . PRO B 1 306 ? -27.656 -25.906 9.055 1 66.69 306 PRO B N 1
ATOM 5524 C CA . PRO B 1 306 ? -26.406 -26.641 9.234 1 66.69 306 PRO B CA 1
ATOM 5525 C C . PRO B 1 306 ? -25.312 -26.203 8.25 1 66.69 306 PRO B C 1
ATOM 5527 O O . PRO B 1 306 ? -25.609 -25.938 7.082 1 66.69 306 PRO B O 1
ATOM 5530 N N . PRO B 1 307 ? -24.172 -25.906 8.766 1 65.19 307 PRO B N 1
ATOM 5531 C CA . PRO B 1 307 ? -23.078 -25.469 7.887 1 65.19 307 PRO B CA 1
ATOM 5532 C C . PRO B 1 307 ? -22.781 -26.5 6.793 1 65.19 307 PRO B C 1
ATOM 5534 O O . PRO B 1 307 ? -22.641 -27.688 7.074 1 65.19 307 PRO B O 1
ATOM 5537 N N . PRO B 1 308 ? -22.906 -26 5.539 1 71.81 308 PRO B N 1
ATOM 5538 C CA . PRO B 1 308 ? -22.594 -26.953 4.461 1 71.81 308 PRO B CA 1
ATOM 5539 C C . PRO B 1 308 ? -21.141 -27.406 4.473 1 71.81 308 PRO B C 1
ATOM 5541 O O . PRO B 1 308 ? -20.234 -26.578 4.656 1 71.81 308 PRO B O 1
ATOM 5544 N N . ARG B 1 309 ? -21 -28.75 4.617 1 77.19 309 ARG B N 1
ATOM 5545 C CA . ARG B 1 309 ? -19.641 -29.297 4.566 1 77.19 309 ARG B CA 1
ATOM 5546 C C . ARG B 1 309 ? -19.266 -29.672 3.143 1 77.19 309 ARG B C 1
ATOM 5548 O O . ARG B 1 309 ? -20 -30.391 2.469 1 77.19 309 ARG B O 1
ATOM 5555 N N . PRO B 1 310 ? -18.156 -29 2.684 1 81.62 310 PRO B N 1
ATOM 5556 C CA . PRO B 1 310 ? -17.719 -29.438 1.355 1 81.62 310 PRO B CA 1
ATOM 5557 C C . PRO B 1 310 ? -17.266 -30.891 1.327 1 81.62 310 PRO B C 1
ATOM 5559 O O . PRO B 1 310 ? -16.797 -31.422 2.342 1 81.62 310 PRO B O 1
ATOM 5562 N N . PRO B 1 311 ? -17.5 -31.531 0.19 1 85.94 311 PRO B N 1
ATOM 5563 C CA . PRO B 1 311 ? -17 -32.906 0.08 1 85.94 311 PRO B CA 1
ATOM 5564 C C . PRO B 1 311 ? -15.508 -33.031 0.341 1 85.94 311 PRO B C 1
ATOM 5566 O O . PRO B 1 311 ? -14.711 -32.281 -0.262 1 85.94 311 PRO B O 1
ATOM 5569 N N . ARG B 1 312 ? -15.148 -33.844 1.218 1 88.31 312 ARG B N 1
ATOM 5570 C CA . ARG B 1 312 ? -13.758 -34.031 1.627 1 88.31 312 ARG B CA 1
ATOM 5571 C C . ARG B 1 312 ? -12.875 -34.375 0.433 1 88.31 312 ARG B C 1
ATOM 5573 O O . ARG B 1 312 ? -11.727 -33.938 0.349 1 88.31 312 ARG B O 1
ATOM 5580 N N . ASN B 1 313 ? -13.438 -35.188 -0.443 1 91.12 313 ASN B N 1
ATOM 5581 C CA . ASN B 1 313 ? -12.672 -35.594 -1.616 1 91.12 313 ASN B CA 1
ATOM 5582 C C . ASN B 1 313 ? -12.328 -34.406 -2.494 1 91.12 313 ASN B C 1
ATOM 5584 O O . ASN B 1 313 ? -11.227 -34.312 -3.049 1 91.12 313 ASN B O 1
ATOM 5588 N N . ALA B 1 314 ? -13.266 -33.5 -2.609 1 89.88 314 ALA B N 1
ATOM 5589 C CA . ALA B 1 314 ? -13.016 -32.281 -3.408 1 89.88 314 ALA B CA 1
ATOM 5590 C C . ALA B 1 314 ? -11.906 -31.438 -2.791 1 89.88 314 ALA B C 1
ATOM 5592 O O . ALA B 1 314 ? -11.016 -30.969 -3.496 1 89.88 314 ALA B O 1
ATOM 5593 N N . VAL B 1 315 ? -11.953 -31.297 -1.462 1 91.38 315 VAL B N 1
ATOM 5594 C CA . VAL B 1 315 ? -10.961 -30.516 -0.749 1 91.38 315 VAL B CA 1
ATOM 5595 C C . VAL B 1 315 ? -9.578 -31.125 -0.927 1 91.38 315 VAL B C 1
ATOM 5597 O O . VAL B 1 315 ? -8.609 -30.438 -1.231 1 91.38 315 VAL B O 1
ATOM 5600 N N . ILE B 1 316 ? -9.469 -32.406 -0.858 1 93.38 316 ILE B N 1
ATOM 5601 C CA . ILE B 1 316 ? -8.203 -33.125 -0.934 1 93.38 316 ILE B CA 1
ATOM 5602 C C . ILE B 1 316 ? -7.652 -33.062 -2.357 1 93.38 316 ILE B C 1
ATOM 5604 O O . ILE B 1 316 ? -6.461 -32.812 -2.561 1 93.38 316 ILE B O 1
ATOM 5608 N N . VAL B 1 317 ? -8.555 -33.25 -3.305 1 94.38 317 VAL B N 1
ATOM 5609 C CA . VAL B 1 317 ? -8.141 -33.25 -4.703 1 94.38 317 VAL B CA 1
ATOM 5610 C C . VAL B 1 317 ? -7.594 -31.859 -5.051 1 94.38 317 VAL B C 1
ATOM 5612 O O . VAL B 1 317 ? -6.562 -31.734 -5.715 1 94.38 317 VAL B O 1
ATOM 5615 N N . ILE B 1 318 ? -8.273 -30.844 -4.625 1 93.75 318 ILE B N 1
ATOM 5616 C CA . ILE B 1 318 ? -7.848 -29.469 -4.926 1 93.75 318 ILE B CA 1
ATOM 5617 C C . ILE B 1 318 ? -6.508 -29.188 -4.246 1 93.75 318 ILE B C 1
ATOM 5619 O O . ILE B 1 318 ? -5.59 -28.656 -4.871 1 93.75 318 ILE B O 1
ATOM 5623 N N . MET B 1 319 ? -6.312 -29.594 -3.049 1 93.81 319 MET B N 1
ATOM 5624 C CA . MET B 1 319 ? -5.09 -29.344 -2.293 1 93.81 319 MET B CA 1
ATOM 5625 C C . MET B 1 319 ? -3.904 -30.062 -2.928 1 93.81 319 MET B C 1
ATOM 5627 O O . MET B 1 319 ? -2.848 -29.453 -3.139 1 93.81 319 MET B O 1
ATOM 5631 N N . ILE B 1 320 ? -4.113 -31.266 -3.27 1 94.62 320 ILE B N 1
ATOM 5632 C CA . ILE B 1 320 ? -3.033 -32.062 -3.838 1 94.62 320 ILE B CA 1
ATOM 5633 C C . ILE B 1 320 ? -2.656 -31.531 -5.215 1 94.62 320 ILE B C 1
ATOM 5635 O O . ILE B 1 320 ? -1.473 -31.422 -5.543 1 94.62 320 ILE B O 1
ATOM 5639 N N . THR B 1 321 ? -3.629 -31.219 -5.977 1 94.88 321 THR B N 1
ATOM 5640 C CA . THR B 1 321 ? -3.367 -30.734 -7.332 1 94.88 321 THR B CA 1
ATOM 5641 C C . THR B 1 321 ? -2.701 -29.359 -7.301 1 94.88 321 THR B C 1
ATOM 5643 O O . THR B 1 321 ? -1.743 -29.109 -8.039 1 94.88 321 THR B O 1
ATOM 5646 N N . ARG B 1 322 ? -3.102 -28.5 -6.41 1 93.5 322 ARG B N 1
ATOM 5647 C CA . ARG B 1 322 ? -2.664 -27.109 -6.395 1 93.5 322 ARG B CA 1
ATOM 5648 C C . ARG B 1 322 ? -1.3 -26.969 -5.727 1 93.5 322 ARG B C 1
ATOM 5650 O O . ARG B 1 322 ? -0.521 -26.078 -6.07 1 93.5 322 ARG B O 1
ATOM 5657 N N . PHE B 1 323 ? -0.918 -27.844 -4.789 1 94.12 323 PHE B N 1
ATOM 5658 C CA . PHE B 1 323 ? 0.303 -27.625 -4.02 1 94.12 323 PHE B CA 1
ATOM 5659 C C . PHE B 1 323 ? 1.355 -28.672 -4.387 1 94.12 323 PHE B C 1
ATOM 5661 O O . PHE B 1 323 ? 2.557 -28.422 -4.262 1 94.12 323 PHE B O 1
ATOM 5668 N N . LEU B 1 324 ? 0.898 -29.797 -4.895 1 94.88 324 LEU B N 1
ATOM 5669 C CA . LEU B 1 324 ? 1.867 -30.859 -5.164 1 94.88 324 LEU B CA 1
ATOM 5670 C C . LEU B 1 324 ? 1.985 -31.109 -6.664 1 94.88 324 LEU B C 1
ATOM 5672 O O . LEU B 1 324 ? 3.064 -30.969 -7.238 1 94.88 324 LEU B O 1
ATOM 5676 N N . VAL B 1 325 ? 0.881 -31.422 -7.312 1 96.06 325 VAL B N 1
ATOM 5677 C CA . VAL B 1 325 ? 0.906 -31.781 -8.727 1 96.06 325 VAL B CA 1
ATOM 5678 C C . VAL B 1 325 ? 1.386 -30.594 -9.555 1 96.06 325 VAL B C 1
ATOM 5680 O O . VAL B 1 325 ? 2.26 -30.734 -10.406 1 96.06 325 VAL B O 1
ATOM 5683 N N . SER B 1 326 ? 0.804 -29.453 -9.297 1 96 326 SER B N 1
ATOM 5684 C CA . SER B 1 326 ? 1.198 -28.25 -10.039 1 96 326 SER B CA 1
ATOM 5685 C C . SER B 1 326 ? 2.662 -27.906 -9.789 1 96 326 SER B C 1
ATOM 5687 O O . SER B 1 326 ? 3.373 -27.5 -10.711 1 96 326 SER B O 1
ATOM 5689 N N . ALA B 1 327 ? 3.178 -28.078 -8.586 1 96.5 327 ALA B N 1
ATOM 5690 C CA . ALA B 1 327 ? 4.566 -27.781 -8.242 1 96.5 327 ALA B CA 1
ATOM 5691 C C . ALA B 1 327 ? 5.523 -28.703 -8.984 1 96.5 327 ALA B C 1
ATOM 5693 O O . ALA B 1 327 ? 6.477 -28.25 -9.617 1 96.5 327 ALA B O 1
ATOM 5694 N N . LEU B 1 328 ? 5.23 -30 -8.945 1 96.62 328 LEU B N 1
ATOM 5695 C CA . LEU B 1 328 ? 6.105 -30.969 -9.586 1 96.62 328 LEU B CA 1
ATOM 5696 C C . LEU B 1 328 ? 6.105 -30.781 -11.102 1 96.62 328 LEU B C 1
ATOM 5698 O O . LEU B 1 328 ? 7.156 -30.844 -11.742 1 96.62 328 LEU B O 1
ATOM 5702 N N . MET B 1 329 ? 4.961 -30.562 -11.609 1 97 329 MET B N 1
ATOM 5703 C CA . MET B 1 329 ? 4.836 -30.359 -13.047 1 97 329 MET B CA 1
ATOM 5704 C C . MET B 1 329 ? 5.539 -29.078 -13.492 1 97 329 MET B C 1
ATOM 5706 O O . MET B 1 329 ? 6.336 -29.109 -14.43 1 97 329 MET B O 1
ATOM 5710 N N . SER B 1 330 ? 5.23 -27.953 -12.859 1 97.62 330 SER B N 1
ATOM 5711 C CA . SER B 1 330 ? 5.77 -26.656 -13.266 1 97.62 330 SER B CA 1
ATOM 5712 C C . SER B 1 330 ? 7.281 -26.609 -13.07 1 97.62 330 SER B C 1
ATOM 5714 O O . SER B 1 330 ? 8.008 -26.172 -13.969 1 97.62 330 SER B O 1
ATOM 5716 N N . ILE B 1 331 ? 7.785 -27.047 -11.906 1 97.69 331 ILE B N 1
ATOM 5717 C CA . ILE B 1 331 ? 9.211 -27.016 -11.609 1 97.69 331 ILE B CA 1
ATOM 5718 C C . ILE B 1 331 ? 9.961 -27.953 -12.562 1 97.69 331 ILE B C 1
ATOM 5720 O O . ILE B 1 331 ? 11.008 -27.594 -13.109 1 97.69 331 ILE B O 1
ATOM 5724 N N . GLY B 1 332 ? 9.398 -29.141 -12.812 1 97.19 332 GLY B N 1
ATOM 5725 C CA . GLY B 1 332 ? 10.016 -30.078 -13.734 1 97.19 332 GLY B CA 1
ATOM 5726 C C . GLY B 1 332 ? 10.094 -29.562 -15.156 1 97.19 332 GLY B C 1
ATOM 5727 O O . GLY B 1 332 ? 11.156 -29.594 -15.781 1 97.19 332 GLY B O 1
ATOM 5728 N N . ILE B 1 333 ? 9 -29.031 -15.664 1 97.31 333 ILE B N 1
ATOM 5729 C CA . ILE B 1 333 ? 8.922 -28.578 -17.047 1 97.31 333 ILE B CA 1
ATOM 5730 C C . ILE B 1 333 ? 9.82 -27.375 -17.25 1 97.31 333 ILE B C 1
ATOM 5732 O O . ILE B 1 333 ? 10.594 -27.312 -18.219 1 97.31 333 ILE B O 1
ATOM 5736 N N . ILE B 1 334 ? 9.766 -26.391 -16.328 1 97.56 334 ILE B N 1
ATOM 5737 C CA . ILE B 1 334 ? 10.547 -25.172 -16.484 1 97.56 334 ILE B CA 1
ATOM 5738 C C . ILE B 1 334 ? 12.031 -25.484 -16.312 1 97.56 334 ILE B C 1
ATOM 5740 O O . ILE B 1 334 ? 12.883 -24.906 -17 1 97.56 334 ILE B O 1
ATOM 5744 N N . TYR B 1 335 ? 12.32 -26.422 -15.367 1 96.56 335 TYR B N 1
ATOM 5745 C CA . TYR B 1 335 ? 13.711 -26.828 -15.203 1 96.56 335 TYR B CA 1
ATOM 5746 C C . TYR B 1 335 ? 14.258 -27.422 -16.5 1 96.56 335 TYR B C 1
ATOM 5748 O O . TYR B 1 335 ? 15.352 -27.062 -16.938 1 96.56 335 TYR B O 1
ATOM 5756 N N . LEU B 1 336 ? 13.5 -28.328 -17.141 1 95.62 336 LEU B N 1
ATOM 5757 C CA . LEU B 1 336 ? 13.938 -28.969 -18.375 1 95.62 336 LEU B CA 1
ATOM 5758 C C . LEU B 1 336 ? 14.07 -27.938 -19.5 1 95.62 336 LEU B C 1
ATOM 5760 O O . LEU B 1 336 ? 15.023 -28 -20.281 1 95.62 336 LEU B O 1
ATOM 5764 N N . LEU B 1 337 ? 13.18 -27 -19.562 1 95.5 337 LEU B N 1
ATOM 5765 C CA . LEU B 1 337 ? 13.242 -25.969 -20.578 1 95.5 337 LEU B CA 1
ATOM 5766 C C . LEU B 1 337 ? 14.438 -25.047 -20.344 1 95.5 337 LEU B C 1
ATOM 5768 O O . LEU B 1 337 ? 15.078 -24.594 -21.297 1 95.5 337 LEU B O 1
ATOM 5772 N N . ALA B 1 338 ? 14.711 -24.703 -19.078 1 94.25 338 ALA B N 1
ATOM 5773 C CA . ALA B 1 338 ? 15.812 -23.812 -18.734 1 94.25 338 ALA B CA 1
ATOM 5774 C C . ALA B 1 338 ? 17.156 -24.453 -19.031 1 94.25 338 ALA B C 1
ATOM 5776 O O . ALA B 1 338 ? 18.094 -23.781 -19.469 1 94.25 338 ALA B O 1
ATOM 5777 N N . VAL B 1 339 ? 17.297 -25.797 -18.859 1 93.31 339 VAL B N 1
ATOM 5778 C CA . VAL B 1 339 ? 18.594 -26.469 -18.984 1 93.31 339 VAL B CA 1
ATOM 5779 C C . VAL B 1 339 ? 18.766 -26.984 -20.406 1 93.31 339 VAL B C 1
ATOM 5781 O O . VAL B 1 339 ? 19.859 -26.906 -20.969 1 93.31 339 VAL B O 1
ATOM 5784 N N . LYS B 1 340 ? 17.719 -27.422 -20.984 1 92.81 340 LYS B N 1
ATOM 5785 C CA . LYS B 1 340 ? 17.859 -28.125 -22.266 1 92.81 340 LYS B CA 1
ATOM 5786 C C . LYS B 1 340 ? 17.609 -27.188 -23.438 1 92.81 340 LYS B C 1
ATOM 5788 O O . LYS B 1 340 ? 17.969 -27.5 -24.578 1 92.81 340 LYS B O 1
ATOM 5793 N N . THR B 1 341 ? 16.953 -26.078 -23.172 1 91.25 341 THR B N 1
ATOM 5794 C CA . THR B 1 341 ? 16.656 -25.156 -24.266 1 91.25 341 THR B CA 1
ATOM 5795 C C . THR B 1 341 ? 17.078 -23.734 -23.922 1 91.25 341 THR B C 1
ATOM 5797 O O . THR B 1 341 ? 17.469 -23.469 -22.781 1 91.25 341 THR B O 1
ATOM 5800 N N . ASN B 1 342 ? 17.047 -22.828 -24.953 1 88.44 342 ASN B N 1
ATOM 5801 C CA . ASN B 1 342 ? 17.312 -21.422 -24.766 1 88.44 342 ASN B CA 1
ATOM 5802 C C . ASN B 1 342 ? 16.047 -20.578 -24.922 1 88.44 342 ASN B C 1
ATOM 5804 O O . ASN B 1 342 ? 16.125 -19.375 -25.156 1 88.44 342 ASN B O 1
ATOM 5808 N N . LEU B 1 343 ? 14.961 -21.219 -24.719 1 89.81 343 LEU B N 1
ATOM 5809 C CA . LEU B 1 343 ? 13.672 -20.562 -24.953 1 89.81 343 LEU B CA 1
ATOM 5810 C C . LEU B 1 343 ? 13.352 -19.562 -23.844 1 89.81 343 LEU B C 1
ATOM 5812 O O . LEU B 1 343 ? 12.625 -18.594 -24.078 1 89.81 343 LEU B O 1
ATOM 5816 N N . LEU B 1 344 ? 14 -19.734 -22.625 1 92.69 344 LEU B N 1
ATOM 5817 C CA . LEU B 1 344 ? 13.617 -18.906 -21.484 1 92.69 344 LEU B CA 1
ATOM 5818 C C . LEU B 1 344 ? 14.656 -17.828 -21.203 1 92.69 344 LEU B C 1
ATOM 5820 O O . LEU B 1 344 ? 14.516 -17.047 -20.266 1 92.69 344 LEU B O 1
ATOM 5824 N N . GLY B 1 345 ? 15.562 -17.719 -21.969 1 88.38 345 GLY B N 1
ATOM 5825 C CA . GLY B 1 345 ? 16.594 -16.703 -21.75 1 88.38 345 GLY B CA 1
ATOM 5826 C C . GLY B 1 345 ? 17.531 -17.047 -20.609 1 88.38 345 GLY B C 1
ATOM 5827 O O . GLY B 1 345 ? 17.656 -18.219 -20.234 1 88.38 345 GLY B O 1
ATOM 5828 N N . HIS B 1 346 ? 18.188 -15.961 -19.953 1 88.25 346 HIS B N 1
ATOM 5829 C CA . HIS B 1 346 ? 19.25 -16.203 -18.984 1 88.25 346 HIS B CA 1
ATOM 5830 C C . HIS B 1 346 ? 18.906 -15.602 -17.625 1 88.25 346 HIS B C 1
ATOM 5832 O O . HIS B 1 346 ? 19.75 -15.57 -16.719 1 88.25 346 HIS B O 1
ATOM 5838 N N . ASP B 1 347 ? 17.656 -15.195 -17.453 1 91.75 347 ASP B N 1
ATOM 5839 C CA . ASP B 1 347 ? 17.266 -14.578 -16.188 1 91.75 347 ASP B CA 1
ATOM 5840 C C . ASP B 1 347 ? 16.719 -15.617 -15.219 1 91.75 347 ASP B C 1
ATOM 5842 O O . ASP B 1 347 ? 15.594 -16.094 -15.383 1 91.75 347 ASP B O 1
ATOM 5846 N N . PRO B 1 348 ? 17.438 -15.961 -14.211 1 94.5 3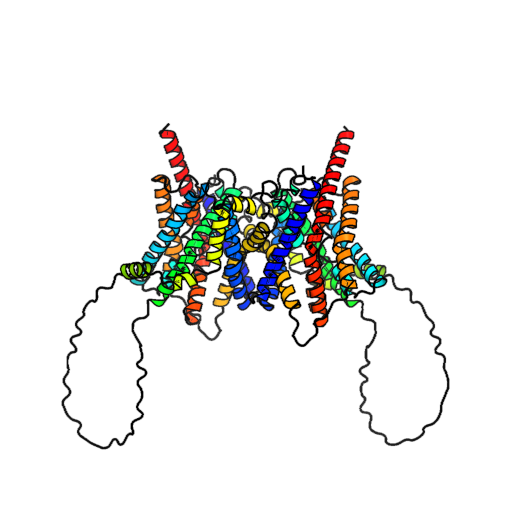48 PRO B N 1
ATOM 5847 C CA . PRO B 1 348 ? 16.984 -16.953 -13.242 1 94.5 348 PRO B CA 1
ATOM 5848 C C . PRO B 1 348 ? 15.703 -16.531 -12.516 1 94.5 348 PRO B C 1
ATOM 5850 O O . PRO B 1 348 ? 14.93 -17.375 -12.078 1 94.5 348 PRO B O 1
ATOM 5853 N N . VAL B 1 349 ? 15.516 -15.242 -12.359 1 94.56 349 VAL B N 1
ATOM 5854 C CA . VAL B 1 349 ? 14.305 -14.742 -11.711 1 94.56 349 VAL B CA 1
ATOM 5855 C C . VAL B 1 349 ? 13.086 -15.133 -12.539 1 94.56 349 VAL B C 1
ATOM 5857 O O . VAL B 1 349 ? 12.023 -15.445 -11.984 1 94.56 349 VAL B O 1
ATOM 5860 N N . LEU B 1 350 ? 13.258 -15.125 -13.828 1 95.88 350 LEU B N 1
ATOM 5861 C CA . LEU B 1 350 ? 12.18 -15.539 -14.727 1 95.88 350 LEU B CA 1
ATOM 5862 C C . LEU B 1 350 ? 11.844 -17.016 -14.523 1 95.88 350 LEU B C 1
ATOM 5864 O O . LEU B 1 350 ? 10.672 -17.375 -14.414 1 95.88 350 LEU B O 1
ATOM 5868 N N . TRP B 1 351 ? 12.859 -17.859 -14.461 1 97 351 TRP B N 1
ATOM 5869 C CA . TRP B 1 351 ? 12.648 -19.297 -14.273 1 97 351 TRP B CA 1
ATOM 5870 C C . TRP B 1 351 ? 11.93 -19.578 -12.953 1 97 351 TRP B C 1
ATOM 5872 O O . TRP B 1 351 ? 10.938 -20.312 -12.93 1 97 351 TRP B O 1
ATOM 5882 N N . TRP B 1 352 ? 12.445 -18.969 -11.969 1 96.25 352 TRP B N 1
ATOM 5883 C CA . TRP B 1 352 ? 11.891 -19.156 -10.625 1 96.25 352 TRP B CA 1
ATOM 5884 C C . TRP B 1 352 ? 10.438 -18.703 -10.578 1 96.25 352 TRP B C 1
ATOM 5886 O O . TRP B 1 352 ? 9.586 -19.406 -10.016 1 96.25 352 TRP B O 1
ATOM 5896 N N . SER B 1 353 ? 10.133 -17.562 -11.141 1 96.56 353 SER B N 1
ATOM 5897 C CA . SER B 1 353 ? 8.766 -17.047 -11.156 1 96.56 353 SER B CA 1
ATOM 5898 C C . SER B 1 353 ? 7.832 -17.969 -11.922 1 96.56 353 SER B C 1
ATOM 5900 O O . SER B 1 353 ? 6.719 -18.25 -11.469 1 96.56 353 SER B O 1
ATOM 5902 N N . MET B 1 354 ? 8.297 -18.438 -13.062 1 97.5 354 MET B N 1
ATOM 5903 C CA . MET B 1 354 ? 7.477 -19.328 -13.883 1 97.5 354 MET B CA 1
ATOM 5904 C C . MET B 1 354 ? 7.18 -20.625 -13.148 1 97.5 354 MET B C 1
ATOM 5906 O O . MET B 1 354 ? 6.09 -21.188 -13.281 1 97.5 354 MET B O 1
ATOM 5910 N N . MET B 1 355 ? 8.109 -21.141 -12.406 1 97.56 355 MET B N 1
ATOM 5911 C CA . MET B 1 355 ? 7.91 -22.344 -11.625 1 97.56 355 MET B CA 1
ATOM 5912 C C . MET B 1 355 ? 6.805 -22.156 -10.594 1 97.56 355 MET B C 1
ATOM 5914 O O . MET B 1 355 ? 6.039 -23.078 -10.312 1 97.56 355 MET B O 1
ATOM 5918 N N . LEU B 1 356 ? 6.684 -20.953 -10.094 1 96.56 356 LEU B N 1
ATOM 5919 C CA . LEU B 1 356 ? 5.781 -20.688 -8.977 1 96.56 356 LEU B CA 1
ATOM 5920 C C . LEU B 1 356 ? 4.398 -20.297 -9.477 1 96.56 356 LEU B C 1
ATOM 5922 O O . LEU B 1 356 ? 3.422 -20.359 -8.719 1 96.56 356 LEU B O 1
ATOM 5926 N N . MET B 1 357 ? 4.211 -19.953 -10.68 1 96.88 357 MET B N 1
ATOM 5927 C CA . MET B 1 357 ? 3.006 -19.344 -11.227 1 96.88 357 MET B CA 1
ATOM 5928 C C . MET B 1 357 ? 1.793 -20.25 -11.031 1 96.88 357 MET B C 1
ATOM 5930 O O . MET B 1 357 ? 0.741 -19.797 -10.578 1 96.88 357 MET B O 1
ATOM 5934 N N . PRO B 1 358 ? 1.894 -21.5 -11.281 1 96.31 358 PRO B N 1
A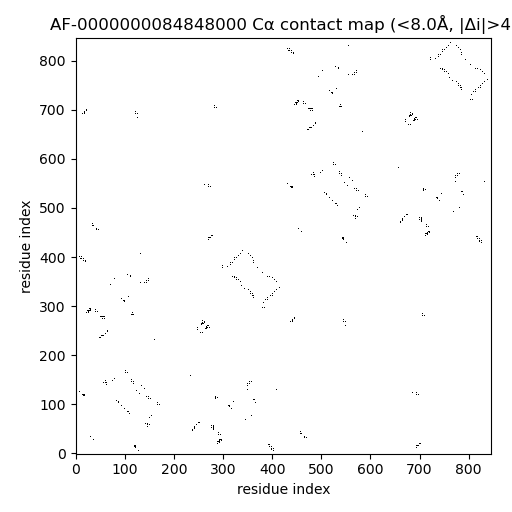TOM 5935 C CA . PRO B 1 358 ? 0.684 -22.328 -11.18 1 96.31 358 PRO B CA 1
ATOM 5936 C C . PRO B 1 358 ? 0.412 -22.812 -9.758 1 96.31 358 PRO B C 1
ATOM 5938 O O . PRO B 1 358 ? -0.596 -23.469 -9.508 1 96.31 358 PRO B O 1
ATOM 5941 N N . ILE B 1 359 ? 1.23 -22.5 -8.797 1 95.62 359 ILE B N 1
ATOM 5942 C CA . ILE B 1 359 ? 1.159 -23.062 -7.461 1 95.62 359 ILE B CA 1
ATOM 5943 C C . ILE B 1 359 ? 0.418 -22.109 -6.527 1 95.62 359 ILE B C 1
ATOM 5945 O O . ILE B 1 359 ? 0.644 -20.891 -6.57 1 95.62 359 ILE B O 1
ATOM 5949 N N . GLY B 1 360 ? -0.397 -22.656 -5.66 1 92.44 360 GLY B N 1
ATOM 5950 C CA . GLY B 1 360 ? -1.074 -21.844 -4.656 1 92.44 360 GLY B CA 1
ATOM 5951 C C . GLY B 1 360 ? -2.557 -22.141 -4.547 1 92.44 360 GLY B C 1
ATOM 5952 O O . GLY B 1 360 ? -3.092 -22.938 -5.328 1 92.44 360 GLY B O 1
ATOM 5953 N N . PRO B 1 361 ? -3.217 -21.516 -3.602 1 91.69 361 PRO B N 1
ATOM 5954 C CA . PRO B 1 361 ? -4.652 -21.75 -3.406 1 91.69 361 PRO B CA 1
ATOM 5955 C C . PRO B 1 361 ? -5.5 -21.172 -4.535 1 91.69 361 PRO B C 1
ATOM 5957 O O . PRO B 1 361 ? -5.027 -20.328 -5.301 1 91.69 361 PRO B O 1
ATOM 5960 N N . PRO B 1 362 ? -6.691 -21.719 -4.637 1 88.81 362 PRO B N 1
ATOM 5961 C CA . PRO B 1 362 ? -7.586 -21.203 -5.684 1 88.81 362 PRO B CA 1
ATOM 5962 C C . PRO B 1 362 ? -7.906 -19.719 -5.516 1 88.81 362 PRO B C 1
ATOM 5964 O O . PRO B 1 362 ? -7.82 -19.188 -4.406 1 88.81 362 PRO B O 1
ATOM 5967 N N . ALA B 1 363 ? -8.266 -19.125 -6.578 1 78.62 363 ALA B N 1
ATOM 5968 C CA . ALA B 1 363 ? -8.57 -17.703 -6.621 1 78.62 363 ALA B CA 1
ATOM 5969 C C . ALA B 1 363 ? -9.977 -17.438 -6.086 1 78.62 363 ALA B C 1
ATOM 5971 O O . ALA B 1 363 ? -10.844 -18.297 -6.125 1 78.62 363 ALA B O 1
ATOM 5972 N N . LEU B 1 364 ? -10.164 -16.219 -5.605 1 67.25 364 LEU B N 1
ATOM 5973 C CA . LEU B 1 364 ? -11.453 -15.758 -5.109 1 67.25 364 LEU B CA 1
ATOM 5974 C C . LEU B 1 364 ? -12.461 -15.641 -6.246 1 67.25 364 LEU B C 1
ATOM 5976 O O . LEU B 1 364 ? -13.672 -15.586 -6.008 1 67.25 364 LEU B O 1
ATOM 5980 N N . VAL B 1 365 ? -11.922 -15.57 -7.344 1 64.12 365 VAL B N 1
ATOM 5981 C CA . VAL B 1 365 ? -12.789 -15.398 -8.508 1 64.12 365 VAL B CA 1
ATOM 5982 C C . VAL B 1 365 ? -13.797 -16.547 -8.57 1 64.12 365 VAL B C 1
ATOM 5984 O O . VAL B 1 365 ? -14.875 -16.391 -9.156 1 64.12 365 VAL B O 1
ATOM 5987 N N . LEU B 1 366 ? -13.461 -17.594 -7.91 1 67.5 366 LEU B N 1
ATOM 5988 C CA . LEU B 1 366 ? -14.391 -18.719 -7.828 1 67.5 366 LEU B CA 1
ATOM 5989 C C . LEU B 1 366 ? -15.703 -18.297 -7.188 1 67.5 366 LEU B C 1
ATOM 5991 O O . LEU B 1 366 ? -16.781 -18.688 -7.641 1 67.5 366 LEU B O 1
ATOM 5995 N N . VAL B 1 367 ? -15.492 -17.438 -6.191 1 66.31 367 VAL B N 1
ATOM 5996 C CA . VAL B 1 367 ? -16.672 -16.969 -5.477 1 66.31 367 VAL B CA 1
ATOM 5997 C C . VAL B 1 367 ? -17.422 -15.953 -6.324 1 66.31 367 VAL B C 1
ATOM 5999 O O . VAL B 1 367 ? -18.656 -15.938 -6.344 1 66.31 367 VAL B O 1
ATOM 6002 N N . VAL B 1 368 ? -16.688 -15.289 -7.09 1 63.66 368 VAL B N 1
ATOM 6003 C CA . VAL B 1 368 ? -17.281 -14.25 -7.926 1 63.66 368 VAL B CA 1
ATOM 6004 C C . VAL B 1 368 ? -18.031 -14.898 -9.086 1 63.66 368 VAL B C 1
ATOM 6006 O O . VAL B 1 368 ? -19.125 -14.445 -9.438 1 63.66 368 VAL B O 1
ATOM 6009 N N . LEU B 1 369 ? -17.5 -15.906 -9.633 1 65.19 369 LEU B N 1
ATOM 6010 C CA . LEU B 1 369 ? -18.125 -16.594 -10.758 1 65.19 369 LEU B CA 1
ATOM 6011 C C . LEU B 1 369 ? -19.438 -17.25 -10.344 1 65.19 369 LEU B C 1
ATOM 6013 O O . LEU B 1 369 ? -20.375 -17.344 -11.141 1 65.19 369 LEU B O 1
ATOM 6017 N N . GLN B 1 370 ? -19.516 -17.484 -9.141 1 65 370 GLN B N 1
ATOM 6018 C CA . GLN B 1 370 ? -20.75 -18.109 -8.648 1 65 370 GLN B CA 1
ATOM 6019 C C . GLN B 1 370 ? -21.875 -17.078 -8.516 1 65 370 GLN B C 1
ATOM 6021 O O . GLN B 1 370 ? -23.047 -17.406 -8.672 1 65 370 GLN B O 1
ATOM 6026 N N . GLU B 1 371 ? -21.375 -15.953 -8.148 1 61.09 371 GLU B N 1
ATOM 6027 C CA . GLU B 1 371 ? -22.375 -14.891 -8.062 1 61.09 371 GLU B CA 1
ATOM 6028 C C . GLU B 1 371 ? -22.984 -14.586 -9.43 1 61.09 371 GLU B C 1
ATOM 6030 O O . GLU B 1 371 ? -24.188 -14.297 -9.523 1 61.09 371 GLU B O 1
ATOM 6035 N N . VAL B 1 372 ? -22.25 -14.859 -10.391 1 57.72 372 VAL B N 1
ATOM 6036 C CA . VAL B 1 372 ? -22.688 -14.555 -11.742 1 57.72 372 VAL B CA 1
ATOM 6037 C C . VAL B 1 372 ? -23.531 -15.711 -12.281 1 57.72 372 VAL B C 1
ATOM 6039 O O . VAL B 1 372 ? -24.469 -15.5 -13.055 1 57.72 372 VAL B O 1
ATOM 6042 N N . THR B 1 373 ? -23.266 -16.906 -11.805 1 59.16 373 THR B N 1
ATOM 6043 C CA . THR B 1 373 ? -23.953 -18.078 -12.352 1 59.16 373 THR B CA 1
ATOM 6044 C C . THR B 1 373 ? -25.203 -18.391 -11.531 1 59.16 373 THR B C 1
ATOM 6046 O O . THR B 1 373 ? -26.016 -19.234 -11.93 1 59.16 373 THR B O 1
ATOM 6049 N N . GLY B 1 374 ? -25.422 -17.609 -10.508 1 59.25 374 GLY B N 1
ATOM 6050 C CA . GLY B 1 374 ? -26.625 -17.797 -9.719 1 59.25 374 GLY B CA 1
ATOM 6051 C C . GLY B 1 374 ? -26.594 -19.047 -8.859 1 59.25 374 GLY B C 1
ATOM 6052 O O . GLY B 1 374 ? -27.625 -19.688 -8.648 1 59.25 374 GLY B O 1
ATOM 6053 N N . VAL B 1 375 ? -25.5 -19.469 -8.5 1 60.94 375 VAL B N 1
ATOM 6054 C CA . VAL B 1 375 ? -25.406 -20.625 -7.625 1 60.94 375 VAL B CA 1
ATOM 6055 C C . VAL B 1 375 ? -26.047 -20.312 -6.27 1 60.94 375 VAL B C 1
ATOM 6057 O O . VAL B 1 375 ? -26 -19.172 -5.816 1 60.94 375 VAL B O 1
ATOM 6060 N N . GLU B 1 376 ? -26.75 -21.25 -5.758 1 65.31 376 GLU B N 1
ATOM 6061 C CA . GLU B 1 376 ? -27.453 -21.094 -4.484 1 65.31 376 GLU B CA 1
ATOM 6062 C C . GLU B 1 376 ? -26.484 -20.734 -3.363 1 65.31 376 GLU B C 1
ATOM 6064 O O . GLU B 1 376 ? -25.281 -20.953 -3.482 1 65.31 376 GLU B O 1
ATOM 6069 N N . GLN B 1 377 ? -26.969 -20.141 -2.383 1 69.38 377 GLN B N 1
ATOM 6070 C CA . GLN B 1 377 ? -26.219 -19.672 -1.223 1 69.38 377 GLN B CA 1
ATOM 6071 C C . GLN B 1 377 ? -25.422 -20.797 -0.589 1 69.38 377 GLN B C 1
ATOM 6073 O O . GLN B 1 377 ? -24.281 -20.594 -0.131 1 69.38 377 GLN B O 1
ATOM 6078 N N . ARG B 1 378 ? -25.984 -21.969 -0.677 1 71.31 378 ARG B N 1
ATOM 6079 C CA . ARG B 1 378 ? -25.312 -23.141 -0.107 1 71.31 378 ARG B CA 1
ATOM 6080 C C . ARG B 1 378 ? -24.031 -23.453 -0.874 1 71.31 378 ARG B C 1
ATOM 6082 O O . ARG B 1 378 ? -23.016 -23.797 -0.273 1 71.31 378 ARG B O 1
ATOM 6089 N N . GLY B 1 379 ? -24.156 -23.359 -2.17 1 71.06 379 GLY B N 1
ATOM 6090 C CA . GLY B 1 379 ? -22.984 -23.578 -3.006 1 71.06 379 GLY B CA 1
ATOM 6091 C C . GLY B 1 379 ? -21.875 -22.562 -2.764 1 71.06 379 GLY B C 1
ATOM 6092 O O . GLY B 1 379 ? -20.703 -22.922 -2.717 1 71.06 379 GLY B O 1
ATOM 6093 N N . LYS B 1 380 ? -22.266 -21.375 -2.516 1 72.19 380 LYS B N 1
ATOM 6094 C CA . LYS B 1 380 ? -21.312 -20.312 -2.244 1 72.19 380 LYS B CA 1
ATOM 6095 C C . LYS B 1 380 ? -20.578 -20.547 -0.93 1 72.19 380 LYS B C 1
ATOM 6097 O O . LYS B 1 380 ? -19.359 -20.344 -0.846 1 72.19 380 LYS B O 1
ATOM 6102 N N . MET B 1 381 ? -21.266 -21.062 -0.01 1 75.38 381 MET B N 1
ATOM 6103 C CA . MET B 1 381 ? -20.688 -21.312 1.306 1 75.38 381 MET B CA 1
ATOM 6104 C C . MET B 1 381 ? -19.719 -22.484 1.259 1 75.38 381 MET B C 1
ATOM 6106 O O . MET B 1 381 ? -18.688 -22.484 1.932 1 75.38 381 MET B O 1
ATOM 6110 N N . MET B 1 382 ? -20.078 -23.469 0.5 1 77.31 382 MET B N 1
ATOM 6111 C CA . MET B 1 382 ? -19.203 -24.625 0.362 1 77.31 382 MET B CA 1
ATOM 6112 C C . MET B 1 382 ? -17.891 -24.234 -0.304 1 77.31 382 MET B C 1
ATOM 6114 O O . MET B 1 382 ? -16.812 -24.641 0.144 1 77.31 382 MET B O 1
ATOM 6118 N N . MET B 1 383 ? -18 -23.422 -1.269 1 77.06 383 MET B N 1
ATOM 6119 C CA . MET B 1 383 ? -16.812 -22.984 -1.991 1 77.06 383 MET B CA 1
ATOM 6120 C C . MET B 1 383 ? -15.93 -22.109 -1.104 1 77.06 383 MET B C 1
ATOM 6122 O O . MET B 1 383 ? -14.703 -22.203 -1.162 1 77.06 383 MET B O 1
ATOM 6126 N N . ALA B 1 384 ? -16.562 -21.328 -0.335 1 76.12 384 ALA B N 1
ATOM 6127 C CA . ALA B 1 384 ? -15.82 -20.469 0.581 1 76.12 384 ALA B CA 1
ATOM 6128 C C . ALA B 1 384 ? -15.031 -21.297 1.588 1 76.12 384 ALA B C 1
ATOM 6130 O O . ALA B 1 384 ? -13.898 -20.953 1.938 1 76.12 384 ALA B O 1
ATOM 6131 N N . ARG B 1 385 ? -15.609 -22.344 1.995 1 81.25 385 ARG B N 1
ATOM 6132 C CA . ARG B 1 385 ? -14.922 -23.203 2.953 1 81.25 385 ARG B CA 1
ATOM 6133 C C . ARG B 1 385 ? -13.742 -23.922 2.303 1 81.25 385 ARG B C 1
ATOM 6135 O O . ARG B 1 385 ? -12.688 -24.078 2.92 1 81.25 385 ARG B O 1
ATOM 6142 N N . VAL B 1 386 ? -14.055 -24.344 1.133 1 83.06 386 VAL B N 1
ATOM 6143 C CA . VAL B 1 386 ? -12.969 -24.969 0.395 1 83.06 386 VAL B CA 1
ATOM 6144 C C . VAL B 1 386 ? -11.812 -23.984 0.236 1 83.06 386 VAL B C 1
ATOM 6146 O O . VAL B 1 386 ? -10.648 -24.359 0.407 1 83.06 386 VAL B O 1
ATOM 6149 N N . LEU B 1 387 ? -12.133 -22.812 -0.069 1 83.19 387 LEU B N 1
ATOM 6150 C CA . LEU B 1 387 ? -11.125 -21.766 -0.218 1 83.19 387 LEU B CA 1
ATOM 6151 C C . LEU B 1 387 ? -10.383 -21.531 1.096 1 83.19 387 LEU B C 1
ATOM 6153 O O . LEU B 1 387 ? -9.156 -21.391 1.108 1 83.19 387 LEU B O 1
ATOM 6157 N N . ALA B 1 388 ? -11.141 -21.562 2.164 1 83.5 388 ALA B N 1
ATOM 6158 C CA . ALA B 1 388 ? -10.539 -21.344 3.477 1 83.5 388 ALA B CA 1
ATOM 6159 C C . ALA B 1 388 ? -9.523 -22.422 3.812 1 83.5 388 ALA B C 1
ATOM 6161 O O . ALA B 1 388 ? -8.422 -22.141 4.273 1 83.5 388 ALA B O 1
ATOM 6162 N N . TYR B 1 389 ? -9.883 -23.609 3.508 1 86.5 389 TYR B N 1
ATOM 6163 C CA . TYR B 1 389 ? -8.984 -24.734 3.793 1 86.5 389 TYR B CA 1
ATOM 6164 C C . TYR B 1 389 ? -7.723 -24.641 2.947 1 86.5 389 TYR B C 1
ATOM 6166 O O . TYR B 1 389 ? -6.621 -24.922 3.434 1 86.5 389 TYR B O 1
ATOM 6174 N N . ASN B 1 390 ? -7.898 -24.25 1.784 1 88.81 390 ASN B N 1
ATOM 6175 C CA . ASN B 1 390 ? -6.746 -24.172 0.896 1 88.81 390 ASN B CA 1
ATOM 6176 C C . ASN B 1 390 ? -5.82 -23.016 1.276 1 88.81 390 ASN B C 1
ATOM 6178 O O . ASN B 1 390 ? -4.602 -23.125 1.139 1 88.81 390 ASN B O 1
ATOM 6182 N N . TYR B 1 391 ? -6.352 -21.953 1.733 1 88.19 391 TYR B N 1
ATOM 6183 C CA . TYR B 1 391 ? -5.504 -20.844 2.172 1 88.19 391 TYR B CA 1
ATOM 6184 C C . TYR B 1 391 ? -4.789 -21.188 3.473 1 88.19 391 TYR B C 1
ATOM 6186 O O . TYR B 1 391 ? -3.652 -20.766 3.695 1 88.19 391 TYR B O 1
ATOM 6194 N N . LEU B 1 392 ? -5.43 -22.016 4.332 1 88.06 392 LEU B N 1
ATOM 6195 C CA . LEU B 1 392 ? -4.785 -22.453 5.562 1 88.06 392 LEU B CA 1
ATOM 6196 C C . LEU B 1 392 ? -3.604 -23.375 5.25 1 88.06 392 LEU B C 1
ATOM 6198 O O . LEU B 1 392 ? -2.668 -23.469 6.047 1 88.06 392 LEU B O 1
ATOM 6202 N N . ALA B 1 393 ? -3.633 -23.953 4.051 1 89.75 393 ALA B N 1
ATOM 6203 C CA . ALA B 1 393 ? -2.572 -24.859 3.641 1 89.75 393 ALA B CA 1
ATOM 6204 C C . ALA B 1 393 ? -1.452 -24.125 2.92 1 89.75 393 ALA B C 1
ATOM 6206 O O . ALA B 1 393 ? -0.506 -24.734 2.424 1 89.75 393 ALA B O 1
ATOM 6207 N N . THR B 1 394 ? -1.469 -22.797 2.9 1 89.25 394 THR B N 1
ATOM 6208 C CA . THR B 1 394 ? -0.503 -21.984 2.176 1 89.25 394 THR B CA 1
ATOM 6209 C C . THR B 1 394 ? 0.914 -22.25 2.678 1 89.25 394 THR B C 1
ATOM 6211 O O . THR B 1 394 ? 1.873 -22.188 1.907 1 89.25 394 THR B O 1
ATOM 6214 N N . PRO B 1 395 ? 1.126 -22.609 3.922 1 90.06 395 PRO B N 1
ATOM 6215 C CA . PRO B 1 395 ? 2.492 -22.875 4.375 1 90.06 395 PRO B CA 1
ATOM 6216 C C . PRO B 1 395 ? 3.111 -24.078 3.668 1 90.06 395 PRO B C 1
ATOM 6218 O O . PRO B 1 395 ? 4.336 -24.234 3.664 1 90.06 395 PRO B O 1
ATOM 6221 N N . LEU B 1 396 ? 2.301 -24.906 3.027 1 90.5 396 LEU B N 1
ATOM 6222 C CA . LEU B 1 396 ? 2.807 -26.047 2.252 1 90.5 396 LEU B CA 1
ATOM 6223 C C . LEU B 1 396 ? 3.578 -25.562 1.028 1 90.5 396 LEU B C 1
ATOM 6225 O O . LEU B 1 396 ? 4.352 -26.312 0.438 1 90.5 396 LEU B O 1
ATOM 6229 N N . MET B 1 397 ? 3.35 -24.328 0.702 1 91.75 397 MET B N 1
ATOM 6230 C CA . MET B 1 397 ? 4.055 -23.75 -0.438 1 91.75 397 MET B CA 1
ATOM 6231 C C . MET B 1 397 ? 5.551 -23.641 -0.152 1 91.75 397 MET B C 1
ATOM 6233 O O . MET B 1 397 ? 6.352 -23.5 -1.074 1 91.75 397 MET B O 1
ATOM 6237 N N . ALA B 1 398 ? 5.91 -23.719 1.13 1 91.38 398 ALA B N 1
ATOM 6238 C CA . ALA B 1 398 ? 7.32 -23.625 1.508 1 91.38 398 ALA B CA 1
ATOM 6239 C C . ALA B 1 398 ? 8.141 -24.703 0.797 1 91.38 398 ALA B C 1
ATOM 6241 O O . ALA B 1 398 ? 9.266 -24.438 0.354 1 91.38 398 ALA B O 1
ATOM 6242 N N . PHE B 1 399 ? 7.582 -25.828 0.583 1 91.81 399 PHE B N 1
ATOM 6243 C CA . PHE B 1 399 ? 8.273 -26.922 -0.088 1 91.81 399 PHE B CA 1
ATOM 6244 C C . PHE B 1 399 ? 8.508 -26.594 -1.558 1 91.81 399 PHE B C 1
ATOM 6246 O O . PHE B 1 399 ? 9.602 -26.812 -2.084 1 91.81 399 PHE B O 1
ATOM 6253 N N . ALA B 1 400 ? 7.492 -26.078 -2.148 1 93.5 400 ALA B N 1
ATOM 6254 C CA . ALA B 1 400 ? 7.59 -25.719 -3.562 1 93.5 400 ALA B CA 1
ATOM 6255 C C . ALA B 1 400 ? 8.586 -24.594 -3.775 1 93.5 400 ALA B C 1
ATOM 6257 O O . ALA B 1 400 ? 9.328 -24.594 -4.758 1 93.5 400 ALA B O 1
ATOM 6258 N N . ILE B 1 401 ? 8.602 -23.688 -2.889 1 92.19 401 ILE B N 1
ATOM 6259 C CA . ILE B 1 401 ? 9.5 -22.531 -2.979 1 92.19 401 ILE B CA 1
ATOM 6260 C C . ILE B 1 401 ? 10.953 -23 -2.906 1 92.19 401 ILE B C 1
ATOM 6262 O O . ILE B 1 401 ? 11.781 -22.594 -3.717 1 92.19 401 ILE B O 1
ATOM 6266 N N . VAL B 1 402 ? 11.227 -23.875 -1.984 1 90.44 402 VAL B N 1
ATOM 6267 C CA . VAL B 1 402 ? 12.586 -24.375 -1.792 1 90.44 402 VAL B CA 1
ATOM 6268 C C . VAL B 1 402 ? 13.008 -25.188 -3.004 1 90.44 402 VAL B C 1
ATOM 6270 O O . VAL B 1 402 ? 14.125 -25.047 -3.508 1 90.44 402 VAL B O 1
ATOM 6273 N N . LEU B 1 403 ? 12.125 -26 -3.389 1 93.69 403 LEU B N 1
ATOM 6274 C CA . LEU B 1 403 ? 12.422 -26.828 -4.547 1 93.69 403 LEU B CA 1
ATOM 6275 C C . LEU B 1 403 ? 12.672 -25.984 -5.785 1 93.69 403 LEU B C 1
ATOM 6277 O O . LEU B 1 403 ? 13.602 -26.234 -6.551 1 93.69 403 LEU B O 1
ATOM 6281 N N . ALA B 1 404 ? 11.844 -25 -5.996 1 95.56 404 ALA B N 1
ATOM 6282 C CA . ALA B 1 404 ? 11.992 -24.109 -7.141 1 95.56 404 ALA B CA 1
ATOM 6283 C C . ALA B 1 404 ? 13.305 -23.344 -7.07 1 95.56 404 ALA B C 1
ATOM 6285 O O . ALA B 1 404 ? 13.984 -23.172 -8.086 1 95.56 404 ALA B O 1
ATOM 6286 N N . LEU B 1 405 ? 13.648 -22.875 -5.887 1 93.19 405 LEU B N 1
ATOM 6287 C CA . LEU B 1 405 ? 14.875 -22.109 -5.707 1 93.19 405 LEU B CA 1
ATOM 6288 C C . LEU B 1 405 ? 16.109 -22.969 -5.965 1 93.19 405 LEU B C 1
ATOM 6290 O O . LEU B 1 405 ? 17.016 -22.562 -6.688 1 93.19 405 LEU B O 1
ATOM 6294 N N . ARG B 1 406 ? 16.125 -24.141 -5.434 1 93 406 ARG B N 1
ATOM 6295 C CA . ARG B 1 406 ? 17.266 -25.047 -5.605 1 93 406 ARG B CA 1
ATOM 6296 C C . ARG B 1 406 ? 17.391 -25.5 -7.059 1 93 406 ARG B C 1
ATOM 6298 O O . ARG B 1 406 ? 18.5 -25.625 -7.578 1 93 406 ARG B O 1
ATOM 6305 N N . THR B 1 407 ? 16.297 -25.734 -7.609 1 94.69 407 THR B N 1
ATOM 6306 C CA . THR B 1 407 ? 16.297 -26.141 -9.016 1 94.69 407 THR B CA 1
ATOM 6307 C C . THR B 1 407 ? 16.797 -25 -9.898 1 94.69 407 THR B C 1
ATOM 6309 O O . THR B 1 407 ? 17.516 -25.234 -10.875 1 94.69 407 THR B O 1
ATOM 6312 N N . THR B 1 408 ? 16.391 -23.797 -9.594 1 95.12 408 THR B N 1
ATOM 6313 C CA . THR B 1 408 ? 16.844 -22.641 -10.352 1 95.12 408 THR B CA 1
ATOM 6314 C C . THR B 1 408 ? 18.344 -22.453 -10.195 1 95.12 408 THR B C 1
ATOM 6316 O O . THR B 1 408 ? 19.047 -22.156 -11.164 1 95.12 408 THR B O 1
ATOM 6319 N N . GLU B 1 409 ? 18.844 -22.594 -8.984 1 92.44 409 GLU B N 1
ATOM 6320 C CA . GLU B 1 409 ? 20.281 -22.469 -8.734 1 92.44 409 GLU B CA 1
ATOM 6321 C C . GLU B 1 409 ? 21.047 -23.562 -9.469 1 92.44 409 GLU B C 1
ATOM 6323 O O . GLU B 1 409 ? 22.141 -23.312 -10 1 92.44 409 GLU B O 1
ATOM 6328 N N . ALA B 1 410 ? 20.5 -24.75 -9.422 1 92.12 410 ALA B N 1
ATOM 6329 C CA . ALA B 1 410 ? 21.125 -25.875 -10.125 1 92.12 410 ALA B CA 1
ATOM 6330 C C . ALA B 1 410 ? 21.172 -25.609 -11.633 1 92.12 410 ALA B C 1
ATOM 6332 O O . ALA B 1 410 ? 22.172 -25.922 -12.289 1 92.12 410 ALA B O 1
ATOM 6333 N N . ALA B 1 411 ? 20.109 -25.094 -12.164 1 93.19 411 ALA B N 1
ATOM 6334 C CA . ALA B 1 411 ? 20.062 -24.75 -13.586 1 93.19 411 ALA B CA 1
ATOM 6335 C C . ALA B 1 411 ? 21.094 -23.688 -13.93 1 93.19 411 ALA B C 1
ATOM 6337 O O . ALA B 1 411 ? 21.719 -23.75 -14.992 1 93.19 411 ALA B O 1
ATOM 6338 N N . LEU B 1 412 ? 21.234 -22.719 -13.055 1 90.62 412 LEU B N 1
ATOM 6339 C CA . LEU B 1 412 ? 22.219 -21.641 -13.25 1 90.62 412 LEU B CA 1
ATOM 6340 C C . LEU B 1 412 ? 23.625 -22.203 -13.266 1 90.62 412 LEU B C 1
ATOM 6342 O O . LEU B 1 412 ? 24.453 -21.781 -14.078 1 90.62 412 LEU B O 1
ATOM 6346 N N . GLU B 1 413 ? 23.922 -23.141 -12.398 1 89.06 413 GLU B N 1
ATOM 6347 C CA . GLU B 1 413 ? 25.25 -23.766 -12.328 1 89.06 413 GLU B CA 1
ATOM 6348 C C . GLU B 1 413 ? 25.531 -24.594 -13.57 1 89.06 413 GLU B C 1
ATOM 6350 O O . GLU B 1 413 ? 26.656 -24.578 -14.094 1 89.06 413 GLU B O 1
ATOM 6355 N N . LEU B 1 414 ? 24.578 -25.297 -14.023 1 88.62 414 LEU B N 1
ATOM 6356 C CA . LEU B 1 414 ? 24.75 -26.141 -15.195 1 88.62 414 LEU B CA 1
ATOM 6357 C C . LEU B 1 414 ? 24.969 -25.297 -16.453 1 88.62 414 LEU B C 1
ATOM 6359 O O . LEU B 1 414 ? 25.766 -25.656 -17.312 1 88.62 414 LEU B O 1
ATOM 6363 N N . ARG B 1 415 ? 24.25 -24.25 -16.547 1 86.69 415 ARG B N 1
ATOM 6364 C CA . ARG B 1 415 ? 24.391 -23.375 -17.703 1 86.69 415 ARG B CA 1
ATOM 6365 C C . ARG B 1 415 ? 25.734 -22.656 -17.688 1 86.69 415 ARG B C 1
ATOM 6367 O O . ARG B 1 415 ? 26.297 -22.391 -18.75 1 86.69 415 ARG B O 1
ATOM 6374 N N . SER B 1 416 ? 26.141 -22.234 -16.531 1 80.56 416 SER B N 1
ATOM 6375 C CA . SER B 1 416 ? 27.453 -21.594 -16.422 1 80.56 416 SER B CA 1
ATOM 6376 C C . SER B 1 416 ? 28.578 -22.562 -16.781 1 80.56 416 SER B C 1
ATOM 6378 O O . SER B 1 416 ? 29.578 -22.156 -17.359 1 80.56 416 SER B O 1
ATOM 6380 N N . GLN B 1 417 ? 28.438 -23.781 -16.438 1 75.19 417 GLN B N 1
ATOM 6381 C CA . GLN B 1 417 ? 29.438 -24.797 -16.781 1 75.19 417 GLN B CA 1
ATOM 6382 C C . GLN B 1 417 ? 29.422 -25.109 -18.266 1 75.19 417 GLN B C 1
ATOM 6384 O O . GLN B 1 417 ? 30.469 -25.344 -18.859 1 75.19 417 GLN B O 1
ATOM 6389 N N . SER B 1 418 ? 28.219 -25.203 -18.781 1 65.81 418 SER B N 1
ATOM 6390 C CA . SER B 1 418 ? 28.125 -25.484 -20.203 1 65.81 418 SER B CA 1
ATOM 6391 C C . SER B 1 418 ? 28.75 -24.359 -21.031 1 65.81 418 SER B C 1
ATOM 6393 O O . SER B 1 418 ? 29.344 -24.609 -22.078 1 65.81 418 SER B O 1
ATOM 6395 N N . PHE B 1 419 ? 28.578 -23.172 -20.5 1 58.19 419 PHE B N 1
ATOM 6396 C CA . PHE B 1 419 ? 29.234 -22.062 -21.188 1 58.19 419 PHE B CA 1
ATOM 6397 C C . PHE B 1 419 ? 30.734 -22.094 -20.969 1 58.19 419 PHE B C 1
ATOM 6399 O O . PHE B 1 419 ? 31.5 -21.703 -21.859 1 58.19 419 PHE B O 1
ATOM 6406 N N . SER B 1 420 ? 31.203 -22.5 -19.812 1 54.19 420 SER B N 1
ATOM 6407 C CA . SER B 1 420 ? 32.625 -22.625 -19.578 1 54.19 420 SER B CA 1
ATOM 6408 C C . SER B 1 420 ? 33.219 -23.797 -20.359 1 54.19 420 SER B C 1
ATOM 6410 O O . SER B 1 420 ? 34.438 -23.812 -20.656 1 54.19 420 SER B O 1
ATOM 6412 N N . GLY B 1 421 ? 32.562 -24.891 -20.578 1 44.59 421 GLY B N 1
ATOM 6413 C CA . GLY B 1 421 ? 33.094 -26 -21.359 1 44.59 421 GLY B CA 1
ATOM 6414 C C . GLY B 1 421 ? 33.219 -25.672 -22.844 1 44.59 421 GLY B C 1
ATOM 6415 O O . GLY B 1 421 ? 33.781 -26.453 -23.609 1 44.59 421 GLY B O 1
ATOM 6416 N N . VAL B 1 422 ? 32.438 -24.969 -23.359 1 39.62 422 VAL B N 1
ATOM 6417 C CA . VAL B 1 422 ? 32.594 -24.594 -24.766 1 39.62 422 VAL B CA 1
ATOM 6418 C C . VAL B 1 422 ? 33.781 -23.625 -24.906 1 39.62 422 VAL B C 1
ATOM 6420 O O . VAL B 1 422 ? 34.188 -23.312 -26.031 1 39.62 422 VAL B O 1
ATOM 6423 N N . ILE B 1 423 ? 34.281 -23 -23.844 1 32.31 423 ILE B N 1
ATOM 6424 C CA . ILE B 1 423 ? 35.562 -22.344 -24.094 1 32.31 423 ILE B CA 1
ATOM 6425 C C . ILE B 1 423 ? 36.688 -23.359 -23.938 1 32.31 423 ILE B C 1
ATOM 6427 O O . ILE B 1 423 ? 36.781 -24.078 -22.922 1 32.31 423 ILE B O 1
#

Secondary structure (DSSP, 8-state):
---HHHHHHHHHHHHHHHHHHHHHHHHHHHHTTSS-HHHHHHHHHHIIIIIHHHHIIIIIHHH--TTTHHHHHHHHHHHHHHHHHHHHHHHHHHHHH---THHHHHHH-B--SHHHHHHHHHHHHHTGGGGTTTT-HHHHHHHHHHHHHHHHHHHHHHHHHHHHHHHHTT--S-----------------------------------------HHHHHHHHHH---HHHHHHT-SHHHHHHHHHHHHHHSHHHHHHHHS-GGGT-TTIIIIIHHHHHHHTHHHHHHHHHHHHHHHHHH---TTSPPPPPPHHHHHHHHHIIIIIHHHHHHHHHHHHHHH-STTTT-HHHHHHHHHTT-SSBPTHHHHHHHHHT--HHHHHHHHHHHHHHHHTGGGHHHHHHHHHHHHHHHHHHHHHHHHH--/---HHHHHHHHHHHHHHHHHHHHHHHHHHHHTTSS-HHHHHHHHHHIIIIIHHHHIIIIIHHH--GGGHHHHHHHHHHHHHHHHHHHHHHHHHHHHH---THHHHHHH-B--SHHHHHHHHHHHHHTGGGGTTTT-HHHHHHHHHHHHHHHHHHHHHHHHHHHHHHHHTT--S----------------------S------------------HHHHHHHHHHS--HHHHHHT-SHHHHHHHHHHHHHHSHHHHHHHHS-GGGT-TTIIIIIHHHHHHHTTHHHHHHHHHHHHHHHHH---TTSPPPPPPHHHHHHHHHIIIIIHHHHHHHHHHHHHHH-STTTT-HHHHHHHHHTT-SSBPTHHHHHHHHHT--HHHHHHHHHHHHHHHHTGGGHHHHHHHHHHHHHHHHHHHHHHHHH--

pLDDT: mean 78.79, std 22.61, range [18.0, 97.69]

Solvent-accessible surface area (backbone atoms only — not comparable to full-atom values): 43755 Å² total; per-residue (Å²): 126,82,52,72,63,56,54,36,32,52,35,27,32,30,8,28,45,14,49,45,50,34,20,44,52,18,21,49,34,26,73,71,65,55,43,50,72,66,36,40,51,34,51,52,48,42,32,50,58,47,15,42,17,28,30,34,31,52,44,34,10,67,65,34,32,70,90,44,46,70,70,48,50,51,46,55,52,47,43,52,49,53,37,52,50,28,39,53,51,20,52,48,43,30,70,74,67,68,33,63,58,60,48,25,55,46,43,37,42,46,43,38,47,40,54,56,47,48,30,50,55,19,29,55,47,34,50,70,51,56,84,56,25,80,87,38,57,68,60,40,49,50,48,40,45,21,52,36,45,52,34,29,52,52,48,50,54,46,43,72,68,46,40,65,57,58,57,54,72,66,70,64,84,64,80,77,69,73,78,69,76,78,69,75,83,75,86,74,89,73,90,77,88,78,76,90,89,78,89,77,80,75,77,81,76,76,75,74,76,67,73,74,73,51,69,62,57,56,49,52,56,51,60,69,56,65,52,68,69,53,56,59,64,49,70,36,46,48,48,51,14,49,52,50,8,47,49,33,10,54,37,64,70,47,26,34,22,38,63,28,41,43,84,67,55,2,75,34,19,21,21,58,42,38,24,31,45,44,46,13,63,35,23,43,45,48,51,39,23,36,53,17,24,51,41,42,55,43,66,60,53,60,87,86,48,81,71,66,74,57,59,64,65,45,49,49,52,40,48,44,42,19,56,45,51,32,26,54,50,33,36,51,52,48,48,49,40,58,63,75,41,77,76,65,65,87,51,52,49,57,53,39,46,58,24,48,55,69,36,45,38,50,28,68,58,60,60,53,53,32,65,74,68,62,56,53,70,63,57,53,30,21,50,35,48,47,47,47,54,35,49,71,48,40,46,61,47,12,58,47,50,34,50,32,51,52,50,39,52,51,40,53,53,52,52,53,45,54,57,52,64,73,98,126,83,50,73,62,58,55,36,34,52,37,26,32,29,8,28,44,12,49,45,48,36,20,43,50,19,22,50,35,27,73,71,64,55,44,50,72,67,36,41,52,34,51,52,48,42,32,51,58,45,14,42,15,28,30,34,31,53,44,35,10,68,64,35,31,71,89,46,46,70,70,48,50,53,46,56,52,46,42,52,50,52,39,53,51,28,40,53,51,22,53,49,42,30,70,73,67,69,34,62,59,60,50,26,55,47,45,36,41,46,42,40,47,41,54,57,46,49,29,50,55,18,29,54,48,35,51,71,50,56,84,55,25,80,87,38,57,68,60,40,49,50,50,40,45,21,52,36,44,52,33,30,51,52,47,51,53,46,42,70,69,45,41,64,59,58,60,56,69,67,69,63,84,64,81,76,69,73,79,69,78,78,73,82,82,84,69,92,78,69,86,89,86,84,84,85,72,92,75,83,76,72,76,78,76,75,76,72,73,65,73,75,74,49,69,62,54,55,49,51,57,47,60,70,55,64,52,68,68,52,56,59,66,47,69,34,46,48,50,50,15,49,52,50,8,47,49,34,10,54,37,65,70,47,27,34,24,40,64,26,40,42,84,68,55,2,75,34,20,21,20,58,42,37,24,31,44,44,45,12,64,35,24,44,45,48,50,37,22,35,53,18,24,50,41,42,55,43,67,60,53,59,87,85,47,78,72,66,73,57,58,64,65,44,50,50,51,40,47,44,43,18,56,44,49,31,28,54,50,33,34,49,52,47,49,49,40,58,64,76,41,74,75,66,67,90,50,51,49,56,54,38,46,58,24,47,55,71,36,44,39,50,29,69,60,60,62,52,53,32,66,74,68,63,56,52,71,65,56,54,31,21,51,35,48,48,47,47,54,36,50,71,48,40,46,60,46,11,59,45,48,36,51,32,51,52,50,39,51,51,43,51,52,51,50,53,45,56,57,52,64,74,98

Sequence (846 aa):
MVSALVVSFFGGLQASVSVLLTLCCGFIGARMGMVRSTTARDISALCRNLFLPALLITEVGSQLTLERLHEYTPIFIWSIAYAMTMIAIGEMAVKLFQVPRWTVVAVTFNNTVSLPILLTRSLLETGILTGIADGNVEAAMRRATSYFLMNSFVSKVLTFSIGPLLLHSDSTPSDHVERGVEGGDIDDDEAESCQDERALLLPRTQSTLEPSANIGDKIASTLGFIPLSFIGSLFNPTTWGGVLAAIFGLIPFLHQAAFAPSNQGGFLNAWFTSTLRNIGGLFNGMEMFVVGSKLSDSLDVPPHIPPPRPPRNAVIVIMITRFLVSALMSIGIIYLLAVKTNLLGHDPVLWWSMMLMPIGPPALVLVVLQEVTGVEQRGKMMMARVLAYNYLATPLMAFAIVLALRTTEAALELRSQSFSGVIMVSALVVSFFGGLQASVSVLLTLCCGFIGARMGMVRSTTARDISALCRNLFLPALLITEVGSQLTLERLHEYTPIFIWSIAYAMTMIAIGEMAVKLFQVPRWTVVAVTFNNTVSLPILLTRSLLETGILTGIADGNVEAAMRRATSYFLMNSFVSKVLTFSIGPLLLHSDSTPSDHVERGVEGGDIDDDEAESCQDERALLLPRTQSTLEPSANIGDKIASTLGFIPLSFIGSLFNPTTWGGVLAAIFGLIPFLHQAAFAPSNQGGFLNAWFTSTLRNIGGLFNGMEMFVVGSKLSDSLDVPPHIPPPRPPRNAVIVIMITRFLVSALMSIGIIYLLAVKTNLLGHDPVLWWSMMLMPIGPPALVLVVLQEVTGVEQRGKMMMARVLAYNYLATPLMAFAIVLALRTTEAALELRSQSFSGVI

Foldseek 3Di:
DPPLLVLLLVLLLQLLVVLLVLLQLLQVCLVVVNADPVNLVVLVVCLFQAQLLLLLQQLQLLVQEPVCVLLQVVLLVLLVVQLVVLLVLQVVLCVPVVAALLLSQQRRFADQAQSVLSSLVSSVVSVSCVLQCVNDSVVLSSVLNNSSSSSVLNRVLCCQQCVLVSNPVPPPPPDPPPPPPPPPPDCPDDDDDPDDDDDPPPPPPPPPPPPPPPPVVCCVVCVVCSDVVSVVVCPGSSNVSNVSSCVCRYDVLSVCCQHPPPVRNPVCPPPPSVVSCVSNVCNNSSVSSSLSSVLSVLPDDDPVDPQQARDPSSLVSSQCSQLPVLLCVQLVVLLCCLQVHCSNPQRLSSSLSRSCRSHAGGDCVSLVSCVVVVPDSNVSSNVSVSRVSRSVCSSSNSVSNSSSSVSSSVSNVNVVVVVVVVD/DPPLLNLLLVLLLQLLVVLLVLLQLLQVCLVVVNADPVNLVVLVVCLFQAQLLLLLQQLQLLVFEPVCVLLQVVLLVLLVVQLVVLLVLQVVLCVPVVAALLLSQFRRFADQAQSVLSSLVSSVVSVSCVLQCVNDSVVLSSVLNNSSSSSVLNRVLCCQQCVLVSNPVPPPVPPPPPPPPPPPDDDPPDDDDDDDDDDPPPPPPPPPPPPPPPPVVCCVVCVVCSDVVSVVVCPGSSNVSNVSSCVCRYDVLSVCCQPPPPVRNPVCPPPPSVVSCVSNVCNNSSVSSSLSSVLSVLPDDDPVDPQDARDPSSLVSSQCSQLPVLLCVQLVVLLCCLQVHCSNPQRLSSSLSSSCRSHAGGDCVSLVSCVVVVPDSNVSSNVSVSRVSRSVCSSSNSVSNSSSSVSSSVSNVNVVVVVVVVD

Nearest PDB structures (foldseek):
  8u5n-assembly1_A  TM=7.079E-01  e=6.557E-05  Homo sapiens
  8z8z-assembly1_B  TM=7.224E-01  e=1.383E-04  Homo sapiens
  8u5n-assembly1_A  TM=7.181E-01  e=4.309E-05  Homo sapiens
  8u58-assembly1_C  TM=7.184E-01  e=1.040E-04  Homo sapiens
  8z8z-assembly1_B  TM=7.288E-01  e=2.140E-04  Homo sapiens

Radius of gyration: 33.34 Å; Cα contacts (8 Å, |Δi|>4): 1196; chains: 2; bounding box: 110×110×74 Å

Organism: Agaricus bisporus var. burnettii (strain JB137-S8 / ATCC MYA-4627 / FGSC 10392) (NCBI:txid597362)

InterPro domains:
  IPR004776 Membrane transport PIN-like [PF03547] (16-342)